Protein AF-0000000080744612 (afdb_homodimer)

Organism: Fusarium oxysporum (strain Fo5176) (NCBI:txid660025)

pLDDT: mean 89.58, std 11.36, range [20.33, 98.62]

InterPro domains:
  IPR017230 Rab geranylgeranyltransferase complex component A [PIRSF037514] (3-488)
  IPR018203 GDP dissociation inhibitor [PF00996] (8-285)
  IPR018203 GDP dissociation inhibitor [PR00891] (10-28)
  IPR018203 GDP dissociation inhibitor [PR00891] (28-45)
  IPR018203 GDP dissociation inhibitor [PR00891] (87-104)
  IPR018203 GDP dissociation inhibitor [PR00891] (104-120)
  IPR018203 GDP dissociation inhibitor [PR00891] (160-175)
  IPR018203 GDP dissociation inhibitor [PR00891] (252-273)
  IPR018203 GDP dissociation inhibitor [PTHR11787] (5-470)
  IPR036188 FAD/NAD(P)-binding domain superfamily [G3DSA:3.50.50.60] (9-470)
  IPR036188 FAD/NAD(P)-binding domain superfamily [SSF51905] (9-391)

Foldseek 3Di:
DDDQAVDAFLEEEEALALLSLLLLLLCLQVLGAYAYEYQAQFHHVQFFWFFPVRLVVVLVVQCPDDPQWQWHNKDKDFQVVPADDRVLFTATNFAAWAFQPFVVVVLCVQLVLCVVWDKFFAFWEWEWAPDPDPVDAIAIDTQDLDLVSLVPDPVADPVLSVLLVVVNVCLLQCPDPPNVVLPVVQQFFFLLVSSCPVSVHDPVNSQSQLVQLQDQQSRDGNNSSSVSSNQQNVQAQPVHHRGGTIATFRRGSSVVSVSSNVSSVVSPHHYYYSKGWPDWDDDPDPQFFIWTAIPVGRIHTYQFYEYADGTFDPVFWKKKKKKFKALQDQQVQQDDDDPPGDGGFKYKYKHQFQNFAFPVRGTHRTMKMKIKGACRSSRHDHSMIMIMIMHTDDPGRVVRRVRVVVSSSCRRNVNPDDDDTRMMMIMMGGADDLAWDDDNRYIYGYGHGSGNHDDSSNVVRSVVVSCVSCVPVPDPPSDRSRDDDDPPDDPPPVVD/DDDQAVDAFLEEEEALALLSLLLLLLCLQVLGAYAYEYQAQFHHVQFFWFFPVRLVVVLVVQCPDDPFWQWHNKDKDFQVVPADDRVLFIATNFAAWAFQPFVVVVLCVQLVLCVVWDKFFAFWEWEWADDPDPPGAIAIDTQDLDLVSLVPDPVADPVLSVLLVVVLVCLLCCPDPPNVVLPVVQQFFFLLVSSCPVSNHDPVNSQSQLVQLQDQQSRDGNNSSSVSSNQQNVQAQPVHHRGGTIATFRRGSSVVSVSSNVSSVVSPHHYYYSKGWPDWDDDPDPQFFIWTAIPVGRIHTYQFYEYADGTFDPPFWKKKKKKFKALQDQQVQQDDDDPPDDGGFKYKYKHQFQNFAFPVRGTHRTMKMKIKGACVSSRHDHSMIMIMIMHTDDPGRVVRRVRVVVSSSCRRNVNPPDDDTRMMMIMMGGADDLAWDDDNRYIYGYGHGSGNHDDSSNVVRSVVVSCVSCVPVVDDPSDRSRDDDDPPDDPPPPVD

Secondary structure (DSSP, 8-state):
---GGG-EEEEEEE--BHHHHHHHHHTTTS---EEEEESSSSSBGGG-EE-HHHHHHHHHHTSS--TTBSEEEEEEEE-TTT---GGG--EESS--BEETT-HHHHHHHHTTGGGG--EEEEEEEEEEE--SSTTPPPEEEEPP-SHHHHHH-SSS-HHHHHHHHHHHHHHHTTTSTTHHHHHGGGTTSBHHHHHHHHH---HHHHHHHHHHTT-SSS--BHHHHHHHHHHHHHHTTSSSTT-SEEEETTTTHHHHHHHHHHHHHHTT-EEEES--EEEEE--SSTTPPEEEEETTS-EEEEEEEEEE--B--TTSPEEEEEEEEE-S--GGGG---STTPPPPSEEEEEE-TTSSB-TTSPBPSS-EEEEEE-GGGSSS-TT-EEEEEEEE--TTHHHHHHHHHHHHHHHHHTTSS-PPPSEEEEEEEE-----EEEETTEEEEPPPP--SB--THHHHHHHHHHHHHTTT--S----TT--PPPTT-----TT-/---GGG-EEEEEEE--BHHHHHHHHHTTTS---EEEEESSSSSBGGG-EE-HHHHHHHHHHTSS--TTBSEEEEEEEE-TTT---GGG--EESS--BEETT-HHHHHHHHTTGGGG--EEEEEEEEEEE--SSTTPPPEEEEPP-SHHHHHH-SSS-HHHHHHHHHHHHHHHTTTSTTHHHHHGGGTTSBHHHHHHHHH---HHHHHHHHHHTT-SSS--BHHHHHHHHHHHHHHTTSSSTT-SEEEETTTTHHHHHHHHHHHHHHTT-EEEES--EEEEE--SSTTPPEEEEETTS-EEEEEEEEEE--B--TTSPEEEEEEEEE-S--GGGG---STTPPPPSEEEEEE-TTSSB-TTSPBPSS-EEEEEE-GGGSSS-TT-EEEEEEEE--TTHHHHHHHHHHHHHHHHHTTSS-PPPSEEEEEEEE-----EEEETTEEEEPPPP--SB--THHHHHHHHHHHHHTTT-SS----TT--PPPTT-----TT-

Sequence (992 aa):
MESLSDTLWDVVISGTGLQQSLLALALSRSGKNILHVDPNDFYGGSEAAFSLQEADEWAEKNRLTEPSQLFSSAEVKRDADALGATRSYSLALAPQLIHSRSKLVTQLVDSKAFRQIEFLAVGSFYIFQPPSDSSSTPSLSRIPSTREDVFSNKSIPARSKRSLMKFLKFVLDFDSEPQIDTWQARADEELAQFLASEFKLDAALQSYIITLTLSHDGKISVRDGLTAINRHLTSMGVFGPGFAAVYPKWGGLSEVAQVGCRAAAVGGAIYMLGSGIKNLKRSEQPDAPLELSFMNDIDVKAKLVVQGADAADSSCIRTSRLTVVTKSNLSPVFELLTDGAPTPAVAVVAFPSGTVTIEDETPYEFPVYAMVHSSDTGECPSGQYVIYLSTVYTTSAKSVLEKALSSLIAAVSNGQDVSSPIYQVYYEQSGGSNSLSVDRDIATFSLPSLGLAFDDSILDSVHEAWKLINADSEGTSADYMQFEDREGGVDDDPFDMESLSDTLWDVVISGTGLQQSLLALALSRSGKNILHVDPNDFYGGSEAAFSLQEADEWAEKNRLTEPSQLFSSAEVKRDADALGATRSYSLALAPQLIHSRSKLVTQLVDSKAFRQIEFLAVGSFYIFQPPSDSSSTPSLSRIPSTREDVFSNKSIPARSKRSLMKFLKFVLDFDSEPQIDTWQARADEELAQFLASEFKLDAALQSYIITLTLSHDGKISVRDGLTAINRHLTSMGVFGPGFAAVYPKWGGLSEVAQVGCRAAAVGGAIYMLGSGIKNLKRSEQPDAPLELSFMNDIDVKAKLVVQGADAADSSCIRTSRLTVVTKSNLSPVFELLTDGAPTPAVAVVAFPSGTVTIEDETPYEFPVYAMVHSSDTGECPSGQYVIYLSTVYTTSAKSVLEKALSSLIAAVSNGQDVSSPIYQVYYEQSGGSNSLSVDRDIATFSLPSLGLAFDDSILDSVHEAWKLINADSEGTSADYMQFEDREGGVDDDPFD

Solvent-accessible surface area (backbone atoms only — not comparable to full-atom values): 51205 Å² total; per-residue (Å²): 128,79,54,76,54,73,43,75,24,54,30,34,36,40,40,36,20,52,58,49,9,50,38,36,36,47,46,18,80,63,75,58,47,35,39,41,27,15,51,46,80,63,63,6,60,73,26,18,48,26,29,53,61,53,44,53,54,53,26,61,71,22,32,82,38,54,80,58,31,42,48,15,56,22,42,77,48,72,38,77,86,72,42,71,51,43,80,46,29,18,48,44,68,49,64,35,39,35,44,57,70,36,59,62,55,55,44,28,54,41,42,56,54,42,78,48,53,55,72,35,41,24,37,49,44,30,34,59,36,75,47,89,46,94,85,47,73,35,36,70,42,74,52,64,74,45,73,67,41,51,72,67,39,83,84,58,52,69,72,55,45,53,34,50,50,50,47,56,56,43,40,73,45,37,86,34,91,71,44,36,74,75,41,61,89,45,30,80,37,45,31,65,57,49,40,36,72,77,45,62,42,52,71,69,56,40,49,50,56,51,54,64,43,55,45,56,63,69,66,45,24,29,50,61,35,44,50,37,40,28,47,45,50,68,6,45,44,67,92,39,57,72,26,26,28,29,32,41,40,47,18,18,53,18,39,55,12,49,52,15,44,51,46,13,39,76,42,58,33,43,77,42,66,53,34,34,80,66,44,81,46,75,52,90,50,84,91,49,51,32,39,36,32,29,67,81,69,51,49,34,36,21,58,27,37,39,33,58,51,71,63,39,52,85,84,41,65,41,33,29,35,37,41,35,32,29,61,36,66,58,67,79,60,42,64,74,83,43,90,90,37,74,68,28,32,30,24,39,38,33,32,53,56,48,68,54,56,45,96,85,66,44,56,33,78,42,23,38,39,34,39,41,30,39,28,79,33,45,32,33,51,86,77,29,30,40,37,42,34,39,30,53,53,54,97,55,34,68,63,41,51,52,50,51,51,54,50,48,51,39,26,63,33,70,74,46,73,81,52,71,65,35,32,35,40,35,33,34,38,43,17,34,79,28,40,62,47,75,60,93,52,38,35,36,32,44,37,51,59,79,55,50,49,67,61,60,61,44,54,53,33,33,51,50,52,50,49,63,74,47,62,79,62,81,77,76,74,72,53,82,39,53,54,74,82,65,96,86,67,85,78,79,60,78,85,110,130,81,54,76,54,74,43,76,24,54,30,34,37,41,41,36,20,50,58,47,9,49,38,36,37,48,45,18,80,64,75,58,47,35,40,39,28,16,52,47,82,64,65,6,61,74,26,17,47,26,28,52,62,54,42,52,54,52,27,60,71,22,32,82,38,54,78,57,30,42,48,15,55,22,44,77,48,70,38,76,86,73,40,69,51,43,81,46,27,18,48,43,67,48,65,36,38,35,44,57,70,36,60,62,56,55,44,29,55,41,42,55,55,43,77,49,52,56,72,36,41,25,38,49,43,31,35,60,36,76,48,88,46,94,86,46,72,37,38,71,42,75,52,64,75,43,71,66,40,52,72,66,38,82,84,59,52,69,71,56,45,53,35,50,48,50,46,56,58,44,40,74,45,36,87,34,90,71,44,36,73,76,41,62,90,46,30,80,37,46,32,66,58,50,40,35,72,76,44,62,43,52,72,70,56,41,50,48,56,51,53,64,42,55,46,56,64,68,67,45,25,28,51,60,36,46,51,36,40,29,48,44,50,68,6,45,42,68,90,39,58,72,27,25,27,30,32,41,40,49,17,19,53,17,39,54,13,49,52,17,44,49,47,13,39,76,42,59,34,43,77,42,65,54,32,32,81,66,42,81,45,75,53,90,52,84,90,50,51,32,40,37,32,30,67,80,70,51,49,35,37,22,58,27,37,39,32,59,52,70,63,39,51,86,84,40,64,43,32,30,37,38,39,35,33,27,61,37,66,60,67,78,60,42,61,75,84,42,90,90,35,74,68,26,34,31,25,39,36,32,33,54,55,48,69,53,56,43,97,84,66,44,55,33,77,42,23,37,40,33,40,41,30,39,28,79,33,46,33,33,51,84,76,30,30,38,37,42,33,38,30,52,54,54,96,55,34,68,62,41,52,52,51,50,50,54,49,49,52,39,25,63,33,69,75,47,74,83,52,70,66,36,33,36,40,36,34,33,37,44,16,34,79,27,42,64,48,73,60,92,52,39,34,36,32,44,38,53,58,78,55,51,49,68,60,59,61,44,54,53,32,32,49,50,53,50,49,63,74,45,61,80,58,86,74,77,75,71,53,82,38,52,53,74,82,64,97,85,67,84,79,81,59,77,86,107

Structure (mmCIF, N/CA/C/O backbone):
data_AF-0000000080744612-model_v1
#
loop_
_entity.id
_entity.type
_entity.pdbx_description
1 polymer 'Rab proteins geranylgeranyltransferase'
#
loop_
_atom_site.group_PDB
_atom_site.id
_atom_site.type_symbol
_atom_site.label_atom_id
_atom_site.label_alt_id
_atom_site.label_comp_id
_atom_site.label_asym_id
_atom_site.label_entity_id
_atom_site.label_seq_id
_atom_site.pdbx_PDB_ins_code
_atom_site.Cartn_x
_atom_site.Cartn_y
_atom_site.Cartn_z
_atom_site.occupancy
_atom_site.B_iso_or_equiv
_atom_site.auth_seq_id
_atom_site.auth_comp_id
_atom_site.auth_asym_id
_atom_site.auth_atom_id
_atom_site.pdbx_PDB_model_num
ATOM 1 N N . MET A 1 1 ? -24.375 -2.756 -18.516 1 38.5 1 MET A N 1
ATOM 2 C CA . MET A 1 1 ? -23.953 -1.492 -17.922 1 38.5 1 MET A CA 1
ATOM 3 C C . MET A 1 1 ? -23.719 -0.434 -18.984 1 38.5 1 MET A C 1
ATOM 5 O O . MET A 1 1 ? -23.031 -0.692 -19.969 1 38.5 1 MET A O 1
ATOM 9 N N . GLU A 1 2 ? -24.516 0.465 -19.062 1 54.16 2 GLU A N 1
ATOM 10 C CA . GLU A 1 2 ? -24.438 1.572 -20.016 1 54.16 2 GLU A CA 1
ATOM 11 C C . GLU A 1 2 ? -23.062 2.209 -20.016 1 54.16 2 GLU A C 1
ATOM 13 O O . GLU A 1 2 ? -22.375 2.229 -18.984 1 54.16 2 GLU A O 1
ATOM 18 N N . SER A 1 3 ? -22.453 2.438 -21.141 1 75.69 3 SER A N 1
ATOM 19 C CA . SER A 1 3 ? -21.156 3.066 -21.375 1 75.69 3 SER A CA 1
ATOM 20 C C . SER A 1 3 ? -21.047 4.395 -20.625 1 75.69 3 SER A C 1
ATOM 22 O O . SER A 1 3 ? -22.062 5.031 -20.328 1 75.69 3 SER A O 1
ATOM 24 N N . LEU A 1 4 ? -19.969 4.711 -19.875 1 82.44 4 LEU A N 1
ATOM 25 C CA . LEU A 1 4 ? -19.703 5.969 -19.188 1 82.44 4 LEU A CA 1
ATOM 26 C C . LEU A 1 4 ? -20.266 7.148 -19.969 1 82.44 4 LEU A C 1
ATOM 28 O O . LEU A 1 4 ? -20.828 8.078 -19.391 1 82.44 4 LEU A O 1
ATOM 32 N N . SER A 1 5 ? -20.328 7.004 -21.234 1 85.56 5 SER A N 1
ATOM 33 C CA . SER A 1 5 ? -20.672 8.125 -22.109 1 85.56 5 SER A CA 1
ATOM 34 C C . SER A 1 5 ? -22.188 8.242 -22.281 1 85.56 5 SER A C 1
ATOM 36 O O . SER A 1 5 ? -22.703 9.32 -22.594 1 85.56 5 SER A O 1
ATOM 38 N N . ASP A 1 6 ? -22.875 7.188 -22 1 87.94 6 ASP A N 1
ATOM 39 C CA . ASP A 1 6 ? -24.312 7.188 -22.234 1 87.94 6 ASP A CA 1
ATOM 40 C C . ASP A 1 6 ? -25.078 7.562 -20.969 1 87.94 6 ASP A C 1
ATOM 42 O O . ASP A 1 6 ? -26.281 7.793 -21 1 87.94 6 ASP A O 1
ATOM 46 N N . THR A 1 7 ? -24.375 7.719 -19.938 1 91.56 7 THR A N 1
ATOM 47 C CA . THR A 1 7 ? -24.984 8.023 -18.656 1 91.56 7 THR A CA 1
ATOM 48 C C . THR A 1 7 ? -25 9.531 -18.406 1 91.56 7 THR A C 1
ATOM 50 O O . THR A 1 7 ? -24 10.211 -18.641 1 91.56 7 THR A O 1
ATOM 53 N N . LEU A 1 8 ? -26.219 10.078 -18.047 1 94.5 8 LEU A N 1
ATOM 54 C CA . LEU A 1 8 ? -26.25 11.422 -17.484 1 94.5 8 LEU A CA 1
ATOM 55 C C . LEU A 1 8 ? -25.922 11.391 -15.992 1 94.5 8 LEU A C 1
ATOM 57 O O . LEU A 1 8 ? -26.719 10.906 -15.188 1 94.5 8 LEU A O 1
ATOM 61 N N . TRP A 1 9 ? -24.844 11.938 -15.672 1 96.25 9 TRP A N 1
ATOM 62 C CA . TRP A 1 9 ? -24.391 11.898 -14.289 1 96.25 9 TRP A CA 1
ATOM 63 C C . TRP A 1 9 ? -25.016 13.031 -13.477 1 96.25 9 TRP A C 1
ATOM 65 O O . TRP A 1 9 ? -25.094 14.172 -13.945 1 96.25 9 TRP A O 1
ATOM 75 N N . ASP A 1 10 ? -25.484 12.648 -12.297 1 95.94 10 ASP A N 1
ATOM 76 C CA . ASP A 1 10 ? -25.984 13.688 -11.406 1 95.94 10 ASP A CA 1
ATOM 77 C C . ASP A 1 10 ? -24.844 14.617 -10.961 1 95.94 10 ASP A C 1
ATOM 79 O O . ASP A 1 10 ? -25.047 15.828 -10.828 1 95.94 10 ASP A O 1
ATOM 83 N N . VAL A 1 11 ? -23.734 14.031 -10.75 1 97.62 11 VAL A N 1
ATOM 84 C CA . VAL A 1 11 ? -22.578 14.836 -10.336 1 97.62 11 VAL A CA 1
ATOM 85 C C . VAL A 1 11 ? -21.281 14.141 -10.742 1 97.62 11 VAL A C 1
ATOM 87 O O . VAL A 1 11 ? -21.172 12.922 -10.641 1 97.62 11 VAL A O 1
ATOM 90 N N . VAL A 1 12 ? -20.344 14.922 -11.234 1 97.94 12 VAL A N 1
ATOM 91 C CA . VAL A 1 12 ? -18.969 14.508 -11.406 1 97.94 12 VAL A CA 1
ATOM 92 C C . VAL A 1 12 ? -18.094 15.156 -10.336 1 97.94 12 VAL A C 1
ATOM 94 O O . VAL A 1 12 ? -18.078 16.375 -10.203 1 97.94 12 VAL A O 1
ATOM 97 N N . ILE A 1 13 ? -17.531 14.344 -9.531 1 98.19 13 ILE A N 1
ATOM 98 C CA . ILE A 1 13 ? -16.578 14.828 -8.531 1 98.19 13 ILE A CA 1
ATOM 99 C C . ILE A 1 13 ? -15.148 14.656 -9.039 1 98.19 13 ILE A C 1
ATOM 101 O O . ILE A 1 13 ? -14.75 13.555 -9.414 1 98.19 13 ILE A O 1
ATOM 105 N N . SER A 1 14 ? -14.383 15.727 -9.062 1 97.44 14 SER A N 1
ATOM 106 C CA . SER A 1 14 ? -13.008 15.672 -9.547 1 97.44 14 SER A CA 1
ATOM 107 C C . SER A 1 14 ? -12.008 15.867 -8.406 1 97.44 14 SER A C 1
ATOM 109 O O . SER A 1 14 ? -11.992 16.906 -7.762 1 97.44 14 SER A O 1
ATOM 111 N N . GLY A 1 15 ? -11.188 14.844 -8.164 1 96.12 15 GLY A N 1
ATOM 112 C CA . GLY A 1 15 ? -10.25 14.805 -7.051 1 96.12 15 GLY A CA 1
ATOM 113 C C . GLY A 1 15 ? -10.695 13.891 -5.926 1 96.12 15 GLY A C 1
ATOM 114 O O . GLY A 1 15 ? -11.883 13.805 -5.621 1 96.12 15 GLY A O 1
ATOM 115 N N . THR A 1 16 ? -9.719 13.281 -5.258 1 95.88 16 THR A N 1
ATOM 116 C CA . THR A 1 16 ? -10.055 12.367 -4.164 1 95.88 16 THR A CA 1
ATOM 117 C C . THR A 1 16 ? -9.461 12.867 -2.85 1 95.88 16 THR A C 1
ATOM 119 O O . THR A 1 16 ? -9.164 12.07 -1.953 1 95.88 16 THR A O 1
ATOM 122 N N . GLY A 1 17 ? -9.188 14.18 -2.752 1 95.44 17 GLY A N 1
ATOM 123 C CA . GLY A 1 17 ? -8.805 14.75 -1.471 1 95.44 17 GLY A CA 1
ATOM 124 C C . GLY A 1 17 ? -9.875 14.594 -0.405 1 95.44 17 GLY A C 1
ATOM 125 O O . GLY A 1 17 ? -10.953 14.062 -0.673 1 95.44 17 GLY A O 1
ATOM 126 N N . LEU A 1 18 ? -9.594 15.094 0.682 1 96 18 LEU A N 1
ATOM 127 C CA . LEU A 1 18 ? -10.469 14.867 1.827 1 96 18 LEU A CA 1
ATOM 128 C C . LEU A 1 18 ? -11.852 15.445 1.578 1 96 18 LEU A C 1
ATOM 130 O O . LEU A 1 18 ? -12.867 14.789 1.832 1 96 18 LEU A O 1
ATOM 134 N N . GLN A 1 19 ? -11.961 16.625 1.122 1 96.56 19 GLN A N 1
ATOM 135 C CA . GLN A 1 19 ? -13.25 17.266 0.91 1 96.56 19 GLN A CA 1
ATOM 136 C C . GLN A 1 19 ? -14.086 16.5 -0.117 1 96.56 19 GLN A C 1
ATOM 138 O O . GLN A 1 19 ? -15.266 16.219 0.112 1 96.56 19 GLN A O 1
ATOM 143 N N . GLN A 1 20 ? -13.469 16.141 -1.213 1 97.44 20 GLN A N 1
ATOM 144 C CA . GLN A 1 20 ? -14.164 15.391 -2.252 1 97.44 20 GLN A CA 1
ATOM 145 C C . GLN A 1 20 ? -14.586 14.016 -1.742 1 97.44 20 GLN A C 1
ATOM 147 O O . GLN A 1 20 ? -15.688 13.547 -2.055 1 97.44 20 GLN A O 1
ATOM 152 N N . SER A 1 21 ? -13.734 13.414 -0.977 1 96.88 21 SER A N 1
ATOM 153 C CA . SER A 1 21 ? -14.016 12.07 -0.476 1 96.88 21 SER A CA 1
ATOM 154 C C . SER A 1 21 ? -15.125 12.094 0.562 1 96.88 21 SER A C 1
ATOM 156 O O . SER A 1 21 ? -15.953 11.18 0.607 1 96.88 21 SER A O 1
ATOM 158 N N . LEU A 1 22 ? -15.07 13.078 1.438 1 97.25 22 LEU A N 1
ATOM 159 C CA . LEU A 1 22 ? -16.141 13.211 2.414 1 97.25 22 LEU A CA 1
ATOM 160 C C . LEU A 1 22 ? -17.469 13.5 1.723 1 97.25 22 LEU A C 1
ATOM 162 O O . LEU A 1 22 ? -18.531 13.023 2.166 1 97.25 22 LEU A O 1
ATOM 166 N N . LEU A 1 23 ? -17.453 14.305 0.67 1 97.88 23 LEU A N 1
ATOM 167 C CA . LEU A 1 23 ? -18.656 14.523 -0.122 1 97.88 23 LEU A CA 1
ATOM 168 C C . LEU A 1 23 ? -19.156 13.219 -0.713 1 97.88 23 LEU A C 1
ATOM 170 O O . LEU A 1 23 ? -20.359 12.938 -0.678 1 97.88 23 LEU A O 1
ATOM 174 N N . ALA A 1 24 ? -18.25 12.453 -1.291 1 96.69 24 ALA A N 1
ATOM 175 C CA . ALA A 1 24 ? -18.609 11.148 -1.836 1 96.69 24 ALA A CA 1
ATOM 176 C C . ALA A 1 24 ? -19.25 10.266 -0.77 1 96.69 24 ALA A C 1
ATOM 178 O O . ALA A 1 24 ? -20.25 9.57 -1.039 1 96.69 24 ALA A O 1
ATOM 179 N N . LEU A 1 25 ? -18.719 10.266 0.419 1 95.81 25 LEU A N 1
ATOM 180 C CA . LEU A 1 25 ? -19.281 9.523 1.538 1 95.81 25 LEU A CA 1
ATOM 181 C C . LEU A 1 25 ? -20.703 9.992 1.829 1 95.81 25 LEU A C 1
ATOM 183 O O . LEU A 1 25 ? -21.625 9.172 1.973 1 95.81 25 LEU A O 1
ATOM 187 N N . ALA A 1 26 ? -20.828 11.273 1.867 1 96.75 26 ALA A N 1
ATOM 188 C CA . ALA A 1 26 ? -22.125 11.859 2.18 1 96.75 26 ALA A CA 1
ATOM 189 C C . ALA A 1 26 ? -23.172 11.445 1.145 1 96.75 26 ALA A C 1
ATOM 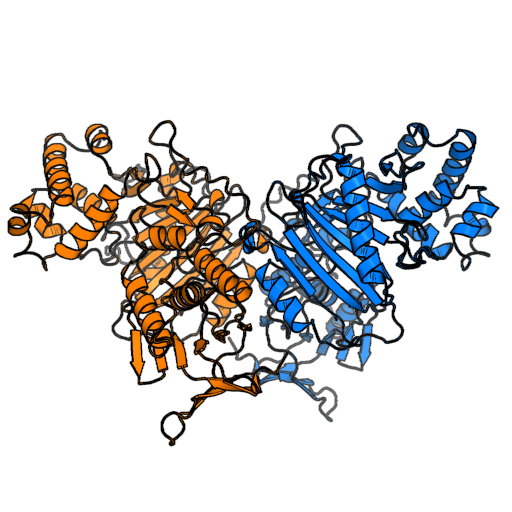191 O O . ALA A 1 26 ? -24.359 11.312 1.467 1 96.75 26 ALA A O 1
ATOM 192 N N . LEU A 1 27 ? -22.75 11.195 -0.062 1 96.12 27 LEU A N 1
ATOM 193 C CA . LEU A 1 27 ? -23.656 10.891 -1.16 1 96.12 27 LEU A CA 1
ATOM 194 C C . LEU A 1 27 ? -23.766 9.383 -1.373 1 96.12 27 LEU A C 1
ATOM 196 O O . LEU A 1 27 ? -24.5 8.93 -2.262 1 96.12 27 LEU A O 1
ATOM 200 N N . SER A 1 28 ? -23.047 8.594 -0.611 1 92.69 28 SER A N 1
ATOM 201 C CA . SER A 1 28 ? -22.875 7.164 -0.87 1 92.69 28 SER A CA 1
ATOM 202 C C . SER A 1 28 ? -24.203 6.426 -0.821 1 92.69 28 SER A C 1
ATOM 204 O O . SER A 1 28 ? -24.344 5.344 -1.398 1 92.69 28 SER A O 1
ATOM 206 N N . ARG A 1 29 ? -25.203 7.004 -0.215 1 90 29 ARG A N 1
ATOM 207 C CA . ARG A 1 29 ? -26.516 6.355 -0.115 1 90 29 ARG A CA 1
ATOM 208 C C . ARG A 1 29 ? -27.594 7.207 -0.769 1 90 29 ARG A C 1
ATOM 210 O O . ARG A 1 29 ? -28.781 7.047 -0.469 1 90 29 ARG A O 1
ATOM 217 N N . SER A 1 30 ? -27.203 8.055 -1.6 1 90.56 30 SER A N 1
ATOM 218 C CA . SER A 1 30 ? -28.141 9.016 -2.186 1 90.56 30 SER A CA 1
ATOM 219 C C . SER A 1 30 ? -28.844 8.422 -3.4 1 90.56 30 SER A C 1
ATOM 221 O O . SER A 1 30 ? -29.859 8.953 -3.854 1 90.56 30 SER A O 1
ATOM 223 N N . GLY A 1 31 ? -28.266 7.32 -3.994 1 90.19 31 GLY A N 1
ATOM 224 C CA . GLY A 1 31 ? -28.828 6.734 -5.207 1 90.19 31 GLY A CA 1
ATOM 225 C C . GLY A 1 31 ? -28.5 7.539 -6.453 1 90.19 31 GLY A C 1
ATOM 226 O O . GLY A 1 31 ? -28.969 7.211 -7.547 1 90.19 31 GLY A O 1
ATOM 227 N N . LYS A 1 32 ? -27.719 8.516 -6.312 1 93.69 32 LYS A N 1
ATOM 228 C CA . LYS A 1 32 ? -27.359 9.375 -7.438 1 93.69 32 LYS A CA 1
ATOM 229 C C . LYS A 1 32 ? -26.297 8.727 -8.312 1 93.69 32 LYS A C 1
ATOM 231 O O . LYS A 1 32 ? -25.5 7.922 -7.824 1 93.69 32 LYS A O 1
ATOM 236 N N . ASN A 1 33 ? -26.375 9.102 -9.555 1 94.88 33 ASN A N 1
ATOM 237 C CA . ASN A 1 33 ? -25.312 8.703 -10.461 1 94.88 33 ASN A CA 1
ATOM 238 C C . ASN A 1 33 ? -24.062 9.57 -10.281 1 94.88 33 ASN A C 1
ATOM 240 O O . ASN A 1 33 ? -24.031 10.719 -10.727 1 94.88 33 ASN A O 1
ATOM 244 N N . ILE A 1 34 ? -23.094 8.938 -9.688 1 96.12 34 ILE A N 1
ATOM 245 C CA . ILE A 1 34 ? -21.891 9.703 -9.344 1 96.12 34 ILE A CA 1
ATOM 246 C C . ILE A 1 34 ? -20.688 9.164 -10.125 1 96.12 34 ILE A C 1
ATOM 248 O O . ILE A 1 34 ? -20.406 7.961 -10.094 1 96.12 34 ILE A O 1
ATOM 252 N N . LEU A 1 35 ? -20.031 10.039 -10.852 1 96.44 35 LEU A N 1
ATOM 253 C CA . LEU A 1 35 ? -18.734 9.742 -11.453 1 96.44 35 LEU A CA 1
ATOM 254 C C . LEU A 1 35 ? -17.625 10.461 -10.703 1 96.44 35 LEU A C 1
ATOM 256 O O . LEU A 1 35 ? -17.578 11.688 -10.664 1 96.44 35 LEU A O 1
ATOM 260 N N . HIS A 1 36 ? -16.797 9.711 -10.039 1 95.81 36 HIS A N 1
ATOM 261 C CA . HIS A 1 36 ? -15.695 10.242 -9.258 1 95.81 36 HIS A CA 1
ATOM 262 C C . HIS A 1 36 ? -14.367 10.055 -9.977 1 95.81 36 HIS A C 1
ATOM 264 O O . HIS A 1 36 ? -13.906 8.922 -10.156 1 95.81 36 HIS A O 1
ATOM 270 N N . VAL A 1 37 ? -13.719 11.18 -10.344 1 94.94 37 VAL A N 1
ATOM 271 C CA . VAL A 1 37 ? -12.508 11.109 -11.164 1 94.94 37 VAL A CA 1
ATOM 272 C C . VAL A 1 37 ? -11.352 11.781 -10.438 1 94.94 37 VAL A C 1
ATOM 274 O O . VAL A 1 37 ? -11.562 12.586 -9.523 1 94.94 37 VAL A O 1
ATOM 277 N N . ASP A 1 38 ? -10.172 11.414 -10.727 1 93.69 38 ASP A N 1
ATOM 278 C CA . ASP A 1 38 ? -8.953 12.047 -10.211 1 93.69 38 ASP A CA 1
ATOM 279 C C . ASP A 1 38 ? -7.836 12 -11.25 1 93.69 38 ASP A C 1
ATOM 281 O O . ASP A 1 38 ? -7.566 10.945 -11.836 1 93.69 38 ASP A O 1
ATOM 285 N N . PRO A 1 39 ? -7.215 13.156 -11.484 1 90.44 39 PRO A N 1
ATOM 286 C CA . PRO A 1 39 ? -6.078 13.117 -12.406 1 90.44 39 PRO A CA 1
ATOM 287 C C . PRO A 1 39 ? -4.926 12.258 -11.891 1 90.44 39 PRO A C 1
ATOM 289 O O . PRO A 1 39 ? -4.133 11.734 -12.672 1 90.44 39 PRO A O 1
ATOM 292 N N . ASN A 1 40 ? -4.84 12.203 -10.562 1 88.88 40 ASN A N 1
ATOM 293 C CA . ASN A 1 40 ? -3.807 11.359 -9.969 1 88.88 40 ASN A CA 1
ATOM 294 C C . ASN A 1 40 ? -4.199 9.883 -10.008 1 88.88 40 ASN A C 1
ATOM 296 O O . ASN A 1 40 ? -5.383 9.547 -10.086 1 88.88 40 ASN A O 1
ATOM 300 N N . ASP A 1 41 ? -3.176 9.055 -9.891 1 84.88 41 ASP A N 1
ATOM 301 C CA . ASP A 1 41 ? -3.412 7.617 -9.883 1 84.88 41 ASP A CA 1
ATOM 302 C C . ASP A 1 41 ? -3.512 7.09 -8.453 1 84.88 41 ASP A C 1
ATOM 304 O O . ASP A 1 41 ? -3.5 5.875 -8.227 1 84.88 41 ASP A O 1
ATOM 308 N N . PHE A 1 42 ? -3.543 8 -7.531 1 88.31 42 PHE A N 1
ATOM 309 C CA . PHE A 1 42 ? -3.67 7.652 -6.121 1 88.31 42 PHE A CA 1
ATOM 310 C C . PHE A 1 42 ? -4.789 8.453 -5.469 1 88.31 42 PHE A C 1
ATOM 312 O O . PHE A 1 42 ? -5.25 9.453 -6.02 1 88.31 42 PHE A O 1
ATOM 319 N N . TYR A 1 43 ? -5.18 8.039 -4.266 1 89.56 43 TYR A N 1
ATOM 320 C CA . TYR A 1 43 ? -6.227 8.727 -3.52 1 89.56 43 TYR A CA 1
ATOM 321 C C . TYR A 1 43 ? -5.633 9.695 -2.512 1 89.56 43 TYR A C 1
ATOM 323 O O . TYR A 1 43 ? -4.484 9.539 -2.09 1 89.56 43 TYR A O 1
ATOM 331 N N . GLY A 1 44 ? -6.449 10.688 -2.191 1 92.31 44 GLY A N 1
ATOM 332 C CA . GLY A 1 44 ? -6.145 11.5 -1.029 1 92.31 44 GLY A CA 1
ATOM 333 C C . GLY A 1 44 ? -5.715 12.914 -1.389 1 92.31 44 GLY A C 1
ATOM 334 O O . GLY A 1 44 ? -5.758 13.812 -0.548 1 92.31 44 GLY A O 1
ATOM 335 N N . GLY A 1 45 ? -5.266 13.156 -2.643 1 92.06 45 GLY A N 1
ATOM 336 C CA . GLY A 1 45 ? -4.844 14.492 -3.031 1 92.06 45 GLY A CA 1
ATOM 337 C C . GLY A 1 45 ? -3.752 15.055 -2.139 1 92.06 45 GLY A C 1
ATOM 338 O O . GLY A 1 45 ? -2.688 14.453 -1.997 1 92.06 45 GLY A O 1
ATOM 339 N N . SER A 1 46 ? -4.156 16.156 -1.382 1 91.56 46 SER A N 1
ATOM 340 C CA . SER A 1 46 ? -3.207 16.797 -0.486 1 91.56 46 SER A CA 1
ATOM 341 C C . SER A 1 46 ? -2.951 15.953 0.756 1 91.56 46 SER A C 1
ATOM 343 O O . SER A 1 46 ? -1.938 16.125 1.437 1 91.56 46 SER A O 1
ATOM 345 N N . GLU A 1 47 ? -3.863 15.07 1.025 1 94.69 47 GLU A N 1
ATOM 346 C CA . GLU A 1 47 ? -3.762 14.25 2.23 1 94.69 47 GLU A CA 1
ATOM 347 C C . GLU A 1 47 ? -3.281 12.836 1.9 1 94.69 47 GLU A C 1
ATOM 349 O O . GLU A 1 47 ? -3.332 11.945 2.75 1 94.69 47 GLU A O 1
ATOM 354 N N . ALA A 1 48 ? -2.766 12.672 0.751 1 95.5 48 ALA A N 1
ATOM 355 C CA . ALA A 1 48 ? -2.398 11.328 0.31 1 95.5 48 ALA A CA 1
ATOM 356 C C . ALA A 1 48 ? -1.333 10.727 1.22 1 95.5 48 ALA A C 1
ATOM 358 O O . ALA A 1 48 ? -0.642 11.445 1.942 1 95.5 48 ALA A O 1
ATOM 359 N N . ALA A 1 49 ? -1.271 9.422 1.3 1 96.62 49 ALA A N 1
ATOM 360 C CA . ALA A 1 49 ? -0.224 8.641 1.956 1 96.62 49 ALA A CA 1
ATOM 361 C C . ALA A 1 49 ? 0.441 7.684 0.975 1 96.62 49 ALA A C 1
ATOM 363 O O . ALA A 1 49 ? -0.23 7.086 0.128 1 96.62 49 ALA A O 1
ATOM 364 N N . PHE A 1 50 ? 1.777 7.527 1.131 1 95.56 50 PHE A N 1
ATOM 365 C CA . PHE A 1 50 ? 2.518 6.84 0.08 1 95.56 50 PHE A CA 1
ATOM 366 C C . PHE A 1 50 ? 3.404 5.746 0.666 1 95.56 50 PHE A C 1
ATOM 368 O O . PHE A 1 50 ? 3.982 5.922 1.741 1 95.56 50 PHE A O 1
ATOM 375 N N . SER A 1 51 ? 3.498 4.625 -0.107 1 91.56 51 SER A N 1
ATOM 376 C CA . SER A 1 51 ? 4.652 3.746 0.066 1 91.56 51 SER A CA 1
ATOM 377 C C . SER A 1 51 ? 5.949 4.453 -0.309 1 91.56 51 SER A C 1
ATOM 379 O O . SER A 1 51 ? 5.926 5.59 -0.786 1 91.56 51 SER A O 1
ATOM 381 N N . LEU A 1 52 ? 7.09 3.793 -0.106 1 92 52 LEU A N 1
ATOM 382 C CA . LEU A 1 52 ? 8.367 4.438 -0.402 1 92 52 LEU A CA 1
ATOM 383 C C . LEU A 1 52 ? 8.5 4.723 -1.895 1 92 52 LEU A C 1
ATOM 385 O O . LEU A 1 52 ? 8.93 5.809 -2.287 1 92 52 LEU A O 1
ATOM 389 N N . GLN A 1 53 ? 8.094 3.781 -2.668 1 86.31 53 GLN A N 1
ATOM 390 C CA . GLN A 1 53 ? 8.195 3.949 -4.113 1 86.31 53 GLN A CA 1
ATOM 391 C C . GLN A 1 53 ? 7.27 5.055 -4.609 1 86.31 53 GLN A C 1
ATOM 393 O O . GLN A 1 53 ? 7.656 5.867 -5.449 1 86.31 53 GLN A O 1
ATOM 398 N N . GLU A 1 54 ? 6.105 5.023 -4.145 1 89.06 54 GLU A N 1
ATOM 399 C CA . GLU A 1 54 ? 5.152 6.074 -4.5 1 89.06 54 GLU A CA 1
ATOM 400 C C . GLU A 1 54 ? 5.66 7.445 -4.074 1 89.06 54 GLU A C 1
ATOM 402 O O . GLU A 1 54 ? 5.484 8.43 -4.793 1 89.06 54 GLU A O 1
ATOM 407 N N . ALA A 1 55 ? 6.223 7.527 -2.918 1 93.56 55 ALA A N 1
ATOM 408 C CA . ALA A 1 55 ? 6.777 8.781 -2.412 1 93.56 55 ALA A CA 1
ATOM 409 C C . ALA A 1 55 ? 7.902 9.289 -3.314 1 93.56 55 ALA A C 1
ATOM 411 O O . ALA A 1 55 ? 7.984 10.484 -3.604 1 93.56 55 ALA A O 1
ATOM 412 N N . ASP A 1 56 ? 8.734 8.375 -3.721 1 90.12 56 ASP A N 1
ATOM 413 C CA . ASP A 1 56 ? 9.828 8.727 -4.625 1 90.12 56 ASP A CA 1
ATOM 414 C C . ASP A 1 56 ? 9.289 9.305 -5.934 1 90.12 56 ASP A C 1
ATOM 416 O O . ASP A 1 56 ? 9.789 10.328 -6.418 1 90.12 56 ASP A O 1
ATOM 420 N N . GLU A 1 57 ? 8.344 8.641 -6.461 1 85.62 57 GLU A N 1
ATOM 421 C CA . GLU A 1 57 ? 7.75 9.086 -7.723 1 85.62 57 GLU A CA 1
ATOM 422 C C . GLU A 1 57 ? 7.062 10.438 -7.562 1 85.62 57 GLU A C 1
ATOM 424 O O . GLU A 1 57 ? 7.203 11.312 -8.422 1 85.62 57 GLU A O 1
ATOM 429 N N . TRP A 1 58 ? 6.305 10.539 -6.555 1 92.25 58 TRP A N 1
ATOM 430 C CA . TRP A 1 58 ? 5.625 11.797 -6.266 1 92.25 58 TRP A CA 1
ATOM 431 C C . TRP A 1 58 ? 6.629 12.938 -6.133 1 92.25 58 TRP A C 1
ATOM 433 O O . TRP A 1 58 ? 6.418 14.031 -6.672 1 92.25 58 TRP A O 1
ATOM 443 N N . ALA A 1 59 ? 7.699 12.695 -5.391 1 93.06 59 ALA A N 1
ATOM 444 C CA . ALA A 1 59 ? 8.719 13.719 -5.172 1 93.06 59 ALA A CA 1
ATOM 445 C C . ALA A 1 59 ? 9.367 14.141 -6.484 1 93.06 59 ALA A C 1
ATOM 447 O O . ALA A 1 59 ? 9.633 15.328 -6.699 1 93.06 59 ALA A O 1
ATOM 448 N N . GLU A 1 60 ? 9.586 13.156 -7.297 1 85.69 60 GLU A N 1
ATOM 449 C CA . GLU A 1 60 ? 10.18 13.461 -8.594 1 85.69 60 GLU A CA 1
ATOM 450 C C . GLU A 1 60 ? 9.273 14.359 -9.422 1 85.69 60 GLU A C 1
ATOM 452 O O . GLU A 1 60 ? 9.734 15.297 -10.078 1 85.69 60 GLU A O 1
ATOM 457 N N . LYS A 1 61 ? 8 14.062 -9.391 1 84 61 LYS A N 1
ATOM 458 C CA . LYS A 1 61 ? 7.016 14.844 -10.141 1 84 61 LYS A CA 1
ATOM 459 C C . LYS A 1 61 ? 6.914 16.266 -9.602 1 84 61 LYS A C 1
ATOM 461 O O . LYS A 1 61 ? 6.562 17.188 -10.336 1 84 61 LYS A O 1
ATOM 466 N N . ASN A 1 62 ? 7.203 16.469 -8.352 1 90.75 62 ASN A N 1
ATOM 467 C CA . ASN A 1 62 ? 7.023 17.766 -7.711 1 90.75 62 ASN A CA 1
ATOM 468 C C . ASN A 1 62 ? 8.359 18.438 -7.422 1 90.75 62 ASN A C 1
ATOM 470 O O . ASN A 1 62 ? 8.43 19.375 -6.637 1 90.75 62 ASN A O 1
ATOM 474 N N . ARG A 1 63 ? 9.414 17.922 -7.961 1 88.69 63 ARG A N 1
ATOM 475 C CA . ARG A 1 63 ? 10.758 18.453 -7.711 1 88.69 63 ARG A CA 1
ATOM 476 C C . ARG A 1 63 ? 10.93 19.828 -8.32 1 88.69 63 ARG A C 1
ATOM 478 O O . ARG A 1 63 ? 11.445 20.75 -7.676 1 88.69 63 ARG A O 1
ATOM 485 N N . LEU A 1 64 ? 10.453 20.047 -9.602 1 81.56 64 LEU A N 1
ATOM 486 C CA . LEU A 1 64 ? 10.727 21.281 -10.344 1 81.56 64 LEU A CA 1
ATOM 487 C C . LEU A 1 64 ? 9.438 22.078 -10.562 1 81.56 64 LEU A C 1
ATOM 489 O O . LEU A 1 64 ? 9.383 22.953 -11.438 1 81.56 64 LEU A O 1
ATOM 493 N N . THR A 1 65 ? 8.516 21.766 -9.797 1 79.12 65 THR A N 1
ATOM 494 C CA . THR A 1 65 ? 7.246 22.469 -9.969 1 79.12 65 THR A CA 1
ATOM 495 C C . THR A 1 65 ? 7.328 23.891 -9.43 1 79.12 65 THR A C 1
ATOM 497 O O . THR A 1 65 ? 8.07 24.156 -8.477 1 79.12 65 THR A O 1
ATOM 500 N N . GLU A 1 66 ? 6.527 24.703 -10.016 1 79.31 66 GLU A N 1
ATOM 501 C CA . GLU A 1 66 ? 6.496 26.109 -9.617 1 79.31 66 GLU A CA 1
ATOM 502 C C . GLU A 1 66 ? 5.895 26.266 -8.227 1 79.31 66 GLU A C 1
ATOM 504 O O . GLU A 1 66 ? 4.996 25.516 -7.84 1 79.31 66 GLU A O 1
ATOM 509 N N . PRO A 1 67 ? 6.316 27.266 -7.582 1 77.5 67 PRO A N 1
ATOM 510 C CA . PRO A 1 67 ? 5.828 27.5 -6.223 1 77.5 67 PRO A CA 1
ATOM 511 C C . PRO A 1 67 ? 4.328 27.797 -6.18 1 77.5 67 PRO A C 1
ATOM 513 O O . PRO A 1 67 ? 3.711 27.719 -5.113 1 77.5 67 PRO A O 1
ATOM 516 N N . SER A 1 68 ? 3.766 28.078 -7.238 1 77.06 68 SER A N 1
ATOM 517 C CA . SER A 1 68 ? 2.338 28.391 -7.285 1 77.06 68 SER A CA 1
ATOM 518 C C . SER A 1 68 ? 1.5 27.109 -7.238 1 77.06 68 SER A C 1
ATOM 520 O O . SER A 1 68 ? 0.293 27.172 -6.996 1 77.06 68 SER A O 1
ATOM 522 N N . GLN A 1 69 ? 2.154 26.062 -7.336 1 83.19 69 GLN A N 1
ATOM 523 C CA . GLN A 1 69 ? 1.45 24.781 -7.293 1 83.19 69 GLN A CA 1
ATOM 524 C C . GLN A 1 69 ? 1.271 24.297 -5.855 1 83.19 69 GLN A C 1
ATOM 526 O O . GLN A 1 69 ? 1.881 24.844 -4.934 1 83.19 69 GLN A O 1
ATOM 531 N N . LEU A 1 70 ? 0.41 23.406 -5.688 1 88.25 70 LEU A N 1
ATOM 532 C CA . LEU A 1 70 ? 0.092 22.875 -4.371 1 88.25 70 LEU A CA 1
ATOM 533 C C . LEU A 1 70 ? 1.354 22.391 -3.66 1 88.25 70 LEU A C 1
ATOM 535 O O . LEU A 1 70 ? 1.55 22.672 -2.477 1 88.25 70 LEU A O 1
ATOM 539 N N . PHE A 1 71 ? 2.195 21.609 -4.402 1 91.88 71 PHE A N 1
ATOM 540 C CA . PHE A 1 71 ? 3.457 21.094 -3.883 1 91.88 71 PHE A CA 1
ATOM 541 C C . PHE A 1 71 ? 4.621 21.547 -4.762 1 91.88 71 PHE A C 1
ATOM 543 O O . PHE A 1 71 ? 4.477 21.656 -5.98 1 91.88 71 PHE A O 1
ATOM 550 N N . SER A 1 72 ? 5.762 21.828 -4.129 1 91.94 72 SER A N 1
ATOM 551 C CA . SER A 1 72 ? 6.957 22.188 -4.887 1 91.94 72 SER A CA 1
ATOM 552 C C . SER A 1 72 ? 8.227 21.797 -4.129 1 91.94 72 SER A C 1
ATOM 554 O O . SER A 1 72 ? 8.172 21.469 -2.941 1 91.94 72 SER A O 1
ATOM 556 N N . SER A 1 73 ? 9.344 21.703 -4.824 1 94.31 73 SER A N 1
ATOM 557 C CA . SER A 1 73 ? 10.695 21.578 -4.285 1 94.31 73 SER A CA 1
ATOM 558 C C . SER A 1 73 ? 10.867 20.266 -3.533 1 94.31 73 SER A C 1
ATOM 560 O O . SER A 1 73 ? 11.523 20.219 -2.486 1 94.31 73 SER A O 1
ATOM 562 N N . ALA A 1 74 ? 10.211 19.266 -4.043 1 95.44 74 ALA A N 1
ATOM 563 C CA . ALA A 1 74 ? 10.312 17.984 -3.365 1 95.44 74 ALA A CA 1
ATOM 564 C C . ALA A 1 74 ? 11.68 17.344 -3.604 1 95.44 74 ALA A C 1
ATOM 566 O O . ALA A 1 74 ? 12.195 17.375 -4.723 1 95.44 74 ALA A O 1
ATOM 567 N N . GLU A 1 75 ? 12.289 16.859 -2.549 1 94.81 75 GLU A N 1
ATOM 568 C CA . GLU A 1 75 ? 13.586 16.203 -2.598 1 94.81 75 GLU A CA 1
ATOM 569 C C . GLU A 1 75 ? 13.617 14.984 -1.673 1 94.81 75 GLU A C 1
ATOM 571 O O . GLU A 1 75 ? 13.156 15.055 -0.531 1 94.81 75 GLU A O 1
ATOM 576 N N . VAL A 1 76 ? 14.195 13.914 -2.203 1 93.25 76 VAL A N 1
ATOM 577 C CA . VAL A 1 76 ? 14.242 12.68 -1.422 1 93.25 76 VAL A CA 1
ATOM 578 C C . VAL A 1 76 ? 15.695 12.281 -1.176 1 93.25 76 VAL A C 1
ATOM 580 O O . VAL A 1 76 ? 16.547 12.414 -2.062 1 93.25 76 VAL A O 1
ATOM 583 N N . LYS A 1 77 ? 16 11.938 0.074 1 92.06 77 LYS A N 1
ATOM 584 C CA . LYS A 1 77 ? 17.219 11.242 0.46 1 92.06 77 LYS A CA 1
ATOM 585 C C . LYS A 1 77 ? 16.922 9.883 1.083 1 92.06 77 LYS A C 1
ATOM 587 O O . LYS A 1 77 ? 15.984 9.758 1.88 1 92.06 77 LYS A O 1
ATOM 592 N N . ARG A 1 78 ? 17.625 8.867 0.625 1 88.56 78 ARG A N 1
ATOM 593 C CA . ARG A 1 78 ? 17.344 7.559 1.201 1 88.56 78 ARG A CA 1
ATOM 594 C C . ARG A 1 78 ? 18.609 6.719 1.31 1 88.56 78 ARG A C 1
ATOM 596 O O . ARG A 1 78 ? 19.562 6.91 0.538 1 88.56 78 ARG A O 1
ATOM 603 N N . ASP A 1 79 ? 18.625 5.961 2.359 1 85.06 79 ASP A N 1
ATOM 604 C CA . ASP A 1 79 ? 19.578 4.863 2.525 1 85.06 79 ASP A CA 1
ATOM 605 C C . ASP A 1 79 ? 18.953 3.537 2.092 1 85.06 79 ASP A C 1
ATOM 607 O O . ASP A 1 79 ? 18.375 2.82 2.91 1 85.06 79 ASP A O 1
ATOM 611 N N . ALA A 1 80 ? 19.172 3.184 0.887 1 74.75 80 ALA A N 1
ATOM 612 C CA . ALA A 1 80 ? 18.453 2.088 0.231 1 74.75 80 ALA A CA 1
ATOM 613 C C . ALA A 1 80 ? 18.703 0.769 0.963 1 74.75 80 ALA A C 1
ATOM 615 O O . ALA A 1 80 ? 17.797 -0.068 1.053 1 74.75 80 ALA A O 1
ATOM 616 N N . ASP A 1 81 ? 19.781 0.66 1.588 1 76.81 81 ASP A N 1
ATOM 617 C CA . ASP A 1 81 ? 20.141 -0.615 2.199 1 76.81 81 ASP A CA 1
ATOM 618 C C . ASP A 1 81 ? 19.484 -0.765 3.576 1 76.81 81 ASP A C 1
ATOM 620 O O . ASP A 1 81 ? 19.406 -1.872 4.109 1 76.81 81 ASP A O 1
ATOM 624 N N . ALA A 1 82 ? 19.047 0.302 4.078 1 83.62 82 ALA A N 1
ATOM 625 C CA . ALA A 1 82 ? 18.516 0.257 5.438 1 83.62 82 ALA A CA 1
ATOM 626 C C . ALA A 1 82 ? 16.984 0.207 5.426 1 83.62 82 ALA A C 1
ATOM 628 O O . ALA A 1 82 ? 16.359 -0.056 6.453 1 83.62 82 ALA A O 1
ATOM 629 N N . LEU A 1 83 ? 16.469 0.393 4.297 1 87.19 83 LEU A N 1
ATOM 630 C CA . LEU A 1 83 ? 15.008 0.469 4.199 1 87.19 83 LEU A CA 1
ATOM 631 C C . LEU A 1 83 ? 14.398 -0.924 4.086 1 87.19 83 LEU A C 1
ATOM 633 O O . LEU A 1 83 ? 15.047 -1.853 3.598 1 87.19 83 LEU A O 1
ATOM 637 N N . GLY A 1 84 ? 13.211 -1.028 4.688 1 84.88 84 GLY A N 1
ATOM 638 C CA . GLY A 1 84 ? 12.438 -2.246 4.508 1 84.88 84 GLY A CA 1
ATOM 639 C C . GLY A 1 84 ? 11.672 -2.279 3.199 1 84.88 84 GLY A C 1
ATOM 640 O O . GLY A 1 84 ? 11.977 -1.52 2.277 1 84.88 84 GLY A O 1
ATOM 641 N N . ALA A 1 85 ? 10.711 -3.238 3.176 1 86.25 85 ALA A N 1
ATOM 642 C CA . ALA A 1 85 ? 9.859 -3.359 2 1 86.25 85 ALA A CA 1
ATOM 643 C C . ALA A 1 85 ? 9.039 -2.088 1.782 1 86.25 85 ALA A C 1
ATOM 645 O O . ALA A 1 85 ? 8.523 -1.502 2.736 1 86.25 85 ALA A O 1
ATOM 646 N N . THR A 1 86 ? 8.898 -1.676 0.575 1 88.12 86 THR A N 1
ATOM 647 C CA . THR A 1 86 ? 8.273 -0.399 0.237 1 88.12 86 THR A CA 1
ATOM 648 C C . THR A 1 86 ? 6.836 -0.345 0.749 1 88.12 86 THR A C 1
ATOM 650 O O . THR A 1 86 ? 6.383 0.694 1.231 1 88.12 86 THR A O 1
ATOM 653 N N . ARG A 1 87 ? 6.184 -1.478 0.703 1 87.75 87 ARG A N 1
ATOM 654 C CA . ARG A 1 87 ? 4.766 -1.531 1.041 1 87.75 87 ARG A CA 1
ATOM 655 C C . ARG A 1 87 ? 4.562 -1.523 2.553 1 87.75 87 ARG A C 1
ATOM 657 O O . ARG A 1 87 ? 3.434 -1.395 3.031 1 87.75 87 ARG A O 1
ATOM 664 N N . SER A 1 88 ? 5.645 -1.611 3.25 1 91.5 88 SER A N 1
ATOM 665 C CA . SER A 1 88 ? 5.555 -1.568 4.707 1 91.5 88 SER A CA 1
ATOM 666 C C . SER A 1 88 ? 5.508 -0.131 5.215 1 91.5 88 SER A C 1
ATOM 668 O O . SER A 1 88 ? 5.418 0.103 6.422 1 91.5 88 SER A O 1
ATOM 670 N N . TYR A 1 89 ? 5.52 0.793 4.27 1 93.94 89 TYR A N 1
ATOM 671 C CA . TYR A 1 89 ? 5.461 2.205 4.633 1 93.94 89 TYR A CA 1
ATOM 672 C C . TYR A 1 89 ? 4.188 2.854 4.105 1 93.94 89 TYR A C 1
ATOM 674 O O . TYR A 1 89 ? 3.666 2.451 3.062 1 93.94 89 TYR A O 1
ATOM 682 N N . SER A 1 90 ? 3.662 3.797 4.781 1 95.94 90 SER A N 1
ATOM 683 C CA . SER A 1 90 ? 2.533 4.641 4.402 1 95.94 90 SER A CA 1
ATOM 684 C C . SER A 1 90 ? 2.715 6.066 4.914 1 95.94 90 SER A C 1
ATOM 686 O O . SER A 1 90 ? 2.098 6.461 5.906 1 95.94 90 SER A O 1
ATOM 688 N N . LEU A 1 91 ? 3.445 6.859 4.191 1 97.75 91 LEU A N 1
ATOM 689 C CA . LEU A 1 91 ? 3.871 8.172 4.656 1 97.75 91 LEU A CA 1
ATOM 690 C C . LEU A 1 91 ? 2.873 9.25 4.238 1 97.75 91 LEU A C 1
ATOM 692 O O . LEU A 1 91 ? 2.623 9.438 3.045 1 97.75 91 LEU A O 1
ATOM 696 N N . ALA A 1 92 ? 2.41 9.945 5.172 1 97.56 92 ALA A N 1
ATOM 697 C CA . ALA A 1 92 ? 1.373 10.945 4.93 1 97.56 92 ALA A CA 1
ATOM 698 C C . ALA A 1 92 ? 1.977 12.25 4.414 1 97.56 92 ALA A C 1
ATOM 700 O O . ALA A 1 92 ? 3.029 12.68 4.887 1 97.56 92 ALA A O 1
ATOM 701 N N . LEU A 1 93 ? 1.29 12.883 3.508 1 95.5 93 LEU A N 1
ATOM 702 C CA . LEU A 1 93 ? 1.71 14.188 3 1 95.5 93 LEU A CA 1
ATOM 703 C C . LEU A 1 93 ? 1.302 15.297 3.957 1 95.5 93 LEU A C 1
ATOM 705 O O . LEU A 1 93 ? 1.964 16.344 4.027 1 95.5 93 LEU A O 1
ATOM 709 N N . ALA A 1 94 ? 0.235 15.062 4.598 1 90.06 94 ALA A N 1
ATOM 710 C CA . ALA A 1 94 ? -0.269 16.094 5.516 1 90.06 94 ALA A CA 1
ATOM 711 C C . ALA A 1 94 ? -0.815 15.453 6.793 1 90.06 94 ALA A C 1
ATOM 713 O O . ALA A 1 94 ? -2.027 15.445 7.016 1 90.06 94 ALA A O 1
ATOM 714 N N . PRO A 1 95 ? 0.06 15.055 7.645 1 94.81 95 PRO A N 1
ATOM 715 C CA . PRO A 1 95 ? -0.388 14.453 8.906 1 94.81 95 PRO A CA 1
ATOM 716 C C . PRO A 1 95 ? -1.041 15.461 9.844 1 94.81 95 PRO A C 1
ATOM 718 O O . PRO A 1 95 ? -0.465 16.516 10.117 1 94.81 95 PRO A O 1
ATOM 721 N N . GLN A 1 96 ? -2.25 15.172 10.25 1 96.56 96 GLN A N 1
ATOM 722 C CA . GLN A 1 96 ? -2.986 16.016 11.18 1 96.56 96 GLN A CA 1
ATOM 723 C C . GLN A 1 96 ? -3.582 15.195 12.32 1 96.56 96 GLN A C 1
ATOM 725 O O . GLN A 1 96 ? -4.062 14.078 12.102 1 96.56 96 GLN A O 1
ATOM 730 N N . LEU A 1 97 ? -3.475 15.742 13.523 1 97.75 97 LEU A N 1
ATOM 731 C CA . LEU A 1 97 ? -4.219 15.117 14.609 1 97.75 97 LEU A CA 1
ATOM 732 C C . LEU A 1 97 ? -5.676 15.57 14.602 1 97.75 97 LEU A C 1
ATOM 734 O O . LEU A 1 97 ? -6.008 16.594 14.008 1 97.75 97 LEU A O 1
ATOM 738 N N . ILE A 1 98 ? -6.488 14.789 15.164 1 97.81 98 ILE A N 1
ATOM 739 C CA . ILE A 1 98 ? -7.91 15.078 15.281 1 97.81 98 ILE A CA 1
ATOM 740 C C . ILE A 1 98 ? -8.305 15.148 16.766 1 97.81 98 ILE A C 1
ATOM 742 O O . ILE A 1 98 ? -8.305 14.133 17.453 1 97.81 98 ILE A O 1
ATOM 746 N N . HIS A 1 99 ? -8.617 16.375 17.172 1 97.5 99 HIS A N 1
ATOM 747 C CA . HIS A 1 99 ? -9.086 16.469 18.547 1 97.5 99 HIS A CA 1
ATOM 748 C C . HIS A 1 99 ? -10.336 15.625 18.766 1 97.5 99 HIS A C 1
ATOM 750 O O . HIS A 1 99 ? -11.18 15.516 17.875 1 97.5 99 HIS A O 1
ATOM 756 N N . SER A 1 100 ? -10.5 15.086 19.938 1 96.5 100 SER A N 1
ATOM 757 C CA . SER A 1 100 ? -11.586 14.164 20.234 1 96.5 100 SER A CA 1
ATOM 758 C C . SER A 1 100 ? -12.945 14.828 20.047 1 96.5 100 SER A C 1
ATOM 760 O O . SER A 1 100 ? -13.93 14.164 19.719 1 96.5 100 SER A O 1
ATOM 762 N N . ARG A 1 101 ? -12.961 16.125 20.156 1 96.19 101 ARG A N 1
ATOM 763 C CA . ARG A 1 101 ? -14.234 16.828 20.016 1 96.19 101 ARG A CA 1
ATOM 764 C C . ARG A 1 101 ? -14.375 17.453 18.641 1 96.19 101 ARG A C 1
ATOM 766 O O . ARG A 1 101 ? -15.234 18.312 18.422 1 96.19 101 ARG A O 1
ATOM 773 N N . SER A 1 102 ? -13.555 17.062 17.781 1 96.75 102 SER A N 1
ATOM 774 C CA . SER A 1 102 ? -13.695 17.5 16.391 1 96.75 102 SER A CA 1
ATOM 775 C C . SER A 1 102 ? -15.016 17.031 15.797 1 96.75 102 SER A C 1
ATOM 777 O O . SER A 1 102 ? -15.469 15.914 16.078 1 96.75 102 SER A O 1
ATOM 779 N N . LYS A 1 103 ? -15.594 17.844 14.969 1 96.88 103 LYS A N 1
ATOM 780 C CA . LYS A 1 103 ? -16.828 17.5 14.266 1 96.88 103 LYS A CA 1
ATOM 781 C C . LYS A 1 103 ? -16.609 16.328 13.32 1 96.88 103 LYS A C 1
ATOM 783 O O . LYS A 1 103 ? -17.531 15.578 13.023 1 96.88 103 LYS A O 1
ATOM 788 N N . LEU A 1 104 ? -15.43 16.156 12.859 1 96.88 104 LEU A N 1
ATOM 789 C CA . LEU A 1 104 ? -15.125 15.031 11.969 1 96.88 104 LEU A CA 1
ATOM 790 C C . LEU A 1 104 ? -15.406 13.703 12.656 1 96.88 104 LEU A C 1
ATOM 792 O O . LEU A 1 104 ? -15.961 12.789 12.047 1 96.88 104 LEU A O 1
ATOM 796 N N . VAL A 1 105 ? -15.016 13.617 13.898 1 95.56 105 VAL A N 1
ATOM 797 C CA . VAL A 1 105 ? -15.219 12.391 14.648 1 95.56 105 VAL A CA 1
ATOM 798 C C . VAL A 1 105 ? -16.703 12.062 14.727 1 95.56 105 VAL A C 1
ATOM 800 O O . VAL A 1 105 ? -17.125 10.938 14.43 1 95.56 105 VAL A O 1
ATOM 803 N N . THR A 1 106 ? -17.453 13.016 15.047 1 94 106 THR A N 1
ATOM 804 C CA . THR A 1 106 ? -18.891 12.836 15.164 1 94 106 THR A CA 1
ATOM 805 C C . THR A 1 106 ? -19.5 12.438 13.812 1 94 106 THR A C 1
ATOM 807 O O . THR A 1 106 ? -20.344 11.555 13.75 1 94 106 THR A O 1
ATOM 810 N N . GLN A 1 107 ? -19.062 13.023 12.797 1 95.19 107 GLN A N 1
ATOM 811 C CA . GLN A 1 107 ? -19.578 12.727 11.469 1 95.19 107 GLN A CA 1
ATOM 812 C C . GLN A 1 107 ? -19.234 11.297 11.047 1 95.19 107 GLN A C 1
ATOM 814 O O . GLN A 1 107 ? -20.031 10.625 10.398 1 95.19 107 GLN A O 1
ATOM 819 N N . LEU A 1 108 ? -18.062 10.883 11.352 1 94.69 108 LEU A N 1
ATOM 820 C CA . LEU A 1 108 ? -17.625 9.531 11.008 1 94.69 108 LEU A CA 1
ATOM 821 C C . LEU A 1 108 ? -18.438 8.492 11.781 1 94.69 108 LEU A C 1
ATOM 823 O O . LEU A 1 108 ? -18.75 7.418 11.258 1 94.69 108 LEU A O 1
ATOM 827 N N . VAL A 1 109 ? -18.766 8.82 13.016 1 92.12 109 VAL A N 1
ATOM 828 C CA . VAL A 1 109 ? -19.578 7.934 13.836 1 92.12 109 VAL A CA 1
ATOM 829 C C . VAL A 1 109 ? -21 7.871 13.266 1 92.12 109 VAL A C 1
ATOM 831 O O . VAL A 1 109 ? -21.547 6.785 13.055 1 92.12 109 VAL A O 1
ATOM 834 N N . ASP A 1 110 ? -21.5 9.023 12.953 1 92.75 110 ASP A N 1
ATOM 835 C CA . ASP A 1 110 ? -22.875 9.117 12.453 1 92.75 110 ASP A CA 1
ATOM 836 C C . ASP A 1 110 ? -23.016 8.406 11.109 1 92.75 110 ASP A C 1
ATOM 838 O O . ASP A 1 110 ? -24.078 7.855 10.805 1 92.75 110 ASP A O 1
ATOM 842 N N . SER A 1 111 ? -22.031 8.391 10.289 1 92.81 111 SER A N 1
ATOM 843 C CA . SER A 1 111 ? -22.062 7.766 8.969 1 92.81 111 SER A CA 1
ATOM 844 C C . SER A 1 111 ? -21.625 6.305 9.047 1 92.81 111 SER A C 1
ATOM 846 O O . SER A 1 111 ? -21.594 5.613 8.023 1 92.81 111 SER A O 1
ATOM 848 N N . LYS A 1 112 ? -21.203 5.84 10.203 1 89.12 112 LYS A N 1
ATOM 849 C CA . LYS A 1 112 ? -20.75 4.473 10.461 1 89.12 112 LYS A CA 1
ATOM 850 C C . LYS A 1 112 ? -19.406 4.211 9.805 1 89.12 112 LYS A C 1
ATOM 852 O O . LYS A 1 112 ? -18.875 3.1 9.891 1 89.12 112 LYS A O 1
ATOM 857 N N . ALA A 1 113 ? -18.859 5.242 9.219 1 89.62 113 ALA A N 1
ATOM 858 C CA . ALA A 1 113 ? -17.578 5.09 8.539 1 89.62 113 ALA A CA 1
ATOM 859 C C . ALA A 1 113 ? -16.453 4.812 9.539 1 89.62 113 ALA A C 1
ATOM 861 O O . ALA A 1 113 ? -15.438 4.219 9.188 1 89.62 113 ALA A O 1
ATOM 862 N N . PHE A 1 114 ? -16.641 5.238 10.82 1 89.44 114 PHE A N 1
ATOM 863 C CA . PHE A 1 114 ? -15.625 5.074 11.859 1 89.44 114 PHE A CA 1
ATOM 864 C C . PHE A 1 114 ? -15.273 3.604 12.047 1 89.44 114 PHE A C 1
ATOM 866 O O . PHE A 1 114 ? -14.18 3.275 12.508 1 89.44 114 PHE A O 1
ATOM 873 N N . ARG A 1 115 ? -16.141 2.736 11.656 1 86.75 115 ARG A N 1
ATOM 874 C CA . ARG A 1 115 ? -15.961 1.303 11.859 1 86.75 115 ARG A CA 1
ATOM 875 C C . ARG A 1 115 ? -14.805 0.774 11.016 1 86.75 115 ARG A C 1
ATOM 877 O O . ARG A 1 115 ? -14.227 -0.271 11.328 1 86.75 115 ARG A O 1
ATOM 884 N N . GLN A 1 116 ? -14.516 1.481 10.023 1 87.5 116 GLN A N 1
ATOM 885 C CA . GLN A 1 116 ? -13.469 1.04 9.102 1 87.5 116 GLN A CA 1
ATOM 886 C C . GLN A 1 116 ? -12.156 1.767 9.375 1 87.5 116 GLN A C 1
ATOM 888 O O . GLN A 1 116 ? -11.188 1.604 8.633 1 87.5 116 GLN A O 1
ATOM 893 N N . ILE A 1 117 ? -12.18 2.566 10.391 1 92.62 117 ILE A N 1
ATOM 894 C CA . ILE A 1 117 ? -11 3.363 10.703 1 92.62 117 ILE A CA 1
ATOM 895 C C . ILE A 1 117 ? -10.5 3.023 12.109 1 92.62 117 ILE A C 1
ATOM 897 O O . ILE A 1 117 ? -11.289 2.996 13.062 1 92.62 117 ILE A O 1
ATOM 901 N N . GLU A 1 118 ? -9.25 2.76 12.25 1 93.94 118 GLU A N 1
ATOM 902 C CA . GLU A 1 118 ? -8.641 2.58 13.562 1 93.94 118 GLU A CA 1
ATOM 903 C C . GLU A 1 118 ? -7.973 3.865 14.039 1 93.94 118 GLU A C 1
ATOM 905 O O . GLU A 1 118 ? -7.059 4.375 13.391 1 93.94 118 GLU A O 1
ATOM 910 N N . PHE A 1 119 ? -8.414 4.383 15.125 1 95.38 119 PHE A N 1
ATOM 911 C CA . PHE A 1 119 ? -7.871 5.613 15.695 1 95.38 119 PHE A CA 1
ATOM 912 C C . PHE A 1 119 ? -6.867 5.305 16.797 1 95.38 119 PHE A C 1
ATOM 914 O O . PHE A 1 119 ? -7.074 4.395 17.594 1 95.38 119 PHE A O 1
ATOM 921 N N . LEU A 1 120 ? -5.828 6.027 16.766 1 96.81 120 LEU A N 1
ATOM 922 C CA . LEU A 1 120 ? -4.781 5.898 17.781 1 96.81 120 LEU A CA 1
ATOM 923 C C . LEU A 1 120 ? -4.699 7.152 18.641 1 96.81 120 LEU A C 1
ATOM 925 O O . LEU A 1 120 ? -4.992 8.258 18.172 1 96.81 120 LEU A O 1
ATOM 929 N N . ALA A 1 121 ? -4.262 6.965 19.828 1 96.19 121 ALA A N 1
ATOM 930 C CA . ALA A 1 121 ? -4.156 8.094 20.75 1 96.19 121 ALA A CA 1
ATOM 931 C C . ALA A 1 121 ? -2.953 8.969 20.406 1 96.19 121 ALA A C 1
ATOM 933 O O . ALA A 1 121 ? -1.875 8.461 20.094 1 96.19 121 ALA A O 1
ATOM 934 N N . VAL A 1 122 ? -3.217 10.234 20.406 1 95.88 122 VAL A N 1
ATOM 935 C CA . VAL A 1 122 ? -2.131 11.203 20.359 1 95.88 122 VAL A CA 1
ATOM 936 C C . VAL A 1 122 ? -1.748 11.617 21.781 1 95.88 122 VAL A C 1
ATOM 938 O O . VAL A 1 122 ? -2.537 12.25 22.484 1 95.88 122 VAL A O 1
ATOM 941 N N . GLY A 1 123 ? -0.617 11.273 22.141 1 88.19 123 GLY A N 1
ATOM 942 C CA . GLY A 1 123 ? -0.186 11.445 23.516 1 88.19 123 GLY A CA 1
ATOM 943 C C . GLY A 1 123 ? 0.175 12.883 23.844 1 88.19 123 GLY A C 1
ATOM 944 O O . GLY A 1 123 ? -0.61 13.797 23.594 1 88.19 123 GLY A O 1
ATOM 945 N N . SER A 1 124 ? 1.43 13 24.312 1 86.06 124 SER A N 1
ATOM 946 C CA . SER A 1 124 ? 1.823 14.234 24.969 1 86.06 124 SER A CA 1
ATOM 947 C C . SER A 1 124 ? 2.396 15.234 23.984 1 86.06 124 SER A C 1
ATOM 949 O O . SER A 1 124 ? 2.904 14.852 22.922 1 86.06 124 SER A O 1
ATOM 951 N N . PHE A 1 125 ? 2.145 16.406 24.359 1 93.75 125 PHE A N 1
ATOM 952 C CA . PHE A 1 125 ? 2.773 17.562 23.719 1 93.75 125 PHE A CA 1
ATOM 953 C C . PHE A 1 125 ? 4.023 17.984 24.484 1 93.75 125 PHE A C 1
ATOM 955 O O . PHE A 1 125 ? 4.016 18.031 25.719 1 93.75 125 PHE A O 1
ATOM 962 N N . TYR A 1 126 ? 5.062 18.203 23.734 1 94.62 126 TYR A N 1
ATOM 963 C CA . TYR A 1 126 ? 6.336 18.594 24.344 1 94.62 126 TYR A CA 1
ATOM 964 C C . TYR A 1 126 ? 6.84 19.906 23.75 1 94.62 126 TYR A C 1
ATOM 966 O O . TYR A 1 126 ? 6.461 20.281 22.641 1 94.62 126 TYR A O 1
ATOM 974 N N . ILE A 1 127 ? 7.691 20.516 24.516 1 94.62 127 ILE A N 1
ATOM 975 C CA . ILE A 1 127 ? 8.484 21.641 24.031 1 94.62 127 ILE A CA 1
ATOM 976 C C . ILE A 1 127 ? 9.969 21.312 24.125 1 94.62 127 ILE A C 1
ATOM 978 O O . ILE A 1 127 ? 10.422 20.734 25.109 1 94.62 127 ILE A O 1
ATOM 982 N N . PHE A 1 128 ? 10.594 21.609 23.109 1 95.12 128 PHE A N 1
ATOM 983 C CA . PHE A 1 128 ? 12.039 21.422 23.094 1 95.12 128 PHE A CA 1
ATOM 984 C C . PHE A 1 128 ? 12.727 22.453 23.984 1 95.12 128 PHE A C 1
ATOM 986 O O . PHE A 1 128 ? 12.422 23.656 23.906 1 95.12 128 PHE A O 1
ATOM 993 N N . GLN A 1 129 ? 13.625 21.984 24.812 1 89.81 129 GLN A N 1
ATOM 994 C CA . GLN A 1 129 ? 14.445 22.844 25.672 1 89.81 129 GLN A CA 1
ATOM 995 C C . GLN A 1 129 ? 15.906 22.812 25.234 1 89.81 129 GLN A C 1
ATOM 997 O O . GLN A 1 129 ? 16.578 21.797 25.375 1 89.81 129 GLN A O 1
ATOM 1002 N N . PRO A 1 130 ? 16.328 23.953 24.719 1 88.62 130 PRO A N 1
ATOM 1003 C CA . PRO A 1 130 ? 17.75 23.984 24.375 1 88.62 130 PRO A CA 1
ATOM 1004 C C . PRO A 1 130 ? 18.656 23.734 25.578 1 88.62 130 PRO A C 1
ATOM 1006 O O . PRO A 1 130 ? 18.219 23.875 26.734 1 88.62 130 PRO A O 1
ATOM 1009 N N . PRO A 1 131 ? 19.875 23.312 25.266 1 85.94 131 PRO A N 1
ATOM 1010 C CA . PRO A 1 131 ? 20.781 23.109 26.391 1 85.94 131 PRO A CA 1
ATOM 1011 C C . PRO A 1 131 ? 21.078 24.391 27.172 1 85.94 131 PRO A C 1
ATOM 1013 O O . PRO A 1 131 ? 21.188 25.453 26.578 1 85.94 131 PRO A O 1
ATOM 1016 N N . SER A 1 132 ? 21.109 24.203 28.469 1 79.5 132 SER A N 1
ATOM 1017 C CA . SER A 1 132 ? 21.375 25.344 29.344 1 79.5 132 SER A CA 1
ATOM 1018 C C . SER A 1 132 ? 22.844 25.734 29.281 1 79.5 132 SER A C 1
ATOM 1020 O O . SER A 1 132 ? 23.188 26.906 29.5 1 79.5 132 SER A O 1
ATOM 1022 N N . ASP A 1 133 ? 23.688 24.766 29.156 1 79.75 133 ASP A N 1
ATOM 1023 C CA . ASP A 1 133 ? 25.125 25 29.047 1 79.75 133 ASP A CA 1
ATOM 1024 C C . ASP A 1 133 ? 25.766 24.047 28.047 1 79.75 133 ASP A C 1
ATOM 1026 O O . ASP A 1 133 ? 25.078 23.172 27.484 1 79.75 133 ASP A O 1
ATOM 1030 N N . SER A 1 134 ? 27.016 24.297 27.812 1 76 134 SER A N 1
ATOM 1031 C CA . SER A 1 134 ? 27.719 23.547 26.781 1 76 134 SER A CA 1
ATOM 1032 C C . SER A 1 134 ? 27.812 22.062 27.125 1 76 134 SER A C 1
ATOM 1034 O O . SER A 1 134 ? 28 21.234 26.234 1 76 134 SER A O 1
ATOM 1036 N N . SER A 1 135 ? 27.641 21.812 28.297 1 73 135 SER A N 1
ATOM 1037 C CA . SER A 1 135 ? 27.828 20.422 28.719 1 73 135 SER A CA 1
ATOM 1038 C C . SER A 1 135 ? 26.5 19.688 28.844 1 73 135 SER A C 1
ATOM 1040 O O . SER A 1 135 ? 26.453 18.469 28.938 1 73 135 SER A O 1
ATOM 1042 N N . SER A 1 136 ? 25.438 20.422 28.688 1 78.25 136 SER A N 1
ATOM 1043 C CA . SER A 1 136 ? 24.141 19.797 28.906 1 78.25 136 SER A CA 1
ATOM 1044 C C . SER A 1 136 ? 23.5 19.375 27.594 1 78.25 136 SER A C 1
ATOM 1046 O O . SER A 1 136 ? 23.781 19.938 26.547 1 78.25 136 SER A O 1
ATOM 1048 N N . THR A 1 137 ? 22.734 18.234 27.656 1 83 137 THR A N 1
ATOM 1049 C CA . THR A 1 137 ? 21.969 17.766 26.5 1 83 137 THR A CA 1
ATOM 1050 C C . THR A 1 137 ? 20.594 18.438 26.453 1 83 137 THR A C 1
ATOM 1052 O O . THR A 1 137 ? 20.016 18.766 27.5 1 83 137 THR A O 1
ATOM 1055 N N . PRO A 1 138 ? 20.172 18.734 25.219 1 90.81 138 PRO A N 1
ATOM 1056 C CA . PRO A 1 138 ? 18.797 19.234 25.125 1 90.81 138 PRO A CA 1
ATOM 1057 C C . PRO A 1 138 ? 17.766 18.25 25.672 1 90.81 138 PRO A C 1
ATOM 1059 O O . PRO A 1 138 ? 18.062 17.062 25.828 1 90.81 138 PRO A O 1
ATOM 1062 N N . SER A 1 139 ? 16.656 18.781 26.047 1 90.81 139 SER A N 1
ATOM 1063 C CA . SER A 1 139 ? 15.609 17.938 26.609 1 90.81 139 SER A CA 1
ATOM 1064 C C . SER A 1 139 ? 14.234 18.328 26.109 1 90.81 139 SER A C 1
ATOM 1066 O O . SER A 1 139 ? 14.094 19.312 25.375 1 90.81 139 SER A O 1
ATOM 1068 N N . LEU A 1 140 ? 13.281 17.531 26.422 1 92.94 140 LEU A N 1
ATOM 1069 C CA . LEU A 1 140 ? 11.883 17.812 26.125 1 92.94 140 LEU A CA 1
ATOM 1070 C C . LEU A 1 140 ? 11.086 18.031 27.406 1 92.94 140 LEU A C 1
ATOM 1072 O O . LEU A 1 140 ? 11.266 17.297 28.375 1 92.94 140 LEU A O 1
ATOM 1076 N N . SER A 1 141 ? 10.375 19.062 27.391 1 90.94 141 SER A N 1
ATOM 1077 C CA . SER A 1 141 ? 9.469 19.312 28.516 1 90.94 141 SER A CA 1
ATOM 1078 C C . SER A 1 141 ? 8.016 19.031 28.125 1 90.94 141 SER A C 1
ATOM 1080 O O . SER A 1 141 ? 7.527 19.562 27.125 1 90.94 141 SER A O 1
ATOM 1082 N N . ARG A 1 142 ? 7.391 18.281 28.922 1 91.25 142 ARG A N 1
ATOM 1083 C CA . ARG A 1 142 ? 5.992 17.953 28.656 1 91.25 142 ARG A CA 1
ATOM 1084 C C . ARG A 1 142 ? 5.078 19.109 29.016 1 91.25 142 ARG A C 1
ATOM 1086 O O . ARG A 1 142 ? 5.27 19.766 30.047 1 91.25 142 ARG A O 1
ATOM 1093 N N . ILE A 1 143 ? 4.109 19.359 28.203 1 91.12 143 ILE A N 1
ATOM 1094 C CA . ILE A 1 143 ? 3.148 20.438 28.453 1 91.12 143 ILE A CA 1
ATOM 1095 C C . ILE A 1 143 ? 1.975 19.891 29.266 1 91.12 143 ILE A C 1
ATOM 1097 O O . ILE A 1 143 ? 1.307 18.938 28.859 1 91.12 143 ILE A O 1
ATOM 1101 N N . PRO A 1 144 ? 1.683 20.469 30.359 1 87 144 PRO A N 1
ATOM 1102 C CA . PRO A 1 144 ? 0.528 20.016 31.141 1 87 144 PRO A CA 1
ATOM 1103 C C . PRO A 1 144 ? -0.804 20.359 30.469 1 87 144 PRO A C 1
ATOM 1105 O O . PRO A 1 144 ? -0.979 21.469 29.969 1 87 144 PRO A O 1
ATOM 1108 N N . SER A 1 145 ? -1.672 19.438 30.453 1 82.44 145 SER A N 1
ATOM 1109 C CA . SER A 1 145 ? -2.955 19.656 29.797 1 82.44 145 SER A CA 1
ATOM 1110 C C . SER A 1 145 ? -4.117 19.422 30.75 1 82.44 145 SER A C 1
ATOM 1112 O O . SER A 1 145 ? -5.281 19.516 30.359 1 82.44 145 SER A O 1
ATOM 1114 N N . THR A 1 146 ? -3.828 19.031 31.953 1 83.25 146 THR A N 1
ATOM 1115 C CA . THR A 1 146 ? -4.84 18.844 33 1 83.25 146 THR A CA 1
ATOM 1116 C C . THR A 1 146 ? -4.402 19.5 34.281 1 83.25 146 THR A C 1
ATOM 1118 O O . THR A 1 146 ? -3.232 19.844 34.469 1 83.25 146 THR A O 1
ATOM 1121 N N . ARG A 1 147 ? -5.406 19.625 35.125 1 83.62 147 ARG A N 1
ATOM 1122 C CA . ARG A 1 147 ? -5.102 20.141 36.469 1 83.62 147 ARG A CA 1
ATOM 1123 C C . ARG A 1 147 ? -4.086 19.266 37.156 1 83.62 147 ARG A C 1
ATOM 1125 O O . ARG A 1 147 ? -3.121 19.766 37.75 1 83.62 147 ARG A O 1
ATOM 1132 N N . GLU A 1 148 ? -4.316 18.062 37 1 82.94 148 GLU A N 1
ATOM 1133 C CA . GLU A 1 148 ? -3.43 17.094 37.625 1 82.94 148 GLU A CA 1
ATOM 1134 C C . GLU A 1 148 ? -2.006 17.203 37.094 1 82.94 148 GLU A C 1
ATOM 1136 O O . GLU A 1 148 ? -1.042 17.125 37.875 1 82.94 148 GLU A O 1
ATOM 1141 N N . ASP A 1 149 ? -1.887 17.469 35.875 1 84.19 149 ASP A N 1
ATOM 1142 C CA 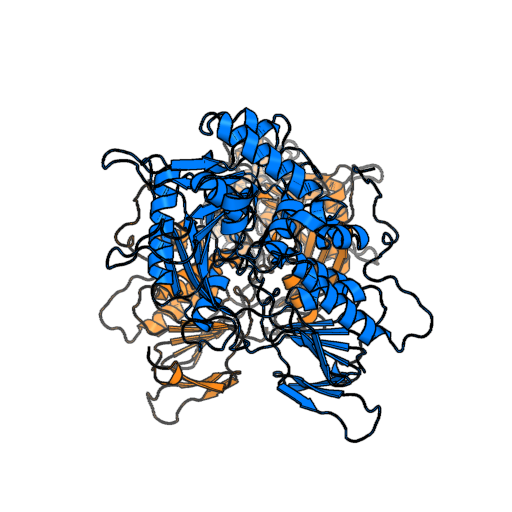. ASP A 1 149 ? -0.583 17.641 35.25 1 84.19 149 ASP A CA 1
ATOM 1143 C C . ASP A 1 149 ? 0.123 18.891 35.781 1 84.19 149 ASP A C 1
ATOM 1145 O O . ASP A 1 149 ? 1.336 18.875 36 1 84.19 149 ASP A O 1
ATOM 1149 N N . VAL A 1 150 ? -0.621 19.922 35.938 1 85.56 150 VAL A N 1
ATOM 1150 C CA . VAL A 1 150 ? -0.06 21.188 36.406 1 85.56 150 VAL A CA 1
ATOM 1151 C C . VAL A 1 150 ? 0.499 21.031 37.812 1 85.56 150 VAL A C 1
ATOM 1153 O O . VAL A 1 150 ? 1.641 21.406 38.094 1 85.56 150 VAL A O 1
ATOM 1156 N N . PHE A 1 151 ? -0.233 20.344 38.562 1 85.12 151 PHE A N 1
ATOM 1157 C CA . PHE A 1 151 ? 0.153 20.234 39.969 1 85.12 151 PHE A CA 1
ATOM 1158 C C . PHE A 1 151 ? 1.271 19.219 40.156 1 85.12 151 PHE A C 1
ATOM 1160 O O . PHE A 1 151 ? 2.094 19.344 41.062 1 85.12 151 PHE A O 1
ATOM 1167 N N . SER A 1 152 ? 1.343 18.281 39.281 1 81.75 152 SER A N 1
ATOM 1168 C CA . SER A 1 152 ? 2.359 17.234 39.375 1 81.75 152 SER A CA 1
ATOM 1169 C C . SER A 1 152 ? 3.666 17.672 38.719 1 81.75 152 SER A C 1
ATOM 1171 O O . SER A 1 152 ? 4.715 17.062 38.969 1 81.75 152 SER A O 1
ATOM 1173 N N . ASN A 1 153 ? 3.465 18.703 37.906 1 80.25 153 ASN A N 1
ATOM 1174 C CA . ASN A 1 153 ? 4.664 19.188 37.219 1 80.25 153 ASN A CA 1
ATOM 1175 C C . ASN A 1 153 ? 5.621 19.875 38.219 1 80.25 153 ASN A C 1
ATOM 1177 O O . ASN A 1 153 ? 5.254 20.844 38.875 1 80.25 153 ASN A O 1
ATOM 1181 N N . LYS A 1 154 ? 6.891 19.438 38.312 1 76.75 154 LYS A N 1
ATOM 1182 C CA . LYS A 1 154 ? 7.852 19.922 39.312 1 76.75 154 LYS A CA 1
ATOM 1183 C C . LYS A 1 154 ? 8.656 21.094 38.781 1 76.75 154 LYS A C 1
ATOM 1185 O O . LYS A 1 154 ? 9.305 21.812 39.531 1 76.75 154 LYS A O 1
ATOM 1190 N N . SER A 1 155 ? 8.523 21.328 37.5 1 76.5 155 SER A N 1
ATOM 1191 C CA . SER A 1 155 ? 9.352 22.344 36.875 1 76.5 155 SER A CA 1
ATOM 1192 C C . SER A 1 155 ? 8.664 23.719 36.938 1 76.5 155 SER A C 1
ATOM 1194 O O . SER A 1 155 ? 9.305 24.75 36.719 1 76.5 155 SER A O 1
ATOM 1196 N N . ILE A 1 156 ? 7.426 23.828 37.219 1 84.88 156 ILE A N 1
ATOM 1197 C CA . ILE A 1 156 ? 6.672 25.078 37.281 1 84.88 156 ILE A CA 1
ATOM 1198 C C . ILE A 1 156 ? 6.578 25.562 38.719 1 84.88 156 ILE A C 1
ATOM 1200 O O . ILE A 1 156 ? 6.102 24.844 39.594 1 84.88 156 ILE A O 1
ATOM 1204 N N . PRO A 1 157 ? 7.008 26.719 38.938 1 86.12 157 PRO A N 1
ATOM 1205 C CA . PRO A 1 157 ? 6.883 27.281 40.281 1 86.12 157 PRO A CA 1
ATOM 1206 C C . PRO A 1 157 ? 5.43 27.406 40.75 1 86.12 157 PRO A C 1
ATOM 1208 O O . PRO A 1 157 ? 4.527 27.547 39.906 1 86.12 157 PRO A O 1
ATOM 1211 N N . ALA A 1 158 ? 5.281 27.547 42.062 1 87.25 158 ALA A N 1
ATOM 1212 C CA . ALA A 1 158 ? 3.949 27.547 42.688 1 87.25 158 ALA A CA 1
ATOM 1213 C C . ALA A 1 158 ? 3.137 28.75 42.188 1 87.25 158 ALA A C 1
ATOM 1215 O O . ALA A 1 158 ? 1.953 28.609 41.875 1 87.25 158 ALA A O 1
ATOM 1216 N N . ARG A 1 159 ? 3.74 29.891 42.281 1 88.62 159 ARG A N 1
ATOM 1217 C CA . ARG A 1 159 ? 3.041 31.094 41.844 1 88.62 159 ARG A CA 1
ATOM 1218 C C . ARG A 1 159 ? 2.592 30.984 40.406 1 88.62 159 ARG A C 1
ATOM 1220 O O . ARG A 1 159 ? 1.48 31.375 40.031 1 88.62 159 ARG A O 1
ATOM 1227 N N . SER A 1 160 ? 3.408 30.5 39.625 1 91 160 SER A N 1
ATOM 1228 C CA . SER A 1 160 ? 3.121 30.297 38.219 1 91 160 SER A CA 1
ATOM 1229 C C . SER A 1 160 ? 2.021 29.25 38 1 91 160 SER A C 1
ATOM 1231 O O . SER A 1 160 ? 1.209 29.375 37.094 1 91 160 SER A O 1
ATOM 1233 N N . LYS A 1 161 ? 1.985 28.297 38.875 1 91.38 161 LYS A N 1
ATOM 1234 C CA . LYS A 1 161 ? 0.943 27.266 38.812 1 91.38 161 LYS A CA 1
ATOM 1235 C C . LYS A 1 161 ? -0.44 27.891 39.031 1 91.38 161 LYS A C 1
ATOM 1237 O O . LYS A 1 161 ? -1.39 27.531 38.312 1 91.38 161 LYS A O 1
ATOM 1242 N N . ARG A 1 162 ? -0.483 28.766 39.969 1 92.12 162 ARG A N 1
ATOM 1243 C CA . ARG A 1 162 ? -1.756 29.422 40.25 1 92.12 162 ARG A CA 1
ATOM 1244 C C . ARG A 1 162 ? -2.236 30.234 39.062 1 92.12 162 ARG A C 1
ATOM 1246 O O . ARG A 1 162 ? -3.416 30.188 38.688 1 92.12 162 ARG A O 1
ATOM 1253 N N . SER A 1 163 ? -1.332 30.922 38.5 1 93.88 163 SER A N 1
ATOM 1254 C CA . SER A 1 163 ? -1.671 31.734 37.312 1 93.88 163 SER A CA 1
ATOM 1255 C C . SER A 1 163 ? -2.107 30.844 36.156 1 93.88 163 SER A C 1
ATOM 1257 O O . SER A 1 163 ? -3.066 31.172 35.438 1 93.88 163 SER A O 1
ATOM 1259 N N . LEU A 1 164 ? -1.351 29.828 36 1 93.88 164 LEU A N 1
ATOM 1260 C CA . LEU A 1 164 ? -1.683 28.875 34.906 1 93.88 164 LEU A CA 1
ATOM 1261 C C . LEU A 1 164 ? -3.061 28.266 35.156 1 93.88 164 LEU A C 1
ATOM 1263 O O . LEU A 1 164 ? -3.859 28.156 34.219 1 93.88 164 LEU A O 1
ATOM 1267 N N . MET A 1 165 ? -3.398 27.938 36.375 1 93.31 165 MET A N 1
ATOM 1268 C CA . MET A 1 165 ? -4.691 27.359 36.688 1 93.31 165 MET A CA 1
ATOM 1269 C C . MET A 1 165 ? -5.82 28.344 36.469 1 93.31 165 MET A C 1
ATOM 1271 O O . MET A 1 165 ? -6.902 27.969 36 1 93.31 165 MET A O 1
ATOM 1275 N N . LYS A 1 166 ? -5.523 29.531 36.781 1 93.88 166 LYS A N 1
ATOM 1276 C CA . LYS A 1 166 ? -6.512 30.578 36.531 1 93.88 166 LYS A CA 1
ATOM 1277 C C . LYS A 1 166 ? -6.836 30.688 35.031 1 93.88 166 LYS A C 1
ATOM 1279 O O . LYS A 1 166 ? -8 30.828 34.656 1 93.88 166 LYS A O 1
ATOM 1284 N N . PHE A 1 167 ? -5.832 30.656 34.312 1 95.62 167 PHE A N 1
ATOM 1285 C CA . PHE A 1 167 ? -6.027 30.719 32.875 1 95.62 167 PHE A CA 1
ATOM 1286 C C . PHE A 1 167 ? -6.805 29.516 32.375 1 95.62 167 PHE A C 1
ATOM 1288 O O . PHE A 1 167 ? -7.734 29.656 31.594 1 95.62 167 PHE A O 1
ATOM 1295 N N . LEU A 1 168 ? -6.352 28.344 32.75 1 94.25 168 LEU A N 1
ATOM 1296 C CA . LEU A 1 168 ? -6.992 27.109 32.312 1 94.25 168 LEU A CA 1
ATOM 1297 C C . LEU A 1 168 ? -8.477 27.109 32.656 1 94.25 168 LEU A C 1
ATOM 1299 O O . LEU A 1 168 ? -9.312 26.703 31.859 1 94.25 168 LEU A O 1
ATOM 1303 N N . LYS A 1 169 ? -8.852 27.562 33.812 1 93.69 169 LYS A N 1
ATOM 1304 C CA . LYS A 1 169 ? -10.25 27.672 34.219 1 93.69 169 LYS A CA 1
ATOM 1305 C C . LYS A 1 169 ? -10.992 28.688 33.375 1 93.69 169 LYS A C 1
ATOM 1307 O O . LYS A 1 169 ? -12.148 28.453 33 1 93.69 169 LYS A O 1
ATOM 1312 N N . PHE A 1 170 ? -10.312 29.797 33.156 1 95.56 170 PHE A N 1
ATOM 1313 C CA . PHE A 1 170 ? -10.891 30.844 32.344 1 95.56 170 PHE A CA 1
ATOM 1314 C C . PHE A 1 170 ? -11.242 30.328 30.953 1 95.56 170 PHE A C 1
ATOM 1316 O O . PHE A 1 170 ? -12.336 30.562 30.453 1 95.56 170 PHE A O 1
ATOM 1323 N N . VAL A 1 171 ? -10.297 29.594 30.312 1 95.44 171 VAL A N 1
ATOM 1324 C CA . VAL A 1 171 ? -10.438 29.172 28.922 1 95.44 171 VAL A CA 1
ATOM 1325 C C . VAL A 1 171 ? -11.523 28.109 28.797 1 95.44 171 VAL A C 1
ATOM 1327 O O . VAL A 1 171 ? -12.203 28.031 27.781 1 95.44 171 VAL A O 1
ATOM 1330 N N . LEU A 1 172 ? -11.773 27.344 29.797 1 94.12 172 LEU A N 1
ATOM 1331 C CA . LEU A 1 172 ? -12.812 26.312 29.781 1 94.12 172 LEU A CA 1
ATOM 1332 C C . LEU A 1 172 ? -14.195 26.938 29.688 1 94.12 172 LEU A C 1
ATOM 1334 O O . LEU A 1 172 ? -15.125 26.328 29.141 1 94.12 172 LEU A O 1
ATOM 1338 N N . ASP A 1 173 ? -14.273 28.188 30.141 1 94.31 173 ASP A N 1
ATOM 1339 C CA . ASP A 1 173 ? -15.555 28.891 30.109 1 94.31 173 ASP A CA 1
ATOM 1340 C C . ASP A 1 173 ? -15.422 30.266 29.453 1 94.31 173 ASP A C 1
ATOM 1342 O O . ASP A 1 173 ? -16.094 31.219 29.844 1 94.31 173 ASP A O 1
ATOM 1346 N N . PHE A 1 174 ? -14.539 30.359 28.547 1 94.88 174 PHE A N 1
ATOM 1347 C CA . PHE A 1 174 ? -14.156 31.688 28.078 1 94.88 174 PHE A CA 1
ATOM 1348 C C . PHE A 1 174 ? -15.297 32.344 27.312 1 94.88 174 PHE A C 1
ATOM 1350 O O . PHE A 1 174 ? -15.344 33.562 27.172 1 94.88 174 PHE A O 1
ATOM 1357 N N . ASP A 1 175 ? -16.266 31.562 26.828 1 93 175 ASP A N 1
ATOM 1358 C CA . ASP A 1 175 ? -17.328 32.094 26 1 93 175 ASP A CA 1
ATOM 1359 C C . ASP A 1 175 ? -18.594 32.344 26.828 1 93 175 ASP A C 1
ATOM 1361 O O . ASP A 1 175 ? -19.672 32.594 26.266 1 93 175 ASP A O 1
ATOM 1365 N N . SER A 1 176 ? -18.484 32.312 28.031 1 92.56 176 SER A N 1
ATOM 1366 C CA . SER A 1 176 ? -19.609 32.594 28.938 1 92.56 176 SER A CA 1
ATOM 1367 C C . SER A 1 176 ? -19.438 33.969 29.594 1 92.56 176 SER A C 1
ATOM 1369 O O . SER A 1 176 ? -18.328 34.531 29.625 1 92.56 176 SER A O 1
ATOM 1371 N N . GLU A 1 177 ? -20.656 34.469 29.969 1 89.56 177 GLU A N 1
ATOM 1372 C CA . GLU A 1 177 ? -20.594 35.656 30.797 1 89.56 177 GLU A CA 1
ATOM 1373 C C . GLU A 1 177 ? -20.172 35.344 32.219 1 89.56 177 GLU A C 1
ATOM 1375 O O . GLU A 1 177 ? -20.625 34.344 32.781 1 89.56 177 GLU A O 1
ATOM 1380 N N . PRO A 1 178 ? -19.266 36.094 32.781 1 89.44 178 PRO A N 1
ATOM 1381 C CA . PRO A 1 178 ? -18.688 37.406 32.406 1 89.44 178 PRO A CA 1
ATOM 1382 C C . PRO A 1 178 ? -17.344 37.281 31.688 1 89.44 178 PRO A C 1
ATOM 1384 O O . PRO A 1 178 ? -16.672 38.281 31.422 1 89.44 178 PRO A O 1
ATOM 1387 N N . GLN A 1 179 ? -16.875 36.062 31.406 1 90.44 179 GLN A N 1
ATOM 1388 C CA . GLN A 1 179 ? -15.539 35.844 30.844 1 90.44 179 GLN A CA 1
ATOM 1389 C C . GLN A 1 179 ? -15.383 36.562 29.516 1 90.44 179 GLN A C 1
ATOM 1391 O O . GLN A 1 179 ? -14.289 37 29.172 1 90.44 179 GLN A O 1
ATOM 1396 N N . ILE A 1 180 ? -16.406 36.656 28.812 1 93.94 180 ILE A N 1
ATOM 1397 C CA . ILE A 1 180 ? -16.391 37.25 27.484 1 93.94 180 ILE A CA 1
ATOM 1398 C C . ILE A 1 180 ? -15.844 38.688 27.562 1 93.94 180 ILE A C 1
ATOM 1400 O O . ILE A 1 180 ? -15.133 39.125 26.672 1 93.94 180 ILE A O 1
ATOM 1404 N N . ASP A 1 181 ? -16.109 39.344 28.609 1 92.88 181 ASP A N 1
ATOM 1405 C CA . ASP A 1 181 ? -15.703 40.75 28.781 1 92.88 181 ASP A CA 1
ATOM 1406 C C . ASP A 1 181 ? -14.188 40.844 28.953 1 92.88 181 ASP A C 1
ATOM 1408 O O . ASP A 1 181 ? -13.602 41.906 28.656 1 92.88 181 ASP A O 1
ATOM 1412 N N . THR A 1 182 ? -13.672 39.844 29.359 1 93.81 182 THR A N 1
ATOM 1413 C CA . THR A 1 182 ? -12.242 39.844 29.656 1 93.81 182 THR A CA 1
ATOM 1414 C C . THR A 1 182 ? -11.43 39.812 28.359 1 93.81 182 THR A C 1
ATOM 1416 O O . THR A 1 182 ? -10.32 40.375 28.312 1 93.81 182 THR A O 1
ATOM 1419 N N . TRP A 1 183 ? -11.984 39.219 27.328 1 95.81 183 TRP A N 1
ATOM 1420 C CA . TRP A 1 183 ? -11.109 39 26.188 1 95.81 183 TRP A CA 1
ATOM 1421 C C . TRP A 1 183 ? -11.711 39.562 24.906 1 95.81 183 TRP A C 1
ATOM 1423 O O . TRP A 1 183 ? -11 39.781 23.922 1 95.81 183 TRP A O 1
ATOM 1433 N N . GLN A 1 184 ? -13 39.781 24.766 1 95.88 184 GLN A N 1
ATOM 1434 C CA . GLN A 1 184 ? -13.672 40.156 23.531 1 95.88 184 GLN A CA 1
ATOM 1435 C C . GLN A 1 184 ? -13.086 41.438 22.938 1 95.88 184 GLN A C 1
ATOM 1437 O O . GLN A 1 184 ? -12.891 41.531 21.734 1 95.88 184 GLN A O 1
ATOM 1442 N N . ALA A 1 185 ? -12.859 42.406 23.797 1 95 185 ALA A N 1
ATOM 1443 C CA . ALA A 1 185 ? -12.297 43.688 23.359 1 95 185 ALA A CA 1
ATOM 1444 C C . ALA A 1 185 ? -10.875 43.5 22.844 1 95 185 ALA A C 1
ATOM 1446 O O . ALA A 1 185 ? -10.367 44.344 22.078 1 95 185 ALA A O 1
ATOM 1447 N N . ARG A 1 186 ? -10.258 42.406 23.203 1 96.62 186 ARG A N 1
ATOM 1448 C CA . ARG A 1 186 ? -8.875 42.156 22.844 1 96.62 186 ARG A CA 1
ATOM 1449 C C . ARG A 1 186 ? -8.766 40.969 21.891 1 96.62 186 ARG A C 1
ATOM 1451 O O . ARG A 1 186 ? -7.699 40.375 21.734 1 96.62 186 ARG A O 1
ATOM 1458 N N . ALA A 1 187 ? -9.789 40.656 21.219 1 96.88 187 ALA A N 1
ATOM 1459 C CA . ALA A 1 187 ? -9.938 39.438 20.438 1 96.88 187 ALA A CA 1
ATOM 1460 C C . ALA A 1 187 ? -8.883 39.375 19.328 1 96.88 187 ALA A C 1
ATOM 1462 O O . ALA A 1 187 ? -8.43 38.281 18.969 1 96.88 187 ALA A O 1
ATOM 1463 N N . ASP A 1 188 ? -8.375 40.438 18.875 1 96.38 188 ASP A N 1
ATOM 1464 C CA . ASP A 1 188 ? -7.496 40.469 17.703 1 96.38 188 ASP A CA 1
ATOM 1465 C C . ASP A 1 188 ? -6.035 40.656 18.109 1 96.38 188 ASP A C 1
ATOM 1467 O O . ASP A 1 188 ? -5.137 40.562 17.266 1 96.38 188 ASP A O 1
ATOM 1471 N N . GLU A 1 189 ? -5.855 40.781 19.391 1 96.56 189 GLU A N 1
ATOM 1472 C CA . GLU A 1 189 ? -4.488 40.844 19.906 1 96.56 189 GLU A CA 1
ATOM 1473 C C . GLU A 1 189 ? -3.811 39.5 19.828 1 96.56 189 GLU A C 1
ATOM 1475 O O . GLU A 1 189 ? -4.477 38.469 19.656 1 96.56 189 GLU A O 1
ATOM 1480 N N . GLU A 1 190 ? -2.488 39.625 19.875 1 96.12 190 GLU A N 1
ATOM 1481 C CA . GLU A 1 190 ? -1.749 38.375 19.953 1 96.12 190 GLU A CA 1
ATOM 1482 C C . GLU A 1 190 ? -1.98 37.688 21.297 1 96.12 190 GLU A C 1
ATOM 1484 O O . GLU A 1 190 ? -1.963 38.344 22.344 1 96.12 190 GLU A O 1
ATOM 1489 N N . LEU A 1 191 ? -2.195 36.438 21.312 1 96.75 191 LEU A N 1
ATOM 1490 C CA . LEU A 1 191 ? -2.496 35.688 22.516 1 96.75 191 LEU A CA 1
ATOM 1491 C C . LEU A 1 191 ? -1.379 35.812 23.547 1 96.75 191 LEU A C 1
ATOM 1493 O O . LEU A 1 191 ? -1.645 35.969 24.75 1 96.75 191 LEU A O 1
ATOM 1497 N N . ALA A 1 192 ? -0.152 35.812 23.078 1 95 192 ALA A N 1
ATOM 1498 C CA . ALA A 1 192 ? 0.986 35.938 24 1 95 192 ALA A CA 1
ATOM 1499 C C . ALA A 1 192 ? 0.891 37.188 24.859 1 95 192 ALA A C 1
ATOM 1501 O O . ALA A 1 192 ? 1.126 37.125 26.062 1 95 192 ALA A O 1
ATOM 1502 N N . GLN A 1 193 ? 0.523 38.219 24.297 1 95.62 193 GLN A N 1
ATOM 1503 C CA . GLN A 1 193 ? 0.392 39.5 25.016 1 95.62 193 GLN A CA 1
ATOM 1504 C C . GLN A 1 193 ? -0.748 39.438 26.031 1 95.62 193 GLN A C 1
ATOM 1506 O O . GLN A 1 193 ? -0.62 39.938 27.141 1 95.62 193 GLN A O 1
ATOM 1511 N N . PHE A 1 194 ? -1.78 38.906 25.641 1 97.19 194 PHE A N 1
ATOM 1512 C CA . PHE A 1 194 ? -2.947 38.75 26.5 1 97.19 194 PHE A CA 1
ATOM 1513 C C . PHE A 1 194 ? -2.611 37.906 27.719 1 97.19 194 PHE A C 1
ATOM 1515 O O . PHE A 1 194 ? -2.998 38.219 28.844 1 97.19 194 PHE A O 1
ATOM 1522 N N . LEU A 1 195 ? -1.887 36.812 27.5 1 97.19 195 LEU A N 1
ATOM 1523 C CA . LEU A 1 195 ? -1.502 35.906 28.578 1 97.19 195 LEU A CA 1
ATOM 1524 C C . LEU A 1 195 ? -0.59 36.594 29.578 1 97.19 195 LEU A C 1
ATOM 1526 O O . LEU A 1 195 ? -0.721 36.406 30.797 1 97.19 195 LEU A O 1
ATOM 1530 N N . ALA A 1 196 ? 0.286 37.375 29.047 1 96.31 196 ALA A N 1
ATOM 1531 C CA . ALA A 1 196 ? 1.226 38.094 29.891 1 96.31 196 ALA A CA 1
ATOM 1532 C C . ALA A 1 196 ? 0.507 39.156 30.719 1 96.31 196 ALA A C 1
ATOM 1534 O O . ALA A 1 196 ? 0.75 39.281 31.922 1 96.31 196 ALA A O 1
ATOM 1535 N N . SER A 1 197 ? -0.34 39.906 30.109 1 96.44 197 SER A N 1
ATOM 1536 C CA . SER A 1 197 ? -0.941 41.062 30.75 1 96.44 197 SER A CA 1
ATOM 1537 C C . SER A 1 197 ? -2.111 40.656 31.641 1 96.44 197 SER A C 1
ATOM 1539 O O . SER A 1 197 ? -2.242 41.156 32.781 1 96.44 197 SER A O 1
ATOM 1541 N N . GLU A 1 198 ? -2.969 39.75 31.188 1 95.44 198 GLU A N 1
ATOM 1542 C CA . GLU A 1 198 ? -4.199 39.406 31.891 1 95.44 198 GLU A CA 1
ATOM 1543 C C . GLU A 1 198 ? -3.955 38.344 32.938 1 95.44 198 GLU A C 1
ATOM 1545 O O . GLU A 1 198 ? -4.559 38.375 34.031 1 95.44 198 GLU A O 1
ATOM 1550 N N . PHE A 1 199 ? -3.074 37.469 32.688 1 95.94 199 PHE A N 1
ATOM 1551 C CA . PHE A 1 199 ? -2.918 36.312 33.594 1 95.94 199 PHE A CA 1
ATOM 1552 C C . PHE A 1 199 ? -1.508 36.281 34.156 1 95.94 199 PHE A C 1
ATOM 1554 O O . PHE A 1 199 ? -1.184 35.375 34.938 1 95.94 199 PHE A O 1
ATOM 1561 N N . LYS A 1 200 ? -0.628 37.094 33.719 1 94.69 200 LYS A N 1
ATOM 1562 C CA . LYS A 1 200 ? 0.719 37.281 34.281 1 94.69 200 LYS A CA 1
ATOM 1563 C C . LYS A 1 200 ? 1.549 36 34.062 1 94.69 200 LYS A C 1
ATOM 1565 O O . LYS A 1 200 ? 2.27 35.594 34.969 1 94.69 200 LYS A O 1
ATOM 1570 N N . LEU A 1 201 ? 1.359 35.375 32.969 1 95.12 201 LEU A N 1
ATOM 1571 C CA . LEU A 1 201 ? 2.17 34.219 32.656 1 95.12 201 LEU A CA 1
ATOM 1572 C C . LEU A 1 201 ? 3.537 34.625 32.125 1 95.12 201 LEU A C 1
ATOM 1574 O O . LEU A 1 201 ? 3.643 35.562 31.344 1 95.12 201 LEU A O 1
ATOM 1578 N N . ASP A 1 202 ? 4.551 33.969 32.625 1 92.62 202 ASP A N 1
ATOM 1579 C CA . ASP A 1 202 ? 5.895 34.281 32.125 1 92.62 202 ASP A CA 1
ATOM 1580 C C . ASP A 1 202 ? 6.113 33.656 30.75 1 92.62 202 ASP A C 1
ATOM 1582 O O . ASP A 1 202 ? 5.23 33 30.219 1 92.62 202 ASP A O 1
ATOM 1586 N N . ALA A 1 203 ? 7.227 33.906 30.203 1 88.62 203 ALA A N 1
ATOM 1587 C CA . ALA A 1 203 ? 7.52 33.531 28.812 1 88.62 203 ALA A CA 1
ATOM 1588 C C . ALA A 1 203 ? 7.449 32.031 28.625 1 88.62 203 ALA A C 1
ATOM 1590 O O . ALA A 1 203 ? 6.988 31.547 27.594 1 88.62 203 ALA A O 1
ATOM 1591 N N . ALA A 1 204 ? 7.914 31.297 29.531 1 87.31 204 ALA A N 1
ATOM 1592 C CA . ALA A 1 204 ? 7.91 29.844 29.453 1 87.31 204 ALA A CA 1
ATOM 1593 C C . ALA A 1 204 ? 6.484 29.297 29.422 1 87.31 204 ALA A C 1
ATOM 1595 O O . ALA A 1 204 ? 6.16 28.438 28.594 1 87.31 204 ALA A O 1
ATOM 1596 N N . LEU A 1 205 ? 5.699 29.781 30.281 1 91.94 205 LEU A N 1
ATOM 1597 C CA . LEU A 1 205 ? 4.312 29.344 30.344 1 91.94 205 LEU A CA 1
ATOM 1598 C C . LEU A 1 205 ? 3.533 29.781 29.125 1 91.94 205 LEU A C 1
ATOM 1600 O O . LEU A 1 205 ? 2.65 29.062 28.641 1 91.94 205 LEU A O 1
ATOM 1604 N N . GLN A 1 206 ? 3.848 30.984 28.672 1 93.31 206 GLN A N 1
ATOM 1605 C CA . GLN A 1 206 ? 3.234 31.438 27.422 1 93.31 206 GLN A CA 1
ATOM 1606 C C . GLN A 1 206 ? 3.539 30.469 26.281 1 93.31 206 GLN A C 1
ATOM 1608 O O . GLN A 1 206 ? 2.65 30.125 25.5 1 93.31 206 GLN A O 1
ATOM 1613 N N . SER A 1 207 ? 4.711 30 26.234 1 90.06 207 SER A N 1
ATOM 1614 C CA . SER A 1 207 ? 5.125 29.094 25.188 1 90.06 207 SER A CA 1
ATOM 1615 C C . SER A 1 207 ? 4.355 27.781 25.266 1 90.06 207 SER A C 1
ATOM 1617 O O . SER A 1 207 ? 4.02 27.188 24.234 1 90.06 207 SER A O 1
ATOM 1619 N N . TYR A 1 208 ? 4.098 27.328 26.453 1 90.56 208 TYR A N 1
ATOM 1620 C CA . TYR A 1 208 ? 3.295 26.125 26.641 1 90.56 208 TYR A CA 1
ATOM 1621 C C . TYR A 1 208 ? 1.908 26.297 26.031 1 90.56 208 TYR A C 1
ATOM 1623 O O . TYR A 1 208 ? 1.45 25.438 25.266 1 90.56 208 TYR A O 1
ATOM 1631 N N . ILE A 1 209 ? 1.383 27.375 26.328 1 93 209 ILE A N 1
ATOM 1632 C CA . ILE A 1 209 ? 0.012 27.656 25.906 1 93 209 ILE A CA 1
ATOM 1633 C C . ILE A 1 209 ? -0.035 27.844 24.391 1 93 209 ILE A C 1
ATOM 1635 O O . ILE A 1 209 ? -0.916 27.312 23.719 1 93 209 ILE A O 1
ATOM 1639 N N . ILE A 1 210 ? 0.847 28.578 23.891 1 92.31 210 ILE A N 1
ATOM 1640 C CA . ILE A 1 210 ? 0.886 28.859 22.469 1 92.31 210 ILE A CA 1
ATOM 1641 C C . ILE A 1 210 ? 1.103 27.562 21.688 1 92.31 210 ILE A C 1
ATOM 1643 O O . ILE A 1 210 ? 0.502 27.359 20.625 1 92.31 210 ILE A O 1
ATOM 1647 N N . THR A 1 211 ? 1.893 26.719 22.172 1 90 211 THR A N 1
ATOM 1648 C CA . THR A 1 211 ? 2.156 25.422 21.547 1 90 211 THR A CA 1
ATOM 1649 C C . THR A 1 211 ? 0.875 24.609 21.438 1 90 211 THR A C 1
ATOM 1651 O O . THR A 1 211 ? 0.641 23.938 20.422 1 90 211 THR A O 1
ATOM 1654 N N . LEU A 1 212 ? 0.129 24.656 22.391 1 91.5 212 LEU A N 1
ATOM 1655 C CA . LEU A 1 212 ? -1.111 23.891 22.406 1 91.5 212 LEU A CA 1
ATOM 1656 C C . LEU A 1 212 ? -2.037 24.344 21.281 1 91.5 212 LEU A C 1
ATOM 1658 O O . LEU A 1 212 ? -2.943 23.609 20.875 1 91.5 212 LEU A O 1
ATOM 1662 N N . THR A 1 213 ? -1.822 25.531 20.828 1 94.25 213 THR A N 1
ATOM 1663 C CA . THR A 1 213 ? -2.65 26.047 19.734 1 94.25 213 THR A CA 1
ATOM 1664 C C . THR A 1 213 ? -2.182 25.484 18.391 1 94.25 213 THR A C 1
ATOM 1666 O O . THR A 1 213 ? -2.896 25.578 17.391 1 94.25 213 THR A O 1
ATOM 1669 N N . LEU A 1 214 ? -0.987 25 18.344 1 94.19 214 LEU A N 1
ATOM 1670 C CA . LEU A 1 214 ? -0.357 24.5 17.141 1 94.19 214 LEU A CA 1
ATOM 1671 C C . LEU A 1 214 ? -0.345 25.562 16.047 1 94.19 214 LEU A C 1
ATOM 1673 O O . LEU A 1 214 ? -0.479 25.25 14.859 1 94.19 214 LEU A O 1
ATOM 1677 N N . SER A 1 215 ? -0.207 26.766 16.469 1 89.5 215 SER A N 1
ATOM 1678 C CA . SER A 1 215 ? -0.151 27.891 15.531 1 89.5 215 SER A CA 1
ATOM 1679 C C . SER A 1 215 ? 1.104 27.828 14.672 1 89.5 215 SER A C 1
ATOM 1681 O O . SER A 1 215 ? 2.209 27.641 15.18 1 89.5 215 SER A O 1
ATOM 1683 N N . HIS A 1 216 ? 0.973 28.078 13.398 1 87.25 216 HIS A N 1
ATOM 1684 C CA . HIS A 1 216 ? 2.092 27.969 12.469 1 87.25 216 HIS A CA 1
ATOM 1685 C C . HIS A 1 216 ? 3.082 29.125 12.664 1 87.25 216 HIS A C 1
ATOM 1687 O O . HIS A 1 216 ? 4.297 28.922 12.578 1 87.25 216 HIS A O 1
ATOM 1693 N N . ASP A 1 217 ? 2.5 30.297 12.859 1 87.88 217 ASP A N 1
ATOM 1694 C CA . ASP A 1 217 ? 3.412 31.438 12.898 1 87.88 217 ASP A CA 1
ATOM 1695 C C . ASP A 1 217 ? 3.629 31.906 14.336 1 87.88 217 ASP A C 1
ATOM 1697 O O . ASP A 1 217 ? 4.352 32.875 14.57 1 87.88 217 ASP A O 1
ATOM 1701 N N . GLY A 1 218 ? 2.998 31.359 15.273 1 86.88 218 GLY A N 1
ATOM 1702 C CA . GLY A 1 218 ? 3.178 31.734 16.672 1 86.88 218 GLY A CA 1
ATOM 1703 C C . GLY A 1 218 ? 2.488 33.031 17.031 1 86.88 218 GLY A C 1
ATOM 1704 O O . GLY A 1 218 ? 2.627 33.5 18.156 1 86.88 218 GLY A O 1
ATOM 1705 N N . LYS A 1 219 ? 1.698 33.594 16.141 1 90.44 219 LYS A N 1
ATOM 1706 C CA . LYS A 1 219 ? 1.062 34.906 16.359 1 90.44 219 LYS A CA 1
ATOM 1707 C C . LYS A 1 219 ? -0.458 34.781 16.312 1 90.44 219 LYS A C 1
ATOM 1709 O O . LYS A 1 219 ? -1.139 35.656 15.773 1 90.44 219 LYS A O 1
ATOM 1714 N N . ILE A 1 220 ? -0.897 33.75 16.922 1 94.31 220 ILE A N 1
ATOM 1715 C CA . ILE A 1 220 ? -2.33 33.469 16.906 1 94.31 220 ILE A CA 1
ATOM 1716 C C . ILE A 1 220 ? -3.064 34.531 17.719 1 94.31 220 ILE A C 1
ATOM 1718 O O . ILE A 1 220 ? -2.551 35 18.734 1 94.31 220 ILE A O 1
ATOM 1722 N N . SER A 1 221 ? -4.227 34.875 17.312 1 96.62 221 SER A N 1
ATOM 1723 C CA . SER A 1 221 ? -5.031 35.875 18 1 96.62 221 SER A CA 1
ATOM 1724 C C . SER A 1 221 ? -5.625 35.312 19.297 1 96.62 221 SER A C 1
ATOM 1726 O O . SER A 1 221 ? -5.66 34.094 19.484 1 96.62 221 SER A O 1
ATOM 1728 N N . VAL A 1 222 ? -6.055 36.219 20.109 1 97.38 222 VAL A N 1
ATOM 1729 C CA . VAL A 1 222 ? -6.684 35.812 21.375 1 97.38 222 VAL A CA 1
ATOM 1730 C C . VAL A 1 222 ? -7.914 34.938 21.078 1 97.38 222 VAL A C 1
ATOM 1732 O O . VAL A 1 222 ? -8.078 33.875 21.656 1 97.38 222 VAL A O 1
ATOM 1735 N N . ARG A 1 223 ? -8.719 35.406 20.188 1 96.69 223 ARG A N 1
ATOM 1736 C CA . ARG A 1 223 ? -9.945 34.688 19.875 1 96.69 223 ARG A CA 1
ATOM 1737 C C . ARG A 1 223 ? -9.641 33.25 19.375 1 96.69 223 ARG A C 1
ATOM 1739 O O . ARG A 1 223 ? -10.18 32.281 19.906 1 96.69 223 ARG A O 1
ATOM 1746 N N . ASP A 1 224 ? -8.797 33.156 18.391 1 95 224 ASP A N 1
ATOM 1747 C CA . ASP A 1 224 ? -8.469 31.875 17.797 1 95 224 ASP A CA 1
ATOM 1748 C C . ASP A 1 224 ? -7.703 31 18.797 1 95 224 ASP A C 1
ATOM 1750 O O . ASP A 1 224 ? -7.895 29.781 18.828 1 95 224 ASP A O 1
ATOM 1754 N N . GLY A 1 225 ? -6.855 31.625 19.516 1 96.75 225 GLY A N 1
ATOM 1755 C CA . GLY A 1 225 ? -6.082 30.891 20.5 1 96.75 225 GLY A CA 1
ATOM 1756 C C . GLY A 1 225 ? -6.941 30.297 21.609 1 96.75 225 GLY A C 1
ATOM 1757 O O . GLY A 1 225 ? -6.781 29.125 21.953 1 96.75 225 GLY A O 1
ATOM 1758 N N . LEU A 1 226 ? -7.793 31.125 22.156 1 97.12 226 LEU A N 1
ATOM 1759 C CA . LEU A 1 226 ? -8.688 30.625 23.188 1 97.12 226 LEU A CA 1
ATOM 1760 C C . LEU A 1 226 ? -9.555 29.484 22.672 1 97.12 226 LEU A C 1
ATOM 1762 O O . LEU A 1 226 ? -9.773 28.5 23.391 1 97.12 226 LEU A O 1
ATOM 1766 N N . THR A 1 227 ? -9.961 29.609 21.469 1 95.75 227 THR A N 1
ATOM 1767 C CA . THR A 1 227 ? -10.781 28.562 20.844 1 95.75 227 THR A CA 1
ATOM 1768 C C . THR A 1 227 ? -9.984 27.266 20.719 1 95.75 227 THR A C 1
ATOM 1770 O O . THR A 1 227 ? -10.492 26.188 21.031 1 95.75 227 THR A O 1
ATOM 1773 N N . ALA A 1 228 ? -8.812 27.406 20.266 1 95.38 228 ALA A N 1
ATOM 1774 C CA . ALA A 1 228 ? -7.961 26.25 20.047 1 95.38 228 ALA A CA 1
ATOM 1775 C C . ALA A 1 228 ? -7.641 25.547 21.375 1 95.38 228 ALA A C 1
ATOM 1777 O O . ALA A 1 228 ? -7.688 24.328 21.469 1 95.38 228 ALA A O 1
ATOM 1778 N N . ILE A 1 229 ? -7.301 26.297 22.359 1 95.81 229 ILE A N 1
ATOM 1779 C CA . ILE A 1 229 ? -6.941 25.734 23.656 1 95.81 229 ILE A CA 1
ATOM 1780 C C . ILE A 1 229 ? -8.172 25.109 24.297 1 95.81 229 ILE A C 1
ATOM 1782 O O . ILE A 1 229 ? -8.086 24.047 24.906 1 95.81 229 ILE A O 1
ATOM 1786 N N . ASN A 1 230 ? -9.266 25.844 24.219 1 95.94 230 ASN A N 1
ATOM 1787 C CA . ASN A 1 230 ? -10.516 25.281 24.734 1 95.94 230 ASN A CA 1
ATOM 1788 C C . ASN A 1 230 ? -10.805 23.906 24.109 1 95.94 230 ASN A C 1
ATOM 1790 O O . ASN A 1 230 ? -11.18 22.969 24.812 1 95.94 230 ASN A O 1
ATOM 1794 N N . ARG A 1 231 ? -10.625 23.797 22.844 1 95.31 231 ARG A N 1
ATOM 1795 C CA . ARG A 1 231 ? -10.836 22.531 22.141 1 95.31 231 ARG A CA 1
ATOM 1796 C C . ARG A 1 231 ? -9.914 21.438 22.672 1 95.31 231 ARG A C 1
ATOM 1798 O O . ARG A 1 231 ? -10.352 20.312 22.891 1 95.31 231 ARG A O 1
ATOM 1805 N N . HIS A 1 232 ? -8.727 21.781 22.828 1 95.44 232 HIS A N 1
ATOM 1806 C CA . HIS A 1 232 ? -7.762 20.812 23.344 1 95.44 232 HIS A CA 1
ATOM 1807 C C . HIS A 1 232 ? -8.156 20.344 24.75 1 95.44 232 HIS A C 1
ATOM 1809 O O . HIS A 1 232 ? -8.219 19.141 25 1 95.44 232 HIS A O 1
ATOM 1815 N N . LEU A 1 233 ? -8.43 21.281 25.594 1 94.44 233 LEU A N 1
ATOM 1816 C CA . LEU A 1 233 ? -8.719 20.953 26.984 1 94.44 233 LEU A CA 1
ATOM 1817 C C . LEU A 1 233 ? -10.016 20.156 27.109 1 94.44 233 LEU A C 1
ATOM 1819 O O . LEU A 1 233 ? -10.094 19.203 27.891 1 94.44 233 LEU A O 1
ATOM 1823 N N . THR A 1 234 ? -10.977 20.531 26.328 1 94.88 234 THR A N 1
ATOM 1824 C CA . THR A 1 234 ? -12.266 19.859 26.422 1 94.88 234 THR A CA 1
ATOM 1825 C C . THR A 1 234 ? -12.219 18.5 25.734 1 94.88 234 THR A C 1
ATOM 1827 O O . THR A 1 234 ? -13.102 17.672 25.938 1 94.88 234 THR A O 1
ATOM 1830 N N . SER A 1 235 ? -11.25 18.312 24.922 1 95.5 235 SER A N 1
ATOM 1831 C CA . SER A 1 235 ? -11.078 17.031 24.234 1 95.5 235 SER A CA 1
ATOM 1832 C C . SER A 1 235 ? -10.406 16 25.141 1 95.5 235 SER A C 1
ATOM 1834 O O . SER A 1 235 ? -10.445 14.805 24.875 1 95.5 235 SER A O 1
ATOM 1836 N N . MET A 1 236 ? -9.844 16.516 26.219 1 92.38 236 MET A N 1
ATOM 1837 C CA . MET A 1 236 ? -9.156 15.609 27.125 1 92.38 236 MET A CA 1
ATOM 1838 C C . MET A 1 236 ? -10.141 14.641 27.766 1 92.38 236 MET A C 1
ATOM 1840 O O . MET A 1 236 ? -11.18 15.047 28.281 1 92.38 236 MET A O 1
ATOM 1844 N N . GLY A 1 237 ? -9.836 13.297 27.641 1 90 237 GLY A N 1
ATOM 1845 C CA . GLY A 1 237 ? -10.586 12.297 28.391 1 90 237 GLY A CA 1
ATOM 1846 C C . GLY A 1 237 ? -11.844 11.844 27.672 1 90 237 GLY A C 1
ATOM 1847 O O . GLY A 1 237 ? -12.547 10.953 28.156 1 90 237 GLY A O 1
ATOM 1848 N N . VAL A 1 238 ? -12.102 12.375 26.547 1 93 238 VAL A N 1
ATOM 1849 C CA . VAL A 1 238 ? -13.328 12.039 25.844 1 93 238 VAL A CA 1
ATOM 1850 C C . VAL A 1 238 ? -13.312 10.562 25.453 1 93 238 VAL A C 1
ATOM 1852 O O . VAL A 1 238 ? -14.305 9.859 25.656 1 93 238 VAL A O 1
ATOM 1855 N N . PHE A 1 239 ? -12.273 10.062 24.938 1 91.12 239 PHE A N 1
ATOM 1856 C CA . PHE A 1 239 ? -12.195 8.672 24.5 1 91.12 239 PHE A CA 1
ATOM 1857 C C . PHE A 1 239 ? -11.367 7.844 25.469 1 91.12 239 PHE A C 1
ATOM 1859 O O . PHE A 1 239 ? -11.125 6.656 25.234 1 91.12 239 PHE A O 1
ATOM 1866 N N . GLY A 1 240 ? -10.938 8.461 26.453 1 87.38 240 GLY A N 1
ATOM 1867 C CA . GLY A 1 240 ? -10.07 7.844 27.438 1 87.38 240 GLY A CA 1
ATOM 1868 C C . GLY A 1 240 ? -9.094 8.812 28.078 1 87.38 240 GLY A C 1
ATOM 1869 O O . GLY A 1 240 ? -8.867 9.906 27.547 1 87.38 240 GLY A O 1
ATOM 1870 N N . PRO A 1 241 ? -8.57 8.375 29.094 1 87.62 241 PRO A N 1
ATOM 1871 C CA . PRO A 1 241 ? -7.672 9.305 29.797 1 87.62 241 PRO A CA 1
ATOM 1872 C C . PRO A 1 241 ? -6.332 9.469 29.094 1 87.62 241 PRO A C 1
ATOM 1874 O O . PRO A 1 241 ? -5.863 8.547 28.422 1 87.62 241 PRO A O 1
ATOM 1877 N N . GLY A 1 242 ? -5.801 10.695 29.266 1 86.88 242 GLY A N 1
ATOM 1878 C CA . GLY A 1 242 ? -4.395 10.867 28.953 1 86.88 242 GLY A CA 1
ATOM 1879 C C . GLY A 1 242 ? -4.16 11.484 27.594 1 86.88 242 GLY A C 1
ATOM 1880 O O . GLY A 1 242 ? -3.023 11.789 27.219 1 86.88 242 GLY A O 1
ATOM 1881 N N . PHE A 1 243 ? -5.254 11.57 26.812 1 91.88 243 PHE A N 1
ATOM 1882 C CA . PHE A 1 243 ? -5.02 12.156 25.5 1 91.88 243 PHE A CA 1
ATOM 1883 C C . PHE A 1 243 ? -6.215 13 25.062 1 91.88 243 PHE A C 1
ATOM 1885 O O . PHE A 1 243 ? -7.332 12.781 25.531 1 91.88 243 PHE A O 1
ATOM 1892 N N . ALA A 1 244 ? -5.93 13.961 24.188 1 94.25 244 ALA A N 1
ATOM 1893 C CA . ALA A 1 244 ? -6.949 14.906 23.75 1 94.25 244 ALA A CA 1
ATOM 1894 C C . ALA A 1 244 ? -7.234 14.742 22.25 1 94.25 244 ALA A C 1
ATOM 1896 O O . ALA A 1 244 ? -8.148 15.367 21.719 1 94.25 244 ALA A O 1
ATOM 1897 N N . ALA A 1 245 ? -6.465 13.898 21.578 1 97.06 245 ALA A N 1
ATOM 1898 C CA . ALA A 1 245 ? -6.59 13.789 20.125 1 97.06 245 ALA A CA 1
ATOM 1899 C C . ALA A 1 245 ? -6.312 12.367 19.656 1 97.06 245 ALA A C 1
ATOM 1901 O O . ALA A 1 245 ? -5.766 11.555 20.406 1 97.06 245 ALA A O 1
ATOM 1902 N N . VAL A 1 246 ? -6.77 12.094 18.469 1 97.69 246 VAL A N 1
ATOM 1903 C CA . VAL A 1 246 ? -6.555 10.781 17.859 1 97.69 246 VAL A CA 1
ATOM 1904 C C . VAL A 1 246 ? -5.953 10.953 16.469 1 97.69 246 VAL A C 1
ATOM 1906 O O . VAL A 1 246 ? -5.938 12.055 15.922 1 97.69 246 VAL A O 1
ATOM 1909 N N . TYR A 1 247 ? -5.414 9.93 16 1 97.88 247 TYR A N 1
ATOM 1910 C CA . TYR A 1 247 ? -4.809 9.852 14.68 1 97.88 247 TYR A CA 1
ATOM 1911 C C . TYR A 1 247 ? -5.215 8.57 13.961 1 97.88 247 TYR A C 1
ATOM 1913 O O . TYR A 1 247 ? -5.027 7.473 14.492 1 97.88 247 TYR A O 1
ATOM 1921 N N . PRO A 1 248 ? -5.805 8.742 12.727 1 96.94 248 PRO A N 1
ATOM 1922 C CA . PRO A 1 248 ? -6.152 7.531 11.984 1 96.94 248 PRO A CA 1
ATOM 1923 C C . PRO A 1 248 ? -4.93 6.723 11.562 1 96.94 248 PRO A C 1
ATOM 1925 O O . PRO A 1 248 ? -3.98 7.277 11 1 96.94 248 PRO A O 1
ATOM 1928 N N . LYS A 1 249 ? -4.996 5.445 11.789 1 96.62 249 LYS A N 1
ATOM 1929 C CA . LYS A 1 249 ? -3.924 4.539 11.391 1 96.62 249 LYS A CA 1
ATOM 1930 C C . LYS A 1 249 ? -3.773 4.5 9.867 1 96.62 249 LYS A C 1
ATOM 1932 O O . LYS A 1 249 ? -4.73 4.766 9.141 1 96.62 249 LYS A O 1
ATOM 1937 N N . TRP A 1 250 ? -2.486 4.266 9.344 1 94.5 250 TRP A N 1
ATOM 1938 C CA . TRP A 1 250 ? -2.139 4.012 7.949 1 94.5 250 TRP A CA 1
ATOM 1939 C C . TRP A 1 250 ? -2.09 5.312 7.156 1 94.5 250 TRP A C 1
ATOM 1941 O O . TRP A 1 250 ? -2.412 5.332 5.965 1 94.5 250 TRP A O 1
ATOM 1951 N N . GLY A 1 251 ? -1.839 6.406 7.781 1 95.5 251 GLY A N 1
ATOM 1952 C CA . GLY A 1 251 ? -1.59 7.605 6.996 1 95.5 251 GLY A CA 1
ATOM 1953 C C . GLY A 1 251 ? -2.529 8.75 7.34 1 95.5 251 GLY A C 1
ATOM 1954 O O . GLY A 1 251 ? -2.691 9.68 6.551 1 95.5 251 GLY A O 1
ATOM 1955 N N . GLY A 1 252 ? -3.229 8.727 8.422 1 96.44 252 GLY A N 1
ATOM 1956 C CA . GLY A 1 252 ? -4.031 9.844 8.891 1 96.44 252 GLY A CA 1
ATOM 1957 C C . GLY A 1 252 ? -5.27 10.086 8.047 1 96.44 252 GLY A C 1
ATOM 1958 O O . GLY A 1 252 ? -6.047 9.156 7.797 1 96.44 252 GLY A O 1
ATOM 1959 N N . LEU A 1 253 ? -5.387 11.273 7.566 1 96.75 253 LEU A N 1
ATOM 1960 C CA . LEU A 1 253 ? -6.594 11.68 6.855 1 96.75 253 LEU A CA 1
ATOM 1961 C C . LEU A 1 253 ? -6.676 11.008 5.488 1 96.75 253 LEU A C 1
ATOM 1963 O O . LEU A 1 253 ? -7.742 10.984 4.871 1 96.75 253 LEU A O 1
ATOM 1967 N N . SER A 1 254 ? -5.602 10.516 5.012 1 96.44 254 SER A N 1
ATOM 1968 C CA . SER A 1 254 ? -5.652 9.719 3.791 1 96.44 254 SER A CA 1
ATOM 1969 C C . SER A 1 254 ? -6.57 8.508 3.957 1 96.44 254 SER A C 1
ATOM 1971 O O . SER A 1 254 ? -7.289 8.133 3.027 1 96.44 254 SER A O 1
ATOM 1973 N N . GLU A 1 255 ? -6.508 7.91 5.109 1 95.38 255 GLU A N 1
ATOM 1974 C CA . GLU A 1 255 ? -7.363 6.762 5.398 1 95.38 255 GLU A CA 1
ATOM 1975 C C . GLU A 1 255 ? -8.836 7.16 5.41 1 95.38 255 GLU A C 1
ATOM 1977 O O . GLU A 1 255 ? -9.688 6.418 4.922 1 95.38 255 GLU A O 1
ATOM 1982 N N . VAL A 1 256 ? -9.102 8.297 5.957 1 95.5 256 VAL A N 1
ATOM 1983 C CA . VAL A 1 256 ? -10.477 8.805 5.977 1 95.5 256 VAL A CA 1
ATOM 1984 C C . VAL A 1 256 ? -10.977 8.992 4.547 1 95.5 256 VAL A C 1
ATOM 1986 O O . VAL A 1 256 ? -12.109 8.617 4.227 1 95.5 256 VAL A O 1
ATOM 1989 N N . ALA A 1 257 ? -10.141 9.578 3.746 1 95.38 257 ALA A N 1
ATOM 1990 C CA . ALA A 1 257 ? -10.492 9.773 2.342 1 95.38 257 ALA A CA 1
ATOM 1991 C C . ALA A 1 257 ? -10.766 8.445 1.654 1 95.38 257 ALA A C 1
ATOM 1993 O O . ALA A 1 257 ? -11.742 8.312 0.907 1 95.38 257 ALA A O 1
ATOM 1994 N N . GLN A 1 258 ? -9.945 7.523 1.926 1 92.19 258 GLN A N 1
ATOM 1995 C CA . GLN A 1 258 ? -10.094 6.203 1.324 1 92.19 258 GLN A CA 1
ATOM 1996 C C . GLN A 1 258 ? -11.414 5.559 1.729 1 92.19 258 GLN A C 1
ATOM 1998 O O . GLN A 1 258 ? -12.102 4.961 0.896 1 92.19 258 GLN A O 1
ATOM 2003 N N . VAL A 1 259 ? -11.742 5.598 2.949 1 92.44 259 VAL A N 1
ATOM 2004 C CA . VAL A 1 259 ? -12.977 5.016 3.467 1 92.44 259 VAL A CA 1
ATOM 2005 C C . VAL A 1 259 ? -14.18 5.695 2.818 1 92.44 259 VAL A C 1
ATOM 2007 O O . VAL A 1 259 ? -15.148 5.035 2.451 1 92.44 259 VAL A O 1
ATOM 2010 N N . GLY A 1 260 ? -14.07 6.977 2.695 1 94.06 260 GLY A N 1
ATOM 2011 C CA . GLY A 1 260 ? -15.141 7.703 2.029 1 94.06 260 GLY A CA 1
ATOM 2012 C C . GLY A 1 260 ? -15.344 7.281 0.585 1 94.06 260 GLY A C 1
ATOM 2013 O O . GLY A 1 260 ? -16.469 7.059 0.148 1 94.06 260 GLY A O 1
ATOM 2014 N N . CYS A 1 261 ? -14.258 7.145 -0.13 1 92.75 261 CYS A N 1
ATOM 2015 C CA . CYS A 1 261 ? -14.336 6.734 -1.528 1 92.75 261 CYS A CA 1
ATOM 2016 C C . CYS A 1 261 ? -14.883 5.32 -1.655 1 92.75 261 CYS A C 1
ATOM 2018 O O . CYS A 1 261 ? -15.672 5.035 -2.559 1 92.75 261 CYS A O 1
ATOM 2020 N N . ARG A 1 262 ? -14.469 4.457 -0.816 1 87.81 262 ARG A N 1
ATOM 2021 C CA . ARG A 1 262 ? -14.938 3.076 -0.848 1 87.81 262 ARG A CA 1
ATOM 2022 C C . ARG A 1 262 ? -16.438 3.004 -0.568 1 87.81 262 ARG A C 1
ATOM 2024 O O . ARG A 1 262 ? -17.156 2.23 -1.203 1 87.81 262 ARG A O 1
ATOM 2031 N N . ALA A 1 263 ? -16.891 3.742 0.416 1 89.62 263 ALA A N 1
ATOM 2032 C CA . ALA A 1 263 ? -18.312 3.783 0.736 1 89.62 263 ALA A CA 1
ATOM 2033 C C . ALA A 1 263 ? -19.125 4.234 -0.469 1 89.62 263 ALA A C 1
ATOM 2035 O O . ALA A 1 263 ? -20.188 3.676 -0.748 1 89.62 263 ALA A O 1
ATOM 2036 N N . ALA A 1 264 ? -18.656 5.215 -1.14 1 92.31 264 ALA A N 1
ATOM 2037 C CA . ALA A 1 264 ? -19.344 5.723 -2.32 1 92.31 264 ALA A CA 1
ATOM 2038 C C . ALA A 1 264 ? -19.359 4.684 -3.438 1 92.31 264 ALA A C 1
ATOM 2040 O O . ALA A 1 264 ? -20.344 4.551 -4.164 1 92.31 264 ALA A O 1
ATOM 2041 N N . ALA A 1 265 ? -18.25 4.016 -3.59 1 86.81 265 ALA A N 1
ATOM 2042 C CA . ALA A 1 265 ? -18.172 2.957 -4.594 1 86.81 265 ALA A CA 1
ATOM 2043 C C . ALA A 1 265 ? -19.188 1.856 -4.312 1 86.81 265 ALA A C 1
ATOM 2045 O O . ALA A 1 265 ? -19.859 1.363 -5.23 1 86.81 265 ALA A O 1
ATOM 2046 N N . VAL A 1 266 ? -19.281 1.439 -3.059 1 82.25 266 VAL A N 1
ATOM 2047 C CA . VAL A 1 266 ? -20.25 0.437 -2.648 1 82.25 266 VAL A CA 1
ATOM 2048 C C . VAL A 1 266 ? -21.672 0.936 -2.951 1 82.25 266 VAL A C 1
ATOM 2050 O O . VAL A 1 266 ? -22.547 0.15 -3.314 1 82.25 266 VAL A O 1
ATOM 2053 N N . GLY A 1 267 ? -21.844 2.254 -2.861 1 86 267 GLY A N 1
ATOM 2054 C CA . GLY A 1 267 ? -23.141 2.863 -3.137 1 86 267 GLY A CA 1
ATOM 2055 C C . GLY A 1 267 ? -23.422 3.02 -4.621 1 86 267 GLY A C 1
ATOM 2056 O O . GLY A 1 267 ? -24.5 3.461 -5.008 1 86 267 GLY A O 1
ATOM 2057 N N . GLY A 1 268 ? -22.406 2.725 -5.461 1 85.94 268 GLY A N 1
ATOM 2058 C CA . GLY A 1 268 ? -22.672 2.721 -6.891 1 85.94 268 GLY A CA 1
ATOM 2059 C C . GLY A 1 268 ? -21.844 3.746 -7.652 1 85.94 268 GLY A C 1
ATOM 2060 O O . GLY A 1 268 ? -21.938 3.832 -8.883 1 85.94 268 GLY A O 1
ATOM 2061 N N . ALA A 1 269 ? -21.125 4.52 -6.926 1 91.69 269 ALA A N 1
ATOM 2062 C CA . ALA A 1 269 ? -20.281 5.492 -7.617 1 91.69 269 ALA A CA 1
ATOM 2063 C C . ALA A 1 269 ? -19.25 4.793 -8.5 1 91.69 269 ALA A C 1
ATOM 2065 O O . ALA A 1 269 ? -18.719 3.746 -8.133 1 91.69 269 ALA A O 1
ATOM 2066 N N . ILE A 1 270 ? -19.016 5.387 -9.609 1 89.19 270 ILE A N 1
ATOM 2067 C CA . ILE A 1 270 ? -18.016 4.848 -10.523 1 89.19 270 ILE A CA 1
ATOM 2068 C C . ILE A 1 270 ? -16.734 5.688 -10.445 1 89.19 270 ILE A C 1
ATOM 2070 O O . ILE A 1 270 ? -16.797 6.922 -10.469 1 89.19 270 ILE A O 1
ATOM 2074 N N . TYR A 1 271 ? -15.664 4.988 -10.352 1 88.12 271 TYR A N 1
ATOM 2075 C CA . TYR A 1 271 ? -14.391 5.676 -10.172 1 88.12 271 TYR A CA 1
ATOM 2076 C C . TYR A 1 271 ? -13.531 5.555 -11.43 1 88.12 271 TYR A C 1
ATOM 2078 O O . TYR A 1 271 ? -13.492 4.496 -12.062 1 88.12 271 TYR A O 1
ATOM 2086 N N . MET A 1 272 ? -12.859 6.648 -11.719 1 86.62 272 MET A N 1
ATOM 2087 C CA . MET A 1 272 ? -11.883 6.688 -12.805 1 86.62 272 MET A CA 1
ATOM 2088 C C . MET A 1 272 ? -10.648 7.488 -12.398 1 86.62 272 MET A C 1
ATOM 2090 O O . MET A 1 272 ? -10.641 8.719 -12.484 1 86.62 272 MET A O 1
ATOM 2094 N N . LEU A 1 273 ? -9.594 6.895 -11.977 1 86.06 273 LEU A N 1
ATOM 2095 C CA . LEU A 1 273 ? -8.352 7.551 -11.578 1 86.06 273 LEU A CA 1
ATOM 2096 C C . LEU A 1 273 ? -7.41 7.711 -12.766 1 86.06 273 LEU A C 1
ATOM 2098 O O . LEU A 1 273 ? -7.594 7.07 -13.797 1 86.06 273 LEU A O 1
ATOM 2102 N N . GLY A 1 274 ? -6.453 8.609 -12.625 1 82.75 274 GLY A N 1
ATOM 2103 C CA . GLY A 1 274 ? -5.434 8.812 -13.641 1 82.75 274 GLY A CA 1
ATOM 2104 C C . GLY A 1 274 ? -5.906 9.672 -14.805 1 82.75 274 GLY A C 1
ATOM 2105 O O . GLY A 1 274 ? -5.184 9.836 -15.789 1 82.75 274 GLY A O 1
ATOM 2106 N N . SER A 1 275 ? -7.117 10.102 -14.758 1 83.12 275 SER A N 1
ATOM 2107 C CA . SER A 1 275 ? -7.66 10.922 -15.828 1 83.12 275 SER A CA 1
ATOM 2108 C C . SER A 1 275 ? -8.445 12.102 -15.281 1 83.12 275 SER A C 1
ATOM 2110 O O . SER A 1 275 ? -9.547 11.938 -14.75 1 83.12 275 SER A O 1
ATOM 2112 N N . GLY A 1 276 ? -7.898 13.258 -15.438 1 89.75 276 GLY A N 1
ATOM 2113 C CA . GLY A 1 276 ? -8.555 14.484 -15 1 89.75 276 GLY A CA 1
ATOM 2114 C C . GLY A 1 276 ? -9.414 15.117 -16.078 1 89.75 276 GLY A C 1
ATOM 2115 O O . GLY A 1 276 ? -9.492 14.609 -17.203 1 89.75 276 GLY A O 1
ATOM 2116 N N . ILE A 1 277 ? -10.102 16.156 -15.758 1 93.94 277 ILE A N 1
ATOM 2117 C CA . ILE A 1 277 ? -10.938 16.906 -16.688 1 93.94 277 ILE A CA 1
ATOM 2118 C C . ILE A 1 277 ? -10.062 17.703 -17.656 1 93.94 277 ILE A C 1
ATOM 2120 O O . ILE A 1 277 ? -9.266 18.547 -17.234 1 93.94 277 ILE A O 1
ATOM 2124 N N . LYS A 1 278 ? -10.18 17.406 -18.875 1 93 278 LYS A N 1
ATOM 2125 C CA . LYS A 1 278 ? -9.461 18.125 -19.922 1 93 278 LYS A CA 1
ATOM 2126 C C . LYS A 1 278 ? -10.211 19.391 -20.344 1 93 278 LYS A C 1
ATOM 2128 O O . LYS A 1 278 ? -9.609 20.453 -20.516 1 93 278 LYS A O 1
ATOM 2133 N N . ASN A 1 279 ? -11.547 19.188 -20.594 1 94.25 279 ASN A N 1
ATOM 2134 C CA . ASN A 1 279 ? -12.406 20.297 -20.984 1 94.25 279 ASN A CA 1
ATOM 2135 C C . ASN A 1 279 ? -13.773 20.219 -20.312 1 94.25 279 ASN A C 1
ATOM 2137 O O . ASN A 1 279 ? -14.312 19.125 -20.109 1 94.25 279 ASN A O 1
ATOM 2141 N N . LEU A 1 280 ? -14.188 21.359 -19.891 1 94.88 280 LEU A N 1
ATOM 2142 C CA . LEU A 1 280 ? -15.508 21.531 -19.297 1 94.88 280 LEU A CA 1
ATOM 2143 C C . LEU A 1 280 ? -16.281 22.641 -19.984 1 94.88 280 LEU A C 1
ATOM 2145 O O . LEU A 1 280 ? -15.875 23.812 -19.938 1 94.88 280 LEU A O 1
ATOM 2149 N N . LYS A 1 281 ? -17.375 22.234 -20.719 1 93.12 281 LYS A N 1
ATOM 2150 C CA . LYS A 1 281 ? -18.141 23.203 -21.5 1 93.12 281 LYS A CA 1
ATOM 2151 C C . LYS A 1 281 ? -19.578 23.312 -21 1 93.12 281 LYS A C 1
ATOM 2153 O O . LYS A 1 281 ? -20.219 22.297 -20.719 1 93.12 281 LYS A O 1
ATOM 2158 N N . ARG A 1 282 ? -20.047 24.531 -20.891 1 90.19 282 ARG A N 1
ATOM 2159 C CA . ARG A 1 282 ? -21.453 24.812 -20.609 1 90.19 282 ARG A CA 1
ATOM 2160 C C . ARG A 1 282 ? -22.234 25.078 -21.891 1 90.19 282 ARG A C 1
ATOM 2162 O O . ARG A 1 282 ? -21.75 25.781 -22.781 1 90.19 282 ARG A O 1
ATOM 2169 N N . SER A 1 283 ? -23.203 24.328 -21.922 1 78.94 283 SER A N 1
ATOM 2170 C CA . SER A 1 283 ? -24.047 24.609 -23.094 1 78.94 283 SER A CA 1
ATOM 2171 C C . SER A 1 283 ? -24.672 25.984 -23 1 78.94 283 SER A C 1
ATOM 2173 O O . SER A 1 283 ? -24.906 26.5 -21.906 1 78.94 283 SER A O 1
ATOM 2175 N N . GLU A 1 284 ? -24.906 26.578 -24.156 1 79.62 284 GLU A N 1
ATOM 2176 C CA . GLU A 1 284 ? -25.594 27.859 -24.234 1 79.62 284 GLU A CA 1
ATOM 2177 C C . GLU A 1 284 ? -27.078 27.719 -23.875 1 79.62 284 GLU A C 1
ATOM 2179 O O . GLU A 1 284 ? -27.719 28.703 -23.484 1 79.62 284 GLU A O 1
ATOM 2184 N N . GLN A 1 285 ? -27.578 26.469 -24.031 1 83.31 285 GLN A N 1
ATOM 2185 C CA . GLN A 1 285 ? -28.969 26.234 -23.688 1 83.31 285 GLN A CA 1
ATOM 2186 C C . GLN A 1 285 ? -29.156 26.141 -22.172 1 83.31 285 GLN A C 1
ATOM 2188 O O . GLN A 1 285 ? -28.391 25.469 -21.484 1 83.31 285 GLN A O 1
ATOM 2193 N N . PRO A 1 286 ? -30.172 26.844 -21.75 1 78.75 286 PRO A N 1
ATOM 2194 C CA . PRO A 1 286 ? -30.422 26.797 -20.312 1 78.75 286 PRO A CA 1
ATOM 2195 C C . PRO A 1 286 ? -30.781 25.391 -19.828 1 78.75 286 PRO A C 1
ATOM 2197 O O . PRO A 1 286 ? -31.422 24.625 -20.547 1 78.75 286 PRO A O 1
ATOM 2200 N N . ASP A 1 287 ? -30.328 24.859 -18.797 1 79.94 287 ASP A N 1
ATOM 2201 C CA . ASP A 1 287 ? -30.641 23.609 -18.109 1 79.94 287 ASP A CA 1
ATOM 2202 C C . ASP A 1 287 ? -29.984 22.422 -18.812 1 79.94 287 ASP A C 1
ATOM 2204 O O . ASP A 1 287 ? -30.312 21.266 -18.531 1 79.94 287 ASP A O 1
ATOM 2208 N N . ALA A 1 288 ? -29.281 22.812 -19.906 1 89.56 288 ALA A N 1
ATOM 2209 C CA . ALA A 1 288 ? -28.547 21.719 -20.562 1 89.56 288 ALA A CA 1
ATOM 2210 C C . ALA A 1 288 ? -27.422 21.203 -19.656 1 89.56 288 ALA A C 1
ATOM 2212 O O . ALA A 1 288 ? -26.812 21.969 -18.906 1 89.56 288 ALA A O 1
ATOM 2213 N N . PRO A 1 289 ? -27.234 19.953 -19.688 1 94.31 289 PRO A N 1
ATOM 2214 C CA . PRO A 1 289 ? -26.156 19.375 -18.875 1 94.31 289 PRO A CA 1
ATOM 2215 C C . PRO A 1 289 ? -24.766 19.859 -19.297 1 94.31 289 PRO A C 1
ATOM 2217 O O . PRO A 1 289 ? -24.594 20.297 -20.438 1 94.31 289 PRO A O 1
ATOM 2220 N N . LEU A 1 290 ? -23.859 19.828 -18.344 1 95.94 290 LEU A N 1
ATOM 2221 C CA . LEU A 1 290 ? -22.453 20.094 -18.625 1 95.94 290 LEU A CA 1
ATOM 2222 C C . LEU A 1 290 ? -21.844 19 -19.484 1 95.94 290 LEU A C 1
ATOM 2224 O O . LEU A 1 290 ? -22.203 17.828 -19.344 1 95.94 290 LEU A O 1
ATOM 2228 N N . GLU A 1 291 ? -21 19.453 -20.391 1 95.81 291 GLU A N 1
ATOM 2229 C CA . GLU A 1 291 ? -20.25 18.5 -21.188 1 95.81 291 GLU A CA 1
ATOM 2230 C C . GLU A 1 291 ? -18.781 18.453 -20.75 1 95.81 291 GLU A C 1
ATOM 2232 O O . GLU A 1 291 ? -18.094 19.469 -20.734 1 95.81 291 GLU A O 1
ATOM 2237 N N . LEU A 1 292 ? -18.391 17.234 -20.359 1 96.38 292 LEU A N 1
ATOM 2238 C CA . LEU A 1 292 ? -17.016 17.078 -19.906 1 96.38 292 LEU A CA 1
ATOM 2239 C C . LEU A 1 292 ? -16.25 16.125 -20.812 1 96.38 292 LEU A C 1
ATOM 2241 O O . LEU A 1 292 ? -16.781 15.117 -21.266 1 96.38 292 LEU A O 1
ATOM 2245 N N . SER A 1 293 ? -15.008 16.547 -21.125 1 95.44 293 SER A N 1
ATOM 2246 C CA . SER A 1 293 ? -14.047 15.664 -21.766 1 95.44 293 SER A CA 1
ATOM 2247 C C . SER A 1 293 ? -12.844 15.398 -20.875 1 95.44 293 SER A C 1
ATOM 2249 O O . SER A 1 293 ? -12.32 16.312 -20.234 1 95.44 293 SER A O 1
ATOM 2251 N N . PHE A 1 294 ? -12.492 14.141 -20.797 1 92.12 294 PHE A N 1
ATOM 2252 C CA . PHE A 1 294 ? -11.391 13.758 -19.906 1 92.12 294 PHE A CA 1
ATOM 2253 C C . PHE A 1 294 ? -10.109 13.523 -20.703 1 92.12 294 PHE A C 1
ATOM 2255 O O . PHE A 1 294 ? -10.141 13.461 -21.938 1 92.12 294 PHE A O 1
ATOM 2262 N N . MET A 1 295 ? -9.023 13.445 -20 1 83.31 295 MET A N 1
ATOM 2263 C CA . MET A 1 295 ? -7.703 13.297 -20.625 1 83.31 295 MET A CA 1
ATOM 2264 C C . MET A 1 295 ? -7.617 11.992 -21.406 1 83.31 295 MET A C 1
ATOM 2266 O O . MET A 1 295 ? -6.824 11.883 -22.344 1 83.31 295 MET A O 1
ATOM 2270 N N . ASN A 1 296 ? -8.383 11 -21.078 1 78.25 296 ASN A N 1
ATOM 2271 C CA . ASN A 1 296 ? -8.391 9.742 -21.812 1 78.25 296 ASN A CA 1
ATOM 2272 C C . ASN A 1 296 ? -9.375 9.781 -22.984 1 78.25 296 ASN A C 1
ATOM 2274 O O . ASN A 1 296 ? -9.719 8.734 -23.547 1 78.25 296 ASN A O 1
ATOM 2278 N N . ASP A 1 297 ? -10.008 10.852 -23.25 1 82.94 297 ASP A N 1
ATOM 2279 C CA . ASP A 1 297 ? -10.852 11.164 -24.391 1 82.94 297 ASP A CA 1
ATOM 2280 C C . ASP A 1 297 ? -12.266 10.609 -24.203 1 82.94 297 ASP A C 1
ATOM 2282 O O . ASP A 1 297 ? -13 10.422 -25.172 1 82.94 297 ASP A O 1
ATOM 2286 N N . ILE A 1 298 ? -12.57 10.281 -23.031 1 87.06 298 ILE A N 1
ATOM 2287 C CA . ILE A 1 298 ? -13.945 9.906 -22.719 1 87.06 298 ILE A CA 1
ATOM 2288 C C . ILE A 1 298 ? -14.781 11.164 -22.484 1 87.06 298 ILE A C 1
ATOM 2290 O O . ILE A 1 298 ? -14.344 12.086 -21.797 1 87.06 298 ILE A O 1
ATOM 2294 N N . ASP A 1 299 ? -15.953 11.164 -23.109 1 92.31 299 ASP A N 1
ATOM 2295 C CA . ASP A 1 299 ? -16.875 12.281 -22.938 1 92.31 299 ASP A CA 1
ATOM 2296 C C . ASP A 1 299 ? -18.094 11.875 -22.109 1 92.31 299 ASP A C 1
ATOM 2298 O O . ASP A 1 299 ? -18.625 10.781 -22.281 1 92.31 299 ASP A O 1
ATOM 2302 N N . VAL A 1 300 ? -18.438 12.773 -21.219 1 95.44 300 VAL A N 1
ATOM 2303 C CA . VAL A 1 300 ? -19.625 12.484 -20.438 1 95.44 300 VAL A CA 1
ATOM 2304 C C . VAL A 1 300 ? -20.469 13.758 -20.266 1 95.44 300 VAL A C 1
ATOM 2306 O O . VAL A 1 300 ? -20 14.852 -20.594 1 95.44 300 VAL A O 1
ATOM 2309 N N . LYS A 1 301 ? -21.703 13.594 -19.906 1 95.25 301 LYS A N 1
ATOM 2310 C CA . LYS A 1 301 ? -22.594 14.695 -19.547 1 95.25 301 LYS A CA 1
ATOM 2311 C C . LYS A 1 301 ? -22.938 14.641 -18.062 1 95.25 301 LYS A C 1
ATOM 2313 O O . LYS A 1 301 ? -23.125 13.562 -17.484 1 95.25 301 LYS A O 1
ATOM 2318 N N . ALA A 1 302 ? -22.938 15.812 -17.422 1 96.62 302 ALA A N 1
ATOM 2319 C CA . ALA A 1 302 ? -23.234 15.844 -15.984 1 96.62 302 ALA A CA 1
ATOM 2320 C C . ALA A 1 302 ? -24.094 17.062 -15.641 1 96.62 302 ALA A C 1
ATOM 2322 O O . ALA A 1 302 ? -23.969 18.125 -16.266 1 96.62 302 ALA A O 1
ATOM 2323 N N . LYS A 1 303 ? -24.938 16.891 -14.617 1 95.25 303 LYS A N 1
ATOM 2324 C CA . LYS A 1 303 ? -25.719 18 -14.117 1 95.25 303 LYS A CA 1
ATOM 2325 C C . LYS A 1 303 ? -24.859 18.969 -13.32 1 95.25 303 LYS A C 1
ATOM 2327 O O . LYS A 1 303 ? -25.031 20.188 -13.414 1 95.25 303 LYS A O 1
ATOM 2332 N N . LEU A 1 304 ? -24.016 18.438 -12.516 1 96.38 304 LEU A N 1
ATOM 2333 C CA . LEU A 1 304 ? -23.156 19.234 -11.641 1 96.38 304 LEU A CA 1
ATOM 2334 C C . LEU A 1 304 ? -21.734 18.703 -11.664 1 96.38 304 LEU A C 1
ATOM 2336 O O . LEU A 1 304 ? -21.516 17.5 -11.883 1 96.38 304 LEU A O 1
ATOM 2340 N N . VAL A 1 305 ? -20.797 19.625 -11.445 1 97.81 305 VAL A N 1
ATOM 2341 C CA . VAL A 1 305 ? -19.406 19.25 -11.266 1 97.81 30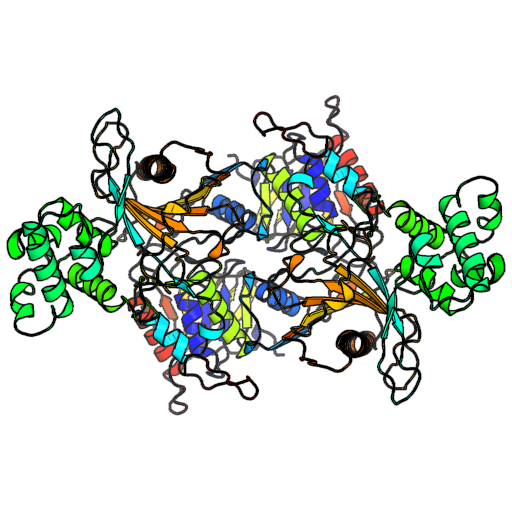5 VAL A CA 1
ATOM 2342 C C . VAL A 1 305 ? -18.875 19.844 -9.953 1 97.81 305 VAL A C 1
ATOM 2344 O O . VAL A 1 305 ? -19.094 21.016 -9.664 1 97.81 305 VAL A O 1
ATOM 2347 N N . VAL A 1 306 ? -18.312 19.062 -9.133 1 98.19 306 VAL A N 1
ATOM 2348 C CA . VAL A 1 306 ? -17.594 19.5 -7.941 1 98.19 306 VAL A CA 1
ATOM 2349 C C . VAL A 1 306 ? -16.109 19.156 -8.07 1 98.19 306 VAL A C 1
ATOM 2351 O O . VAL A 1 306 ? -15.75 17.984 -8.258 1 98.19 306 VAL A O 1
ATOM 2354 N N . GLN A 1 307 ? -15.227 20.109 -7.961 1 97 307 GLN A N 1
ATOM 2355 C CA . GLN A 1 307 ? -13.805 19.875 -8.18 1 97 307 GLN A CA 1
ATOM 2356 C C . GLN A 1 307 ? -12.961 20.562 -7.113 1 97 307 GLN A C 1
ATOM 2358 O O . GLN A 1 307 ? -13.477 21.344 -6.32 1 97 307 GLN A O 1
ATOM 2363 N N . GLY A 1 308 ? -11.75 20.172 -6.98 1 92.44 308 GLY A N 1
ATOM 2364 C CA . GLY A 1 308 ? -10.789 20.875 -6.145 1 92.44 308 GLY A CA 1
ATOM 2365 C C . GLY A 1 308 ? -9.984 21.906 -6.902 1 92.44 308 GLY A C 1
ATOM 2366 O O . GLY A 1 308 ? -9.742 21.766 -8.102 1 92.44 308 GLY A O 1
ATOM 2367 N N . ALA A 1 309 ? -9.516 22.844 -6.168 1 86.5 309 ALA A N 1
ATOM 2368 C CA . ALA A 1 309 ? -8.672 23.859 -6.785 1 86.5 309 ALA A CA 1
ATOM 2369 C C . ALA A 1 309 ? -7.281 23.312 -7.086 1 86.5 309 ALA A C 1
ATOM 2371 O O . ALA A 1 309 ? -6.754 22.5 -6.328 1 86.5 309 ALA A O 1
ATOM 2372 N N . ASP A 1 310 ? -6.699 23.688 -8.211 1 73.88 310 ASP A N 1
ATOM 2373 C CA . ASP A 1 310 ? -5.359 23.25 -8.594 1 73.88 310 ASP A CA 1
ATOM 2374 C C . ASP A 1 310 ? -4.301 24.25 -8.125 1 73.88 310 ASP A C 1
ATOM 2376 O O . ASP A 1 310 ? -3.145 23.875 -7.914 1 73.88 310 ASP A O 1
ATOM 2380 N N . ALA A 1 311 ? -4.723 25.438 -8.141 1 73 311 ALA A N 1
ATOM 2381 C CA . ALA A 1 311 ? -3.723 26.469 -7.883 1 73 311 ALA A CA 1
ATOM 2382 C C . ALA A 1 311 ? -3.941 27.125 -6.523 1 73 311 ALA A C 1
ATOM 2384 O O . ALA A 1 311 ? -5.082 27.281 -6.078 1 73 311 ALA A O 1
ATOM 2385 N N . ALA A 1 312 ? -2.729 27.344 -5.961 1 71.19 312 ALA A N 1
ATOM 2386 C CA . ALA A 1 312 ? -2.725 27.969 -4.648 1 71.19 312 ALA A CA 1
ATOM 2387 C C . ALA A 1 312 ? -3.062 29.453 -4.762 1 71.19 312 ALA A C 1
ATOM 2389 O O . ALA A 1 312 ? -2.791 30.094 -5.785 1 71.19 312 ALA A O 1
ATOM 2390 N N . ASP A 1 313 ? -3.775 29.797 -3.791 1 69.75 313 ASP A N 1
ATOM 2391 C CA . ASP A 1 313 ? -3.982 31.234 -3.635 1 69.75 313 ASP A CA 1
ATOM 2392 C C . ASP A 1 313 ? -2.705 31.938 -3.166 1 69.75 313 ASP A C 1
ATOM 2394 O O . ASP A 1 313 ? -2.082 31.5 -2.191 1 69.75 313 ASP A O 1
ATOM 2398 N N . SER A 1 314 ? -2.25 32.812 -3.959 1 65.31 314 SER A N 1
ATOM 2399 C CA . SER A 1 314 ? -1.007 33.531 -3.682 1 65.31 314 SER A CA 1
ATOM 2400 C C . SER A 1 314 ? -1.029 34.156 -2.295 1 65.31 314 SER A C 1
ATOM 2402 O O . SER A 1 314 ? 0.023 34.438 -1.713 1 65.31 314 SER A O 1
ATOM 2404 N N . SER A 1 315 ? -2.125 34.25 -1.857 1 66.44 315 SER A N 1
ATOM 2405 C CA . SER A 1 315 ? -2.23 34.969 -0.583 1 66.44 315 SER A CA 1
ATOM 2406 C C . SER A 1 315 ? -2.072 34 0.592 1 66.44 315 SER A C 1
ATOM 2408 O O . SER A 1 315 ? -1.911 34.438 1.735 1 66.44 315 SER A O 1
ATOM 2410 N N . CYS A 1 316 ? -1.914 32.875 0.312 1 72.56 316 CYS A N 1
ATOM 2411 C CA . CYS A 1 316 ? -1.923 31.906 1.42 1 72.56 316 CYS A CA 1
ATOM 2412 C C . CYS A 1 316 ? -0.503 31.547 1.84 1 72.56 316 CYS A C 1
ATOM 2414 O O . CYS A 1 316 ? 0.44 31.719 1.065 1 72.56 316 CYS A O 1
ATOM 2416 N N . ILE A 1 317 ? -0.43 31.234 3.07 1 79.12 317 ILE A N 1
ATOM 2417 C CA . ILE A 1 317 ? 0.821 30.844 3.707 1 79.12 317 ILE A CA 1
ATOM 2418 C C . ILE A 1 317 ? 1.327 29.531 3.086 1 79.12 317 ILE A C 1
ATOM 2420 O O . ILE A 1 317 ? 0.539 28.641 2.773 1 79.12 317 ILE A O 1
ATOM 2424 N N . ARG A 1 318 ? 2.619 29.562 2.852 1 90.06 318 ARG A N 1
ATOM 2425 C CA . ARG A 1 318 ? 3.291 28.344 2.404 1 90.06 318 ARG A CA 1
ATOM 2426 C C . ARG A 1 318 ? 4.008 27.656 3.562 1 90.06 318 ARG A C 1
ATOM 2428 O O . ARG A 1 318 ? 4.527 28.328 4.457 1 90.06 318 ARG A O 1
ATOM 2435 N N . THR A 1 319 ? 4.016 26.375 3.543 1 94 319 THR A N 1
ATOM 2436 C CA . THR A 1 319 ? 4.625 25.594 4.605 1 94 319 THR A CA 1
ATOM 2437 C C . THR A 1 319 ? 5.738 24.703 4.051 1 94 319 THR A C 1
ATOM 2439 O O . THR A 1 319 ? 5.613 24.156 2.951 1 94 319 THR A O 1
ATOM 2442 N N . SER A 1 320 ? 6.828 24.656 4.77 1 96.56 320 SER A N 1
ATOM 2443 C CA . SER A 1 320 ? 7.883 23.688 4.492 1 96.56 320 SER A CA 1
ATOM 2444 C C . SER A 1 320 ? 7.73 22.438 5.352 1 96.56 320 SER A C 1
ATOM 2446 O O . SER A 1 320 ? 7.48 22.531 6.559 1 96.56 320 SER A O 1
ATOM 2448 N N . ARG A 1 321 ? 7.855 21.312 4.699 1 97.69 321 ARG A N 1
ATOM 2449 C CA . ARG A 1 321 ? 7.668 20.047 5.398 1 97.69 321 ARG A CA 1
ATOM 2450 C C . ARG A 1 321 ? 8.852 19.109 5.168 1 97.69 321 ARG A C 1
ATOM 2452 O O . ARG A 1 321 ? 9.445 19.125 4.09 1 97.69 321 ARG A O 1
ATOM 2459 N N . LEU A 1 322 ? 9.211 18.406 6.188 1 98.5 322 LEU A N 1
ATOM 2460 C CA . LEU A 1 322 ? 10.227 17.359 6.129 1 98.5 322 LEU A CA 1
ATOM 2461 C C . LEU A 1 322 ? 9.727 16.078 6.797 1 98.5 322 LEU A C 1
ATOM 2463 O O . LEU A 1 322 ? 9.461 16.062 8 1 98.5 322 LEU A O 1
ATOM 2467 N N . THR A 1 323 ? 9.523 15.031 6.027 1 98.62 323 THR A N 1
ATOM 2468 C CA . THR A 1 323 ? 9.148 13.703 6.516 1 98.62 323 THR A CA 1
ATOM 2469 C C . THR A 1 323 ? 10.375 12.805 6.621 1 98.62 323 THR A C 1
ATOM 2471 O O . THR A 1 323 ? 11.125 12.656 5.656 1 98.62 323 THR A O 1
ATOM 2474 N N . VAL A 1 324 ? 10.516 12.203 7.805 1 98.44 324 VAL A N 1
ATOM 2475 C CA . VAL A 1 324 ? 11.734 11.445 8.062 1 98.44 324 VAL A CA 1
ATOM 2476 C C . VAL A 1 324 ? 11.391 10.078 8.641 1 98.44 324 VAL A C 1
ATOM 2478 O O . VAL A 1 324 ? 10.508 9.961 9.492 1 98.44 324 VAL A O 1
ATOM 2481 N N . VAL A 1 325 ? 12.047 9.055 8.141 1 98 325 VAL A N 1
ATOM 2482 C CA . VAL A 1 325 ? 12.031 7.742 8.773 1 98 325 VAL A CA 1
ATOM 2483 C C . VAL A 1 325 ? 13.367 7.48 9.461 1 98 325 VAL A C 1
ATOM 2485 O O . VAL A 1 325 ? 14.43 7.691 8.867 1 98 325 VAL A O 1
ATOM 2488 N N . THR A 1 326 ? 13.328 7.051 10.711 1 96.81 326 THR A N 1
ATOM 2489 C CA . THR A 1 326 ? 14.562 6.816 11.453 1 96.81 326 THR A CA 1
ATOM 2490 C C . THR A 1 326 ? 14.469 5.527 12.266 1 96.81 326 THR A C 1
ATOM 2492 O O . THR A 1 326 ? 13.375 5.051 12.562 1 96.81 326 THR A O 1
ATOM 2495 N N . LYS A 1 327 ? 15.648 4.988 12.57 1 93.56 327 LYS A N 1
ATOM 2496 C CA . LYS A 1 327 ? 15.75 3.818 13.43 1 93.56 327 LYS A CA 1
ATOM 2497 C C . LYS A 1 327 ? 16.156 4.215 14.852 1 93.56 327 LYS A C 1
ATOM 2499 O O . LYS A 1 327 ? 16.25 3.363 15.734 1 93.56 327 LYS A O 1
ATOM 2504 N N . SER A 1 328 ? 16.422 5.508 15.047 1 94.38 328 SER A N 1
ATOM 2505 C CA . SER A 1 328 ? 16.688 5.977 16.406 1 94.38 328 SER A CA 1
ATOM 2506 C C . SER A 1 328 ? 15.508 5.699 17.328 1 94.38 328 SER A C 1
ATOM 2508 O O . SER A 1 328 ? 14.352 5.883 16.938 1 94.38 328 SER A O 1
ATOM 2510 N N . ASN A 1 329 ? 15.859 5.227 18.484 1 93.69 329 ASN A N 1
ATOM 2511 C CA . ASN A 1 329 ? 14.789 4.91 19.422 1 93.69 329 ASN A CA 1
ATOM 2512 C C . ASN A 1 329 ? 14.133 6.176 19.969 1 93.69 329 ASN A C 1
ATOM 2514 O O . ASN A 1 329 ? 14.766 6.953 20.688 1 93.69 329 ASN A O 1
ATOM 2518 N N . LEU A 1 330 ? 12.883 6.332 19.672 1 95.25 330 LEU A N 1
ATOM 2519 C CA . LEU A 1 330 ? 12.148 7.504 20.125 1 95.25 330 LEU A CA 1
ATOM 2520 C C . LEU A 1 330 ? 11.008 7.102 21.062 1 95.25 330 LEU A C 1
ATOM 2522 O O . LEU A 1 330 ? 10.086 7.887 21.297 1 95.25 330 LEU A O 1
ATOM 2526 N N . SER A 1 331 ? 11.07 5.922 21.625 1 93.81 331 SER A N 1
ATOM 2527 C CA . SER A 1 331 ? 10.008 5.359 22.453 1 93.81 331 SER A CA 1
ATOM 2528 C C . SER A 1 331 ? 9.758 6.219 23.688 1 93.81 331 SER A C 1
ATOM 2530 O O . SER A 1 331 ? 8.633 6.27 24.203 1 93.81 331 SER A O 1
ATOM 2532 N N . PRO A 1 332 ? 10.766 7.02 24.188 1 93.19 332 PRO A N 1
ATOM 2533 C CA . PRO A 1 332 ? 10.547 7.789 25.422 1 93.19 332 PRO A CA 1
ATOM 2534 C C . PRO A 1 332 ? 9.461 8.844 25.266 1 93.19 332 PRO A C 1
ATOM 2536 O O . PRO A 1 332 ? 8.891 9.297 26.266 1 93.19 332 PRO A O 1
ATOM 2539 N N . VAL A 1 333 ? 9.156 9.25 24.047 1 94.88 333 VAL A N 1
ATOM 2540 C CA . VAL A 1 333 ? 8.195 10.336 23.906 1 94.88 333 VAL A CA 1
ATOM 2541 C C . VAL A 1 333 ? 6.773 9.789 23.984 1 94.88 333 VAL A C 1
ATOM 2543 O O . VAL A 1 333 ? 5.809 10.547 24.062 1 94.88 333 VAL A O 1
ATOM 2546 N N . PHE A 1 334 ? 6.609 8.461 24 1 94.5 334 PHE A N 1
ATOM 2547 C CA . PHE A 1 334 ? 5.293 7.836 24.047 1 94.5 334 PHE A CA 1
ATOM 2548 C C . PHE A 1 334 ? 4.996 7.309 25.453 1 94.5 334 PHE A C 1
ATOM 2550 O O . PHE A 1 334 ? 4.316 6.293 25.609 1 94.5 334 PHE A O 1
ATOM 2557 N N . GLU A 1 335 ? 5.398 7.949 26.422 1 84.62 335 GLU A N 1
ATOM 2558 C CA . GLU A 1 335 ? 5.234 7.516 27.797 1 84.62 335 GLU A CA 1
ATOM 2559 C C . GLU A 1 335 ? 3.768 7.547 28.219 1 84.62 335 GLU A C 1
ATOM 2561 O O . GLU A 1 335 ? 3.027 8.461 27.844 1 84.62 335 GLU A O 1
ATOM 2566 N N . LEU A 1 336 ? 3.443 6.578 29.031 1 81.69 336 LEU A N 1
ATOM 2567 C CA . LEU A 1 336 ? 2.102 6.504 29.594 1 81.69 336 LEU A CA 1
ATOM 2568 C C . LEU A 1 336 ? 1.956 7.457 30.781 1 81.69 336 LEU A C 1
ATOM 2570 O O . LEU A 1 336 ? 2.814 7.484 31.656 1 81.69 336 LEU A O 1
ATOM 2574 N N . LEU A 1 337 ? 1.004 8.219 30.797 1 73.12 337 LEU A N 1
ATOM 2575 C CA . LEU A 1 337 ? 0.812 9.203 31.844 1 73.12 337 LEU A CA 1
ATOM 2576 C C . LEU A 1 337 ? -0.099 8.664 32.938 1 73.12 337 LEU A C 1
ATOM 2578 O O . LEU A 1 337 ? 0.013 9.062 34.094 1 73.12 337 LEU A O 1
ATOM 2582 N N . THR A 1 338 ? -1.021 7.945 32.531 1 76.56 338 THR A N 1
ATOM 2583 C CA . THR A 1 338 ? -2.02 7.434 33.469 1 76.56 338 THR A CA 1
ATOM 2584 C C . THR A 1 338 ? -2.197 5.926 33.281 1 76.56 338 THR A C 1
ATOM 2586 O O . THR A 1 338 ? -2.225 5.426 32.156 1 76.56 338 THR A O 1
ATOM 2589 N N . ASP A 1 339 ? -2.395 5.363 34.375 1 79.56 339 ASP A N 1
ATOM 2590 C CA . ASP A 1 339 ? -2.643 3.928 34.344 1 79.56 339 ASP A CA 1
ATOM 2591 C C . ASP A 1 339 ? -3.926 3.607 33.594 1 79.56 339 ASP A C 1
ATOM 2593 O O . ASP A 1 339 ? -4.934 4.301 33.75 1 79.56 339 ASP A O 1
ATOM 2597 N N . GLY A 1 340 ? -3.854 2.656 32.75 1 80.69 340 GLY A N 1
ATOM 2598 C CA . GLY A 1 340 ? -5.031 2.234 32 1 80.69 340 GLY A CA 1
ATOM 2599 C C . GLY A 1 340 ? -5.203 2.967 30.688 1 80.69 340 GLY A C 1
ATOM 2600 O O . GLY A 1 340 ? -6.062 2.605 29.875 1 80.69 340 GLY A O 1
ATOM 2601 N N . ALA A 1 341 ? -4.422 4.016 30.516 1 85.69 341 ALA A N 1
ATOM 2602 C CA . ALA A 1 341 ? -4.508 4.758 29.266 1 85.69 341 ALA A CA 1
ATOM 2603 C C . ALA A 1 341 ? -3.852 3.988 28.125 1 85.69 341 ALA A C 1
ATOM 2605 O O . ALA A 1 341 ? -2.936 3.193 28.344 1 85.69 341 ALA A O 1
ATOM 2606 N N . PRO A 1 342 ? -4.434 4.148 26.984 1 89.62 342 PRO A N 1
ATOM 2607 C CA . PRO A 1 342 ? -3.738 3.533 25.859 1 89.62 342 PRO A CA 1
ATOM 2608 C C . PRO A 1 342 ? -2.367 4.156 25.594 1 89.62 342 PRO A C 1
ATOM 2610 O O . PRO A 1 342 ? -2.172 5.348 25.844 1 89.62 342 PRO A O 1
ATOM 2613 N N . THR A 1 343 ? -1.446 3.35 25.156 1 92.06 343 THR A N 1
ATOM 2614 C CA . THR A 1 343 ? -0.151 3.883 24.75 1 92.06 343 THR A CA 1
ATOM 2615 C C . THR A 1 343 ? -0.295 4.781 23.531 1 92.06 343 THR A C 1
ATOM 2617 O O . THR A 1 343 ? -0.806 4.355 22.484 1 92.06 343 THR A O 1
ATOM 2620 N N . PRO A 1 344 ? 0.11 6.004 23.641 1 95.19 344 PRO A N 1
ATOM 2621 C CA . PRO A 1 344 ? -0.006 6.883 22.469 1 95.19 344 PRO A CA 1
ATOM 2622 C C . PRO A 1 344 ? 0.893 6.445 21.312 1 95.19 344 PRO A C 1
ATOM 2624 O O . PRO A 1 344 ? 1.998 5.945 21.547 1 95.19 344 PRO A O 1
ATOM 2627 N N . ALA A 1 345 ? 0.415 6.652 20.156 1 97.12 345 ALA A N 1
ATOM 2628 C CA . ALA A 1 345 ? 1.187 6.312 18.969 1 97.12 345 ALA A CA 1
ATOM 2629 C C . ALA A 1 345 ? 1.815 7.562 18.359 1 97.12 345 ALA A C 1
ATOM 2631 O O . ALA A 1 345 ? 2.703 7.461 17.5 1 97.12 345 ALA A O 1
ATOM 2632 N N . VAL A 1 346 ? 1.415 8.75 18.766 1 97.94 346 VAL A N 1
ATOM 2633 C CA . VAL A 1 346 ? 1.888 10.016 18.219 1 97.94 346 VAL A CA 1
ATOM 2634 C C . VAL A 1 346 ? 2.238 10.969 19.359 1 97.94 346 VAL A C 1
ATOM 2636 O O . VAL A 1 346 ? 1.53 11.031 20.359 1 97.94 346 VAL A O 1
ATOM 2639 N N . ALA A 1 347 ? 3.303 11.633 19.234 1 97.06 347 ALA A N 1
ATOM 2640 C CA . ALA A 1 347 ? 3.693 12.727 20.125 1 97.06 347 ALA A CA 1
ATOM 2641 C C . ALA A 1 347 ? 3.967 14 19.328 1 97.06 347 ALA A C 1
ATOM 2643 O O . ALA A 1 347 ? 4.402 13.945 18.172 1 97.06 347 ALA A O 1
ATOM 2644 N N . VAL A 1 348 ? 3.682 15.117 19.922 1 96.94 348 VAL A N 1
ATOM 2645 C CA . VAL A 1 348 ? 3.918 16.406 19.281 1 96.94 348 VAL A CA 1
ATOM 2646 C C . VAL A 1 348 ? 5.031 17.156 20.016 1 96.94 348 VAL A C 1
ATOM 2648 O O . VAL A 1 348 ? 5 17.297 21.234 1 96.94 348 VAL A O 1
ATOM 2651 N N . VAL A 1 349 ? 5.996 17.609 19.266 1 97.12 349 VAL A N 1
ATOM 2652 C CA . VAL A 1 349 ? 7.094 18.391 19.828 1 97.12 349 VAL A CA 1
ATOM 2653 C C . VAL A 1 349 ? 7.172 19.75 19.156 1 97.12 349 VAL A C 1
ATOM 2655 O O . VAL A 1 349 ? 7.195 19.844 17.922 1 97.12 349 VAL A O 1
ATOM 2658 N N . ALA A 1 350 ? 7.258 20.75 19.953 1 96.75 350 ALA A N 1
ATOM 2659 C CA . ALA A 1 350 ? 7.348 22.109 19.422 1 96.75 350 ALA A CA 1
ATOM 2660 C C . ALA A 1 350 ? 8.719 22.719 19.703 1 96.75 350 ALA A C 1
ATOM 2662 O O . ALA A 1 350 ? 9.289 22.516 20.766 1 96.75 350 ALA A O 1
ATOM 2663 N N . PHE A 1 351 ? 9.195 23.391 18.734 1 96.81 351 PHE A N 1
ATOM 2664 C CA . PHE A 1 351 ? 10.305 24.328 18.859 1 96.81 351 PHE A CA 1
ATOM 2665 C C . PHE A 1 351 ? 9.812 25.766 18.75 1 96.81 351 PHE A C 1
ATOM 2667 O O . PHE A 1 351 ? 9.648 26.297 17.656 1 96.81 351 PHE A O 1
ATOM 2674 N N . PRO A 1 352 ? 9.641 26.359 19.875 1 93.62 352 PRO A N 1
ATOM 2675 C CA . PRO A 1 352 ? 9.125 27.734 19.844 1 93.62 352 PRO A CA 1
ATOM 2676 C C . PRO A 1 352 ? 9.977 28.656 18.984 1 93.62 352 PRO A C 1
ATOM 2678 O O . PRO A 1 352 ? 11.148 28.359 18.719 1 93.62 352 PRO A O 1
ATOM 2681 N N . SER A 1 353 ? 9.328 29.766 18.625 1 92.31 353 SER A N 1
ATOM 2682 C CA . SER A 1 353 ? 10.047 30.766 17.844 1 92.31 353 SER A CA 1
ATOM 2683 C C . SER A 1 353 ? 11.352 31.172 18.516 1 92.31 353 SER A C 1
ATOM 2685 O O . SER A 1 353 ? 11.398 31.328 19.734 1 92.31 353 SER A O 1
ATOM 2687 N N . GLY A 1 354 ? 12.414 31.203 17.75 1 90.62 354 GLY A N 1
ATOM 2688 C CA . GLY A 1 354 ? 13.695 31.656 18.266 1 90.62 354 GLY A CA 1
ATOM 2689 C C . GLY A 1 354 ? 14.547 30.531 18.812 1 90.62 354 GLY A C 1
ATOM 2690 O O . GLY A 1 354 ? 15.727 30.719 19.125 1 90.62 354 GLY A O 1
ATOM 2691 N N . THR A 1 355 ? 13.992 29.328 18.938 1 91.44 355 THR A N 1
ATOM 2692 C CA . THR A 1 355 ? 14.711 28.188 19.5 1 91.44 355 THR A CA 1
ATOM 2693 C C . THR A 1 355 ? 15.773 27.688 18.531 1 91.44 355 THR A C 1
ATOM 2695 O O . THR A 1 355 ? 16.906 27.391 18.938 1 91.44 355 THR A O 1
ATOM 2698 N N . VAL A 1 356 ? 15.375 27.562 17.266 1 93.62 356 VAL A N 1
ATOM 2699 C CA . VAL A 1 356 ? 16.312 27.094 16.234 1 93.62 356 VAL A CA 1
ATOM 2700 C C . VAL A 1 356 ? 16.969 28.297 15.57 1 93.62 356 VAL A C 1
ATOM 2702 O O . VAL A 1 356 ? 16.328 29.312 15.305 1 93.62 356 VAL A O 1
ATOM 2705 N N . THR A 1 357 ? 18.281 28.156 15.32 1 90.88 357 THR A N 1
ATOM 2706 C CA . THR A 1 357 ? 19.016 29.25 14.711 1 90.88 357 THR A CA 1
ATOM 2707 C C . THR A 1 357 ? 19.312 28.953 13.25 1 90.88 357 THR A C 1
ATOM 2709 O O . THR A 1 357 ? 19.391 27.781 12.852 1 90.88 357 THR A O 1
ATOM 2712 N N . ILE A 1 358 ? 19.469 30 12.484 1 88.62 358 ILE A N 1
ATOM 2713 C CA . ILE A 1 358 ? 19.812 29.859 11.07 1 88.62 358 ILE A CA 1
ATOM 2714 C C . ILE A 1 358 ? 21.297 30.141 10.875 1 88.62 358 ILE A C 1
ATOM 2716 O O . ILE A 1 358 ? 22.047 30.266 11.844 1 88.62 358 ILE A O 1
ATOM 2720 N N . GLU A 1 359 ? 21.844 30.125 9.664 1 79.69 359 GLU A N 1
ATOM 2721 C CA . GLU A 1 359 ? 23.266 30.172 9.32 1 79.69 359 GLU A CA 1
ATOM 2722 C C . GLU A 1 359 ? 23.953 31.344 10 1 79.69 359 GLU A C 1
ATOM 2724 O O . GLU A 1 359 ? 25.078 31.219 10.484 1 79.69 359 GLU A O 1
ATOM 2729 N N . ASP A 1 360 ? 23.391 32.469 10.18 1 83.62 360 ASP A N 1
ATOM 2730 C CA . ASP A 1 360 ? 24.047 33.625 10.773 1 83.62 360 ASP A CA 1
ATOM 2731 C C . ASP A 1 360 ? 23.766 33.688 12.273 1 83.62 360 ASP A C 1
ATOM 2733 O O . ASP A 1 360 ? 23.875 34.781 12.883 1 83.62 360 ASP A O 1
ATOM 2737 N N . GLU A 1 361 ? 23.297 32.625 12.789 1 84.88 361 GLU A N 1
ATOM 2738 C CA . GLU A 1 361 ? 23.016 32.5 14.219 1 84.88 361 GLU A CA 1
ATOM 2739 C C . GLU A 1 361 ? 21.828 33.375 14.641 1 84.88 361 GLU A C 1
ATOM 2741 O O . GLU A 1 361 ? 21.688 33.688 15.812 1 84.88 361 GLU A O 1
ATOM 2746 N N . THR A 1 362 ? 21.188 33.781 13.656 1 91.69 362 THR A N 1
ATOM 2747 C CA . THR A 1 362 ? 19.953 34.5 13.93 1 91.69 362 THR A CA 1
ATOM 2748 C C . THR A 1 362 ? 18.828 33.5 14.273 1 91.69 362 THR A C 1
ATOM 2750 O O . THR A 1 362 ? 18.703 32.469 13.648 1 91.69 362 THR A O 1
ATOM 2753 N N . PRO A 1 363 ? 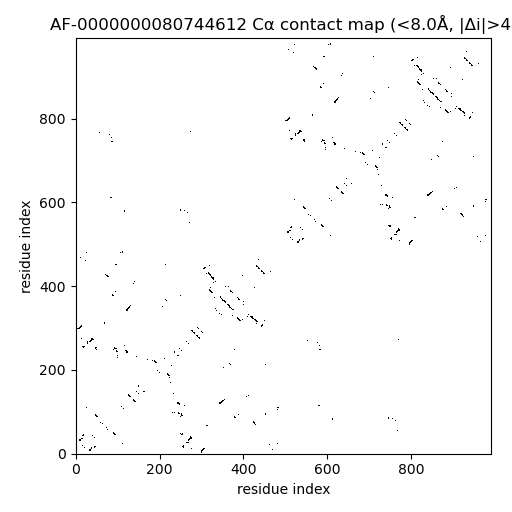18.078 33.875 15.297 1 91.88 363 PRO A N 1
ATOM 2754 C CA . PRO A 1 363 ? 16.953 33 15.656 1 91.88 363 PRO A CA 1
ATOM 2755 C C . PRO A 1 363 ? 15.898 32.938 14.555 1 91.88 363 PRO A C 1
ATOM 2757 O O . PRO A 1 363 ? 15.555 33.938 13.953 1 91.88 363 PRO A O 1
ATOM 2760 N N . TYR A 1 364 ? 15.477 31.734 14.242 1 94.06 364 TYR A N 1
ATOM 2761 C CA . TYR A 1 364 ? 14.414 31.547 13.273 1 94.06 364 TYR A CA 1
ATOM 2762 C C . TYR A 1 364 ? 13.086 32.062 13.797 1 94.06 364 TYR A C 1
ATOM 2764 O O . TYR A 1 364 ? 12.703 31.797 14.938 1 94.06 364 TYR A O 1
ATOM 2772 N N . GLU A 1 365 ? 12.328 32.781 13.039 1 92.19 365 GLU A N 1
ATOM 2773 C CA . GLU A 1 365 ? 11.219 33.594 13.477 1 92.19 365 GLU A CA 1
ATOM 2774 C C . GLU A 1 365 ? 9.977 32.75 13.758 1 92.19 365 GLU A C 1
ATOM 2776 O O . GLU A 1 365 ? 9.094 33.188 14.516 1 92.19 365 GLU A O 1
ATOM 2781 N N . PHE A 1 366 ? 9.859 31.625 13.195 1 94.5 366 PHE A N 1
ATOM 2782 C CA . PHE A 1 366 ? 8.625 30.859 13.305 1 94.5 366 PHE A CA 1
ATOM 2783 C C . PHE A 1 366 ? 8.852 29.594 14.133 1 94.5 366 PHE A C 1
ATOM 2785 O O . PHE A 1 366 ? 9.977 29.094 14.227 1 94.5 366 PHE A O 1
ATOM 2792 N N . PRO A 1 367 ? 7.77 29.109 14.766 1 96.06 367 PRO A N 1
ATOM 2793 C CA . PRO A 1 367 ? 7.895 27.812 15.43 1 96.06 367 PRO A CA 1
ATOM 2794 C C . PRO A 1 367 ? 8.117 26.656 14.453 1 96.06 367 PRO A C 1
ATOM 2796 O O . PRO A 1 367 ? 7.762 26.766 13.273 1 96.06 367 PRO A O 1
ATOM 2799 N N . VAL A 1 368 ? 8.766 25.672 14.906 1 97.5 368 VAL A N 1
ATOM 2800 C CA . VAL A 1 368 ? 8.875 24.391 14.211 1 97.5 368 VAL A CA 1
ATOM 2801 C C . VAL A 1 368 ? 8.125 23.312 14.992 1 97.5 368 VAL A C 1
ATOM 2803 O O . VAL A 1 368 ? 8.203 23.25 16.219 1 97.5 368 VAL A O 1
ATOM 2806 N N . TYR A 1 369 ? 7.352 22.562 14.281 1 97.81 369 TYR A N 1
ATOM 2807 C CA . TYR A 1 369 ? 6.645 21.453 14.93 1 97.81 369 TYR A CA 1
ATOM 2808 C C . TYR A 1 369 ? 7.109 20.109 14.383 1 97.81 369 TYR A C 1
ATOM 2810 O O . TYR A 1 369 ? 7.395 19.984 13.188 1 97.81 369 TYR A O 1
ATOM 2818 N N . ALA A 1 370 ? 7.168 19.156 15.242 1 98.12 370 ALA A N 1
ATOM 2819 C CA . ALA A 1 370 ? 7.461 17.781 14.883 1 98.12 370 ALA A CA 1
ATOM 2820 C C . ALA A 1 370 ? 6.406 16.828 15.445 1 98.12 370 ALA A C 1
ATOM 2822 O O . ALA A 1 370 ? 6.133 16.844 16.641 1 98.12 370 ALA A O 1
ATOM 2823 N N . MET A 1 371 ? 5.793 16.109 14.602 1 98.12 371 MET A N 1
ATOM 2824 C CA . MET A 1 371 ? 4.965 14.992 15.031 1 98.12 371 MET A CA 1
ATOM 2825 C C . MET A 1 371 ? 5.727 13.672 14.914 1 98.12 371 MET A C 1
ATOM 2827 O O . MET A 1 371 ? 6.133 13.281 13.82 1 98.12 371 MET A O 1
ATOM 2831 N N . VAL A 1 372 ? 5.922 13.062 16.047 1 98.31 372 VAL A N 1
ATOM 2832 C CA . VAL A 1 372 ? 6.664 11.805 16.094 1 98.31 372 VAL A CA 1
ATOM 2833 C C . VAL A 1 372 ? 5.691 10.625 16.125 1 98.31 372 VAL A C 1
ATOM 2835 O O . VAL A 1 372 ? 4.859 10.531 17.031 1 98.31 372 VAL A O 1
ATOM 2838 N N . HIS A 1 373 ? 5.809 9.773 15.141 1 98.62 373 HIS A N 1
ATOM 2839 C CA . HIS A 1 373 ? 4.91 8.633 15 1 98.62 373 HIS A CA 1
ATOM 2840 C C . HIS A 1 373 ? 5.645 7.316 15.242 1 98.62 373 HIS A C 1
ATOM 2842 O O . HIS A 1 373 ? 6.695 7.066 14.648 1 98.62 373 HIS A O 1
ATOM 2848 N N . SER A 1 374 ? 5.082 6.484 16.125 1 98 374 SER A N 1
ATOM 2849 C CA . SER A 1 374 ? 5.609 5.133 16.281 1 98 374 SER A CA 1
ATOM 2850 C C . SER A 1 374 ? 5.133 4.215 15.156 1 98 374 SER A C 1
ATOM 2852 O O . SER A 1 374 ? 4.289 4.602 14.352 1 98 374 SER A O 1
ATOM 2854 N N . SER A 1 375 ? 5.652 2.982 15.141 1 96.88 375 SER A N 1
ATOM 2855 C CA . SER A 1 375 ? 5.266 2.012 14.117 1 96.88 375 SER A CA 1
ATOM 2856 C C . SER A 1 375 ? 3.812 1.582 14.289 1 96.88 375 SER A C 1
ATOM 2858 O O . SER A 1 375 ? 3.213 1.026 13.367 1 96.88 375 SER A O 1
ATOM 2860 N N . ASP A 1 376 ? 3.197 1.906 15.43 1 96.25 376 ASP A N 1
ATOM 2861 C CA . ASP A 1 376 ? 1.799 1.562 15.664 1 96.25 376 ASP A CA 1
ATOM 2862 C C . ASP A 1 376 ? 0.879 2.279 14.68 1 96.25 376 ASP A C 1
ATOM 2864 O O . ASP A 1 376 ? -0.25 1.844 14.445 1 96.25 376 ASP A O 1
ATOM 2868 N N . THR A 1 377 ? 1.337 3.34 14.125 1 97.56 377 THR A N 1
ATOM 2869 C CA . THR A 1 377 ? 0.522 4.086 13.172 1 97.56 377 THR A CA 1
ATOM 2870 C C . THR A 1 377 ? 0.406 3.334 11.852 1 97.56 377 THR A C 1
ATOM 2872 O O . THR A 1 377 ? -0.407 3.691 10.992 1 97.56 377 THR A O 1
ATOM 2875 N N . GLY A 1 378 ? 1.2 2.295 11.734 1 95.38 378 GLY A N 1
ATOM 2876 C CA . GLY A 1 378 ? 1.186 1.537 10.492 1 95.38 378 GLY A CA 1
ATOM 2877 C C . GLY A 1 378 ? 1.937 2.221 9.367 1 95.38 378 GLY A C 1
ATOM 2878 O O . GLY A 1 378 ? 1.872 1.784 8.211 1 95.38 378 GLY A O 1
ATOM 2879 N N . GLU A 1 379 ? 2.668 3.277 9.656 1 97.44 379 GLU A N 1
ATOM 2880 C CA . GLU A 1 379 ? 3.303 4.086 8.625 1 97.44 379 GLU A CA 1
ATOM 2881 C C . GLU A 1 379 ? 4.738 3.635 8.375 1 97.44 379 GLU A C 1
ATOM 2883 O O . GLU A 1 379 ? 5.367 4.059 7.402 1 97.44 379 GLU A O 1
ATOM 2888 N N . CYS A 1 380 ? 5.254 2.801 9.25 1 96.75 380 CYS A N 1
ATOM 2889 C CA . CYS A 1 380 ? 6.598 2.248 9.102 1 96.75 380 CYS A CA 1
ATOM 2890 C C . CYS A 1 380 ? 6.715 0.9 9.805 1 96.75 380 CYS A C 1
ATOM 2892 O O . CYS A 1 380 ? 5.852 0.537 10.602 1 96.75 380 CYS A O 1
ATOM 2894 N N . PRO A 1 381 ? 7.766 0.13 9.5 1 92.88 381 PRO A N 1
ATOM 2895 C CA . PRO A 1 381 ? 7.969 -1.159 10.164 1 92.88 381 PRO A CA 1
ATOM 2896 C C . PRO A 1 381 ? 8.258 -1.015 11.656 1 92.88 381 PRO A C 1
ATOM 2898 O O . PRO A 1 381 ? 8.633 0.068 12.109 1 92.88 381 PRO A O 1
ATOM 2901 N N . SER A 1 382 ? 8.047 -2.16 12.398 1 93.31 382 SER A N 1
ATOM 2902 C CA . SER A 1 382 ? 8.383 -2.199 13.82 1 93.31 382 SER A CA 1
ATOM 2903 C C . SER A 1 382 ? 9.844 -1.83 14.055 1 93.31 382 SER A C 1
ATOM 2905 O O . SER A 1 382 ? 10.727 -2.244 13.297 1 93.31 382 SER A O 1
ATOM 2907 N N . GLY A 1 383 ? 10.102 -1.036 15.062 1 93.88 383 GLY A N 1
ATOM 2908 C CA . GLY A 1 383 ? 11.445 -0.608 15.391 1 93.88 383 GLY A CA 1
ATOM 2909 C C . GLY A 1 383 ? 11.844 0.691 14.711 1 93.88 383 GLY A C 1
ATOM 2910 O O . GLY A 1 383 ? 12.906 1.245 14.992 1 93.88 383 GLY A O 1
ATOM 2911 N N . GLN A 1 384 ? 11.031 1.173 13.82 1 96.38 384 GLN A N 1
ATOM 2912 C CA . GLN A 1 384 ? 11.258 2.449 13.156 1 96.38 384 GLN A CA 1
ATOM 2913 C C . GLN A 1 384 ? 10.25 3.496 13.609 1 96.38 384 GLN A C 1
ATOM 2915 O O . GLN A 1 384 ? 9.273 3.17 14.281 1 96.38 384 GLN A O 1
ATOM 2920 N N . TYR A 1 385 ? 10.562 4.762 13.312 1 97.69 385 TYR A N 1
ATOM 2921 C CA . TYR A 1 385 ? 9.695 5.895 13.617 1 97.69 385 TYR A CA 1
ATOM 2922 C C . TYR A 1 385 ? 9.609 6.852 12.438 1 97.69 385 TYR A C 1
ATOM 2924 O O . TYR A 1 385 ? 10.555 6.961 11.648 1 97.69 385 TYR A O 1
ATOM 2932 N N . VAL A 1 386 ? 8.461 7.469 12.312 1 98.62 386 VAL A N 1
ATOM 2933 C CA . VAL A 1 386 ? 8.305 8.531 11.32 1 98.62 386 VAL A CA 1
ATOM 2934 C C . VAL A 1 386 ? 8.18 9.875 12.023 1 98.62 386 VAL A C 1
ATOM 2936 O O . VAL A 1 386 ? 7.414 10.023 12.977 1 98.62 386 VAL A O 1
ATOM 2939 N N . ILE A 1 387 ? 8.93 10.867 11.586 1 98.62 387 ILE A N 1
ATOM 2940 C CA . ILE A 1 387 ? 8.859 12.227 12.109 1 98.62 387 ILE A CA 1
ATOM 2941 C C . ILE A 1 387 ? 8.383 13.18 11.016 1 98.62 387 ILE A C 1
ATOM 2943 O O . ILE A 1 387 ? 8.992 13.25 9.945 1 98.62 387 ILE A O 1
ATOM 2947 N N . TYR A 1 388 ? 7.324 13.859 11.281 1 98.62 388 TYR A N 1
ATOM 2948 C CA . TYR A 1 388 ? 6.82 14.891 10.375 1 98.62 388 TYR A CA 1
ATOM 2949 C C . TYR A 1 388 ? 7.137 16.281 10.914 1 98.62 388 TYR A C 1
ATOM 2951 O O . TYR A 1 388 ? 6.527 16.734 11.883 1 98.62 388 TYR A O 1
ATOM 2959 N N . LEU A 1 389 ? 8.055 16.969 10.266 1 98.5 389 LEU A N 1
ATOM 2960 C CA . LEU A 1 389 ? 8.414 18.328 10.68 1 98.5 389 LEU A CA 1
ATOM 2961 C C . LEU A 1 389 ? 7.793 19.359 9.742 1 98.5 389 LEU A C 1
ATOM 2963 O O . LEU A 1 389 ? 7.668 19.125 8.539 1 98.5 389 LEU A O 1
ATOM 2967 N N . SER A 1 390 ? 7.422 20.453 10.297 1 97.5 390 SER A N 1
ATOM 2968 C CA . SER A 1 390 ? 6.848 21.516 9.469 1 97.5 390 SER A CA 1
ATOM 2969 C C . SER A 1 390 ? 7.117 22.891 10.07 1 97.5 390 SER A C 1
ATOM 2971 O O . SER A 1 390 ? 7.301 23.016 11.281 1 97.5 390 SER A O 1
ATOM 2973 N N . THR A 1 391 ? 7.242 23.875 9.273 1 97.06 391 THR A N 1
ATOM 2974 C CA . THR A 1 391 ? 7.336 25.297 9.633 1 97.06 391 THR A CA 1
ATOM 2975 C C . THR A 1 391 ? 6.898 26.172 8.477 1 97.06 391 THR A C 1
ATOM 2977 O O . THR A 1 391 ? 6.68 25.688 7.363 1 97.06 391 THR A O 1
ATOM 2980 N N . VAL A 1 392 ? 6.66 27.406 8.766 1 95.12 392 VAL A N 1
ATOM 2981 C CA . VAL A 1 392 ? 6.336 28.375 7.723 1 95.12 392 VAL A CA 1
ATOM 2982 C C . VAL A 1 392 ? 7.496 28.469 6.734 1 95.12 392 VAL A C 1
ATOM 2984 O O . VAL A 1 392 ? 8.664 28.484 7.133 1 95.12 392 VAL A O 1
ATOM 2987 N N . TYR A 1 393 ? 7.125 28.547 5.5 1 94.5 393 TYR A N 1
ATOM 2988 C CA . TYR A 1 393 ? 8.148 28.578 4.465 1 94.5 393 TYR A CA 1
ATOM 2989 C C . TYR A 1 393 ? 8.953 29.859 4.527 1 94.5 393 TYR A C 1
ATOM 2991 O O . TYR A 1 393 ? 8.383 30.953 4.621 1 94.5 393 TYR A O 1
ATOM 2999 N N . THR A 1 394 ? 10.211 29.781 4.52 1 93.69 394 THR A N 1
ATOM 3000 C CA . THR A 1 394 ? 11.227 30.797 4.254 1 93.69 394 THR A CA 1
ATOM 3001 C C . THR A 1 394 ? 12.383 30.203 3.465 1 93.69 394 THR A C 1
ATOM 3003 O O . THR A 1 394 ? 12.445 28.984 3.262 1 93.69 394 THR A O 1
ATOM 3006 N N . THR A 1 395 ? 13.25 30.938 3.057 1 93 395 THR A N 1
ATOM 3007 C CA . THR A 1 395 ? 14.391 30.453 2.291 1 93 395 THR A CA 1
ATOM 3008 C C . THR A 1 395 ? 15.281 29.562 3.152 1 93 395 THR A C 1
ATOM 3010 O O . THR A 1 395 ? 16.016 28.734 2.631 1 93 395 THR A O 1
ATOM 3013 N N . SER A 1 396 ? 15.117 29.719 4.469 1 95.31 396 SER A N 1
ATOM 3014 C CA . SER A 1 396 ? 15.969 28.953 5.375 1 95.31 396 SER A CA 1
ATOM 3015 C C . SER A 1 396 ? 15.211 27.781 5.992 1 95.31 396 SER A C 1
ATOM 3017 O O . SER A 1 396 ? 15.773 27.031 6.797 1 95.31 396 SER A O 1
ATOM 3019 N N . ALA A 1 397 ? 14.016 27.625 5.664 1 96.38 397 ALA A N 1
ATOM 3020 C CA . ALA A 1 397 ? 13.141 26.672 6.344 1 96.38 397 ALA A CA 1
ATOM 3021 C C . ALA A 1 397 ? 13.695 25.25 6.262 1 96.38 397 ALA A C 1
ATOM 3023 O O . ALA A 1 397 ? 13.633 24.5 7.234 1 96.38 397 ALA A O 1
ATOM 3024 N N . LYS A 1 398 ? 14.234 24.859 5.129 1 96.62 398 LYS A N 1
ATOM 3025 C CA . LYS A 1 398 ? 14.766 23.516 4.961 1 96.62 398 LYS A CA 1
ATOM 3026 C C . LYS A 1 398 ? 15.883 23.234 5.961 1 96.62 398 LYS A C 1
ATOM 3028 O O . LYS A 1 398 ? 15.867 22.203 6.645 1 96.62 398 LYS A O 1
ATOM 3033 N N . SER A 1 399 ? 16.828 24.141 6.023 1 96.56 399 SER A N 1
ATOM 3034 C CA . SER A 1 399 ? 17.953 24 6.961 1 96.56 399 SER A CA 1
ATOM 3035 C C . SER A 1 399 ? 17.453 24 8.406 1 96.56 399 SER A C 1
ATOM 3037 O O . SER A 1 399 ? 17.984 23.281 9.242 1 96.56 399 SER A O 1
ATOM 3039 N N . VAL A 1 400 ? 16.484 24.812 8.68 1 97.5 400 VAL A N 1
ATOM 3040 C CA . VAL A 1 400 ? 15.914 24.906 10.016 1 97.5 400 VAL A CA 1
ATOM 3041 C C . VAL A 1 400 ? 15.289 23.578 10.414 1 97.5 400 VAL A C 1
ATOM 3043 O O . VAL A 1 400 ? 15.469 23.109 11.539 1 97.5 400 VAL A O 1
ATOM 3046 N N . LEU A 1 401 ? 14.562 22.984 9.492 1 98.12 401 LEU A N 1
ATOM 3047 C CA . LEU A 1 401 ? 13.922 21.688 9.758 1 98.12 401 LEU A CA 1
ATOM 3048 C C . LEU A 1 401 ? 14.969 20.609 10.016 1 98.12 401 LEU A C 1
ATOM 3050 O O . LEU A 1 401 ? 14.797 19.781 10.906 1 98.12 401 LEU A O 1
ATOM 3054 N N . GLU A 1 402 ? 16.031 20.625 9.312 1 97 402 GLU A N 1
ATOM 3055 C CA . GLU A 1 402 ? 17.094 19.656 9.5 1 97 402 GLU A CA 1
ATOM 3056 C C . GLU A 1 402 ? 17.766 19.812 10.867 1 97 402 GLU A C 1
ATOM 3058 O O . GLU A 1 402 ? 18.078 18.828 11.531 1 97 402 GLU A O 1
ATOM 3063 N N . LYS A 1 403 ? 17.984 21.031 11.227 1 95.81 403 LYS A N 1
ATOM 3064 C CA . LYS A 1 403 ? 18.562 21.297 12.539 1 95.81 403 LYS A CA 1
ATOM 3065 C C . LYS A 1 403 ? 17.625 20.859 13.656 1 95.81 403 LYS A C 1
ATOM 3067 O O . LYS A 1 403 ? 18.078 20.281 14.656 1 95.81 403 LYS A O 1
ATOM 3072 N N . ALA A 1 404 ? 16.344 21.203 13.477 1 97.44 404 ALA A N 1
ATOM 3073 C CA . ALA A 1 404 ? 15.359 20.781 14.461 1 97.44 404 ALA A CA 1
ATOM 3074 C C . ALA A 1 404 ? 15.336 19.25 14.602 1 97.44 404 ALA A C 1
ATOM 3076 O O . ALA A 1 404 ? 15.234 18.734 15.711 1 97.44 404 ALA A O 1
ATOM 3077 N N . LEU A 1 405 ? 15.461 18.578 13.469 1 97.31 405 LEU A N 1
ATOM 3078 C CA . LEU A 1 405 ? 15.5 17.125 13.453 1 97.31 405 LEU A CA 1
ATOM 3079 C C . LEU A 1 405 ? 16.656 16.609 14.297 1 97.31 405 LEU A C 1
ATOM 3081 O O . LEU A 1 405 ? 16.469 15.742 15.156 1 97.31 405 LEU A O 1
ATOM 3085 N N . SER A 1 406 ? 17.797 17.109 14.062 1 94.12 406 SER A N 1
ATOM 3086 C CA . SER A 1 406 ? 19 16.688 14.789 1 94.12 406 SER A CA 1
ATOM 3087 C C . SER A 1 406 ? 18.859 16.953 16.281 1 94.12 406 SER A C 1
ATOM 3089 O O . SER A 1 406 ? 19.234 16.109 17.109 1 94.12 406 SER A O 1
ATOM 3091 N N . SER A 1 407 ? 18.344 18.109 16.578 1 94.06 407 SER A N 1
ATOM 3092 C CA . SER A 1 407 ? 18.156 18.5 17.984 1 94.06 407 SER A CA 1
ATOM 3093 C C . SER A 1 407 ? 17.156 17.578 18.672 1 94.06 407 SER A C 1
ATOM 3095 O O . SER A 1 407 ? 17.328 17.219 19.828 1 94.06 407 SER A O 1
ATOM 3097 N N . LEU A 1 408 ? 16.094 17.281 17.984 1 96.44 408 LEU A N 1
ATOM 3098 C CA . LEU A 1 408 ? 15.062 16.422 18.531 1 96.44 408 LEU A CA 1
ATOM 3099 C C . LEU A 1 408 ? 15.617 15.031 18.844 1 96.44 408 LEU A C 1
ATOM 3101 O O . LEU A 1 408 ? 15.391 14.492 19.938 1 96.44 408 LEU A O 1
ATOM 3105 N N . ILE A 1 409 ? 16.312 14.453 17.906 1 94.94 409 ILE A N 1
ATOM 3106 C CA . ILE A 1 409 ? 16.875 13.117 18.078 1 94.94 409 ILE A CA 1
ATOM 3107 C C . ILE A 1 409 ? 17.859 13.117 19.234 1 94.94 409 ILE A C 1
ATOM 3109 O O . ILE A 1 409 ? 17.859 12.195 20.062 1 94.94 409 ILE A O 1
ATOM 3113 N N . ALA A 1 410 ? 18.641 14.141 19.344 1 91.44 410 ALA A N 1
ATOM 3114 C CA . ALA A 1 410 ? 19.594 14.266 20.438 1 91.44 410 ALA A CA 1
ATOM 3115 C C . ALA A 1 410 ? 18.875 14.352 21.781 1 91.44 410 ALA A C 1
ATOM 3117 O O . ALA A 1 410 ? 19.312 13.758 22.766 1 91.44 410 ALA A O 1
ATOM 3118 N N . ALA A 1 411 ? 17.828 15.102 21.797 1 93 411 ALA A N 1
ATOM 3119 C CA . ALA A 1 411 ? 17.078 15.312 23.031 1 93 411 ALA A CA 1
ATOM 3120 C C . ALA A 1 411 ? 16.438 14.008 23.516 1 93 411 ALA A C 1
ATOM 3122 O O . ALA A 1 411 ? 16.406 13.734 24.719 1 93 411 ALA A O 1
ATOM 3123 N N . VAL A 1 412 ? 15.945 13.227 22.609 1 93.25 412 VAL A N 1
ATOM 3124 C CA . VAL A 1 412 ? 15.203 12.031 22.969 1 93.25 412 VAL A CA 1
ATOM 3125 C C . VAL A 1 412 ? 16.172 10.891 23.266 1 93.25 412 VAL A C 1
ATOM 3127 O O . VAL A 1 412 ? 15.961 10.109 24.203 1 93.25 412 VAL A O 1
ATOM 3130 N N . SER A 1 413 ? 17.188 10.734 22.469 1 84.56 413 SER A N 1
ATOM 3131 C CA . SER A 1 413 ? 18.125 9.625 22.609 1 84.56 413 SER A CA 1
ATOM 3132 C C . SER A 1 413 ? 19.109 9.859 23.766 1 84.56 413 SER A C 1
ATOM 3134 O O . SER A 1 413 ? 19.828 8.953 24.172 1 84.56 413 SER A O 1
ATOM 3136 N N . ASN A 1 414 ? 19.125 10.922 24.359 1 78.69 414 ASN A N 1
ATOM 3137 C CA . ASN A 1 414 ? 20.094 11.289 25.391 1 78.69 414 ASN A CA 1
ATOM 3138 C C . ASN A 1 414 ? 21.516 11.023 24.938 1 78.69 414 ASN A C 1
ATOM 3140 O O . ASN A 1 414 ? 22.328 10.469 25.688 1 78.69 414 ASN A O 1
ATOM 3144 N N . GLY A 1 415 ? 21.719 11.32 23.672 1 67.88 415 GLY A N 1
ATOM 3145 C CA . GLY A 1 415 ? 23.047 11.211 23.078 1 67.88 415 GLY A CA 1
ATOM 3146 C C . GLY A 1 415 ? 23.422 9.781 22.734 1 67.88 415 GLY A C 1
ATOM 3147 O O . GLY A 1 415 ? 24.484 9.531 22.156 1 67.88 415 GLY A O 1
ATOM 3148 N N . GLN A 1 416 ? 22.625 8.852 23 1 71 416 GLN A N 1
ATOM 3149 C CA . GLN A 1 416 ? 22.984 7.457 22.75 1 71 416 GLN A CA 1
ATOM 3150 C C . GLN A 1 416 ? 22.344 6.953 21.453 1 71 416 GLN A C 1
ATOM 3152 O O . GLN A 1 416 ? 21.203 7.332 21.141 1 71 416 GLN A O 1
ATOM 3157 N N . ASP A 1 417 ? 22.984 6.195 20.672 1 70.94 417 ASP A N 1
ATOM 3158 C CA . ASP A 1 417 ? 22.531 5.363 19.562 1 70.94 417 ASP A CA 1
ATOM 3159 C C . ASP A 1 417 ? 21.828 6.203 18.484 1 70.94 417 ASP A C 1
ATOM 3161 O O . ASP A 1 417 ? 20.719 5.883 18.062 1 70.94 417 ASP A O 1
ATOM 3165 N N . VAL A 1 418 ? 22.438 7.402 18.203 1 76.56 418 VAL A N 1
ATOM 3166 C CA . VAL A 1 418 ? 21.875 8.234 17.141 1 76.56 418 VAL A CA 1
ATOM 3167 C C . VAL A 1 418 ? 22.234 7.656 15.773 1 76.56 418 VAL A C 1
ATOM 3169 O O . VAL A 1 418 ? 23.422 7.477 15.461 1 76.56 418 VAL A O 1
ATOM 3172 N N . SER A 1 419 ? 21.141 7.172 15.141 1 81.75 419 SER A N 1
ATOM 3173 C CA . SER A 1 419 ? 21.312 6.699 13.766 1 81.75 419 SER A CA 1
ATOM 3174 C C . SER A 1 419 ? 20.844 7.746 12.758 1 81.75 419 SER A C 1
ATOM 3176 O O . SER A 1 419 ? 19.984 8.57 13.07 1 81.75 419 SER A O 1
ATOM 3178 N N . SER A 1 420 ? 21.484 7.797 11.711 1 86.5 420 SER A N 1
ATOM 3179 C CA . SER A 1 420 ? 21.062 8.688 10.641 1 86.5 420 SER A CA 1
ATOM 3180 C C . SER A 1 420 ? 19.688 8.266 10.094 1 86.5 420 SER A C 1
ATOM 3182 O O . SER A 1 420 ? 19.359 7.082 10.07 1 86.5 420 SER A O 1
ATOM 3184 N N . PRO A 1 421 ? 18.938 9.297 9.719 1 94.56 421 PRO A N 1
ATOM 3185 C CA . PRO A 1 421 ? 17.672 8.961 9.078 1 94.56 421 PRO A CA 1
ATOM 3186 C C . PRO A 1 421 ? 17.844 8.07 7.852 1 94.56 421 PRO A C 1
ATOM 3188 O O . PRO A 1 421 ? 18.797 8.25 7.09 1 94.56 421 PRO A O 1
ATOM 3191 N N . ILE A 1 422 ? 16.938 7.156 7.691 1 95.38 422 ILE A N 1
ATOM 3192 C CA . ILE A 1 422 ? 17.094 6.203 6.602 1 95.38 422 ILE A CA 1
ATOM 3193 C C . ILE A 1 422 ? 16.281 6.656 5.395 1 95.38 422 ILE A C 1
ATOM 3195 O O . ILE A 1 422 ? 16.484 6.176 4.277 1 95.38 422 ILE A O 1
ATOM 3199 N N . TYR A 1 423 ? 15.336 7.512 5.559 1 96.12 423 TYR A N 1
ATOM 3200 C CA . TYR A 1 423 ? 14.547 8.094 4.484 1 96.12 423 TYR A CA 1
ATOM 3201 C C . TYR A 1 423 ? 14.109 9.508 4.828 1 96.12 423 TYR A C 1
ATOM 3203 O O . TYR A 1 423 ? 13.734 9.789 5.969 1 96.12 423 TYR A O 1
ATOM 3211 N N . GLN A 1 424 ? 14.227 10.453 3.877 1 97.62 424 GLN A N 1
ATOM 3212 C CA . GLN A 1 424 ? 13.789 11.828 4.055 1 97.62 424 GLN A CA 1
ATOM 3213 C C . GLN A 1 424 ? 13.156 12.383 2.779 1 97.62 424 GLN A C 1
ATOM 3215 O O . GLN A 1 424 ? 13.672 12.156 1.681 1 97.62 424 GLN A O 1
ATOM 3220 N N . VAL A 1 425 ? 12.07 13.062 2.951 1 97.56 425 VAL A N 1
ATOM 3221 C CA . VAL A 1 425 ? 11.469 13.789 1.842 1 97.56 425 VAL A CA 1
ATOM 3222 C C . VAL A 1 425 ? 11.125 15.211 2.287 1 97.56 425 VAL A C 1
ATOM 3224 O O . VAL A 1 425 ? 10.375 15.398 3.248 1 97.56 425 VAL A O 1
ATOM 3227 N N . TYR A 1 426 ? 11.742 16.219 1.652 1 98.06 426 TYR A N 1
ATOM 3228 C CA . TYR A 1 426 ? 11.422 17.625 1.856 1 98.06 426 TYR A CA 1
ATOM 3229 C C . TYR A 1 426 ? 10.484 18.125 0.769 1 98.06 426 TYR A C 1
ATOM 3231 O O . TYR A 1 426 ? 10.609 17.75 -0.396 1 98.06 426 TYR A O 1
ATOM 3239 N N . TYR A 1 427 ? 9.555 18.953 1.118 1 97.25 427 TYR A N 1
ATOM 3240 C CA . TYR A 1 427 ? 8.703 19.594 0.124 1 97.25 427 TYR A CA 1
ATOM 3241 C C . TYR A 1 427 ? 8.031 20.828 0.703 1 97.25 427 TYR A C 1
ATOM 3243 O O . TYR A 1 427 ? 8.016 21.031 1.921 1 97.25 427 TYR A O 1
ATOM 3251 N N . GLU A 1 428 ? 7.586 21.656 -0.159 1 94.75 428 GLU A N 1
ATOM 3252 C CA . GLU A 1 428 ? 6.82 22.844 0.182 1 94.75 428 GLU A CA 1
ATOM 3253 C C . GLU A 1 428 ? 5.367 22.719 -0.253 1 94.75 428 GLU A C 1
ATOM 3255 O O . GLU A 1 428 ? 5.078 22.141 -1.308 1 94.75 428 GLU A O 1
ATOM 3260 N N . GLN A 1 429 ? 4.504 23.203 0.596 1 93.06 429 GLN A N 1
ATOM 3261 C CA . GLN A 1 429 ? 3.076 23.047 0.334 1 93.06 429 GLN A CA 1
ATOM 3262 C C . GLN A 1 429 ? 2.34 24.375 0.488 1 93.06 429 GLN A C 1
ATOM 3264 O O . GLN A 1 429 ? 2.574 25.109 1.447 1 93.06 429 GLN A O 1
ATOM 3269 N N . SER A 1 430 ? 1.493 24.594 -0.453 1 90.12 430 SER A N 1
ATOM 3270 C CA . SER A 1 430 ? 0.636 25.766 -0.369 1 90.12 430 SER A CA 1
ATOM 3271 C C . SER A 1 430 ? -0.719 25.422 0.241 1 90.12 430 SER A C 1
ATOM 3273 O O . SER A 1 430 ? -1.246 24.328 0.018 1 90.12 430 SER A O 1
ATOM 3275 N N . GLY A 1 431 ? -1.236 26.359 1.008 1 86.5 431 GLY A N 1
ATOM 3276 C CA . GLY A 1 431 ? -2.527 26.141 1.639 1 86.5 431 GLY A CA 1
ATOM 3277 C C . GLY A 1 431 ? -3.631 27.016 1.067 1 86.5 431 GLY A C 1
ATOM 3278 O O . GLY A 1 431 ? -3.406 27.766 0.114 1 86.5 431 GLY A O 1
ATOM 3279 N N . GLY A 1 432 ? -4.848 26.719 1.662 1 86.69 432 GLY A N 1
ATOM 3280 C CA . GLY A 1 432 ? -6.012 27.484 1.242 1 86.69 432 GLY A CA 1
ATOM 3281 C C . GLY A 1 432 ? -6.973 27.781 2.379 1 86.69 432 GLY A C 1
ATOM 3282 O O . GLY A 1 432 ? -6.594 27.719 3.551 1 86.69 432 GLY A O 1
ATOM 3283 N N . SER A 1 433 ? -8.188 28.281 2.039 1 84.25 433 SER A N 1
ATOM 3284 C CA . SER A 1 433 ? -9.125 28.828 3.02 1 84.25 433 SER A CA 1
ATOM 3285 C C . SER A 1 433 ? -10.219 27.828 3.354 1 84.25 433 SER A C 1
ATOM 3287 O O . SER A 1 433 ? -11.148 28.141 4.094 1 84.25 433 SER A O 1
ATOM 3289 N N . ASN A 1 434 ? -10.211 26.641 2.926 1 85.75 434 ASN A N 1
ATOM 3290 C CA . ASN A 1 434 ? -11.234 25.625 3.15 1 85.75 434 ASN A CA 1
ATOM 3291 C C . ASN A 1 434 ? -12.594 26.094 2.639 1 85.75 434 ASN A C 1
ATOM 3293 O O . ASN A 1 434 ? -13.625 25.703 3.188 1 85.75 434 ASN A O 1
ATOM 3297 N N . SER A 1 435 ? -12.672 26.875 1.67 1 90.94 435 SER A N 1
ATOM 3298 C CA . SER A 1 435 ? -13.93 27.438 1.196 1 90.94 435 SER A CA 1
ATOM 3299 C C . SER A 1 435 ? -14.422 26.719 -0.055 1 90.94 435 SER A C 1
ATOM 3301 O O . SER A 1 435 ? -13.719 25.875 -0.615 1 90.94 435 SER A O 1
ATOM 3303 N N . LEU A 1 436 ? -15.695 26.984 -0.337 1 95.62 436 LEU A N 1
ATOM 3304 C CA . LEU A 1 436 ? -16.328 26.5 -1.562 1 95.62 436 LEU A CA 1
ATOM 3305 C C . LEU A 1 436 ? -16.766 27.656 -2.443 1 95.62 436 LEU A C 1
ATOM 3307 O O . LEU A 1 436 ? -17.469 28.547 -1.98 1 95.62 436 LEU A O 1
ATOM 3311 N N . SER A 1 437 ? -16.312 27.719 -3.639 1 95 437 SER A N 1
ATOM 3312 C CA . SER A 1 437 ? -16.797 28.656 -4.637 1 95 437 SER A CA 1
ATOM 3313 C C . SER A 1 437 ? -17.766 28 -5.598 1 95 437 SER A C 1
ATOM 3315 O O . SER A 1 437 ? -17.5 26.906 -6.113 1 95 437 SER A O 1
ATOM 3317 N N . VAL A 1 438 ? -18.906 28.641 -5.812 1 96 438 VAL A N 1
ATOM 3318 C CA . VAL A 1 438 ? -19.922 28.062 -6.672 1 96 438 VAL A CA 1
ATOM 3319 C C . VAL A 1 438 ? -20.203 28.984 -7.852 1 96 438 VAL A C 1
ATOM 3321 O O . VAL A 1 438 ? -20.484 30.172 -7.66 1 96 438 VAL A O 1
ATOM 3324 N N . ASP A 1 439 ? -20.031 28.5 -8.992 1 93.81 439 ASP A N 1
ATOM 3325 C CA . ASP A 1 439 ? -20.438 29.141 -10.242 1 93.81 439 ASP A CA 1
ATOM 3326 C C . ASP A 1 439 ? -21.484 28.312 -10.977 1 93.81 439 ASP A C 1
ATOM 3328 O O . ASP A 1 439 ? -21.156 27.531 -11.867 1 93.81 439 ASP A O 1
ATOM 3332 N N . ARG A 1 440 ? -22.828 28.531 -10.68 1 91.44 440 ARG A N 1
ATOM 3333 C CA . ARG A 1 440 ? -23.984 27.797 -11.219 1 91.44 440 ARG A CA 1
ATOM 3334 C C . ARG A 1 440 ? -23.844 26.297 -10.992 1 91.44 440 ARG A C 1
ATOM 3336 O O . ARG A 1 440 ? -24.031 25.828 -9.875 1 91.44 440 ARG A O 1
ATOM 3343 N N . ASP A 1 441 ? -23.391 25.578 -11.961 1 93.88 441 ASP A N 1
ATOM 3344 C CA . ASP A 1 441 ? -23.406 24.125 -11.906 1 93.88 441 ASP A CA 1
ATOM 3345 C C . ASP A 1 441 ? -21.984 23.578 -11.68 1 93.88 441 ASP A C 1
ATOM 3347 O O . ASP A 1 441 ? -21.75 22.375 -11.797 1 93.88 441 ASP A O 1
ATOM 3351 N N . ILE A 1 442 ? -21.078 24.531 -11.281 1 95.88 442 ILE A N 1
ATOM 3352 C CA . ILE A 1 442 ? -19.703 24.125 -11 1 95.88 442 ILE A CA 1
ATOM 3353 C C . ILE A 1 442 ? -19.297 24.625 -9.617 1 95.88 442 ILE A C 1
ATOM 3355 O O . ILE A 1 442 ? -19.344 25.828 -9.344 1 95.88 442 ILE A O 1
ATOM 3359 N N . ALA A 1 443 ? -19 23.719 -8.758 1 97.31 443 ALA A N 1
ATOM 3360 C CA . ALA A 1 443 ? -18.5 24.047 -7.422 1 97.31 443 ALA A CA 1
ATOM 3361 C C . ALA A 1 443 ? -17.031 23.672 -7.277 1 97.31 443 ALA A C 1
ATOM 3363 O O . ALA A 1 443 ? -16.625 22.594 -7.715 1 97.31 443 ALA A O 1
ATOM 3364 N N . THR A 1 444 ? -16.25 24.578 -6.715 1 96.38 444 THR A N 1
ATOM 3365 C CA . THR A 1 444 ? -14.812 24.359 -6.574 1 96.38 444 THR A CA 1
ATOM 3366 C C . THR A 1 444 ? -14.375 24.516 -5.121 1 96.38 444 THR A C 1
ATOM 3368 O O . THR A 1 444 ? -14.516 25.594 -4.543 1 96.38 444 THR A O 1
ATOM 3371 N N . PHE A 1 445 ? -13.859 23.422 -4.547 1 95.69 445 PHE A N 1
ATOM 3372 C CA . PHE A 1 445 ? -13.242 23.5 -3.227 1 95.69 445 PHE A CA 1
ATOM 3373 C C . PHE A 1 445 ? -11.906 24.234 -3.297 1 95.69 445 PHE A C 1
ATOM 3375 O O . PHE A 1 445 ? -11.094 23.969 -4.188 1 95.69 445 PHE A O 1
ATOM 3382 N N . SER A 1 446 ? -11.672 25.094 -2.385 1 91.06 446 SER A N 1
ATOM 3383 C CA . SER A 1 446 ? -10.336 25.656 -2.246 1 91.06 446 SER A CA 1
ATOM 3384 C C . SER A 1 446 ? -9.359 24.641 -1.659 1 91.06 446 SER A C 1
ATOM 3386 O O . SER A 1 446 ? -9.781 23.578 -1.192 1 91.06 446 SER A O 1
ATOM 3388 N N . LEU A 1 447 ? -8.109 24.984 -1.709 1 88.69 447 LEU A N 1
ATOM 3389 C CA . LEU A 1 447 ? -7.117 24.156 -1.032 1 88.69 447 LEU A CA 1
ATOM 3390 C C . LEU A 1 447 ? -7.363 24.141 0.473 1 88.69 447 LEU A C 1
ATOM 3392 O O . LEU A 1 447 ? -7.844 25.125 1.042 1 88.69 447 LEU A O 1
ATOM 3396 N N . PRO A 1 448 ? -7.051 23.031 1.062 1 84.44 448 PRO A N 1
ATOM 3397 C CA . PRO A 1 448 ? -7.273 22.953 2.508 1 84.44 448 PRO A CA 1
ATOM 3398 C C . PRO A 1 448 ? -6.238 23.75 3.307 1 84.44 448 PRO A C 1
ATOM 3400 O O . PRO A 1 448 ? -5.117 23.953 2.836 1 84.44 448 PRO A O 1
ATOM 3403 N N . SER A 1 449 ? -6.699 24.109 4.469 1 84.38 449 SER A N 1
ATOM 3404 C CA . SER A 1 449 ? -5.754 24.75 5.383 1 84.38 449 SER A CA 1
ATOM 3405 C C . SER A 1 449 ? -4.676 23.766 5.836 1 84.38 449 SER A C 1
ATOM 3407 O O . SER A 1 449 ? -4.91 22.547 5.871 1 84.38 449 SER A O 1
ATOM 3409 N N . LEU A 1 450 ? -3.514 24.25 6.113 1 86.12 450 LEU A N 1
ATOM 3410 C CA . LEU A 1 450 ? -2.352 23.406 6.395 1 86.12 450 LEU A CA 1
ATOM 3411 C C . LEU A 1 450 ? -2.146 23.25 7.895 1 86.12 450 LEU A C 1
ATOM 3413 O O . LEU A 1 450 ? -1.022 23.031 8.352 1 86.12 450 LEU A O 1
ATOM 3417 N N . GLY A 1 451 ? -3.145 23.266 8.641 1 88.94 451 GLY A N 1
ATOM 3418 C CA . GLY A 1 451 ? -3.02 23.141 10.086 1 88.94 451 GLY A CA 1
ATOM 3419 C C . GLY A 1 451 ? -2.512 21.781 10.523 1 88.94 451 GLY A C 1
ATOM 3420 O O . GLY A 1 451 ? -2.557 20.812 9.75 1 88.94 451 GLY A O 1
ATOM 3421 N N . LEU A 1 452 ? -1.999 21.734 11.727 1 94.62 452 LEU A N 1
ATOM 3422 C CA . LEU A 1 452 ? -1.505 20.484 12.305 1 94.62 452 LEU A CA 1
ATOM 3423 C C . LEU A 1 452 ? -2.635 19.719 12.977 1 94.62 452 LEU A C 1
ATOM 3425 O O . LEU A 1 452 ? -2.488 18.531 13.273 1 94.62 452 LEU A O 1
ATOM 3429 N N . ALA A 1 453 ? -3.652 20.375 13.273 1 96.06 453 ALA A N 1
ATOM 3430 C CA . ALA A 1 453 ? -4.898 19.781 13.734 1 96.06 453 ALA A CA 1
ATOM 3431 C C . ALA A 1 453 ? -6.016 19.969 12.719 1 96.06 453 ALA A C 1
ATOM 3433 O O . ALA A 1 453 ? -6.078 21 12.039 1 96.06 453 ALA A O 1
ATOM 3434 N N . PHE A 1 454 ? -6.871 18.984 12.656 1 96.19 454 PHE A N 1
ATOM 3435 C CA . PHE A 1 454 ? -7.98 19.047 11.711 1 96.19 454 PHE A CA 1
ATOM 3436 C C . PHE A 1 454 ? -8.852 20.266 11.969 1 96.19 454 PHE A C 1
ATOM 3438 O O . PHE A 1 454 ? -9.203 20.547 13.117 1 96.19 454 PHE A O 1
ATOM 3445 N N . ASP A 1 455 ? -9.188 20.938 10.922 1 94.19 455 ASP A N 1
ATOM 3446 C CA . ASP A 1 455 ? -10.023 22.125 10.969 1 94.19 455 ASP A CA 1
ATOM 3447 C C . ASP A 1 455 ? -11.477 21.797 10.625 1 94.19 455 ASP A C 1
ATOM 3449 O O . ASP A 1 455 ? -11.789 21.469 9.477 1 94.19 455 ASP A O 1
ATOM 3453 N N . ASP A 1 456 ? -12.328 22.016 11.523 1 95.12 456 ASP A N 1
ATOM 3454 C CA . ASP A 1 456 ? -13.734 21.656 11.352 1 95.12 456 ASP A CA 1
ATOM 3455 C C . ASP A 1 456 ? -14.375 22.438 10.219 1 95.12 456 ASP A C 1
ATOM 3457 O O . ASP A 1 456 ? -15.383 22.016 9.648 1 95.12 456 ASP A O 1
ATOM 3461 N N . SER A 1 457 ? -13.852 23.578 9.93 1 93.44 457 SER A N 1
ATOM 3462 C CA . SER A 1 457 ? -14.453 24.422 8.898 1 93.44 457 SER A CA 1
ATOM 3463 C C . SER A 1 457 ? -14.453 23.719 7.543 1 93.44 457 SER A C 1
ATOM 3465 O O . SER A 1 457 ? -15.234 24.094 6.656 1 93.44 457 SER A O 1
ATOM 3467 N N . ILE A 1 458 ? -13.625 22.75 7.383 1 94.25 458 ILE A N 1
ATOM 3468 C CA . ILE A 1 458 ? -13.578 21.953 6.16 1 94.25 458 ILE A CA 1
ATOM 3469 C C . ILE A 1 458 ? -14.938 21.297 5.926 1 94.25 458 ILE A C 1
ATOM 3471 O O . ILE A 1 458 ? -15.391 21.188 4.785 1 94.25 458 ILE A O 1
ATOM 3475 N N . LEU A 1 459 ? -15.562 20.906 6.949 1 96.44 459 LEU A N 1
ATOM 3476 C CA . LEU A 1 459 ? -16.812 20.172 6.875 1 96.44 459 LEU A CA 1
ATOM 3477 C C . LEU A 1 459 ? -17.953 21.078 6.41 1 96.44 459 LEU A C 1
ATOM 3479 O O . LEU A 1 459 ? -18.922 20.594 5.801 1 96.44 459 LEU A O 1
ATOM 3483 N N . ASP A 1 460 ? -17.797 22.328 6.699 1 95.94 460 ASP A N 1
ATOM 3484 C CA . ASP A 1 460 ? -18.828 23.281 6.266 1 95.94 460 ASP A CA 1
ATOM 3485 C C . ASP A 1 460 ? -18.906 23.344 4.742 1 95.94 460 ASP A C 1
ATOM 3487 O O . ASP A 1 460 ? -19.984 23.359 4.172 1 95.94 460 ASP A O 1
ATOM 3491 N N . SER A 1 461 ? -17.797 23.438 4.121 1 96.25 461 SER A N 1
ATOM 3492 C CA . SER A 1 461 ? -17.766 23.484 2.664 1 96.25 461 SER A CA 1
ATOM 3493 C C . SER A 1 461 ? -18.312 22.188 2.064 1 96.25 461 SER A C 1
ATOM 3495 O O . SER A 1 461 ? -18.984 22.219 1.036 1 96.25 461 SER A O 1
ATOM 3497 N N . VAL A 1 462 ? -18.047 21.047 2.654 1 97.19 462 VAL A N 1
ATOM 3498 C CA . VAL A 1 462 ? -18.547 19.75 2.182 1 97.19 462 VAL A CA 1
ATOM 3499 C C . VAL A 1 462 ? -20.062 19.719 2.285 1 97.19 462 VAL A C 1
ATOM 3501 O O . VAL A 1 462 ? -20.75 19.281 1.354 1 97.19 462 VAL A O 1
ATOM 3504 N N . HIS A 1 463 ? -20.547 20.219 3.393 1 96.75 463 HIS A N 1
ATOM 3505 C CA . HIS A 1 463 ? -21.984 20.266 3.592 1 96.75 463 HIS A CA 1
ATOM 3506 C C . HIS A 1 463 ? -22.656 21.172 2.564 1 96.75 463 HIS A C 1
ATOM 3508 O O . HIS A 1 463 ? -23.734 20.844 2.043 1 96.75 463 HIS A O 1
ATOM 3514 N N . GLU A 1 464 ? -22.016 22.266 2.322 1 96.56 464 GLU A N 1
ATOM 3515 C CA . GLU A 1 464 ? -22.547 23.188 1.316 1 96.56 464 GLU A CA 1
ATOM 3516 C C . GLU A 1 464 ? -22.609 22.531 -0.056 1 96.56 464 GLU A C 1
ATOM 3518 O O . GLU A 1 464 ? -23.594 22.688 -0.784 1 96.56 464 GLU A O 1
ATOM 3523 N N . ALA A 1 465 ? -21.578 21.844 -0.446 1 97.19 465 ALA A N 1
ATOM 3524 C CA . ALA A 1 465 ? -21.578 21.125 -1.717 1 97.19 465 ALA A CA 1
ATOM 3525 C C . ALA A 1 465 ? -22.672 20.062 -1.762 1 97.19 465 ALA A C 1
ATOM 3527 O O . ALA A 1 465 ? -23.328 19.891 -2.791 1 97.19 465 ALA A O 1
ATOM 3528 N N . TRP A 1 466 ? -22.859 19.375 -0.693 1 96.88 466 TRP A N 1
ATOM 3529 C CA . TRP A 1 466 ? -23.906 18.359 -0.594 1 96.88 466 TRP A CA 1
ATOM 3530 C C . TRP A 1 466 ? -25.297 18.969 -0.805 1 96.88 466 TRP A C 1
ATOM 3532 O O . TRP A 1 466 ? -26.125 18.422 -1.525 1 96.88 466 TRP A O 1
ATOM 3542 N N . LYS A 1 467 ? -25.5 20.109 -0.173 1 94.81 467 LYS A N 1
ATOM 3543 C CA . LYS A 1 467 ? -26.766 20.828 -0.34 1 94.81 467 LYS A CA 1
ATOM 3544 C C . LYS A 1 467 ? -27 21.203 -1.799 1 94.81 467 LYS A C 1
ATOM 3546 O O . LYS A 1 467 ? -28.109 21.094 -2.309 1 94.81 467 LYS A O 1
ATOM 3551 N N . LEU A 1 468 ? -25.969 21.641 -2.416 1 94.81 468 LEU A N 1
ATOM 3552 C CA . LEU A 1 468 ? -26.047 22.031 -3.82 1 94.81 468 LEU A CA 1
ATOM 3553 C C . LEU A 1 468 ? -26.484 20.859 -4.688 1 94.81 468 LEU A C 1
ATOM 3555 O O . LEU A 1 468 ? -27.328 21.016 -5.566 1 94.81 468 LEU A O 1
ATOM 3559 N N . ILE A 1 469 ? -25.969 19.703 -4.488 1 94.62 469 ILE A N 1
ATOM 3560 C CA . ILE A 1 469 ? -26.234 18.5 -5.285 1 94.62 469 ILE A CA 1
ATOM 3561 C C . ILE A 1 469 ? -27.656 18 -5.016 1 94.62 469 ILE A C 1
ATOM 3563 O O . ILE A 1 469 ? -28.312 17.484 -5.918 1 94.62 469 ILE A O 1
ATOM 3567 N N . ASN A 1 470 ? -28.141 18.203 -3.818 1 92 470 ASN A N 1
ATOM 3568 C CA . ASN A 1 470 ? -29.453 17.688 -3.441 1 92 470 ASN A CA 1
ATOM 3569 C C . ASN A 1 470 ? -30.531 18.766 -3.52 1 92 470 ASN A C 1
ATOM 3571 O O . ASN A 1 470 ? -31.641 18.562 -3.041 1 92 470 ASN A O 1
ATOM 3575 N N . ALA A 1 471 ? -30.234 19.859 -3.99 1 85.75 471 ALA A N 1
ATOM 3576 C CA . ALA A 1 471 ? -31.172 20.969 -4.047 1 85.75 471 ALA A CA 1
ATOM 3577 C C . ALA A 1 471 ? -32.438 20.578 -4.789 1 85.75 471 ALA A C 1
ATOM 3579 O O . ALA A 1 471 ? -33.562 20.969 -4.398 1 85.75 471 ALA A O 1
ATOM 3580 N N . ASP A 1 472 ? -32.406 19.859 -5.926 1 74.75 472 ASP A N 1
ATOM 3581 C CA . ASP A 1 472 ? -33.562 19.516 -6.719 1 74.75 472 ASP A CA 1
ATOM 3582 C C . ASP A 1 472 ? -34.281 18.281 -6.145 1 74.75 472 ASP A C 1
ATOM 3584 O O . ASP A 1 472 ? -35.344 17.875 -6.629 1 74.75 472 ASP A O 1
ATOM 3588 N N . SER A 1 473 ? -33.688 17.547 -5.402 1 66.06 473 SER A N 1
ATOM 3589 C CA . SER A 1 473 ? -34.312 16.328 -4.887 1 66.06 473 SER A CA 1
ATOM 3590 C C . SER A 1 473 ? -35.406 16.641 -3.869 1 66.06 473 SER A C 1
ATOM 3592 O O . SER A 1 473 ? -35.125 17.266 -2.84 1 66.06 473 SER A O 1
ATOM 3594 N N . GLU A 1 474 ? -36.656 17.094 -4.375 1 50.56 474 GLU A N 1
ATOM 3595 C CA . GLU A 1 474 ? -37.938 17.219 -3.717 1 50.56 474 GLU A CA 1
ATOM 3596 C C . GLU A 1 474 ? -38.25 15.992 -2.865 1 50.56 474 GLU A C 1
ATOM 3598 O O . GLU A 1 474 ? -38.281 14.867 -3.377 1 50.56 474 GLU A O 1
ATOM 3603 N N . GLY A 1 475 ? -38.062 15.742 -1.524 1 46.56 475 GLY A N 1
ATOM 3604 C CA . GLY A 1 475 ? -38.656 14.789 -0.612 1 46.56 475 GLY A CA 1
ATOM 3605 C C . GLY A 1 475 ? -37.656 14 0.191 1 46.56 475 GLY A C 1
ATOM 3606 O O . GLY A 1 475 ? -37.969 13.43 1.232 1 46.56 475 GLY A O 1
ATOM 3607 N N . THR A 1 476 ? -36.812 13.156 -0.51 1 48.25 476 THR A N 1
ATOM 3608 C CA . THR A 1 476 ? -36.125 12.133 0.262 1 48.25 476 THR A CA 1
ATOM 3609 C C . THR A 1 476 ? -35.031 12.758 1.135 1 48.25 476 THR A C 1
ATOM 3611 O O . THR A 1 476 ? -34.094 13.375 0.623 1 48.25 476 THR A O 1
ATOM 3614 N N . SER A 1 477 ? -35.406 13.312 2.168 1 47.94 477 SER A N 1
ATOM 3615 C CA . SER A 1 477 ? -34.594 13.859 3.232 1 47.94 477 SER A CA 1
ATOM 3616 C C . SER A 1 477 ? -33.375 12.969 3.49 1 47.94 477 SER A C 1
ATOM 3618 O O . SER A 1 477 ? -33.406 12.117 4.383 1 47.94 477 SER A O 1
ATOM 3620 N N . ALA A 1 478 ? -32.812 12.359 2.598 1 57.59 478 ALA A N 1
ATOM 3621 C CA . ALA A 1 478 ? -31.672 11.578 3.068 1 57.59 478 ALA A CA 1
ATOM 3622 C C . ALA A 1 478 ? -30.719 12.438 3.906 1 57.59 478 ALA A C 1
ATOM 3624 O O . ALA A 1 478 ? -30.438 13.586 3.551 1 57.59 478 ALA A O 1
ATOM 3625 N N . ASP A 1 479 ? -30.562 12.18 5.191 1 82.69 479 ASP A N 1
ATOM 3626 C CA . ASP A 1 479 ? -29.812 12.883 6.223 1 82.69 479 ASP A CA 1
ATOM 3627 C C . ASP A 1 479 ? -28.328 12.914 5.887 1 82.69 479 ASP A C 1
ATOM 3629 O O . ASP A 1 479 ? -27.781 11.938 5.363 1 82.69 479 ASP A O 1
ATOM 3633 N N . TYR A 1 480 ? -27.875 14.133 5.812 1 91.19 480 TYR A N 1
ATOM 3634 C CA . TYR A 1 480 ? -26.453 14.375 5.629 1 91.19 480 TYR A CA 1
ATOM 3635 C C . TYR A 1 480 ? -25.625 13.539 6.605 1 91.19 480 TYR A C 1
ATOM 3637 O O . TYR A 1 480 ? -25.719 13.734 7.82 1 91.19 480 TYR A O 1
ATOM 3645 N N . MET A 1 481 ? -24.922 12.594 6.055 1 91.31 481 MET A N 1
ATOM 3646 C CA . MET A 1 481 ? -23.938 11.797 6.785 1 91.31 481 MET A CA 1
ATOM 3647 C C . MET A 1 481 ? -24.594 11.016 7.918 1 91.31 481 MET A C 1
ATOM 3649 O O . MET A 1 481 ? -23.984 10.789 8.961 1 91.31 481 MET A O 1
ATOM 3653 N N . GLN A 1 482 ? -25.812 10.734 7.875 1 89.75 482 GLN A N 1
ATOM 3654 C CA . GLN A 1 482 ? -26.531 9.906 8.836 1 89.75 482 GLN A CA 1
ATOM 3655 C C . GLN A 1 482 ? -27.047 8.625 8.188 1 89.75 482 GLN A C 1
ATOM 3657 O O . GLN A 1 482 ? -28.062 8.648 7.492 1 89.75 482 GLN A O 1
ATOM 3662 N N . PHE A 1 483 ? -26.359 7.547 8.445 1 88.12 483 PHE A N 1
ATOM 3663 C CA . PHE A 1 483 ? -26.688 6.297 7.773 1 88.12 483 PHE A CA 1
ATOM 3664 C C . PHE A 1 483 ? -27.156 5.25 8.773 1 88.12 483 PHE A C 1
ATOM 3666 O O . PHE A 1 483 ? -26.734 5.254 9.93 1 88.12 483 PHE A O 1
ATOM 3673 N N . GLU A 1 484 ? -28.062 4.441 8.383 1 80.81 484 GLU A N 1
ATOM 3674 C CA . GLU A 1 484 ? -28.469 3.271 9.156 1 80.81 484 GLU A CA 1
ATOM 3675 C C . GLU A 1 484 ? -27.578 2.076 8.859 1 80.81 484 GLU A C 1
ATOM 3677 O O . GLU A 1 484 ? -26.844 2.068 7.863 1 80.81 484 GLU A O 1
ATOM 3682 N N . ASP A 1 485 ? -27.531 1.142 9.812 1 76.19 485 ASP A N 1
ATOM 3683 C CA . ASP A 1 485 ? -26.766 -0.073 9.57 1 76.19 485 ASP A CA 1
ATOM 3684 C C . ASP A 1 485 ? -27.266 -0.801 8.328 1 76.19 485 ASP A C 1
ATOM 3686 O O . ASP A 1 485 ? -28.469 -0.823 8.047 1 76.19 485 ASP A O 1
ATOM 3690 N N . ARG A 1 486 ? -26.391 -1.129 7.551 1 60.59 486 ARG A N 1
ATOM 3691 C CA . ARG A 1 486 ? -26.797 -1.893 6.379 1 60.59 486 ARG A CA 1
ATOM 3692 C C . ARG A 1 486 ? -27.406 -3.232 6.781 1 60.59 486 ARG A C 1
ATOM 3694 O O . ARG A 1 486 ? -27.031 -3.807 7.805 1 60.59 486 ARG A O 1
ATOM 3701 N N . GLU A 1 487 ? -28.5 -3.674 6.254 1 44.84 487 GLU A N 1
ATOM 3702 C CA . GLU A 1 487 ? -29.156 -4.953 6.504 1 44.84 487 GLU A CA 1
ATOM 3703 C C . GLU A 1 487 ? -28.172 -6.113 6.367 1 44.84 487 GLU A C 1
ATOM 3705 O O . GLU A 1 487 ? -27.375 -6.152 5.43 1 44.84 487 GLU A O 1
ATOM 3710 N N . GLY A 1 488 ? -27.578 -7.035 7.695 1 44.69 488 GLY A N 1
ATOM 3711 C CA . GLY A 1 488 ? -26.781 -8.234 7.914 1 44.69 488 GLY A CA 1
ATOM 3712 C C . GLY A 1 488 ? -25.531 -7.973 8.719 1 44.69 488 GLY A C 1
ATOM 3713 O O . GLY A 1 488 ? -24.703 -8.867 8.891 1 44.69 488 GLY A O 1
ATOM 3714 N N . GLY A 1 489 ? -25.141 -6.832 8.969 1 42.09 489 GLY A N 1
ATOM 3715 C CA . GLY A 1 489 ? -23.984 -6.574 9.797 1 42.09 489 GLY A CA 1
ATOM 3716 C C . GLY A 1 489 ? -24.234 -6.809 11.273 1 42.09 489 GLY A C 1
ATOM 3717 O O . GLY A 1 489 ? -25.344 -6.609 11.758 1 42.09 489 GLY A O 1
ATOM 3718 N N . VAL A 1 490 ? -23.516 -7.801 11.953 1 36 490 VAL A N 1
ATOM 3719 C CA . VAL A 1 490 ? -23.594 -8.156 13.367 1 36 490 VAL A CA 1
ATOM 3720 C C . VAL A 1 490 ? -23.375 -6.91 14.227 1 36 490 VAL A C 1
ATOM 3722 O O . VAL A 1 490 ? -22.391 -6.184 14.031 1 36 490 VAL A O 1
ATOM 3725 N N . ASP A 1 491 ? -24.344 -6.398 14.93 1 36.03 491 ASP A N 1
ATOM 3726 C CA . ASP A 1 491 ? -24.562 -5.301 15.875 1 36.03 491 ASP A CA 1
ATOM 3727 C C . ASP A 1 491 ? -23.625 -5.414 17.078 1 36.03 491 ASP A C 1
ATOM 3729 O O . ASP A 1 491 ? -24.031 -5.125 18.203 1 36.03 491 ASP A O 1
ATOM 3733 N N . ASP A 1 492 ? -22.547 -6.043 17.203 1 33.84 492 ASP A N 1
ATOM 3734 C CA . ASP A 1 492 ? -21.969 -6.031 18.547 1 33.84 492 ASP A CA 1
ATOM 3735 C C . ASP A 1 492 ? -21.344 -4.68 18.859 1 33.84 492 ASP A C 1
ATOM 3737 O O . ASP A 1 492 ? -20.203 -4.41 18.469 1 3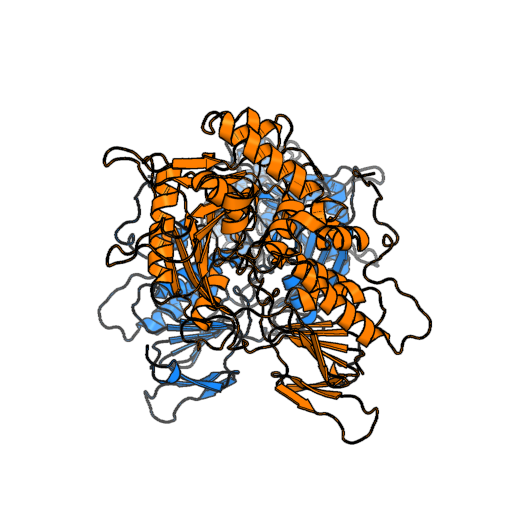3.84 492 ASP A O 1
ATOM 3741 N N . ASP A 1 493 ? -22.094 -3.725 19.078 1 34.31 493 ASP A N 1
ATOM 3742 C CA . ASP A 1 493 ? -21.656 -2.414 19.547 1 34.31 493 ASP A CA 1
ATOM 3743 C C . ASP A 1 493 ? -20.922 -2.521 20.891 1 34.31 493 ASP A C 1
ATOM 3745 O O . ASP A 1 493 ? -21.547 -2.787 21.922 1 34.31 493 ASP A O 1
ATOM 3749 N N . PRO A 1 494 ? -19.656 -2.691 21.016 1 31.17 494 PRO A N 1
ATOM 3750 C CA . PRO A 1 494 ? -19.156 -2.672 22.391 1 31.17 494 PRO A CA 1
ATOM 3751 C C . PRO A 1 494 ? -19.359 -1.319 23.062 1 31.17 494 PRO A C 1
ATOM 3753 O O . PRO A 1 494 ? -19.062 -1.172 24.25 1 31.17 494 PRO A O 1
ATOM 3756 N N . PHE A 1 495 ? -19.484 -0.284 22.266 1 24.25 495 PHE A N 1
ATOM 3757 C CA . PHE A 1 495 ? -19.531 0.98 22.984 1 24.25 495 PHE A CA 1
ATOM 3758 C C . PHE A 1 495 ? -20.938 1.281 23.469 1 24.25 495 PHE A C 1
ATOM 3760 O O . PHE A 1 495 ? -21.234 2.41 23.859 1 24.25 495 PHE A O 1
ATOM 3767 N N . ASP A 1 496 ? -21.922 0.452 23.25 1 20.33 496 ASP A N 1
ATOM 3768 C CA . ASP A 1 496 ? -23.062 0.701 24.125 1 20.33 496 ASP A CA 1
ATOM 3769 C C . ASP A 1 496 ? -22.734 0.298 25.562 1 20.33 496 ASP A C 1
ATOM 3771 O O . ASP A 1 496 ? -22.125 -0.751 25.797 1 20.33 496 ASP A O 1
ATOM 3775 N N . MET B 1 1 ? 19.328 18.906 -15.039 1 38.12 1 MET B N 1
ATOM 3776 C CA . MET B 1 1 ? 18.922 17.594 -15.539 1 38.12 1 MET B CA 1
ATOM 3777 C C . MET B 1 1 ? 18.297 17.719 -16.922 1 38.12 1 MET B C 1
ATOM 3779 O O . MET B 1 1 ? 17.422 18.547 -17.156 1 38.12 1 MET B O 1
ATOM 3783 N N . GLU B 1 2 ? 18.953 17.312 -17.859 1 54.28 2 GLU B N 1
ATOM 3784 C CA . GLU B 1 2 ? 18.531 17.328 -19.25 1 54.28 2 GLU B CA 1
ATOM 3785 C C . GLU B 1 2 ? 17.125 16.75 -19.406 1 54.28 2 GLU B C 1
ATOM 3787 O O . GLU B 1 2 ? 16.719 15.867 -18.641 1 54.28 2 GLU B O 1
ATOM 3792 N N . SER B 1 3 ? 16.219 17.391 -20.094 1 75.62 3 SER B N 1
ATOM 3793 C CA . SER B 1 3 ? 14.852 17.016 -20.375 1 75.62 3 SER B CA 1
ATOM 3794 C C . SER B 1 3 ? 14.773 15.594 -20.922 1 75.62 3 SER B C 1
ATOM 3796 O O . SER B 1 3 ? 15.742 15.094 -21.5 1 75.62 3 SER B O 1
ATOM 3798 N N . LEU B 1 4 ? 13.891 14.672 -20.453 1 82.5 4 LEU B N 1
ATOM 3799 C CA . LEU B 1 4 ? 13.656 13.32 -20.938 1 82.5 4 LEU B CA 1
ATOM 3800 C C . LEU B 1 4 ? 13.852 13.242 -22.453 1 82.5 4 LEU B C 1
ATOM 3802 O O . LEU B 1 4 ? 14.43 12.281 -22.953 1 82.5 4 LEU B O 1
ATOM 3806 N N . SER B 1 5 ? 13.602 14.312 -23.109 1 85.75 5 SER B N 1
ATOM 3807 C CA . SER B 1 5 ? 13.578 14.305 -24.562 1 85.75 5 SER B CA 1
ATOM 3808 C C . SER B 1 5 ? 14.969 14.547 -25.141 1 85.75 5 SER B C 1
ATOM 3810 O O . SER B 1 5 ? 15.25 14.18 -26.281 1 85.75 5 SER B O 1
ATOM 3812 N N . ASP B 1 6 ? 15.828 15.086 -24.344 1 87.94 6 ASP B N 1
ATOM 3813 C CA . ASP B 1 6 ? 17.156 15.438 -24.844 1 87.94 6 ASP B CA 1
ATOM 3814 C C . ASP B 1 6 ? 18.156 14.32 -24.578 1 87.94 6 ASP B C 1
ATOM 3816 O O . ASP B 1 6 ? 19.281 14.359 -25.078 1 87.94 6 ASP B O 1
ATOM 3820 N N . THR B 1 7 ? 17.75 13.344 -23.922 1 91.5 7 THR B N 1
ATOM 3821 C CA . THR B 1 7 ? 18.625 12.234 -23.547 1 91.5 7 THR B CA 1
ATOM 3822 C C . THR B 1 7 ? 18.516 11.094 -24.562 1 91.5 7 THR B C 1
ATOM 3824 O O . THR B 1 7 ? 17.406 10.734 -24.969 1 91.5 7 THR B O 1
ATOM 3827 N N . LEU B 1 8 ? 19.703 10.625 -25.078 1 94.38 8 LEU B N 1
ATOM 3828 C CA . LEU B 1 8 ? 19.703 9.352 -25.781 1 94.38 8 LEU B CA 1
ATOM 3829 C C . LEU B 1 8 ? 19.766 8.188 -24.797 1 94.38 8 LEU B C 1
ATOM 3831 O O . LEU B 1 8 ? 20.797 7.973 -24.156 1 94.38 8 LEU B O 1
ATOM 3835 N N . TRP B 1 9 ? 18.75 7.469 -24.75 1 96.25 9 TRP B N 1
ATOM 3836 C CA . TRP B 1 9 ? 18.672 6.375 -23.797 1 96.25 9 TRP B CA 1
ATOM 3837 C C . TRP B 1 9 ? 19.344 5.121 -24.344 1 96.25 9 TRP B C 1
ATOM 3839 O O . TRP B 1 9 ? 19.156 4.766 -25.5 1 96.25 9 TRP B O 1
ATOM 3849 N N . ASP B 1 10 ? 20.125 4.508 -23.469 1 95.94 10 ASP B N 1
ATOM 3850 C CA . ASP B 1 10 ? 20.703 3.227 -23.859 1 95.94 10 ASP B CA 1
ATOM 3851 C C . ASP B 1 10 ? 19.625 2.162 -24.031 1 95.94 10 ASP B C 1
ATOM 3853 O O . ASP B 1 10 ? 19.703 1.323 -24.922 1 95.94 10 ASP B O 1
ATOM 3857 N N . VAL B 1 11 ? 18.672 2.232 -23.172 1 97.62 11 VAL B N 1
ATOM 3858 C CA . VAL B 1 11 ? 17.578 1.269 -23.25 1 97.62 11 VAL B CA 1
ATOM 3859 C C . VAL B 1 11 ? 16.312 1.862 -22.625 1 97.62 11 VAL B C 1
ATOM 3861 O O . VAL B 1 11 ? 16.375 2.541 -21.609 1 97.62 11 VAL B O 1
ATOM 3864 N N . VAL B 1 12 ? 15.203 1.643 -23.281 1 97.94 12 VAL B N 1
ATOM 3865 C CA . VAL B 1 12 ? 13.875 1.869 -22.719 1 97.94 12 VAL B CA 1
ATOM 3866 C C . VAL B 1 12 ? 13.227 0.532 -22.359 1 97.94 12 VAL B C 1
ATOM 3868 O O . VAL B 1 12 ? 13.094 -0.348 -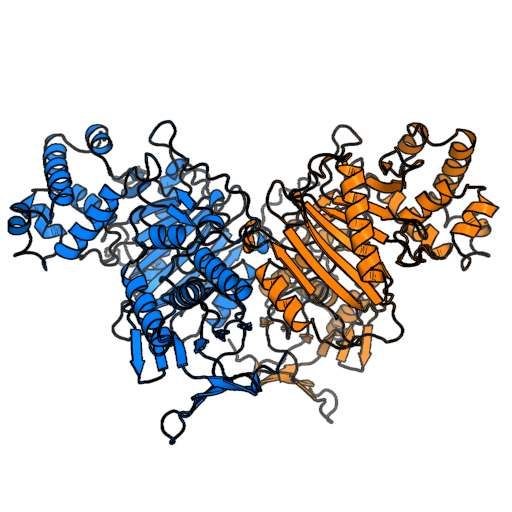23.203 1 97.94 12 VAL B O 1
ATOM 3871 N N . ILE B 1 13 ? 12.984 0.358 -21.125 1 98.19 13 ILE B N 1
ATOM 3872 C CA . ILE B 1 13 ? 12.273 -0.83 -20.656 1 98.19 13 ILE B CA 1
ATOM 3873 C C . ILE B 1 13 ? 10.797 -0.501 -20.469 1 98.19 13 ILE B C 1
ATOM 3875 O O . ILE B 1 13 ? 10.445 0.437 -19.75 1 98.19 13 ILE B O 1
ATOM 3879 N N . SER B 1 14 ? 9.922 -1.249 -21.109 1 97.5 14 SER B N 1
ATOM 3880 C CA . SER B 1 14 ? 8.484 -1.009 -21 1 97.5 14 SER B CA 1
ATOM 3881 C C . SER B 1 14 ? 7.789 -2.123 -20.219 1 97.5 14 SER B C 1
ATOM 3883 O O . SER B 1 14 ? 7.801 -3.281 -20.641 1 97.5 14 SER B O 1
ATOM 3885 N N . GLY B 1 15 ? 7.184 -1.764 -19.094 1 96.19 15 GLY B N 1
ATOM 3886 C CA . GLY B 1 15 ? 6.566 -2.707 -18.172 1 96.19 15 GLY B CA 1
ATOM 3887 C C . GLY B 1 15 ? 7.387 -2.939 -16.922 1 96.19 15 GLY B C 1
ATOM 3888 O O . GLY B 1 15 ? 8.617 -2.975 -16.969 1 96.19 15 GLY B O 1
ATOM 3889 N N . THR B 1 16 ? 6.699 -3.189 -15.805 1 96 16 THR B N 1
ATOM 3890 C CA . THR B 1 16 ? 7.406 -3.418 -14.547 1 96 16 THR B CA 1
ATOM 3891 C C . THR B 1 16 ? 7.098 -4.812 -14.008 1 96 16 THR B C 1
ATOM 3893 O O . THR B 1 16 ? 7.133 -5.031 -12.789 1 96 16 THR B O 1
ATOM 3896 N N . GLY B 1 17 ? 6.715 -5.742 -14.883 1 95.56 17 GLY B N 1
ATOM 3897 C CA . GLY B 1 17 ? 6.598 -7.133 -14.469 1 95.56 17 GLY B CA 1
ATOM 3898 C C . GLY B 1 17 ? 7.91 -7.723 -13.992 1 95.56 17 GLY B C 1
ATOM 3899 O O . GLY B 1 17 ? 8.945 -7.051 -14.016 1 95.56 17 GLY B O 1
ATOM 3900 N N . LEU B 1 18 ? 7.855 -8.914 -13.656 1 96.12 18 LEU B N 1
ATOM 3901 C CA . LEU B 1 18 ? 9.008 -9.539 -13.031 1 96.12 18 LEU B CA 1
ATOM 3902 C C . LEU B 1 18 ? 10.211 -9.547 -13.969 1 96.12 18 LEU B C 1
ATOM 3904 O O . LEU B 1 18 ? 11.32 -9.203 -13.57 1 96.12 18 LEU B O 1
ATOM 3908 N N . GLN B 1 19 ? 10.047 -9.914 -15.172 1 96.69 19 GLN B N 1
ATOM 3909 C CA . GLN B 1 19 ? 11.156 -10 -16.109 1 96.69 19 GLN B CA 1
ATOM 3910 C C . GLN B 1 19 ? 11.789 -8.633 -16.344 1 96.69 19 GLN B C 1
ATOM 3912 O O . GLN B 1 19 ? 13.016 -8.492 -16.297 1 96.69 19 GLN B O 1
ATOM 3917 N N . GLN B 1 20 ? 10.969 -7.652 -16.562 1 97.5 20 GLN B N 1
ATOM 3918 C CA . GLN B 1 20 ? 11.461 -6.293 -16.781 1 97.5 20 GLN B CA 1
ATOM 3919 C C . GLN B 1 20 ? 12.164 -5.766 -15.531 1 97.5 20 GLN B C 1
ATOM 3921 O O . GLN B 1 20 ? 13.195 -5.098 -15.633 1 97.5 20 GLN B O 1
ATOM 3926 N N . SER B 1 21 ? 11.609 -6.078 -14.406 1 96.94 21 SER B N 1
ATOM 3927 C CA . SER B 1 21 ? 12.164 -5.582 -13.148 1 96.94 21 SER B CA 1
ATOM 3928 C C . SER B 1 21 ? 13.492 -6.254 -12.828 1 96.94 21 SER B C 1
ATOM 3930 O O . SER B 1 21 ? 14.414 -5.613 -12.312 1 96.94 21 SER B O 1
ATOM 3932 N N . LEU B 1 22 ? 13.547 -7.551 -13.062 1 97.31 22 LEU B N 1
ATOM 3933 C CA . LEU B 1 22 ? 14.805 -8.258 -12.859 1 97.31 22 LEU B CA 1
ATOM 3934 C C . LEU B 1 22 ? 15.875 -7.746 -13.82 1 97.31 22 LEU B C 1
ATOM 3936 O O . LEU B 1 22 ? 17.047 -7.66 -13.461 1 97.31 22 LEU B O 1
ATOM 3940 N N . LEU B 1 23 ? 15.477 -7.449 -15.055 1 97.94 23 LEU B N 1
ATOM 3941 C CA . LEU B 1 23 ? 16.406 -6.836 -15.992 1 97.94 23 LEU B CA 1
ATOM 3942 C C . LEU B 1 23 ? 16.906 -5.496 -15.469 1 97.94 23 LEU B C 1
ATOM 3944 O O . LEU B 1 23 ? 18.109 -5.207 -15.531 1 97.94 23 LEU B O 1
ATOM 3948 N N . ALA B 1 24 ? 15.992 -4.684 -14.992 1 96.81 24 ALA B N 1
ATOM 3949 C CA . ALA B 1 24 ? 16.359 -3.398 -14.398 1 96.81 24 ALA B CA 1
ATOM 3950 C C . ALA B 1 24 ? 17.359 -3.584 -13.258 1 96.81 24 ALA B C 1
ATOM 3952 O O . ALA B 1 24 ? 18.328 -2.828 -13.141 1 96.81 24 ALA B O 1
ATOM 3953 N N . LEU B 1 25 ? 17.125 -4.562 -12.422 1 95.88 25 LEU B N 1
ATOM 3954 C CA . LEU B 1 25 ? 18.047 -4.887 -11.336 1 95.88 25 LEU B CA 1
ATOM 3955 C C . LEU B 1 25 ? 19.422 -5.234 -11.883 1 95.88 25 LEU B C 1
ATOM 3957 O O . LEU B 1 25 ? 20.438 -4.723 -11.406 1 95.88 25 LEU B O 1
ATOM 3961 N N . ALA B 1 26 ? 19.391 -6.059 -12.883 1 96.75 26 ALA B N 1
ATOM 3962 C CA . ALA B 1 26 ? 20.641 -6.508 -13.469 1 96.75 26 ALA B CA 1
ATOM 3963 C C . ALA B 1 26 ? 21.438 -5.332 -14.031 1 96.75 26 ALA B C 1
ATOM 3965 O O . ALA B 1 26 ? 22.672 -5.355 -14.039 1 96.75 26 ALA B O 1
ATOM 3966 N N . LEU B 1 27 ? 20.766 -4.293 -14.438 1 96.19 27 LEU B N 1
ATOM 3967 C CA . LEU B 1 27 ? 21.391 -3.15 -15.086 1 96.19 27 LEU B CA 1
ATOM 3968 C C . LEU B 1 27 ? 21.641 -2.025 -14.086 1 96.19 27 LEU B C 1
ATOM 3970 O O . LEU B 1 27 ? 22.172 -0.973 -14.445 1 96.19 27 LEU B O 1
ATOM 3974 N N . SER B 1 28 ? 21.234 -2.199 -12.836 1 92.75 28 SER B N 1
ATOM 3975 C CA . SER B 1 28 ? 21.172 -1.125 -11.852 1 92.75 28 SER B CA 1
ATOM 3976 C C . SER B 1 28 ? 22.562 -0.539 -11.586 1 92.75 28 SER B C 1
ATOM 3978 O O . SER B 1 28 ? 22.672 0.598 -11.125 1 92.75 28 SER B O 1
ATOM 3980 N N . ARG B 1 29 ? 23.594 -1.249 -11.93 1 90.06 29 ARG B N 1
ATOM 3981 C CA . ARG B 1 29 ? 24.953 -0.764 -11.703 1 90.06 29 ARG B CA 1
ATOM 3982 C C . ARG B 1 29 ? 25.734 -0.668 -13.016 1 90.06 29 ARG B C 1
ATOM 3984 O O . ARG B 1 29 ? 26.953 -0.658 -13.016 1 90.06 29 ARG B O 1
ATOM 3991 N N . SER B 1 30 ? 25.047 -0.615 -14.062 1 90.62 30 SER B N 1
ATOM 3992 C CA . SER B 1 30 ? 25.672 -0.658 -15.375 1 90.62 30 SER B CA 1
ATOM 3993 C C . SER B 1 30 ? 26.125 0.73 -15.82 1 90.62 30 SER B C 1
ATOM 3995 O O . SER B 1 30 ? 26.922 0.863 -16.75 1 90.62 30 SER B O 1
ATOM 3997 N N . GLY B 1 31 ? 25.562 1.82 -15.188 1 90.19 31 GLY B N 1
ATOM 3998 C CA . GLY B 1 31 ? 25.859 3.186 -15.594 1 90.19 31 GLY B CA 1
ATOM 3999 C C . GLY B 1 31 ? 25.141 3.598 -16.859 1 90.19 31 GLY B C 1
ATOM 4000 O O . GLY B 1 31 ? 25.344 4.699 -17.375 1 90.19 31 GLY B O 1
ATOM 4001 N N . LYS B 1 32 ? 24.297 2.775 -17.328 1 93.62 32 LYS B N 1
ATOM 4002 C CA . LYS B 1 32 ? 23.562 3.053 -18.562 1 93.62 32 LYS B CA 1
ATOM 4003 C C . LYS B 1 32 ? 22.406 4.004 -18.297 1 93.62 32 LYS B C 1
ATOM 4005 O O . LYS B 1 32 ? 21.844 4.035 -17.203 1 93.62 32 LYS B O 1
ATOM 4010 N N . ASN B 1 33 ? 22.125 4.738 -19.359 1 94.81 33 ASN B N 1
ATOM 4011 C CA . ASN B 1 33 ? 20.922 5.559 -19.312 1 94.81 33 ASN B CA 1
ATOM 4012 C C . ASN B 1 33 ? 19.672 4.723 -19.547 1 94.81 33 ASN B C 1
ATOM 4014 O O . ASN B 1 33 ? 19.391 4.328 -20.688 1 94.81 33 ASN B O 1
ATOM 4018 N N . ILE B 1 34 ? 18.938 4.555 -18.469 1 96.12 34 ILE B N 1
ATOM 4019 C CA . ILE B 1 34 ? 17.781 3.67 -18.547 1 96.12 34 ILE B CA 1
ATOM 4020 C C . ILE B 1 34 ? 16.516 4.465 -18.297 1 96.12 34 ILE B C 1
ATOM 4022 O O . ILE B 1 34 ? 16.391 5.164 -17.281 1 96.12 34 ILE B O 1
ATOM 4026 N N . LEU B 1 35 ? 15.586 4.387 -19.234 1 96.38 35 LEU B N 1
ATOM 4027 C CA . LEU B 1 35 ? 14.227 4.875 -19.031 1 96.38 35 LEU B CA 1
ATOM 4028 C C . LEU B 1 35 ? 13.258 3.717 -18.844 1 96.38 35 LEU B C 1
ATOM 4030 O O . LEU B 1 35 ? 13.078 2.906 -19.766 1 96.38 35 LEU B O 1
ATOM 4034 N N . HIS B 1 36 ? 12.727 3.588 -17.672 1 95.88 36 HIS B N 1
ATOM 4035 C CA . HIS B 1 36 ? 11.797 2.514 -17.344 1 95.88 36 HIS B CA 1
ATOM 4036 C C . HIS B 1 36 ? 10.367 3.027 -17.281 1 95.88 36 HIS B C 1
ATOM 4038 O O . HIS B 1 36 ? 10.016 3.822 -16.406 1 95.88 36 HIS B O 1
ATOM 4044 N N . VAL B 1 37 ? 9.516 2.523 -18.203 1 94.94 37 VAL B N 1
ATOM 4045 C CA . VAL B 1 37 ? 8.164 3.051 -18.328 1 94.94 37 VAL B CA 1
ATOM 4046 C C . VAL B 1 37 ? 7.148 1.928 -18.125 1 94.94 37 VAL B C 1
ATOM 4048 O O . VAL B 1 37 ? 7.48 0.748 -18.266 1 94.94 37 VAL B O 1
ATOM 4051 N N . ASP B 1 38 ? 5.98 2.236 -17.719 1 93.69 38 ASP B N 1
ATOM 4052 C CA . ASP B 1 38 ? 4.867 1.301 -17.594 1 93.69 38 ASP B CA 1
ATOM 4053 C C . ASP B 1 38 ? 3.537 1.988 -17.875 1 93.69 38 ASP B C 1
ATOM 4055 O O . ASP B 1 38 ? 3.26 3.066 -17.344 1 93.69 38 ASP B O 1
ATOM 4059 N N . PRO B 1 39 ? 2.74 1.37 -18.75 1 90.5 39 PRO B N 1
ATOM 4060 C CA . PRO B 1 39 ? 1.42 1.965 -18.969 1 90.5 39 PRO B CA 1
ATOM 4061 C C . PRO B 1 39 ? 0.552 1.962 -17.719 1 90.5 39 PRO B C 1
ATOM 4063 O O . PRO B 1 39 ? -0.345 2.797 -17.578 1 90.5 39 PRO B O 1
ATOM 4066 N N . ASN B 1 40 ? 0.809 0.968 -16.875 1 89 40 ASN B N 1
ATOM 4067 C CA . ASN B 1 40 ? 0.074 0.914 -15.617 1 89 40 ASN B CA 1
ATOM 4068 C C . ASN B 1 40 ? 0.62 1.92 -14.609 1 89 40 ASN B C 1
ATOM 4070 O O . ASN B 1 40 ? 1.775 2.336 -14.703 1 89 40 ASN B O 1
ATOM 4074 N N . ASP B 1 41 ? -0.23 2.229 -13.656 1 84.88 41 ASP B N 1
ATOM 4075 C CA . ASP B 1 41 ? 0.176 3.154 -12.602 1 84.88 41 ASP B CA 1
ATOM 4076 C C . ASP B 1 41 ? 0.694 2.4 -11.375 1 84.88 41 ASP B C 1
ATOM 4078 O O . ASP B 1 41 ? 0.887 2.994 -10.312 1 84.88 41 ASP B O 1
ATOM 4082 N N . PHE B 1 42 ? 0.837 1.125 -11.539 1 88.38 42 PHE B N 1
ATOM 4083 C CA . PHE B 1 42 ? 1.356 0.275 -10.477 1 88.38 42 PHE B CA 1
ATOM 4084 C C . PHE B 1 42 ? 2.5 -0.594 -10.984 1 88.38 42 PHE B C 1
ATOM 4086 O O . PHE B 1 42 ? 2.684 -0.741 -12.195 1 88.38 42 PHE B O 1
ATOM 4093 N N . TYR B 1 43 ? 3.234 -1.204 -10.055 1 89.62 43 TYR B N 1
ATOM 4094 C CA . TYR B 1 43 ? 4.348 -2.08 -10.406 1 89.62 43 TYR B CA 1
ATOM 4095 C C . TYR B 1 43 ? 3.908 -3.541 -10.406 1 89.62 43 TYR B C 1
ATOM 4097 O O . TYR B 1 43 ? 2.938 -3.906 -9.742 1 89.62 43 TYR B O 1
ATOM 4105 N N . GLY B 1 44 ? 4.652 -4.305 -11.18 1 92.5 44 GLY B N 1
ATOM 4106 C CA . GLY B 1 44 ? 4.555 -5.75 -11.047 1 92.5 44 GLY B CA 1
ATOM 4107 C C . GLY B 1 44 ? 3.877 -6.414 -12.227 1 92.5 44 GLY B C 1
ATOM 4108 O O . GLY B 1 44 ? 4.016 -7.621 -12.43 1 92.5 44 GLY B O 1
ATOM 4109 N N . GLY B 1 45 ? 3.1 -5.656 -13.047 1 92.31 45 GLY B N 1
ATOM 4110 C CA . GLY B 1 45 ? 2.432 -6.25 -14.188 1 92.31 45 GLY B CA 1
ATOM 4111 C C . GLY B 1 45 ? 1.538 -7.418 -13.82 1 92.31 45 GLY B C 1
ATOM 4112 O O . GLY B 1 45 ? 0.623 -7.273 -13.008 1 92.31 45 GLY B O 1
ATOM 4113 N N . SER B 1 46 ? 1.982 -8.656 -14.32 1 91.81 46 SER B N 1
ATOM 4114 C CA . SER B 1 46 ? 1.214 -9.867 -14.047 1 91.81 46 SER B CA 1
ATOM 4115 C C . SER B 1 46 ? 1.385 -10.312 -12.602 1 91.81 46 SER B C 1
ATOM 4117 O O . SER B 1 46 ? 0.564 -11.07 -12.078 1 91.81 46 SER B O 1
ATOM 4119 N N . GLU B 1 47 ? 2.436 -9.852 -12 1 94.88 47 GLU B N 1
ATOM 4120 C CA . GLU B 1 47 ? 2.74 -10.273 -10.633 1 94.88 47 GLU B CA 1
ATOM 4121 C C . GLU B 1 47 ? 2.373 -9.18 -9.625 1 94.88 47 GLU B C 1
ATOM 4123 O O . GLU B 1 47 ? 2.75 -9.266 -8.453 1 94.88 47 GLU B O 1
ATOM 4128 N N . ALA B 1 48 ? 1.605 -8.258 -10.039 1 95.62 48 ALA B N 1
ATOM 4129 C CA . ALA B 1 48 ? 1.307 -7.117 -9.18 1 95.62 48 ALA B CA 1
ATOM 4130 C C . ALA B 1 48 ? 0.59 -7.562 -7.906 1 95.62 48 ALA B C 1
ATOM 4132 O O . ALA B 1 48 ? 0.021 -8.656 -7.859 1 95.62 48 ALA B O 1
ATOM 4133 N N . ALA B 1 49 ? 0.714 -6.816 -6.848 1 96.69 49 ALA B N 1
ATOM 4134 C CA . ALA B 1 49 ? -0.029 -6.957 -5.598 1 96.69 49 ALA B CA 1
ATOM 4135 C C . ALA B 1 49 ? -0.801 -5.684 -5.273 1 96.69 49 ALA B C 1
ATOM 4137 O O . ALA B 1 49 ? -0.301 -4.574 -5.488 1 96.69 49 ALA B O 1
ATOM 4138 N N . PHE B 1 50 ? -2.02 -5.863 -4.715 1 95.56 50 PHE B N 1
ATOM 4139 C CA . PHE B 1 50 ? -2.914 -4.715 -4.625 1 95.56 50 PHE B CA 1
ATOM 4140 C C . PHE B 1 50 ? -3.482 -4.586 -3.217 1 95.56 50 PHE B C 1
ATOM 4142 O O . PHE B 1 50 ? -3.789 -5.59 -2.568 1 95.56 50 PHE B O 1
ATOM 4149 N N . SER B 1 51 ? -3.633 -3.299 -2.793 1 91.56 51 SER B N 1
ATOM 4150 C CA . SER B 1 51 ? -4.586 -3.014 -1.728 1 91.56 51 SER B CA 1
ATOM 4151 C C . SER B 1 51 ? -6.012 -3.332 -2.164 1 91.56 51 SER B C 1
ATOM 4153 O O . SER B 1 51 ? -6.25 -3.68 -3.322 1 91.56 51 SER B O 1
ATOM 4155 N N . LEU B 1 52 ? -6.98 -3.207 -1.244 1 91.94 52 LEU B N 1
ATOM 4156 C CA . LEU B 1 52 ? -8.359 -3.539 -1.592 1 91.94 52 LEU B CA 1
ATOM 4157 C C . LEU B 1 52 ? -8.898 -2.59 -2.656 1 91.94 52 LEU B C 1
ATOM 4159 O O . LEU B 1 52 ? -9.539 -3.023 -3.613 1 91.94 52 LEU B O 1
ATOM 4163 N N . GLN B 1 53 ? -8.586 -1.354 -2.49 1 86.12 53 GLN B N 1
ATOM 4164 C CA . GLN B 1 53 ? -9.07 -0.363 -3.443 1 86.12 53 GLN B CA 1
ATOM 4165 C C . GLN B 1 53 ? -8.445 -0.567 -4.82 1 86.12 53 GLN B C 1
ATOM 4167 O O . GLN B 1 53 ? -9.125 -0.482 -5.84 1 86.12 53 GLN B O 1
ATOM 4172 N N . GLU B 1 54 ? -7.203 -0.762 -4.82 1 89 54 GLU B N 1
ATOM 4173 C CA . GLU B 1 54 ? -6.508 -1.034 -6.078 1 89 54 GLU B CA 1
ATOM 4174 C C . GLU B 1 54 ? -7.055 -2.289 -6.75 1 89 54 GLU B C 1
ATOM 4176 O O . GLU B 1 54 ? -7.191 -2.334 -7.977 1 89 54 GLU B O 1
ATOM 4181 N N . ALA B 1 55 ? -7.312 -3.295 -5.992 1 93.56 55 ALA B N 1
ATOM 4182 C CA . ALA B 1 55 ? -7.871 -4.539 -6.512 1 93.56 55 ALA B CA 1
ATOM 4183 C C . ALA B 1 55 ? -9.234 -4.297 -7.152 1 93.56 55 ALA B C 1
ATOM 4185 O O . ALA B 1 55 ? -9.531 -4.836 -8.219 1 93.56 55 ALA B O 1
ATOM 4186 N N . ASP B 1 56 ? -10.031 -3.512 -6.477 1 89.94 56 ASP B N 1
ATOM 4187 C CA . ASP B 1 56 ? -11.352 -3.172 -7.004 1 89.94 56 ASP B CA 1
ATOM 4188 C C . ASP B 1 56 ? -11.234 -2.469 -8.359 1 89.94 56 ASP B C 1
ATOM 4190 O O . ASP B 1 56 ? -11.961 -2.799 -9.297 1 89.94 56 ASP B O 1
ATOM 4194 N N . GLU B 1 57 ? -10.383 -1.524 -8.398 1 85.56 57 GLU B N 1
ATOM 4195 C CA . GLU B 1 57 ? -10.188 -0.765 -9.625 1 85.56 57 GLU B CA 1
ATOM 4196 C C . GLU B 1 57 ? -9.648 -1.655 -10.742 1 85.56 57 GLU B C 1
ATOM 4198 O O . GLU B 1 57 ? -10.109 -1.57 -11.891 1 85.56 57 GLU B O 1
ATOM 4203 N N . TRP B 1 58 ? -8.68 -2.408 -10.43 1 92.25 58 TRP B N 1
ATOM 4204 C CA . TRP B 1 58 ? -8.109 -3.338 -11.398 1 92.25 58 TRP B CA 1
ATOM 4205 C C . TRP B 1 58 ? -9.18 -4.281 -11.938 1 92.25 58 TRP B C 1
ATOM 4207 O O . TRP B 1 58 ? -9.25 -4.52 -13.148 1 92.25 58 TRP B O 1
ATOM 4217 N N . ALA B 1 59 ? -9.984 -4.828 -11.039 1 93.12 59 ALA B N 1
ATOM 4218 C CA . ALA B 1 59 ? -11.031 -5.766 -11.438 1 93.12 59 ALA B CA 1
ATOM 4219 C C . ALA B 1 59 ? -12.031 -5.102 -12.375 1 93.12 59 ALA B C 1
ATOM 4221 O O . ALA B 1 59 ? -12.492 -5.715 -13.344 1 93.12 59 ALA B O 1
ATOM 4222 N N . GLU B 1 60 ? -12.336 -3.883 -12.039 1 85.75 60 GLU B N 1
ATOM 4223 C CA . GLU B 1 60 ? -13.273 -3.154 -12.883 1 85.75 60 GLU B CA 1
ATOM 4224 C C . GLU B 1 60 ? -12.719 -2.975 -14.297 1 85.75 60 GLU B C 1
ATOM 4226 O O . GLU B 1 60 ? -13.445 -3.121 -15.281 1 85.75 60 GLU B O 1
ATOM 4231 N N . LYS B 1 61 ? -11.453 -2.65 -14.375 1 84.12 61 LYS B N 1
ATOM 4232 C CA . LYS B 1 61 ? -10.789 -2.445 -15.664 1 84.12 61 LYS B CA 1
ATOM 4233 C C . LYS B 1 61 ? -10.727 -3.744 -16.453 1 84.12 61 LYS B C 1
ATOM 4235 O O . LYS B 1 61 ? -10.68 -3.719 -17.688 1 84.12 61 LYS B O 1
ATOM 4240 N N . ASN B 1 62 ? -10.719 -4.871 -15.797 1 90.75 62 ASN B N 1
ATOM 4241 C CA . ASN B 1 62 ? -10.539 -6.156 -16.469 1 90.75 62 ASN B CA 1
ATOM 4242 C C . ASN B 1 62 ? -11.836 -6.965 -16.469 1 90.75 62 ASN B C 1
ATOM 4244 O O . ASN B 1 62 ? -11.812 -8.18 -16.703 1 90.75 62 ASN B O 1
ATOM 4248 N N . ARG B 1 63 ? -12.922 -6.355 -16.141 1 88.62 63 ARG B N 1
ATOM 4249 C CA . ARG B 1 63 ? -14.203 -7.039 -16.047 1 88.62 63 ARG B CA 1
ATOM 4250 C C . ARG B 1 63 ? -14.695 -7.461 -17.422 1 88.62 63 ARG B C 1
ATOM 4252 O O . ARG B 1 63 ? -15.148 -8.594 -17.609 1 88.62 63 ARG B O 1
ATOM 4259 N N . LEU B 1 64 ? -14.586 -6.566 -18.469 1 81.31 64 LEU B N 1
ATOM 4260 C CA . LEU B 1 64 ? -15.188 -6.801 -19.781 1 81.31 64 LEU B CA 1
ATOM 4261 C C . LEU B 1 64 ? -14.109 -6.98 -20.844 1 81.31 64 LEU B C 1
ATOM 4263 O O . LEU B 1 64 ? -14.391 -6.867 -22.047 1 81.31 64 LEU B O 1
ATOM 4267 N N . THR B 1 65 ? -12.992 -7.246 -20.391 1 79.19 65 THR B N 1
ATOM 4268 C CA . THR B 1 65 ? -11.898 -7.398 -21.344 1 79.19 65 THR B CA 1
ATOM 4269 C C . THR B 1 65 ? -12.023 -8.719 -22.094 1 79.19 65 THR B C 1
ATOM 4271 O O . THR B 1 65 ? -12.531 -9.703 -21.562 1 79.19 65 THR B O 1
ATOM 4274 N N . GLU B 1 66 ? -11.5 -8.68 -23.266 1 79.12 66 GLU B N 1
ATOM 4275 C CA . GLU B 1 66 ? -11.547 -9.859 -24.125 1 79.12 66 GLU B CA 1
ATOM 4276 C C . GLU B 1 66 ? -10.641 -10.961 -23.594 1 79.12 66 GLU B C 1
ATOM 4278 O O . GLU B 1 66 ? -9.586 -10.688 -23.016 1 79.12 66 GLU B O 1
ATOM 4283 N N . PRO B 1 67 ? -11.016 -12.141 -23.859 1 77.44 67 PRO B N 1
ATOM 4284 C CA . PRO B 1 67 ? -10.234 -13.281 -23.359 1 77.44 67 PRO B CA 1
ATOM 4285 C C . PRO B 1 67 ? -8.82 -13.312 -23.938 1 77.44 67 PRO B C 1
ATOM 4287 O O . PRO B 1 67 ? -7.949 -14.008 -23.406 1 77.44 67 PRO B O 1
ATOM 4290 N N . SER B 1 68 ? -8.578 -12.617 -24.938 1 77.19 68 SER B N 1
ATOM 4291 C CA . SER B 1 68 ? -7.254 -12.602 -25.547 1 77.19 68 SER B CA 1
ATOM 4292 C C . SER B 1 68 ? -6.281 -11.734 -24.766 1 77.19 68 SER B C 1
ATOM 4294 O O . SER B 1 68 ? -5.07 -11.812 -24.969 1 77.19 68 SER B O 1
ATOM 4296 N N . GLN B 1 69 ? -6.809 -11.07 -23.828 1 83.19 69 GLN B N 1
ATOM 4297 C CA . GLN B 1 69 ? -5.965 -10.219 -23.016 1 83.19 69 GLN B CA 1
ATOM 4298 C C . GLN B 1 69 ? -5.371 -10.992 -21.844 1 83.19 69 GLN B C 1
ATOM 4300 O O . GLN B 1 69 ? -5.781 -12.125 -21.562 1 83.19 69 GLN B O 1
ATOM 4305 N N . LEU B 1 70 ? -4.383 -10.461 -21.281 1 88.44 70 LEU B N 1
ATOM 4306 C CA . LEU B 1 70 ? -3.682 -11.102 -20.172 1 88.44 70 LEU B CA 1
ATOM 4307 C C . LEU B 1 70 ? -4.652 -11.492 -19.062 1 88.44 70 LEU B C 1
ATOM 4309 O O . LEU B 1 70 ? -4.582 -12.602 -18.531 1 88.44 70 LEU B O 1
ATOM 4313 N N . PHE B 1 71 ? -5.547 -10.539 -18.688 1 91.94 71 PHE B N 1
ATOM 4314 C CA . PHE B 1 71 ? -6.566 -10.766 -17.672 1 91.94 71 PHE B CA 1
ATOM 4315 C C . PHE B 1 71 ? -7.961 -10.508 -18.234 1 91.94 71 PHE B C 1
ATOM 4317 O O . PHE B 1 71 ? -8.141 -9.633 -19.078 1 91.94 71 PHE B O 1
ATOM 4324 N N . SER B 1 72 ? -8.93 -11.305 -17.781 1 92 72 SER B N 1
ATOM 4325 C CA . SER B 1 72 ? -10.312 -11.094 -18.203 1 92 72 SER B CA 1
ATOM 4326 C C . SER B 1 72 ? -11.289 -11.594 -17.141 1 92 72 SER B C 1
ATOM 4328 O O . SER B 1 72 ? -10.898 -12.289 -16.203 1 92 72 SER B O 1
ATOM 4330 N N . SER B 1 73 ? -12.523 -11.133 -17.203 1 94.31 73 SER B N 1
ATOM 4331 C CA . SER B 1 73 ? -13.664 -11.633 -16.453 1 94.31 73 SER B CA 1
ATOM 4332 C C . SER B 1 73 ? -13.484 -11.406 -14.953 1 94.31 73 SER B C 1
ATOM 4334 O O . SER B 1 73 ? -13.844 -12.258 -14.141 1 94.31 73 SER B O 1
ATOM 4336 N N . ALA B 1 74 ? -12.859 -10.305 -14.656 1 95.44 74 ALA B N 1
ATOM 4337 C CA . ALA B 1 74 ? -12.625 -10.031 -13.242 1 95.44 74 ALA B CA 1
ATOM 4338 C C . ALA B 1 74 ? -13.922 -9.609 -12.547 1 95.44 74 ALA B C 1
ATOM 4340 O O . ALA B 1 74 ? -14.695 -8.82 -13.094 1 95.44 74 ALA B O 1
ATOM 4341 N N . GLU B 1 75 ? -14.18 -10.195 -11.406 1 94.81 75 GLU B N 1
ATOM 4342 C CA . GLU B 1 75 ? -15.359 -9.891 -10.594 1 94.81 75 GLU B CA 1
ATOM 4343 C C . GLU B 1 75 ? -15.008 -9.844 -9.109 1 94.81 75 GLU B C 1
ATOM 4345 O O . GLU B 1 75 ? -14.297 -10.711 -8.609 1 94.81 75 GLU B O 1
ATOM 4350 N N . VAL B 1 76 ? -15.57 -8.828 -8.461 1 93.31 76 VAL B N 1
ATOM 4351 C CA . VAL B 1 76 ? -15.273 -8.656 -7.043 1 93.31 76 VAL B CA 1
ATOM 4352 C C . VAL B 1 76 ? -16.562 -8.773 -6.227 1 93.31 76 VAL B C 1
ATOM 4354 O O . VAL B 1 76 ? -17.609 -8.273 -6.637 1 93.31 76 VAL B O 1
ATOM 4357 N N . LYS B 1 77 ? -16.484 -9.555 -5.148 1 92 77 LYS B N 1
ATOM 4358 C CA . LYS B 1 77 ? -17.484 -9.562 -4.082 1 92 77 LYS B CA 1
ATOM 4359 C C . LYS B 1 77 ? -16.859 -9.148 -2.75 1 92 77 LYS B C 1
ATOM 4361 O O . LYS B 1 77 ? -15.758 -9.57 -2.416 1 92 77 LYS B O 1
ATOM 4366 N N . ARG B 1 78 ? -17.547 -8.25 -2.059 1 88.38 78 ARG B N 1
ATOM 4367 C CA . ARG B 1 78 ? -16.969 -7.828 -0.787 1 88.38 78 ARG B CA 1
ATOM 4368 C C . ARG B 1 78 ? -18.047 -7.531 0.239 1 88.38 78 ARG B C 1
ATOM 4370 O O . ARG B 1 78 ? -19.172 -7.176 -0.125 1 88.38 78 ARG B O 1
ATOM 4377 N N . ASP B 1 79 ? -17.719 -7.848 1.438 1 84.81 79 ASP B N 1
ATOM 4378 C CA . ASP B 1 79 ? -18.438 -7.395 2.617 1 84.81 79 ASP B CA 1
ATOM 4379 C C . ASP B 1 79 ? -17.797 -6.148 3.221 1 84.81 79 ASP B C 1
ATOM 4381 O O . ASP B 1 79 ? -16.938 -6.258 4.102 1 84.81 79 ASP B O 1
ATOM 4385 N N . ALA B 1 80 ? -18.25 -5.031 2.834 1 74.81 80 ALA B N 1
ATOM 4386 C CA . ALA B 1 80 ? -17.609 -3.754 3.109 1 74.81 80 ALA B CA 1
ATOM 4387 C C . ALA B 1 80 ? -17.484 -3.512 4.613 1 74.81 80 ALA B C 1
ATOM 4389 O O . ALA B 1 80 ? -16.5 -2.945 5.078 1 74.81 80 ALA B O 1
ATOM 4390 N N . ASP B 1 81 ? -18.344 -4.051 5.348 1 76.69 81 ASP B N 1
ATOM 4391 C CA . ASP B 1 81 ? -18.375 -3.76 6.777 1 76.69 81 ASP B CA 1
ATOM 4392 C C . ASP B 1 81 ? -17.391 -4.645 7.539 1 76.69 81 ASP B C 1
ATOM 4394 O O . ASP B 1 81 ? -17.047 -4.348 8.68 1 76.69 81 ASP B O 1
ATOM 4398 N N . ALA B 1 82 ? -16.984 -5.652 6.906 1 83.5 82 ALA B N 1
ATOM 4399 C CA . ALA B 1 82 ? -16.125 -6.605 7.609 1 83.5 82 ALA B CA 1
ATOM 4400 C C . ALA B 1 82 ? -14.656 -6.383 7.258 1 83.5 82 ALA B C 1
ATOM 4402 O O . ALA B 1 82 ? -13.766 -6.934 7.91 1 83.5 82 ALA B O 1
ATOM 4403 N N . LEU B 1 83 ? -14.461 -5.582 6.316 1 87.06 83 LEU B N 1
ATOM 4404 C CA . LEU B 1 83 ? -13.094 -5.379 5.832 1 87.06 83 LEU B CA 1
ATOM 4405 C C . LEU B 1 83 ? -12.367 -4.336 6.676 1 87.06 83 LEU B C 1
ATOM 4407 O O . LEU B 1 83 ? -13 -3.453 7.258 1 87.06 83 LEU B O 1
ATOM 4411 N N . GLY B 1 84 ? -11.07 -4.578 6.82 1 84.69 84 GLY B N 1
ATOM 4412 C CA . GLY B 1 84 ? -10.219 -3.58 7.453 1 84.69 84 GLY B CA 1
ATOM 4413 C C . GLY B 1 84 ? -9.812 -2.461 6.516 1 84.69 84 GLY B C 1
ATOM 4414 O O . GLY B 1 84 ? -10.422 -2.273 5.461 1 84.69 84 GLY B O 1
ATOM 4415 N N . ALA B 1 85 ? -8.781 -1.721 6.992 1 86.06 85 ALA B N 1
ATOM 4416 C CA . ALA B 1 85 ? -8.242 -0.641 6.172 1 86.06 85 ALA B CA 1
ATOM 4417 C C . ALA B 1 85 ? -7.668 -1.179 4.867 1 86.06 85 ALA B C 1
ATOM 4419 O O . ALA B 1 85 ? -7 -2.217 4.852 1 86.06 85 ALA B O 1
ATOM 4420 N N . THR B 1 86 ? -7.887 -0.503 3.801 1 87.94 86 THR B N 1
ATOM 4421 C CA . THR B 1 86 ? -7.531 -0.977 2.469 1 87.94 86 THR B CA 1
ATOM 4422 C C . THR B 1 86 ? -6.027 -1.229 2.369 1 87.94 86 THR B C 1
ATOM 4424 O O . THR B 1 86 ? -5.598 -2.199 1.742 1 87.94 86 THR B O 1
ATOM 4427 N N . ARG B 1 87 ? -5.27 -0.403 3.045 1 87.62 87 ARG B N 1
ATOM 4428 C CA . ARG B 1 87 ? -3.816 -0.457 2.932 1 87.62 87 ARG B CA 1
ATOM 4429 C C . ARG B 1 87 ? -3.244 -1.598 3.766 1 87.62 87 ARG B C 1
ATOM 4431 O O . ARG B 1 87 ? -2.055 -1.909 3.668 1 87.62 87 ARG B O 1
ATOM 4438 N N . SER B 1 88 ? -4.094 -2.205 4.52 1 91.38 88 SER B N 1
ATOM 4439 C CA . SER B 1 88 ? -3.646 -3.34 5.324 1 91.38 88 SER B CA 1
ATOM 4440 C C . SER B 1 88 ? -3.652 -4.629 4.508 1 91.38 88 SER B C 1
ATOM 4442 O O . SER B 1 88 ? -3.291 -5.691 5.016 1 91.38 88 SER B O 1
ATOM 4444 N N . TYR B 1 89 ? -4.008 -4.484 3.246 1 94 89 TYR B N 1
ATOM 4445 C CA . TYR B 1 89 ? -4.035 -5.645 2.363 1 94 89 TYR B CA 1
ATOM 4446 C C . TYR B 1 89 ? -3.025 -5.496 1.233 1 94 89 TYR B C 1
ATOM 4448 O O . TYR B 1 89 ? -2.736 -4.379 0.796 1 94 89 TYR B O 1
ATOM 4456 N N . SER B 1 90 ? -2.469 -6.539 0.767 1 95.94 90 SER B N 1
ATOM 4457 C CA . SER B 1 90 ? -1.581 -6.648 -0.387 1 95.94 90 SER B CA 1
ATOM 4458 C C . SER B 1 90 ? -1.799 -7.957 -1.134 1 95.94 90 SER B C 1
ATOM 4460 O O . SER B 1 90 ? -1.008 -8.891 -0.999 1 95.94 90 SER B O 1
ATOM 4462 N N . LEU B 1 91 ? -2.775 -7.984 -1.981 1 97.75 91 LEU B N 1
ATOM 4463 C CA . LEU B 1 91 ? -3.227 -9.227 -2.607 1 97.75 91 LEU B CA 1
ATOM 4464 C C . LEU B 1 91 ? -2.502 -9.461 -3.928 1 97.75 91 LEU B C 1
ATOM 4466 O O . LEU B 1 91 ? -2.576 -8.633 -4.84 1 97.75 91 LEU B O 1
ATOM 4470 N N . ALA B 1 92 ? -1.918 -10.57 -4.031 1 97.62 92 ALA B N 1
ATOM 4471 C CA . ALA B 1 92 ? -1.104 -10.891 -5.203 1 97.62 92 ALA B CA 1
ATOM 4472 C C . ALA B 1 92 ? -1.971 -11.391 -6.355 1 97.62 92 ALA B C 1
ATOM 4474 O O . ALA B 1 92 ? -2.916 -12.148 -6.145 1 97.62 92 ALA B O 1
ATOM 4475 N N . LEU B 1 93 ? -1.612 -11 -7.551 1 95.62 93 LEU B N 1
ATOM 4476 C CA . LEU B 1 93 ? -2.301 -11.484 -8.742 1 95.62 93 LEU B CA 1
ATOM 4477 C C . LEU B 1 93 ? -1.802 -12.867 -9.133 1 95.62 93 LEU B C 1
ATOM 4479 O O . LEU B 1 93 ? -2.545 -13.656 -9.727 1 95.62 93 LEU B O 1
ATOM 4483 N N . ALA B 1 94 ? -0.588 -13.086 -8.852 1 90.38 94 ALA B N 1
ATOM 4484 C CA . ALA B 1 94 ? 0.006 -14.367 -9.219 1 90.38 94 ALA B CA 1
ATOM 4485 C C . ALA B 1 94 ? 0.925 -14.883 -8.117 1 90.38 94 ALA B C 1
ATOM 4487 O O . ALA B 1 94 ? 2.148 -14.898 -8.273 1 90.38 94 ALA B O 1
ATOM 4488 N N . PRO B 1 95 ? 0.343 -15.398 -7.09 1 94.88 95 PRO B N 1
ATOM 4489 C CA . PRO B 1 95 ? 1.162 -15.922 -5.996 1 94.88 95 PRO B CA 1
ATOM 4490 C C . PRO B 1 95 ? 1.903 -17.203 -6.383 1 94.88 95 PRO B C 1
ATOM 4492 O O . PRO B 1 95 ? 1.29 -18.156 -6.887 1 94.88 95 PRO B O 1
ATOM 4495 N N . GLN B 1 96 ? 3.195 -17.188 -6.219 1 96.62 96 GLN B N 1
ATOM 4496 C CA . GLN B 1 96 ? 4.035 -18.344 -6.5 1 96.62 96 GLN B CA 1
ATOM 4497 C C . GLN B 1 96 ? 4.992 -18.625 -5.344 1 96.62 96 GLN B C 1
ATOM 4499 O O . GLN B 1 96 ? 5.531 -17.703 -4.738 1 96.62 96 GLN B O 1
ATOM 4504 N N . LEU B 1 97 ? 5.129 -19.906 -5.031 1 97.81 97 LEU B N 1
ATOM 4505 C CA . LEU B 1 97 ? 6.191 -20.266 -4.102 1 97.81 97 LEU B CA 1
ATOM 4506 C C . LEU B 1 97 ? 7.535 -20.359 -4.816 1 97.81 97 LEU B C 1
ATOM 4508 O O . LEU B 1 97 ? 7.578 -20.516 -6.043 1 97.81 97 LEU B O 1
ATOM 4512 N N . ILE B 1 98 ? 8.555 -20.203 -4.09 1 97.88 98 ILE B N 1
ATOM 4513 C CA . ILE B 1 98 ? 9.914 -20.312 -4.605 1 97.88 98 ILE B CA 1
ATOM 4514 C C . ILE B 1 98 ? 10.656 -21.438 -3.891 1 97.88 98 ILE B C 1
ATOM 4516 O O . ILE B 1 98 ? 10.953 -21.328 -2.699 1 97.88 98 ILE B O 1
ATOM 4520 N N . HIS B 1 99 ? 10.906 -22.484 -4.656 1 97.5 99 HIS B N 1
ATOM 4521 C CA . HIS B 1 99 ? 11.695 -23.547 -4.043 1 97.5 99 HIS B CA 1
ATOM 4522 C C . HIS B 1 99 ? 13.055 -23.031 -3.58 1 97.5 99 HIS B C 1
ATOM 4524 O O . HIS B 1 99 ? 13.648 -22.172 -4.234 1 97.5 99 HIS B O 1
ATOM 4530 N N . SER B 1 100 ? 13.562 -23.562 -2.512 1 96.5 100 SER B N 1
ATOM 4531 C CA . SER B 1 100 ? 14.797 -23.078 -1.901 1 96.5 100 SER B CA 1
ATOM 4532 C C . SER B 1 100 ? 15.969 -23.188 -2.867 1 96.5 100 SER B C 1
ATOM 4534 O O . SER B 1 100 ? 16.906 -22.406 -2.801 1 96.5 100 SER B O 1
ATOM 4536 N N . ARG B 1 101 ? 15.852 -24.078 -3.803 1 96.12 101 ARG B N 1
ATOM 4537 C CA . ARG B 1 101 ? 16.953 -24.281 -4.742 1 96.12 101 ARG B CA 1
ATOM 4538 C C . ARG B 1 101 ? 16.672 -23.594 -6.074 1 96.12 101 ARG B C 1
ATOM 4540 O O . ARG B 1 101 ? 17.328 -23.859 -7.074 1 96.12 101 ARG B O 1
ATOM 4547 N N . SER B 1 102 ? 15.711 -22.781 -6.074 1 96.69 102 SER B N 1
ATOM 4548 C CA . SER B 1 102 ? 15.445 -21.984 -7.262 1 96.69 102 SER B CA 1
ATOM 4549 C C . SER B 1 102 ? 16.625 -21.062 -7.59 1 96.69 102 SER B C 1
ATOM 4551 O O . SER B 1 102 ? 17.266 -20.516 -6.688 1 96.69 102 SER B O 1
ATOM 4553 N N . LYS B 1 103 ? 16.859 -20.875 -8.859 1 96.81 103 LYS B N 1
ATOM 4554 C CA . LYS B 1 103 ? 17.906 -19.969 -9.32 1 96.81 103 LYS B CA 1
ATOM 4555 C C . LYS B 1 103 ? 17.609 -18.531 -8.914 1 96.81 103 LYS B C 1
ATOM 4557 O O . LYS B 1 103 ? 18.531 -17.719 -8.75 1 96.81 103 LYS B O 1
ATOM 4562 N N . LEU B 1 104 ? 16.391 -18.203 -8.766 1 96.88 104 LEU B N 1
ATOM 4563 C CA . LEU B 1 104 ? 16 -16.859 -8.352 1 96.88 104 LEU B CA 1
ATOM 4564 C C . LEU B 1 104 ? 16.609 -16.516 -6.996 1 96.88 104 LEU B C 1
ATOM 4566 O O . LEU B 1 104 ? 17.109 -15.406 -6.797 1 96.88 104 LEU B O 1
ATOM 4570 N N . VAL B 1 105 ? 16.562 -17.469 -6.102 1 95.56 105 VAL B N 1
ATOM 4571 C CA . VAL B 1 105 ? 17.094 -17.234 -4.762 1 95.56 105 VAL B CA 1
ATOM 4572 C C . VAL B 1 105 ? 18.594 -16.906 -4.848 1 95.56 105 VAL B C 1
ATOM 4574 O O . VAL B 1 105 ? 19.047 -15.922 -4.266 1 95.56 105 VAL B O 1
ATOM 4577 N N . THR B 1 106 ? 19.266 -17.672 -5.574 1 93.94 106 THR B N 1
ATOM 4578 C CA . THR B 1 106 ? 20.703 -17.469 -5.73 1 93.94 106 THR B CA 1
ATOM 4579 C C . THR B 1 106 ? 20.984 -16.109 -6.375 1 93.94 106 THR B C 1
ATOM 4581 O O . THR B 1 106 ? 21.906 -15.398 -5.953 1 93.94 106 THR B O 1
ATOM 4584 N N . GLN B 1 107 ? 20.25 -15.758 -7.316 1 95.19 107 GLN B N 1
ATOM 4585 C CA . GLN B 1 107 ? 20.453 -14.484 -8 1 95.19 107 GLN B CA 1
ATOM 4586 C C . GLN B 1 107 ? 20.172 -13.305 -7.07 1 95.19 107 GLN B C 1
ATOM 4588 O O . GLN B 1 107 ? 20.875 -12.289 -7.129 1 95.19 107 GLN B O 1
ATOM 4593 N N . LEU B 1 108 ? 19.172 -13.414 -6.273 1 94.75 108 LEU B N 1
ATOM 4594 C CA . LEU B 1 108 ? 18.844 -12.352 -5.332 1 94.75 108 LEU B CA 1
ATOM 4595 C C . LEU B 1 108 ? 19.938 -12.195 -4.281 1 94.75 108 LEU B C 1
ATOM 4597 O O . LEU B 1 108 ? 20.234 -11.078 -3.848 1 94.75 108 LEU B O 1
ATOM 4601 N N . VAL B 1 109 ? 20.531 -13.312 -3.883 1 92.12 109 VAL B N 1
ATOM 4602 C CA . VAL B 1 109 ? 21.641 -13.281 -2.93 1 92.12 109 VAL B CA 1
ATOM 4603 C C . VAL B 1 109 ? 22.859 -12.633 -3.576 1 92.12 109 VAL B C 1
ATOM 4605 O O . VAL B 1 109 ? 23.469 -11.719 -3.006 1 92.12 109 VAL B O 1
ATOM 4608 N N . ASP B 1 110 ? 23.125 -13.062 -4.77 1 92.75 110 ASP B N 1
ATOM 4609 C CA . ASP B 1 110 ? 24.297 -12.57 -5.488 1 92.75 110 ASP B CA 1
ATOM 4610 C C . ASP B 1 110 ? 24.188 -11.078 -5.773 1 92.75 110 ASP B C 1
ATOM 4612 O O . ASP B 1 110 ? 25.188 -10.367 -5.789 1 92.75 110 ASP B O 1
ATOM 4616 N N . SER B 1 111 ? 23.031 -10.562 -5.996 1 92.88 111 SER B N 1
ATOM 4617 C CA . SER B 1 111 ? 22.797 -9.148 -6.301 1 92.88 111 SER B CA 1
ATOM 4618 C C . SER B 1 111 ? 22.578 -8.336 -5.027 1 92.88 111 SER B C 1
ATOM 4620 O O . SER B 1 111 ? 22.375 -7.125 -5.086 1 92.88 111 SER B O 1
ATOM 4622 N N . LYS B 1 112 ? 22.531 -8.977 -3.881 1 89.12 112 LYS B N 1
ATOM 4623 C CA . LYS B 1 112 ? 22.344 -8.367 -2.568 1 89.12 112 LYS B CA 1
ATOM 4624 C C . LYS B 1 112 ? 20.906 -7.867 -2.41 1 89.12 112 LYS B C 1
ATOM 4626 O O . LYS B 1 112 ? 20.562 -7.289 -1.379 1 89.12 112 LYS B O 1
ATOM 4631 N N . ALA B 1 113 ? 20.109 -8.125 -3.412 1 89.75 113 ALA B N 1
ATOM 4632 C CA . ALA B 1 113 ? 18.719 -7.664 -3.373 1 89.75 113 ALA B CA 1
ATOM 4633 C C . ALA B 1 113 ? 17.938 -8.391 -2.289 1 89.75 113 ALA B C 1
ATOM 4635 O O . ALA B 1 113 ? 16.938 -7.867 -1.785 1 89.75 113 ALA B O 1
ATOM 4636 N N . PHE B 1 114 ? 18.359 -9.617 -1.903 1 89.44 114 PHE B N 1
ATOM 4637 C CA . PHE B 1 114 ? 17.672 -10.43 -0.91 1 89.44 114 PHE B CA 1
ATOM 4638 C C . PHE B 1 114 ? 17.562 -9.688 0.415 1 89.44 114 PHE B C 1
ATOM 4640 O O . PHE B 1 114 ? 16.672 -9.969 1.216 1 89.44 114 PHE B O 1
ATOM 4647 N N . ARG B 1 115 ? 18.422 -8.734 0.636 1 86.88 115 ARG B N 1
ATOM 4648 C CA . ARG B 1 115 ? 18.453 -8.016 1.903 1 86.88 115 ARG B CA 1
ATOM 4649 C C . ARG B 1 115 ? 17.203 -7.176 2.102 1 86.88 115 ARG B C 1
ATOM 4651 O O . ARG B 1 115 ? 16.859 -6.82 3.23 1 86.88 115 ARG B O 1
ATOM 4658 N N . GLN B 1 116 ? 16.594 -6.895 1.039 1 87.69 116 GLN B N 1
ATOM 4659 C CA . GLN B 1 116 ? 15.414 -6.039 1.097 1 87.69 116 GLN B CA 1
ATOM 4660 C C . GLN B 1 116 ? 14.133 -6.863 1.03 1 87.69 116 GLN B C 1
ATOM 4662 O O . GLN B 1 116 ? 13.031 -6.309 0.958 1 87.69 116 GLN B O 1
ATOM 4667 N N . ILE B 1 117 ? 14.305 -8.148 1.023 1 92.75 117 ILE B N 1
ATOM 4668 C CA . ILE B 1 117 ? 13.148 -9.039 0.896 1 92.75 117 ILE B CA 1
ATOM 4669 C C . ILE B 1 117 ? 13.07 -9.961 2.109 1 92.75 117 ILE B C 1
ATOM 4671 O O . ILE B 1 117 ? 14.07 -10.578 2.492 1 92.75 117 ILE B O 1
ATOM 4675 N N . GLU B 1 118 ? 11.938 -10.039 2.713 1 94.06 118 GLU B N 1
ATOM 4676 C CA . GLU B 1 118 ? 11.703 -11.008 3.779 1 94.06 118 GLU B CA 1
ATOM 4677 C C . GLU B 1 118 ? 11.023 -12.266 3.242 1 94.06 118 GLU B C 1
ATOM 4679 O O . GLU B 1 118 ? 9.922 -12.203 2.699 1 94.06 118 GLU B O 1
ATOM 4684 N N . PHE B 1 119 ? 11.664 -13.383 3.385 1 95.38 119 PHE B N 1
ATOM 4685 C CA . PHE B 1 119 ? 11.133 -14.656 2.91 1 95.38 119 PHE B CA 1
ATOM 4686 C C . PHE B 1 119 ? 10.484 -15.43 4.051 1 95.38 119 PHE B C 1
ATOM 4688 O O . PHE B 1 119 ? 11 -15.453 5.168 1 95.38 119 PHE B O 1
ATOM 4695 N N . LEU B 1 120 ? 9.391 -15.984 3.73 1 96.88 120 LEU B N 1
ATOM 4696 C CA . LEU B 1 120 ? 8.656 -16.797 4.688 1 96.88 120 LEU B CA 1
ATOM 4697 C C . LEU B 1 120 ? 8.633 -18.266 4.254 1 96.88 120 LEU B C 1
ATOM 4699 O O . LEU B 1 120 ? 8.656 -18.562 3.059 1 96.88 120 LEU B O 1
ATOM 4703 N N . ALA B 1 121 ? 8.531 -19.109 5.223 1 96.19 121 ALA B N 1
ATOM 4704 C CA . ALA B 1 121 ? 8.523 -20.547 4.926 1 96.19 121 ALA B CA 1
ATOM 4705 C C . ALA B 1 121 ? 7.18 -20.984 4.359 1 96.19 121 ALA B C 1
ATOM 4707 O O . ALA B 1 121 ? 6.129 -20.562 4.844 1 96.19 121 ALA B O 1
ATOM 4708 N N . VAL B 1 122 ? 7.281 -21.75 3.307 1 95.88 122 VAL B N 1
ATOM 4709 C CA . VAL B 1 122 ? 6.105 -22.453 2.812 1 95.88 122 VAL B CA 1
ATOM 4710 C C . VAL B 1 122 ? 6.047 -23.844 3.436 1 95.88 122 VAL B C 1
ATOM 4712 O O . VAL B 1 122 ? 6.91 -24.688 3.18 1 95.88 122 VAL B O 1
ATOM 4715 N N . GLY B 1 123 ? 5.09 -24.047 4.195 1 88.38 123 GLY B N 1
ATOM 4716 C CA . GLY B 1 123 ? 4.996 -25.266 4.984 1 88.38 123 GLY B CA 1
ATOM 4717 C C . GLY B 1 123 ? 4.566 -26.469 4.172 1 88.38 123 GLY B C 1
ATOM 4718 O O . GLY B 1 123 ? 5.152 -26.766 3.131 1 88.38 123 GLY B O 1
ATOM 4719 N N . SER B 1 124 ? 3.465 -27.047 4.672 1 86.06 124 SER B N 1
ATOM 4720 C CA . SER B 1 124 ? 3.105 -28.375 4.211 1 86.06 124 SER B CA 1
ATOM 4721 C C . SER B 1 124 ? 2.18 -28.312 2.998 1 86.06 124 SER B C 1
ATOM 4723 O O . SER B 1 124 ? 1.477 -27.328 2.799 1 86.06 124 SER B O 1
ATOM 4725 N N . PHE B 1 125 ? 2.367 -29.328 2.266 1 93.81 125 PHE B N 1
ATOM 4726 C CA . PHE B 1 125 ? 1.463 -29.625 1.165 1 93.81 125 PHE B CA 1
ATOM 4727 C C . PHE B 1 125 ? 0.405 -30.641 1.598 1 93.81 125 PHE B C 1
ATOM 4729 O O . PHE B 1 125 ? 0.714 -31.609 2.283 1 93.81 125 PHE B O 1
ATOM 4736 N N . TYR B 1 126 ? -0.812 -30.328 1.251 1 94.56 126 TYR B N 1
ATOM 4737 C CA . TYR B 1 126 ? -1.929 -31.188 1.632 1 94.56 126 TYR B CA 1
ATOM 4738 C C . TYR B 1 126 ? -2.721 -31.625 0.406 1 94.56 126 TYR B C 1
ATOM 4740 O O . TYR B 1 126 ? -2.686 -30.969 -0.634 1 94.56 126 TYR B O 1
ATOM 4748 N N . ILE B 1 127 ? -3.418 -32.719 0.598 1 94.62 127 ILE B N 1
ATOM 4749 C CA . ILE B 1 127 ? -4.438 -33.125 -0.354 1 94.62 127 ILE B CA 1
ATOM 4750 C C . ILE B 1 127 ? -5.801 -33.188 0.332 1 94.62 127 ILE B C 1
ATOM 4752 O O . ILE B 1 127 ? -5.914 -33.625 1.474 1 94.62 127 ILE B O 1
ATOM 4756 N N . PHE B 1 128 ? -6.688 -32.656 -0.33 1 95.25 128 PHE B N 1
ATOM 4757 C CA . PHE B 1 128 ? -8.055 -32.719 0.166 1 95.25 128 PHE B CA 1
ATOM 4758 C C . PHE B 1 128 ? -8.617 -34.125 0.072 1 95.25 128 PHE B C 1
ATOM 4760 O O . PHE B 1 128 ? -8.492 -34.781 -0.966 1 95.25 128 PHE B O 1
ATOM 4767 N N . GLN B 1 129 ? -9.227 -34.562 1.137 1 89.88 129 GLN B N 1
ATOM 4768 C CA . GLN B 1 129 ? -9.898 -35.844 1.197 1 89.88 129 GLN B CA 1
ATOM 4769 C C . GLN B 1 129 ? -11.406 -35.688 1.331 1 89.88 129 GLN B C 1
ATOM 4771 O O . GLN B 1 129 ? -11.898 -35.219 2.367 1 89.88 129 GLN B O 1
ATOM 4776 N N . PRO B 1 130 ? -12.094 -36.062 0.242 1 88.62 130 PRO B N 1
ATOM 4777 C CA . PRO B 1 130 ? -13.547 -36 0.382 1 88.62 130 PRO B CA 1
ATOM 4778 C C . PRO B 1 130 ? -14.078 -36.875 1.514 1 88.62 130 PRO B C 1
ATOM 4780 O O . PRO B 1 130 ? -13.391 -37.781 1.968 1 88.62 130 PRO B O 1
ATOM 4783 N N . PRO B 1 131 ? -15.281 -36.5 1.952 1 86 131 PRO B N 1
ATOM 4784 C CA . PRO B 1 131 ? -15.852 -37.344 3.012 1 86 131 PRO B CA 1
ATOM 4785 C C . PRO B 1 131 ? -16.094 -38.781 2.562 1 86 131 PRO B C 1
ATOM 4787 O O . PRO B 1 131 ? -16.469 -39.031 1.414 1 86 131 PRO B O 1
ATOM 4790 N N . SER B 1 132 ? -15.75 -39.656 3.48 1 79.56 132 SER B N 1
ATOM 4791 C CA . SER B 1 132 ? -15.93 -41.094 3.189 1 79.56 132 SER B CA 1
ATOM 4792 C C . SER B 1 132 ? -17.406 -41.469 3.215 1 79.56 132 SER B C 1
ATOM 4794 O O . SER B 1 132 ? -17.812 -42.406 2.527 1 79.56 132 SER B O 1
ATOM 4796 N N . ASP B 1 133 ? -18.125 -40.875 4.094 1 79.88 133 ASP B N 1
ATOM 4797 C CA . ASP B 1 133 ? -19.562 -41.094 4.203 1 79.88 133 ASP B CA 1
ATOM 4798 C C . ASP B 1 133 ? -20.312 -39.812 4.516 1 79.88 133 ASP B C 1
ATOM 4800 O O . ASP B 1 133 ? -19.688 -38.75 4.668 1 79.88 133 ASP B O 1
ATOM 4804 N N . SER B 1 134 ? -21.609 -39.938 4.5 1 76.25 134 SER B N 1
ATOM 4805 C CA . SER B 1 134 ? -22.453 -38.75 4.625 1 76.25 134 SER B CA 1
ATOM 4806 C C . SER B 1 134 ? -22.281 -38.094 5.992 1 76.25 134 SER B C 1
ATOM 4808 O O . SER B 1 134 ? -22.578 -36.906 6.152 1 76.25 134 SER B O 1
ATOM 4810 N N . SER B 1 135 ? -21.797 -38.812 6.855 1 73.44 135 SER B N 1
ATOM 4811 C CA . SER B 1 135 ? -21.703 -38.281 8.219 1 73.44 135 SER B CA 1
ATOM 4812 C C . SER B 1 135 ? -20.297 -37.75 8.516 1 73.44 135 SER B C 1
ATOM 4814 O O . SER B 1 135 ? -20.094 -37.062 9.516 1 73.44 135 SER B O 1
ATOM 4816 N N . SER B 1 136 ? -19.422 -37.969 7.594 1 78.5 136 SER B N 1
ATOM 4817 C CA . SER B 1 136 ? -18.047 -37.594 7.883 1 78.5 136 SER B CA 1
ATOM 4818 C C . SER B 1 136 ? -17.688 -36.25 7.27 1 78.5 136 SER B C 1
ATOM 4820 O O . SER B 1 136 ? -18.297 -35.812 6.281 1 78.5 136 SER B O 1
ATOM 4822 N N . THR B 1 137 ? -16.812 -35.469 7.973 1 83.25 137 THR B N 1
ATOM 4823 C CA . THR B 1 137 ? -16.297 -34.188 7.465 1 83.25 137 THR B CA 1
ATOM 4824 C C . THR B 1 137 ? -15.078 -34.438 6.578 1 83.25 137 THR B C 1
ATOM 4826 O O . THR B 1 137 ? -14.305 -35.344 6.801 1 83.25 137 THR B O 1
ATOM 4829 N N . PRO B 1 138 ? -15.023 -33.625 5.516 1 90.94 138 PRO B N 1
ATOM 4830 C CA . PRO B 1 138 ? -13.789 -33.688 4.723 1 90.94 138 PRO B CA 1
ATOM 4831 C C . PRO B 1 138 ? -12.547 -33.375 5.539 1 90.94 138 PRO B C 1
ATOM 4833 O O . PRO B 1 138 ? -12.641 -32.781 6.617 1 90.94 138 PRO B O 1
ATOM 4836 N N . SER B 1 139 ? -11.438 -33.844 5.086 1 90.81 139 SER B N 1
ATOM 4837 C CA . SER B 1 139 ? -10.188 -33.625 5.812 1 90.81 139 SER B CA 1
ATOM 4838 C C . SER B 1 139 ? -9.039 -33.344 4.859 1 90.81 139 SER B C 1
ATOM 4840 O O . SER B 1 139 ? -9.211 -33.375 3.639 1 90.81 139 SER B O 1
ATOM 4842 N N . LEU B 1 140 ? -7.961 -32.938 5.414 1 92.88 140 LEU B N 1
ATOM 4843 C CA . LEU B 1 140 ? -6.727 -32.719 4.672 1 92.88 140 LEU B CA 1
ATOM 4844 C C . LEU B 1 140 ? -5.664 -33.75 5.066 1 92.88 140 LEU B C 1
ATOM 4846 O O . LEU B 1 140 ? -5.512 -34.062 6.246 1 92.88 140 LEU B O 1
ATOM 4850 N N . SER B 1 141 ? -5.102 -34.312 4.09 1 90.88 141 SER B N 1
ATOM 4851 C CA . SER B 1 141 ? -3.982 -35.219 4.328 1 90.88 141 SER B CA 1
ATOM 4852 C C . SER B 1 141 ? -2.656 -34.562 3.947 1 90.88 141 SER B C 1
ATOM 4854 O O . SER B 1 141 ? -2.498 -34.062 2.828 1 90.88 141 SER B O 1
ATOM 4856 N N . ARG B 1 142 ? -1.755 -34.625 4.848 1 91.25 142 ARG B N 1
ATOM 4857 C CA . ARG B 1 142 ? -0.442 -34.062 4.586 1 91.25 142 ARG B CA 1
ATOM 4858 C C . ARG B 1 142 ? 0.385 -34.969 3.68 1 91.25 142 ARG B C 1
ATOM 4860 O O . ARG B 1 142 ? 0.388 -36.188 3.846 1 91.25 142 ARG B O 1
ATOM 4867 N N . ILE B 1 143 ? 1.088 -34.375 2.775 1 91.06 143 ILE B N 1
ATOM 4868 C CA . ILE B 1 143 ? 1.94 -35.125 1.856 1 91.06 143 ILE B CA 1
ATOM 4869 C C . ILE B 1 143 ? 3.34 -35.25 2.451 1 91.06 143 ILE B C 1
ATOM 4871 O O . ILE B 1 143 ? 3.992 -34.25 2.764 1 91.06 143 ILE B O 1
ATOM 4875 N N . PRO B 1 144 ? 3.816 -36.438 2.578 1 86.94 144 PRO B N 1
ATOM 4876 C CA . PRO B 1 144 ? 5.176 -36.594 3.09 1 86.94 144 PRO B CA 1
ATOM 4877 C C . PRO B 1 144 ? 6.246 -36.156 2.102 1 86.94 144 PRO B C 1
ATOM 4879 O O . PRO B 1 144 ? 6.152 -36.438 0.906 1 86.94 144 PRO B O 1
ATOM 4882 N N . SER B 1 145 ? 7.188 -35.438 2.576 1 82.38 145 SER B N 1
ATOM 4883 C CA . SER B 1 145 ? 8.227 -34.906 1.69 1 82.38 145 SER B CA 1
ATOM 4884 C C . SER B 1 145 ? 9.609 -35.344 2.145 1 82.38 145 SER B C 1
ATOM 4886 O O . SER B 1 145 ? 10.617 -34.969 1.549 1 82.38 145 SER B O 1
ATOM 4888 N N . THR B 1 146 ? 9.688 -36.062 3.219 1 83.19 146 THR B N 1
ATOM 4889 C CA . THR B 1 146 ? 10.945 -36.625 3.713 1 83.19 146 THR B CA 1
ATOM 4890 C C . THR B 1 146 ? 10.773 -38.094 4.094 1 83.19 146 THR B C 1
ATOM 4892 O O . THR B 1 146 ? 9.648 -38.562 4.227 1 83.19 146 THR B O 1
ATOM 4895 N N . ARG B 1 147 ? 11.938 -38.688 4.215 1 83.56 147 ARG B N 1
ATOM 4896 C CA . ARG B 1 147 ? 11.922 -40.062 4.676 1 83.56 147 ARG B CA 1
ATOM 4897 C C . ARG B 1 147 ? 11.234 -40.188 6.035 1 83.56 147 ARG B C 1
ATOM 4899 O O . ARG B 1 147 ? 10.398 -41.062 6.238 1 83.56 147 ARG B O 1
ATOM 4906 N N . GLU B 1 148 ? 11.562 -39.281 6.801 1 82.94 148 GLU B N 1
ATOM 4907 C CA . GLU B 1 148 ? 11 -39.281 8.148 1 82.94 148 GLU B CA 1
ATOM 4908 C C . GLU B 1 148 ? 9.484 -39.125 8.102 1 82.94 148 GLU B C 1
ATOM 4910 O O . GLU B 1 148 ? 8.758 -39.781 8.859 1 82.94 148 GLU B O 1
ATOM 4915 N N . ASP B 1 149 ? 9.016 -38.344 7.223 1 84.25 149 ASP B N 1
ATOM 4916 C CA . ASP B 1 149 ? 7.582 -38.125 7.047 1 84.25 149 ASP B CA 1
ATOM 4917 C C . ASP B 1 149 ? 6.891 -39.406 6.59 1 84.25 149 ASP B C 1
ATOM 4919 O O . ASP B 1 149 ? 5.785 -39.719 7.043 1 84.25 149 ASP B O 1
ATOM 4923 N N . VAL B 1 150 ? 7.516 -40.094 5.695 1 85.56 150 VAL B N 1
ATOM 4924 C CA . VAL B 1 150 ? 6.941 -41.312 5.137 1 85.56 150 VAL B CA 1
ATOM 4925 C C . VAL B 1 150 ? 6.785 -42.344 6.234 1 85.56 150 VAL B C 1
ATOM 4927 O O . VAL B 1 150 ? 5.707 -42.938 6.398 1 85.56 150 VAL B O 1
ATOM 4930 N N . PHE B 1 151 ? 7.766 -42.406 7.02 1 85.19 151 PHE B N 1
ATOM 4931 C CA . PHE B 1 151 ? 7.766 -43.469 8.023 1 85.19 151 PHE B CA 1
ATOM 4932 C C . PHE B 1 151 ? 6.863 -43.094 9.195 1 85.19 151 PHE B C 1
ATOM 4934 O O . PHE B 1 151 ? 6.285 -44 9.836 1 85.19 151 PHE B O 1
ATOM 4941 N N . SER B 1 152 ? 6.695 -41.875 9.422 1 81.5 152 SER B N 1
ATOM 4942 C CA . SER B 1 152 ? 5.875 -41.406 10.547 1 81.5 152 SER B CA 1
ATOM 4943 C C . SER B 1 152 ? 4.398 -41.344 10.164 1 81.5 152 SER B C 1
ATOM 4945 O O . SER B 1 152 ? 3.529 -41.281 11.031 1 81.5 152 SER B O 1
ATOM 4947 N N . ASN B 1 153 ? 4.258 -41.344 8.836 1 80.19 153 ASN B N 1
ATOM 4948 C CA . ASN B 1 153 ? 2.875 -41.281 8.375 1 80.19 153 ASN B CA 1
ATOM 4949 C C . ASN B 1 153 ? 2.125 -42.594 8.672 1 80.19 153 ASN B C 1
ATOM 4951 O O . ASN B 1 153 ? 2.525 -43.656 8.211 1 80.19 153 ASN B O 1
ATOM 4955 N N . LYS B 1 154 ? 0.985 -42.531 9.359 1 77 154 LYS B N 1
ATOM 4956 C CA . LYS B 1 154 ? 0.26 -43.719 9.812 1 77 154 LYS B CA 1
ATOM 4957 C C . LYS B 1 154 ? -0.799 -44.125 8.789 1 77 154 LYS B C 1
ATOM 4959 O O . LYS B 1 154 ? -1.309 -45.25 8.836 1 77 154 LYS B O 1
ATOM 4964 N N . SER B 1 155 ? -1.035 -43.312 7.867 1 76.44 155 SER B N 1
ATOM 4965 C CA . SER B 1 155 ? -2.113 -43.562 6.918 1 76.44 155 SER B CA 1
ATOM 4966 C C . SER B 1 155 ? -1.612 -44.375 5.723 1 76.44 155 SER B C 1
ATOM 4968 O O . SER B 1 155 ? -2.408 -44.938 4.973 1 76.44 155 SER B O 1
ATOM 4970 N N . ILE B 1 156 ? -0.365 -44.531 5.5 1 84.75 156 ILE B N 1
ATOM 4971 C CA . ILE B 1 156 ? 0.215 -45.25 4.375 1 84.75 156 ILE B CA 1
ATOM 4972 C C . ILE B 1 156 ? 0.611 -46.656 4.82 1 84.75 156 ILE B C 1
ATOM 4974 O O . ILE B 1 156 ? 1.383 -46.812 5.77 1 84.75 156 ILE B O 1
ATOM 4978 N N . PRO B 1 157 ? 0.113 -47.594 4.184 1 86 157 PRO B N 1
ATOM 4979 C CA . PRO B 1 157 ? 0.506 -48.969 4.512 1 86 157 PRO B CA 1
ATOM 4980 C C . PRO B 1 157 ? 1.998 -49.219 4.309 1 86 157 PRO B C 1
ATOM 4982 O O . PRO B 1 157 ? 2.635 -48.562 3.49 1 86 157 PRO B O 1
ATOM 4985 N N . ALA B 1 158 ? 2.465 -50.312 4.945 1 87.19 158 ALA B N 1
ATOM 4986 C CA . ALA B 1 158 ? 3.895 -50.625 4.953 1 87.19 158 ALA B CA 1
ATOM 4987 C C . ALA B 1 158 ? 4.406 -50.906 3.545 1 87.19 158 ALA B C 1
ATOM 4989 O O . ALA B 1 158 ? 5.473 -50.406 3.154 1 87.19 158 ALA B O 1
ATOM 4990 N N . ARG B 1 159 ? 3.709 -51.75 2.867 1 88.44 159 ARG B N 1
ATOM 4991 C CA . ARG B 1 159 ? 4.121 -52.094 1.508 1 88.44 159 ARG B CA 1
ATOM 4992 C C . ARG B 1 159 ? 4.191 -50.844 0.632 1 88.44 159 ARG B C 1
ATOM 4994 O O . ARG B 1 159 ? 5.121 -50.688 -0.163 1 88.44 159 ARG B O 1
ATOM 5001 N N . SER B 1 160 ? 3.273 -50.062 0.756 1 90.88 160 SER B N 1
ATOM 5002 C CA . SER B 1 160 ? 3.213 -48.812 0.005 1 90.88 160 SER B CA 1
ATOM 5003 C C . SER B 1 160 ? 4.344 -47.875 0.405 1 90.88 160 SER B C 1
ATOM 5005 O O . SER B 1 160 ? 4.879 -47.156 -0.433 1 90.88 160 SER B O 1
ATOM 5007 N N . LYS B 1 161 ? 4.727 -47.938 1.649 1 91.25 161 LYS B N 1
ATOM 5008 C CA . LYS B 1 161 ? 5.84 -47.125 2.131 1 91.25 161 LYS B CA 1
ATOM 5009 C C . LYS B 1 161 ? 7.137 -47.469 1.426 1 91.25 161 LYS B C 1
ATOM 5011 O O . LYS B 1 161 ? 7.914 -46.594 1.039 1 91.25 161 LYS B O 1
ATOM 5016 N N . ARG B 1 162 ? 7.305 -48.75 1.296 1 92 162 ARG B N 1
ATOM 5017 C CA . ARG B 1 162 ? 8.516 -49.219 0.638 1 92 162 ARG B CA 1
ATOM 5018 C C . ARG B 1 162 ? 8.57 -48.75 -0.812 1 92 162 ARG B C 1
ATOM 5020 O O . ARG B 1 162 ? 9.625 -48.312 -1.286 1 92 162 ARG B O 1
ATOM 5027 N N . SER B 1 163 ? 7.477 -48.875 -1.445 1 93.81 163 SER B N 1
ATOM 5028 C CA . SER B 1 163 ? 7.406 -48.469 -2.836 1 93.81 163 SER B CA 1
ATOM 5029 C C . SER B 1 163 ? 7.641 -46.969 -2.959 1 93.81 163 SER B C 1
ATOM 5031 O O . SER B 1 163 ? 8.344 -46.5 -3.869 1 93.81 163 SER B O 1
ATOM 5033 N N . LEU B 1 164 ? 7.004 -46.281 -2.074 1 93.75 164 LEU B N 1
ATOM 5034 C CA . LEU B 1 164 ? 7.172 -44.812 -2.062 1 93.75 164 LEU B CA 1
ATOM 5035 C C . LEU B 1 164 ? 8.625 -44.438 -1.806 1 93.75 164 LEU B C 1
ATOM 5037 O O . LEU B 1 164 ? 9.18 -43.562 -2.48 1 93.75 164 LEU B O 1
ATOM 5041 N N . MET B 1 165 ? 9.289 -45.125 -0.923 1 93.19 165 MET B N 1
ATOM 5042 C CA . MET B 1 165 ? 10.695 -44.875 -0.6 1 93.19 165 MET B CA 1
ATOM 5043 C C . MET B 1 165 ? 11.594 -45.188 -1.792 1 93.19 165 MET B C 1
ATOM 5045 O O . MET B 1 165 ? 12.562 -44.469 -2.043 1 93.19 165 MET B O 1
ATOM 5049 N N . LYS B 1 166 ? 11.25 -46.188 -2.436 1 93.88 166 LYS B N 1
ATOM 5050 C CA . LYS B 1 166 ? 12 -46.531 -3.633 1 93.88 166 LYS B CA 1
ATOM 5051 C C . LYS B 1 166 ? 11.922 -45.438 -4.68 1 93.88 166 LYS B C 1
ATOM 5053 O O . LYS B 1 166 ? 12.93 -45.094 -5.301 1 93.88 166 LYS B O 1
ATOM 5058 N N . PHE B 1 167 ? 10.797 -45 -4.82 1 95.62 167 PHE B N 1
ATOM 5059 C CA . PHE B 1 167 ? 10.609 -43.906 -5.777 1 95.62 167 PHE B CA 1
ATOM 5060 C C . PHE B 1 167 ? 11.375 -42.656 -5.34 1 95.62 167 PHE B C 1
ATOM 5062 O O . PHE B 1 167 ? 12.055 -42.031 -6.148 1 95.62 167 PHE B O 1
ATOM 5069 N N . LEU B 1 168 ? 11.18 -42.281 -4.105 1 94.25 168 LEU B N 1
ATOM 5070 C CA . LEU B 1 168 ? 11.828 -41.062 -3.588 1 94.25 168 LEU B CA 1
ATOM 5071 C C . LEU B 1 168 ? 13.344 -41.156 -3.746 1 94.25 168 LEU B C 1
ATOM 5073 O O . LEU B 1 168 ? 13.992 -40.188 -4.133 1 94.25 168 LEU B O 1
ATOM 5077 N N . LYS B 1 169 ? 13.93 -42.281 -3.508 1 93.62 169 LYS B N 1
ATOM 5078 C CA . LYS B 1 169 ? 15.359 -42.5 -3.697 1 93.62 169 LYS B CA 1
ATOM 5079 C C . LYS B 1 169 ? 15.742 -42.375 -5.172 1 93.62 169 LYS B C 1
ATOM 5081 O O . LYS B 1 169 ? 16.781 -41.812 -5.512 1 93.62 169 LYS B O 1
ATOM 5086 N N . PHE B 1 170 ? 14.898 -43 -5.973 1 95.5 170 PHE B N 1
ATOM 5087 C CA . PHE B 1 170 ? 15.117 -42.969 -7.414 1 95.5 170 PHE B CA 1
ATOM 5088 C C . PHE B 1 170 ? 15.164 -41.531 -7.918 1 95.5 170 PHE B C 1
ATOM 5090 O O . PHE B 1 170 ? 16.062 -41.156 -8.672 1 95.5 170 PHE B O 1
ATOM 5097 N N . VAL B 1 171 ? 14.188 -40.688 -7.492 1 95.38 171 VAL B N 1
ATOM 5098 C CA . VAL B 1 171 ? 14.023 -39.344 -8.031 1 95.38 171 VAL B CA 1
ATOM 5099 C C . VAL B 1 171 ? 15.164 -38.469 -7.559 1 95.38 171 VAL B C 1
ATOM 5101 O O . VAL B 1 171 ? 15.57 -37.531 -8.258 1 95.38 171 VAL B O 1
ATOM 5104 N N . LEU B 1 172 ? 15.758 -38.688 -6.438 1 94.06 172 LEU B N 1
ATOM 5105 C CA . LEU B 1 172 ? 16.875 -37.906 -5.918 1 94.06 172 LEU B CA 1
ATOM 5106 C C . LEU B 1 172 ? 18.094 -38.062 -6.809 1 94.06 172 LEU B C 1
ATOM 5108 O O . LEU B 1 172 ? 18.938 -37.156 -6.883 1 94.06 172 LEU B O 1
ATOM 5112 N N . ASP B 1 173 ? 18.141 -39.188 -7.535 1 94.31 173 ASP B N 1
ATOM 5113 C CA . ASP B 1 173 ? 19.281 -39.469 -8.406 1 94.31 173 ASP B CA 1
ATOM 5114 C C . ASP B 1 173 ? 18.812 -39.812 -9.812 1 94.31 173 ASP B C 1
ATOM 5116 O O . ASP B 1 173 ? 19.453 -40.625 -10.484 1 94.31 173 ASP B O 1
ATOM 5120 N N . PHE B 1 174 ? 17.734 -39.312 -10.203 1 94.88 174 PHE B N 1
ATOM 5121 C CA . PHE B 1 174 ? 17.078 -39.812 -11.398 1 94.88 174 PHE B CA 1
ATOM 5122 C C . PHE B 1 174 ? 17.906 -39.5 -12.641 1 94.88 174 PHE B C 1
ATOM 5124 O O . PHE B 1 174 ? 17.766 -40.156 -13.672 1 94.88 174 PHE B O 1
ATOM 5131 N N . ASP B 1 175 ? 18.797 -38.531 -12.57 1 93 175 ASP B N 1
ATOM 5132 C CA . ASP B 1 175 ? 19.547 -38.094 -13.742 1 93 175 ASP B CA 1
ATOM 5133 C C . ASP B 1 175 ? 20.938 -38.75 -13.773 1 93 175 ASP B C 1
ATOM 5135 O O . ASP B 1 175 ? 21.797 -38.344 -14.57 1 93 175 ASP B O 1
ATOM 5139 N N . SER B 1 176 ? 21.156 -39.656 -12.984 1 92.69 176 SER B N 1
ATOM 5140 C CA . SER B 1 176 ? 22.422 -40.406 -12.961 1 92.69 176 SER B CA 1
ATOM 5141 C C . SER B 1 176 ? 22.25 -41.781 -13.578 1 92.69 176 SER B C 1
ATOM 5143 O O . SER B 1 176 ? 21.141 -42.281 -13.695 1 92.69 176 SER B O 1
ATOM 5145 N N . GLU B 1 177 ? 23.453 -42.25 -14.047 1 89.62 177 GLU B N 1
ATOM 5146 C CA . GLU B 1 177 ? 23.438 -43.625 -14.477 1 89.62 177 GLU B CA 1
ATOM 5147 C C . GLU B 1 177 ? 23.438 -44.562 -13.273 1 89.62 177 GLU B C 1
ATOM 5149 O O . GLU B 1 177 ? 24.125 -44.344 -12.281 1 89.62 177 GLU B O 1
ATOM 5154 N N . PRO B 1 178 ? 22.625 -45.594 -13.312 1 89.31 178 PRO B N 1
ATOM 5155 C CA . PRO B 1 178 ? 21.812 -46.188 -14.375 1 89.31 178 PRO B CA 1
ATOM 5156 C C . PRO B 1 178 ? 20.359 -45.719 -14.352 1 89.31 178 PRO B C 1
ATOM 5158 O O . PRO B 1 178 ? 19.531 -46.25 -15.109 1 89.31 178 PRO B O 1
ATOM 5161 N N . GLN B 1 179 ? 19.984 -44.812 -13.484 1 90.44 179 GLN B N 1
ATOM 5162 C CA . GLN B 1 179 ? 18.594 -44.406 -13.305 1 90.44 179 GLN B CA 1
ATOM 5163 C C . GLN B 1 179 ? 18.016 -43.844 -14.602 1 90.44 179 GLN B C 1
ATOM 5165 O O . GLN B 1 179 ? 16.828 -44 -14.867 1 90.44 179 GLN B O 1
ATOM 5170 N N . ILE B 1 180 ? 18.812 -43.281 -15.352 1 93.81 180 ILE B N 1
ATOM 5171 C CA . ILE B 1 180 ? 18.375 -42.625 -16.594 1 93.81 180 ILE B CA 1
ATOM 5172 C C . ILE B 1 180 ? 17.703 -43.656 -17.5 1 93.81 180 ILE B C 1
ATOM 5174 O O . ILE B 1 180 ? 16.734 -43.312 -18.188 1 93.81 180 ILE B O 1
ATOM 5178 N N . ASP B 1 181 ? 18.141 -44.844 -17.469 1 92.94 181 ASP B N 1
ATOM 5179 C CA . ASP B 1 181 ? 17.609 -45.875 -18.328 1 92.94 181 ASP B CA 1
ATOM 5180 C C . ASP B 1 181 ? 16.188 -46.25 -17.922 1 92.94 181 ASP B C 1
ATOM 5182 O O . ASP B 1 181 ? 15.422 -46.781 -18.75 1 92.94 181 ASP B O 1
ATOM 5186 N N . THR B 1 182 ? 15.914 -46 -16.781 1 93.81 182 THR B N 1
ATOM 5187 C CA . THR B 1 182 ? 14.617 -46.406 -16.234 1 93.81 182 THR B CA 1
ATOM 5188 C C . THR B 1 182 ? 13.516 -45.5 -16.766 1 93.81 182 THR B C 1
ATOM 5190 O O . THR B 1 182 ? 12.367 -45.906 -16.938 1 93.81 182 THR B O 1
ATOM 5193 N N . TRP B 1 183 ? 13.867 -44.25 -17.094 1 95.81 183 TRP B N 1
ATOM 5194 C CA . TRP B 1 183 ? 12.766 -43.344 -17.344 1 95.81 183 TRP B CA 1
ATOM 5195 C C . TRP B 1 183 ? 12.953 -42.625 -18.688 1 95.81 183 TRP B C 1
ATOM 5197 O O . TRP B 1 183 ? 11.992 -42.125 -19.266 1 95.81 183 TRP B O 1
ATOM 5207 N N . GLN B 1 184 ? 14.125 -42.531 -19.281 1 95.88 184 GLN B N 1
ATOM 5208 C CA . GLN B 1 184 ? 14.414 -41.719 -20.453 1 95.88 184 GLN B CA 1
ATOM 5209 C C . GLN B 1 184 ? 13.547 -42.156 -21.641 1 95.88 184 GLN B C 1
ATOM 5211 O O . GLN B 1 184 ? 13.047 -41.312 -22.375 1 95.88 184 GLN B O 1
ATOM 5216 N N . ALA B 1 185 ? 13.43 -43.469 -21.812 1 95 185 ALA B N 1
ATOM 5217 C CA . ALA B 1 185 ? 12.625 -43.969 -22.922 1 95 185 ALA B CA 1
ATOM 5218 C C . ALA B 1 185 ? 11.148 -43.625 -22.719 1 95 185 ALA B C 1
ATOM 5220 O O . ALA B 1 185 ? 10.367 -43.656 -23.672 1 95 185 ALA B O 1
ATOM 5221 N N . ARG B 1 186 ? 10.773 -43.312 -21.531 1 96.69 186 ARG B N 1
ATOM 5222 C CA . ARG B 1 186 ? 9.383 -43.031 -21.188 1 96.69 186 ARG B CA 1
ATOM 5223 C C . ARG B 1 186 ? 9.195 -41.562 -20.812 1 96.69 186 ARG B C 1
ATOM 5225 O O . ARG B 1 186 ? 8.211 -41.188 -20.172 1 96.69 186 ARG B O 1
ATOM 5232 N N . ALA B 1 187 ? 10.055 -40.75 -21.234 1 96.81 187 ALA B N 1
ATOM 5233 C CA . ALA B 1 187 ? 10.148 -39.344 -20.797 1 96.81 187 ALA B CA 1
ATOM 5234 C C . ALA B 1 187 ? 8.875 -38.562 -21.141 1 96.81 187 ALA B C 1
ATOM 5236 O O . ALA B 1 187 ? 8.477 -37.656 -20.406 1 96.81 187 ALA B O 1
ATOM 5237 N N . ASP B 1 188 ? 8.125 -38.969 -22.094 1 96.31 188 ASP B N 1
AT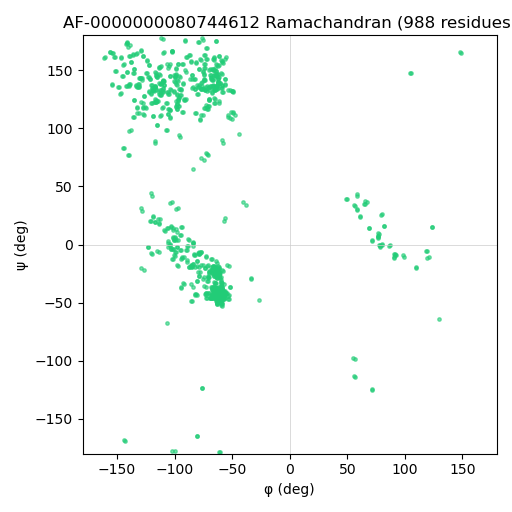OM 5238 C CA . ASP B 1 188 ? 6.992 -38.188 -22.578 1 96.31 188 ASP B CA 1
ATOM 5239 C C . ASP B 1 188 ? 5.672 -38.781 -22.109 1 96.31 188 ASP B C 1
ATOM 5241 O O . ASP B 1 188 ? 4.605 -38.188 -22.328 1 96.31 188 ASP B O 1
ATOM 5245 N N . GLU B 1 189 ? 5.801 -39.875 -21.422 1 96.56 189 GLU B N 1
ATOM 5246 C CA . GLU B 1 189 ? 4.605 -40.469 -20.828 1 96.56 189 GLU B CA 1
ATOM 5247 C C . GLU B 1 189 ? 4.105 -39.656 -19.641 1 96.56 189 GLU B C 1
ATOM 5249 O O . GLU B 1 189 ? 4.824 -38.781 -19.141 1 96.56 189 GLU B O 1
ATOM 5254 N N . GLU B 1 190 ? 2.826 -39.938 -19.391 1 96.06 190 GLU B N 1
ATOM 5255 C CA . GLU B 1 190 ? 2.295 -39.281 -18.188 1 96.06 190 GLU B CA 1
ATOM 5256 C C . GLU B 1 190 ? 2.941 -39.875 -16.922 1 96.06 190 GLU B C 1
ATOM 5258 O O . GLU B 1 190 ? 3.111 -41.094 -16.812 1 96.06 190 GLU B O 1
ATOM 5263 N N . LEU B 1 191 ? 3.32 -39.062 -16.016 1 96.75 191 LEU B N 1
ATOM 5264 C CA . LEU B 1 191 ? 4.004 -39.469 -14.797 1 96.75 191 LEU B CA 1
ATOM 5265 C C . LEU B 1 191 ? 3.174 -40.5 -14.023 1 96.75 191 LEU B C 1
ATOM 5267 O O . LEU B 1 191 ? 3.713 -41.469 -13.484 1 96.75 191 LEU B O 1
ATOM 5271 N N . ALA B 1 192 ? 1.875 -40.281 -13.984 1 95 192 ALA B N 1
ATOM 5272 C CA . ALA B 1 192 ? 0.999 -41.188 -13.234 1 95 192 ALA B CA 1
ATOM 5273 C C . ALA B 1 192 ? 1.154 -42.625 -13.711 1 95 192 ALA B C 1
ATOM 5275 O O . ALA B 1 192 ? 1.247 -43.562 -12.898 1 95 192 ALA B O 1
ATOM 5276 N N . GLN B 1 193 ? 1.239 -42.812 -14.945 1 95.69 193 GLN B N 1
ATOM 5277 C CA . GLN B 1 193 ? 1.391 -44.156 -15.531 1 95.69 193 GLN B CA 1
ATOM 5278 C C . GLN B 1 193 ? 2.746 -44.75 -15.18 1 95.69 193 GLN B C 1
ATOM 5280 O O . GLN B 1 193 ? 2.84 -45.938 -14.875 1 95.69 193 GLN B O 1
ATOM 5285 N N . PHE B 1 194 ? 3.705 -44 -15.266 1 97.19 194 PHE B N 1
ATOM 5286 C CA . PHE B 1 194 ? 5.062 -44.406 -14.93 1 97.19 194 PHE B CA 1
ATOM 5287 C C . PHE B 1 194 ? 5.148 -44.844 -13.469 1 97.19 194 PHE B C 1
ATOM 5289 O O . PHE B 1 194 ? 5.758 -45.875 -13.164 1 97.19 194 PHE B O 1
ATOM 5296 N N . LEU B 1 195 ? 4.531 -44.094 -12.57 1 97.12 195 LEU B N 1
ATOM 5297 C CA . LEU B 1 195 ? 4.543 -44.406 -11.141 1 97.12 195 LEU B CA 1
ATOM 5298 C C . LEU B 1 195 ? 3.832 -45.719 -10.867 1 97.12 195 LEU B C 1
ATOM 5300 O O . LEU B 1 195 ? 4.285 -46.5 -10.039 1 97.12 195 LEU B O 1
ATOM 5304 N N . ALA B 1 196 ? 2.752 -45.906 -11.555 1 96.31 196 ALA B N 1
ATOM 5305 C CA . ALA B 1 196 ? 1.973 -47.125 -11.375 1 96.31 196 ALA B CA 1
ATOM 5306 C C . ALA B 1 196 ? 2.74 -48.344 -11.883 1 96.31 196 ALA B C 1
ATOM 5308 O O . ALA B 1 196 ? 2.791 -49.375 -11.211 1 96.31 196 ALA B O 1
ATOM 5309 N N . SER B 1 197 ? 3.309 -48.219 -13.023 1 96.38 197 SER B N 1
ATOM 5310 C CA . SER B 1 197 ? 3.906 -49.375 -13.688 1 96.38 197 SER B CA 1
ATOM 5311 C C . SER B 1 197 ? 5.301 -49.656 -13.148 1 96.38 197 SER B C 1
ATOM 5313 O O . SER B 1 197 ? 5.645 -50.812 -12.891 1 96.38 197 SER B O 1
ATOM 5315 N N . GLU B 1 198 ? 6.129 -48.656 -12.945 1 95.5 198 GLU B N 1
ATOM 5316 C CA . GLU B 1 198 ? 7.527 -48.812 -12.578 1 95.5 198 GLU B CA 1
ATOM 5317 C C . GLU B 1 198 ? 7.688 -49 -11.07 1 95.5 198 GLU B C 1
ATOM 5319 O O . GLU B 1 198 ? 8.531 -49.75 -10.609 1 95.5 198 GLU B O 1
ATOM 5324 N N . PHE B 1 199 ? 6.891 -48.344 -10.328 1 95.88 199 PHE B N 1
ATOM 5325 C CA . PHE B 1 199 ? 7.105 -48.312 -8.883 1 95.88 199 PHE B CA 1
ATOM 5326 C C . PHE B 1 199 ? 5.898 -48.906 -8.156 1 95.88 199 PHE B C 1
ATOM 5328 O O . PHE B 1 199 ? 5.891 -48.969 -6.922 1 95.88 199 PHE B O 1
ATOM 5335 N N . LYS B 1 200 ? 4.844 -49.188 -8.82 1 94.62 200 LYS B N 1
ATOM 5336 C CA . LYS B 1 200 ? 3.664 -49.875 -8.289 1 94.62 200 LYS B CA 1
ATOM 5337 C C . LYS B 1 200 ? 2.975 -49.031 -7.223 1 94.62 200 LYS B C 1
ATOM 5339 O O . LYS B 1 200 ? 2.564 -49.562 -6.184 1 94.62 200 LYS B O 1
ATOM 5344 N N . LEU B 1 201 ? 2.963 -47.781 -7.43 1 95.06 201 LEU B N 1
ATOM 5345 C CA . LEU B 1 201 ? 2.248 -46.906 -6.516 1 95.06 201 LEU B CA 1
ATOM 5346 C C . LEU B 1 201 ? 0.751 -46.938 -6.801 1 95.06 201 LEU B C 1
ATOM 5348 O O . LEU B 1 201 ? 0.335 -46.906 -7.961 1 95.06 201 LEU B O 1
ATOM 5352 N N . ASP B 1 202 ? -0.021 -47.031 -5.746 1 92.56 202 ASP B N 1
ATOM 5353 C CA . ASP B 1 202 ? -1.469 -47 -5.926 1 92.56 202 ASP B CA 1
ATOM 5354 C C . ASP B 1 202 ? -1.956 -45.562 -6.219 1 92.56 202 ASP B C 1
ATOM 5356 O O . ASP B 1 202 ? -1.161 -44.625 -6.246 1 92.56 202 ASP B O 1
ATOM 5360 N N . ALA B 1 203 ? -3.197 -45.438 -6.465 1 88.56 203 ALA B N 1
ATOM 5361 C CA . ALA B 1 203 ? -3.779 -44.188 -6.918 1 88.56 203 ALA B CA 1
ATOM 5362 C C . ALA B 1 203 ? -3.574 -43.062 -5.883 1 88.56 203 ALA B C 1
ATOM 5364 O O . ALA B 1 203 ? -3.326 -41.906 -6.238 1 88.56 203 ALA B O 1
ATOM 5365 N N . ALA B 1 204 ? -3.707 -43.375 -4.668 1 87.25 204 ALA B N 1
ATOM 5366 C CA . ALA B 1 204 ? -3.543 -42.375 -3.598 1 87.25 204 ALA B CA 1
ATOM 5367 C C . ALA B 1 204 ? -2.117 -41.844 -3.559 1 87.25 204 ALA B C 1
ATOM 5369 O O . ALA B 1 204 ? -1.905 -40.625 -3.471 1 87.25 204 ALA B O 1
ATOM 5370 N N . LEU B 1 205 ? -1.203 -42.719 -3.617 1 91.88 205 LEU B N 1
ATOM 5371 C CA . LEU B 1 205 ? 0.199 -42.312 -3.58 1 91.88 205 LEU B CA 1
ATOM 5372 C C . LEU B 1 205 ? 0.583 -41.562 -4.844 1 91.88 205 LEU B C 1
ATOM 5374 O O . LEU B 1 205 ? 1.399 -40.656 -4.797 1 91.88 205 LEU B O 1
ATOM 5378 N N . GLN B 1 206 ? 0.02 -42 -5.949 1 93.25 206 GLN B N 1
ATOM 5379 C CA . GLN B 1 206 ? 0.24 -41.25 -7.184 1 93.25 206 GLN B CA 1
ATOM 5380 C C . GLN B 1 206 ? -0.221 -39.812 -7.043 1 93.25 206 GLN B C 1
ATOM 5382 O O . GLN B 1 206 ? 0.478 -38.875 -7.461 1 93.25 206 GLN B O 1
ATOM 5387 N N . SER B 1 207 ? -1.301 -39.625 -6.418 1 90 207 SER B N 1
ATOM 5388 C CA . SER B 1 207 ? -1.852 -38.281 -6.227 1 90 207 SER B CA 1
ATOM 5389 C C . SER B 1 207 ? -0.931 -37.438 -5.367 1 90 207 SER B C 1
ATOM 5391 O O . SER B 1 207 ? -0.791 -36.25 -5.609 1 90 207 SER B O 1
ATOM 5393 N N . TYR B 1 208 ? -0.329 -38.031 -4.379 1 90.56 208 TYR B N 1
ATOM 5394 C CA . TYR B 1 208 ? 0.637 -37.312 -3.549 1 90.56 208 TYR B CA 1
ATOM 5395 C C . TYR B 1 208 ? 1.795 -36.781 -4.391 1 90.56 208 TYR B C 1
ATOM 5397 O O . TYR B 1 208 ? 2.146 -35.625 -4.305 1 90.56 208 TYR B O 1
ATOM 5405 N N . ILE B 1 209 ? 2.244 -37.656 -5.18 1 92.88 209 ILE B N 1
ATOM 5406 C CA . ILE B 1 209 ? 3.424 -37.344 -5.973 1 92.88 209 ILE B CA 1
ATOM 5407 C C . ILE B 1 209 ? 3.066 -36.281 -7.031 1 92.88 209 ILE B C 1
ATOM 5409 O O . ILE B 1 209 ? 3.809 -35.312 -7.238 1 92.88 209 ILE B O 1
ATOM 5413 N N . ILE B 1 210 ? 2.004 -36.469 -7.676 1 92.25 210 ILE B N 1
ATOM 5414 C CA . ILE B 1 210 ? 1.575 -35.562 -8.727 1 92.25 210 ILE B CA 1
ATOM 5415 C C . ILE B 1 210 ? 1.33 -34.156 -8.133 1 92.25 210 ILE B C 1
ATOM 5417 O O . ILE B 1 210 ? 1.666 -33.156 -8.742 1 92.25 210 ILE B O 1
ATOM 5421 N N . THR B 1 211 ? 0.796 -34.094 -6.988 1 89.94 211 THR B N 1
ATOM 5422 C CA . THR B 1 211 ? 0.541 -32.844 -6.305 1 89.94 211 THR B CA 1
ATOM 5423 C C . THR B 1 211 ? 1.844 -32.094 -6.059 1 89.94 211 THR B C 1
ATOM 5425 O O . THR B 1 211 ? 1.897 -30.859 -6.211 1 89.94 211 THR B O 1
ATOM 5428 N N . LEU B 1 212 ? 2.807 -32.75 -5.73 1 91.44 212 LEU B N 1
ATOM 5429 C CA . LEU B 1 212 ? 4.094 -32.125 -5.449 1 91.44 212 LEU B CA 1
ATOM 5430 C C . LEU B 1 212 ? 4.645 -31.453 -6.695 1 91.44 212 LEU B C 1
ATOM 5432 O O . LEU B 1 212 ? 5.512 -30.578 -6.594 1 91.44 212 LEU B O 1
ATOM 5436 N N . THR B 1 213 ? 4.172 -31.875 -7.824 1 94.25 213 THR B N 1
ATOM 5437 C CA . THR B 1 213 ? 4.633 -31.25 -9.062 1 94.25 213 THR B CA 1
ATOM 5438 C C . THR B 1 213 ? 3.91 -29.938 -9.312 1 94.25 213 THR B C 1
ATOM 5440 O O . THR B 1 213 ? 4.336 -29.141 -10.148 1 94.25 213 THR B O 1
ATOM 5443 N N . LEU B 1 214 ? 2.805 -29.75 -8.672 1 94.12 214 LEU B N 1
ATOM 5444 C CA . LEU B 1 214 ? 1.954 -28.578 -8.836 1 94.12 214 LEU B CA 1
ATOM 5445 C C . LEU B 1 214 ? 1.535 -28.406 -10.297 1 94.12 214 LEU B C 1
ATOM 5447 O O . LEU B 1 214 ? 1.398 -27.281 -10.781 1 94.12 214 LEU B O 1
ATOM 5451 N N . SER B 1 215 ? 1.371 -29.5 -10.945 1 89.5 215 SER B N 1
ATOM 5452 C CA . SER B 1 215 ? 0.943 -29.484 -12.336 1 89.5 215 SER B CA 1
ATOM 5453 C C . SER B 1 215 ? -0.474 -28.953 -12.477 1 89.5 215 SER B C 1
ATOM 5455 O O . SER B 1 215 ? -1.382 -29.359 -11.758 1 89.5 215 SER B O 1
ATOM 5457 N N . HIS B 1 216 ? -0.705 -28.109 -13.461 1 87.44 216 HIS B N 1
ATOM 5458 C CA . HIS B 1 216 ? -2.002 -27.469 -13.641 1 87.44 216 HIS B CA 1
ATOM 5459 C C . HIS B 1 216 ? -3.041 -28.453 -14.156 1 87.44 216 HIS B C 1
ATOM 5461 O O . HIS B 1 216 ? -4.199 -28.422 -13.734 1 87.44 216 HIS B O 1
ATOM 5467 N N . ASP B 1 217 ? -2.576 -29.266 -15.102 1 88 217 ASP B N 1
ATOM 5468 C CA . ASP B 1 217 ? -3.578 -30.125 -15.719 1 88 217 ASP B CA 1
ATOM 5469 C C . ASP B 1 217 ? -3.484 -31.547 -15.188 1 88 217 ASP B C 1
ATOM 5471 O O . ASP B 1 217 ? -4.234 -32.438 -15.617 1 88 217 ASP B O 1
ATOM 5475 N N . GLY B 1 218 ? -2.576 -31.859 -14.375 1 86.94 218 GLY B N 1
ATOM 5476 C CA . GLY B 1 218 ? -2.443 -33.188 -13.781 1 86.94 218 GLY B CA 1
ATOM 5477 C C . GLY B 1 218 ? -1.849 -34.188 -14.742 1 86.94 218 GLY B C 1
ATOM 5478 O O . GLY B 1 218 ? -1.764 -35.375 -14.414 1 86.94 218 GLY B O 1
ATOM 5479 N N . LYS B 1 219 ? -1.389 -33.75 -15.898 1 90.19 219 LYS B N 1
ATOM 5480 C CA . LYS B 1 219 ? -0.88 -34.688 -16.922 1 90.19 219 LYS B CA 1
ATOM 5481 C C . LYS B 1 219 ? 0.584 -34.375 -17.234 1 90.19 219 LYS B C 1
ATOM 5483 O O . LYS B 1 219 ? 0.994 -34.438 -18.406 1 90.19 219 LYS B O 1
ATOM 5488 N N . ILE B 1 220 ? 1.287 -34.156 -16.203 1 94.25 220 ILE B N 1
ATOM 5489 C CA . ILE B 1 220 ? 2.691 -33.812 -16.375 1 94.25 220 ILE B CA 1
ATOM 5490 C C . ILE B 1 220 ? 3.475 -35 -16.891 1 94.25 220 ILE B C 1
ATOM 5492 O O . ILE B 1 220 ? 3.178 -36.156 -16.531 1 94.25 220 ILE B O 1
ATOM 5496 N N . SER B 1 221 ? 4.445 -34.75 -17.688 1 96.62 221 SER B N 1
ATOM 5497 C CA . SER B 1 221 ? 5.273 -35.812 -18.25 1 96.62 221 SER B CA 1
ATOM 5498 C C . SER B 1 221 ? 6.23 -36.406 -17.219 1 96.62 221 SER B C 1
ATOM 5500 O O . SER B 1 221 ? 6.469 -35.781 -16.172 1 96.62 221 SER B O 1
ATOM 5502 N N . VAL B 1 222 ? 6.742 -37.531 -17.516 1 97.38 222 VAL B N 1
ATOM 5503 C CA . VAL B 1 222 ? 7.711 -38.156 -16.641 1 97.38 222 VAL B CA 1
ATOM 5504 C C . VAL B 1 222 ? 8.922 -37.25 -16.453 1 97.38 222 VAL B C 1
ATOM 5506 O O . VAL B 1 222 ? 9.352 -37 -15.328 1 97.38 222 VAL B O 1
ATOM 5509 N N . ARG B 1 223 ? 9.422 -36.75 -17.516 1 96.62 223 ARG B N 1
ATOM 5510 C CA . ARG B 1 223 ? 10.609 -35.906 -17.453 1 96.62 223 ARG B CA 1
ATOM 5511 C C . ARG B 1 223 ? 10.367 -34.688 -16.594 1 96.62 223 ARG B C 1
ATOM 5513 O O . ARG B 1 223 ? 11.133 -34.406 -15.664 1 96.62 223 ARG B O 1
ATOM 5520 N N . ASP B 1 224 ? 9.312 -33.969 -16.875 1 94.94 224 ASP B N 1
ATOM 5521 C CA . ASP B 1 224 ? 9.008 -32.75 -16.141 1 94.94 224 ASP B CA 1
ATOM 5522 C C . ASP B 1 224 ? 8.633 -33.031 -14.695 1 94.94 224 ASP B C 1
ATOM 5524 O O . ASP B 1 224 ? 8.977 -32.281 -13.789 1 94.94 224 ASP B O 1
ATOM 5528 N N . GLY B 1 225 ? 7.918 -34.094 -14.539 1 96.75 225 GLY B N 1
ATOM 5529 C CA . GLY B 1 225 ? 7.52 -34.5 -13.203 1 96.75 225 GLY B CA 1
ATOM 5530 C C . GLY B 1 225 ? 8.695 -34.844 -12.312 1 96.75 225 GLY B C 1
ATOM 5531 O O . GLY B 1 225 ? 8.773 -34.406 -11.172 1 96.75 225 GLY B O 1
ATOM 5532 N N . LEU B 1 226 ? 9.555 -35.688 -12.844 1 97.06 226 LEU B N 1
ATOM 5533 C CA . LEU B 1 226 ? 10.734 -36.062 -12.086 1 97.06 226 LEU B CA 1
ATOM 5534 C C . LEU B 1 226 ? 11.578 -34.844 -11.727 1 97.06 226 LEU B C 1
ATOM 5536 O O . LEU B 1 226 ? 12.086 -34.75 -10.609 1 97.06 226 LEU B O 1
ATOM 5540 N N . THR B 1 227 ? 11.648 -33.938 -12.633 1 95.69 227 THR B N 1
ATOM 5541 C CA . THR B 1 227 ? 12.406 -32.719 -12.398 1 95.69 227 THR B CA 1
ATOM 5542 C C . THR B 1 227 ? 11.773 -31.891 -11.281 1 95.69 227 THR B C 1
ATOM 5544 O O . THR B 1 227 ? 12.469 -31.406 -10.391 1 95.69 227 THR B O 1
ATOM 5547 N N . ALA B 1 228 ? 10.508 -31.781 -11.359 1 95.31 228 ALA B N 1
ATOM 5548 C CA . ALA B 1 228 ? 9.781 -30.984 -10.375 1 95.31 228 ALA B CA 1
ATOM 5549 C C . ALA B 1 228 ? 9.891 -31.609 -8.984 1 95.31 228 ALA B C 1
ATOM 5551 O O . ALA B 1 228 ? 10.125 -30.906 -8 1 95.31 228 ALA B O 1
ATOM 5552 N N . ILE B 1 229 ? 9.719 -32.875 -8.891 1 95.75 229 ILE B N 1
ATOM 5553 C CA . ILE B 1 229 ? 9.773 -33.562 -7.605 1 95.75 229 ILE B CA 1
ATOM 5554 C C . ILE B 1 229 ? 11.195 -33.5 -7.051 1 95.75 229 ILE B C 1
ATOM 5556 O O . ILE B 1 229 ? 11.391 -33.312 -5.848 1 95.75 229 ILE B O 1
ATOM 5560 N N . ASN B 1 230 ? 12.133 -33.781 -7.938 1 95.94 230 ASN B N 1
ATOM 5561 C CA . ASN B 1 230 ? 13.523 -33.656 -7.52 1 95.94 230 ASN B CA 1
ATOM 5562 C C . ASN B 1 230 ? 13.82 -32.281 -6.918 1 95.94 230 ASN B C 1
ATOM 5564 O O . ASN B 1 230 ? 14.461 -32.188 -5.871 1 95.94 230 ASN B O 1
ATOM 5568 N N . ARG B 1 231 ? 13.336 -31.266 -7.52 1 95.31 231 ARG B N 1
ATOM 5569 C CA . ARG B 1 231 ? 13.516 -29.906 -7.023 1 95.31 231 ARG B CA 1
ATOM 5570 C C . ARG B 1 231 ? 12.906 -29.734 -5.637 1 95.31 231 ARG B C 1
ATOM 5572 O O . ARG B 1 231 ? 13.516 -29.141 -4.746 1 95.31 231 ARG B O 1
ATOM 5579 N N . HIS B 1 232 ? 11.758 -30.219 -5.496 1 95.38 232 HIS B N 1
ATOM 5580 C CA . HIS B 1 232 ? 11.086 -30.125 -4.207 1 95.38 232 HIS B CA 1
ATOM 5581 C C . HIS B 1 232 ? 11.867 -30.859 -3.121 1 95.38 232 HIS B C 1
ATOM 5583 O O . HIS B 1 232 ? 12.148 -30.281 -2.066 1 95.38 232 HIS B O 1
ATOM 5589 N N . LEU B 1 233 ? 12.234 -32.062 -3.406 1 94.44 233 LEU B N 1
ATOM 5590 C CA . LEU B 1 233 ? 12.898 -32.906 -2.41 1 94.44 233 LEU B CA 1
ATOM 5591 C C . LEU B 1 233 ? 14.273 -32.312 -2.057 1 94.44 233 LEU B C 1
ATOM 5593 O O . LEU B 1 233 ? 14.656 -32.312 -0.886 1 94.44 233 LEU B O 1
ATOM 5597 N N . THR B 1 234 ? 14.961 -31.859 -3.045 1 94.88 234 THR B N 1
ATOM 5598 C CA . THR B 1 234 ? 16.312 -31.344 -2.799 1 94.88 234 THR B CA 1
ATOM 5599 C C . THR B 1 234 ? 16.25 -29.969 -2.152 1 94.88 234 THR B C 1
ATOM 5601 O O . THR B 1 234 ? 17.25 -29.484 -1.623 1 94.88 234 THR B O 1
ATOM 5604 N N . SER B 1 235 ? 15.141 -29.328 -2.244 1 95.5 235 SER B N 1
ATOM 5605 C CA . SER B 1 235 ? 14.961 -28.016 -1.623 1 95.5 235 SER B CA 1
ATOM 5606 C C . SER B 1 235 ? 14.664 -28.156 -0.132 1 95.5 235 SER B C 1
ATOM 5608 O O . SER B 1 235 ? 14.781 -27.188 0.617 1 95.5 235 SER B O 1
ATOM 5610 N N . MET B 1 236 ? 14.336 -29.359 0.249 1 92.38 236 MET B N 1
ATOM 5611 C CA . MET B 1 236 ? 14.016 -29.578 1.656 1 92.38 236 MET B CA 1
ATOM 5612 C C . MET B 1 236 ? 15.234 -29.344 2.537 1 92.38 236 MET B C 1
ATOM 5614 O O . MET B 1 236 ? 16.312 -29.875 2.262 1 92.38 236 MET B O 1
ATOM 5618 N N . GLY B 1 237 ? 15.07 -28.438 3.562 1 90.12 237 GLY B N 1
ATOM 5619 C CA . GLY B 1 237 ? 16.109 -28.281 4.578 1 90.12 237 GLY B CA 1
ATOM 5620 C C . GLY B 1 237 ? 17.188 -27.297 4.188 1 90.12 237 GLY B C 1
ATOM 5621 O O . GLY B 1 237 ? 18.094 -27.016 4.973 1 90.12 237 GLY B O 1
ATOM 5622 N N . VAL B 1 238 ? 17.094 -26.75 3.041 1 93 238 VAL B N 1
ATOM 5623 C CA . VAL B 1 238 ? 18.141 -25.859 2.57 1 93 238 VAL B CA 1
ATOM 5624 C C . VAL B 1 238 ? 18.203 -24.625 3.475 1 93 238 VAL B C 1
ATOM 5626 O O . VAL B 1 238 ? 19.297 -24.219 3.895 1 93 238 VAL B O 1
ATOM 5629 N N . PHE B 1 239 ? 17.141 -24.031 3.816 1 91.06 239 PHE B N 1
ATOM 5630 C CA . PHE B 1 239 ? 17.125 -22.828 4.637 1 91.06 239 PHE B CA 1
ATOM 5631 C C . PHE B 1 239 ? 16.672 -23.141 6.059 1 91.06 239 PHE B C 1
ATOM 5633 O O . PHE B 1 239 ? 16.516 -22.25 6.879 1 91.06 239 PHE B O 1
ATOM 5640 N N . GLY B 1 240 ? 16.453 -24.344 6.281 1 87.38 240 GLY B N 1
ATOM 5641 C CA . GLY B 1 240 ? 15.938 -24.812 7.559 1 87.38 240 GLY B CA 1
ATOM 5642 C C . GLY B 1 240 ? 15.039 -26.031 7.438 1 87.38 240 GLY B C 1
ATOM 5643 O O . GLY B 1 240 ? 14.547 -26.344 6.344 1 87.38 240 GLY B O 1
ATOM 5644 N N . PRO B 1 241 ? 14.836 -26.594 8.508 1 87.56 241 PRO B N 1
ATOM 5645 C CA . PRO B 1 241 ? 14.039 -27.828 8.438 1 87.56 241 PRO B CA 1
ATOM 5646 C C . PRO B 1 241 ? 12.555 -27.547 8.234 1 87.56 241 PRO B C 1
ATOM 5648 O O . PRO B 1 241 ? 12.047 -26.516 8.656 1 87.56 241 PRO B O 1
ATOM 5651 N N . GLY B 1 242 ? 11.945 -28.531 7.543 1 86.88 242 GLY B N 1
ATOM 5652 C CA . GLY B 1 242 ? 10.492 -28.578 7.578 1 86.88 242 GLY B CA 1
ATOM 5653 C C . GLY B 1 242 ? 9.852 -27.938 6.359 1 86.88 242 GLY B C 1
ATOM 5654 O O . GLY B 1 242 ? 8.625 -27.984 6.203 1 86.88 242 GLY B O 1
ATOM 5655 N N . PHE B 1 243 ? 10.68 -27.266 5.551 1 91.88 243 PHE B N 1
ATOM 5656 C CA . PHE B 1 243 ? 10.055 -26.656 4.387 1 91.88 243 PHE B CA 1
ATOM 5657 C C . PHE B 1 243 ? 10.992 -26.703 3.182 1 91.88 243 PHE B C 1
ATOM 5659 O O . PHE B 1 243 ? 12.211 -26.797 3.34 1 91.88 243 PHE B O 1
ATOM 5666 N N . ALA B 1 244 ? 10.383 -26.688 2.008 1 94.25 244 ALA B N 1
ATOM 5667 C CA . ALA B 1 244 ? 11.133 -26.812 0.761 1 94.25 244 ALA B CA 1
ATOM 5668 C C . ALA B 1 244 ? 11.055 -25.531 -0.063 1 94.25 244 ALA B C 1
ATOM 5670 O O . ALA B 1 244 ? 11.711 -25.406 -1.097 1 94.25 244 ALA B O 1
ATOM 5671 N N . ALA B 1 245 ? 10.242 -24.562 0.369 1 97.06 245 ALA B N 1
ATOM 5672 C CA . ALA B 1 245 ? 10.008 -23.375 -0.433 1 97.06 245 ALA B CA 1
ATOM 5673 C C . ALA B 1 245 ? 9.797 -22.156 0.456 1 97.06 245 ALA B C 1
ATOM 5675 O O . ALA B 1 245 ? 9.562 -22.281 1.658 1 97.06 245 ALA B O 1
ATOM 5676 N N . VAL B 1 246 ? 9.977 -21.016 -0.146 1 97.69 246 VAL B N 1
ATOM 5677 C CA . VAL B 1 246 ? 9.773 -19.75 0.555 1 97.69 246 VAL B CA 1
ATOM 5678 C C . VAL B 1 246 ? 8.828 -18.859 -0.245 1 97.69 246 VAL B C 1
ATOM 5680 O O . VAL B 1 246 ? 8.531 -19.141 -1.41 1 97.69 246 VAL B O 1
ATOM 5683 N N . TYR B 1 247 ? 8.32 -17.922 0.4 1 97.94 247 TYR B N 1
ATOM 5684 C CA . TYR B 1 247 ? 7.41 -16.922 -0.173 1 97.94 247 TYR B CA 1
ATOM 5685 C C . TYR B 1 247 ? 7.781 -15.516 0.286 1 97.94 247 TYR B C 1
ATOM 5687 O O . TYR B 1 247 ? 7.871 -15.258 1.487 1 97.94 247 TYR B O 1
ATOM 5695 N N . PRO B 1 248 ? 8.016 -14.609 -0.734 1 97 248 PRO B N 1
ATOM 5696 C CA . PRO B 1 248 ? 8.312 -13.234 -0.328 1 97 248 PRO B CA 1
ATOM 5697 C C . PRO B 1 248 ? 7.129 -12.555 0.354 1 97 248 PRO B C 1
ATOM 5699 O O . PRO B 1 248 ? 6.012 -12.578 -0.167 1 97 248 PRO B O 1
ATOM 5702 N N . LYS B 1 249 ? 7.402 -11.914 1.449 1 96.69 249 LYS B N 1
ATOM 5703 C CA . LYS B 1 249 ? 6.383 -11.164 2.18 1 96.69 249 LYS B CA 1
ATOM 5704 C C . LYS B 1 249 ? 5.863 -9.992 1.351 1 96.69 249 LYS B C 1
ATOM 5706 O O . LYS B 1 249 ? 6.566 -9.484 0.474 1 96.69 249 LYS B O 1
ATOM 5711 N N . TRP B 1 250 ? 4.523 -9.602 1.554 1 94.56 250 TRP B N 1
ATOM 5712 C CA . TRP B 1 250 ? 3.867 -8.414 1.013 1 94.56 250 TRP B CA 1
ATOM 5713 C C . TRP B 1 250 ? 3.461 -8.625 -0.441 1 94.56 250 TRP B C 1
ATOM 5715 O O . TRP B 1 250 ? 3.463 -7.688 -1.239 1 94.56 250 TRP B O 1
ATOM 5725 N N . GLY B 1 251 ? 3.252 -9.828 -0.854 1 95.56 251 GLY B N 1
ATOM 5726 C CA . GLY B 1 251 ? 2.668 -10.016 -2.172 1 95.56 251 GLY B CA 1
ATOM 5727 C C . GLY B 1 251 ? 3.518 -10.883 -3.082 1 95.56 251 GLY B C 1
ATOM 5728 O O . GLY B 1 251 ? 3.359 -10.844 -4.305 1 95.56 251 GLY B O 1
ATOM 5729 N N . GLY B 1 252 ? 4.457 -11.602 -2.607 1 96.5 252 GLY B N 1
ATOM 5730 C CA . GLY B 1 252 ? 5.211 -12.57 -3.391 1 96.5 252 GLY B CA 1
ATOM 5731 C C . GLY B 1 252 ? 6.156 -11.922 -4.387 1 96.5 252 GLY B C 1
ATOM 5732 O O . GLY B 1 252 ? 6.957 -11.062 -4.016 1 96.5 252 GLY B O 1
ATOM 5733 N N . LEU B 1 253 ? 6.008 -12.289 -5.609 1 96.88 253 LEU B N 1
ATOM 5734 C CA . LEU B 1 253 ? 6.938 -11.859 -6.648 1 96.88 253 LEU B CA 1
ATOM 5735 C C . LEU B 1 253 ? 6.758 -10.375 -6.961 1 96.88 253 LEU B C 1
ATOM 5737 O O . LEU B 1 253 ? 7.633 -9.758 -7.574 1 96.88 253 LEU B O 1
ATOM 5741 N N . SER B 1 254 ? 5.668 -9.82 -6.59 1 96.5 254 SER B N 1
ATOM 5742 C CA . SER B 1 254 ? 5.508 -8.375 -6.707 1 96.5 254 SER B CA 1
ATOM 5743 C C . SER B 1 254 ? 6.582 -7.633 -5.914 1 96.5 254 SER B C 1
ATOM 5745 O O . SER B 1 254 ? 7.078 -6.594 -6.355 1 96.5 254 SER B O 1
ATOM 5747 N N . GLU B 1 255 ? 6.883 -8.156 -4.766 1 95.44 255 GLU B N 1
ATOM 5748 C CA . GLU B 1 255 ? 7.914 -7.547 -3.93 1 95.44 255 GLU B CA 1
ATOM 5749 C C . GLU B 1 255 ? 9.281 -7.633 -4.598 1 95.44 255 GLU B C 1
ATOM 5751 O O . GLU B 1 255 ? 10.07 -6.684 -4.539 1 95.44 255 GLU B O 1
ATOM 5756 N N . VAL B 1 256 ? 9.539 -8.734 -5.219 1 95.69 256 VAL B N 1
ATOM 5757 C CA . VAL B 1 256 ? 10.797 -8.898 -5.938 1 95.69 256 VAL B CA 1
ATOM 5758 C C . VAL B 1 256 ? 10.898 -7.867 -7.055 1 95.69 256 VAL B C 1
ATOM 5760 O O . VAL B 1 256 ? 11.945 -7.242 -7.238 1 95.69 256 VAL B O 1
ATOM 5763 N N . ALA B 1 257 ? 9.82 -7.719 -7.766 1 95.5 257 ALA B N 1
ATOM 5764 C CA . ALA B 1 257 ? 9.781 -6.727 -8.836 1 95.5 257 ALA B CA 1
ATOM 5765 C C . ALA B 1 257 ? 10.031 -5.324 -8.289 1 95.5 257 ALA B C 1
ATOM 5767 O O . ALA B 1 257 ? 10.789 -4.551 -8.875 1 95.5 257 ALA B O 1
ATOM 5768 N N . GLN B 1 258 ? 9.422 -5.055 -7.219 1 92.25 258 GLN B N 1
ATOM 5769 C CA . GLN B 1 258 ? 9.57 -3.742 -6.594 1 92.25 258 GLN B CA 1
ATOM 5770 C C . GLN B 1 258 ? 11.023 -3.484 -6.195 1 92.25 258 GLN B C 1
ATOM 5772 O O . GLN B 1 258 ? 11.539 -2.385 -6.398 1 92.25 258 GLN B O 1
ATOM 5777 N N . VAL B 1 259 ? 11.641 -4.406 -5.59 1 92.56 259 VAL B N 1
ATOM 5778 C CA . VAL B 1 259 ? 13.031 -4.285 -5.148 1 92.56 259 VAL B CA 1
ATOM 5779 C C . VAL B 1 259 ? 13.938 -4.07 -6.355 1 92.56 259 VAL B C 1
ATOM 5781 O O . VAL B 1 259 ? 14.859 -3.254 -6.309 1 92.56 259 VAL B O 1
ATOM 5784 N N . GLY B 1 260 ? 13.648 -4.797 -7.383 1 94.19 260 GLY B N 1
ATOM 5785 C CA . GLY B 1 260 ? 14.422 -4.613 -8.602 1 94.19 260 GLY B CA 1
ATOM 5786 C C . GLY B 1 260 ? 14.297 -3.215 -9.18 1 94.19 260 GLY B C 1
ATOM 5787 O O . GLY B 1 260 ? 15.305 -2.602 -9.555 1 94.19 260 GLY B O 1
ATOM 5788 N N . CYS B 1 261 ? 13.094 -2.713 -9.227 1 92.88 261 CYS B N 1
ATOM 5789 C CA . CYS B 1 261 ? 12.859 -1.375 -9.75 1 92.88 261 CYS B CA 1
ATOM 5790 C C . CYS B 1 261 ? 13.531 -0.319 -8.883 1 92.88 261 CYS B C 1
ATOM 5792 O O . CYS B 1 261 ? 14.094 0.648 -9.391 1 92.88 261 CYS B O 1
ATOM 5794 N N . ARG B 1 262 ? 13.453 -0.474 -7.621 1 87.88 262 ARG B N 1
ATOM 5795 C CA . ARG B 1 262 ? 14.062 0.475 -6.699 1 87.88 262 ARG B CA 1
ATOM 5796 C C . ARG B 1 262 ? 15.578 0.488 -6.859 1 87.88 262 ARG B C 1
ATOM 5798 O O . ARG B 1 262 ? 16.203 1.55 -6.824 1 87.88 262 ARG B O 1
ATOM 5805 N N . ALA B 1 263 ? 16.172 -0.669 -6.957 1 89.75 263 ALA B N 1
ATOM 5806 C CA . ALA B 1 263 ? 17.609 -0.77 -7.164 1 89.75 263 ALA B CA 1
ATOM 5807 C C . ALA B 1 263 ? 18.047 -0.03 -8.43 1 89.75 263 ALA B C 1
ATOM 5809 O O . ALA B 1 263 ? 19.062 0.667 -8.43 1 89.75 263 ALA B O 1
ATOM 5810 N N . ALA B 1 264 ? 17.297 -0.19 -9.445 1 92.38 264 ALA B N 1
ATOM 5811 C CA . ALA B 1 264 ? 17.609 0.481 -10.703 1 92.38 264 ALA B CA 1
ATOM 5812 C C . ALA B 1 264 ? 17.453 1.994 -10.57 1 92.38 264 ALA B C 1
ATOM 5814 O O . ALA B 1 264 ? 18.234 2.754 -11.156 1 92.38 264 ALA B O 1
ATOM 5815 N N . ALA B 1 265 ? 16.438 2.393 -9.867 1 87 265 ALA B N 1
ATOM 5816 C CA . ALA B 1 265 ? 16.234 3.82 -9.633 1 87 265 ALA B CA 1
ATOM 5817 C C . ALA B 1 265 ? 17.422 4.422 -8.875 1 87 265 ALA B C 1
ATOM 5819 O O . ALA B 1 265 ? 17.891 5.516 -9.211 1 87 265 ALA B O 1
ATOM 5820 N N . VAL B 1 266 ? 17.875 3.727 -7.84 1 82.38 266 VAL B N 1
ATOM 5821 C CA . VAL B 1 266 ? 19.047 4.16 -7.078 1 82.38 266 VAL B CA 1
ATOM 5822 C C . VAL B 1 266 ? 20.266 4.246 -7.996 1 82.38 266 VAL B C 1
ATOM 5824 O O . VAL B 1 266 ? 21.109 5.125 -7.832 1 82.38 266 VAL B O 1
ATOM 5827 N N . GLY B 1 267 ? 20.281 3.371 -8.992 1 86 267 GLY B N 1
ATOM 5828 C CA . GLY B 1 267 ? 21.375 3.354 -9.953 1 86 267 GLY B CA 1
ATOM 5829 C C . GLY B 1 267 ? 21.266 4.43 -11.016 1 86 267 GLY B C 1
ATOM 5830 O O . GLY B 1 267 ? 22.156 4.582 -11.859 1 86 267 GLY B O 1
ATOM 5831 N N . GLY B 1 268 ? 20.109 5.133 -11.039 1 86.06 268 GLY B N 1
ATOM 5832 C CA . GLY B 1 268 ? 20.016 6.266 -11.945 1 86.06 268 GLY B CA 1
ATOM 5833 C C . GLY B 1 268 ? 18.906 6.109 -12.969 1 86.06 268 GLY B C 1
ATOM 5834 O O . GLY B 1 268 ? 18.672 7.008 -13.781 1 86.06 268 GLY B O 1
ATOM 5835 N N . ALA B 1 269 ? 18.297 4.984 -12.953 1 91.62 269 ALA B N 1
ATOM 5836 C CA . ALA B 1 269 ? 17.188 4.805 -13.891 1 91.62 269 ALA B CA 1
ATOM 5837 C C . ALA B 1 269 ? 16.062 5.801 -13.617 1 91.62 269 ALA B C 1
ATOM 5839 O O . ALA B 1 269 ? 15.773 6.109 -12.461 1 91.62 269 ALA B O 1
ATOM 5840 N N . ILE B 1 270 ? 15.492 6.258 -14.664 1 89.25 270 ILE B N 1
ATOM 5841 C CA . ILE B 1 270 ? 14.367 7.176 -14.547 1 89.25 270 ILE B CA 1
ATOM 5842 C C . ILE B 1 270 ? 13.062 6.43 -14.82 1 89.25 270 ILE B C 1
ATOM 5844 O O . ILE B 1 270 ? 12.961 5.684 -15.797 1 89.25 270 ILE B O 1
ATOM 5848 N N . TYR B 1 271 ? 12.133 6.664 -13.953 1 88.25 271 TYR B N 1
ATOM 5849 C CA . TYR B 1 271 ? 10.867 5.941 -14.047 1 88.25 271 TYR B CA 1
ATOM 5850 C C . TYR B 1 271 ? 9.742 6.875 -14.484 1 88.25 271 TYR B C 1
ATOM 5852 O O . TYR B 1 271 ? 9.672 8.023 -14.039 1 88.25 271 TYR B O 1
ATOM 5860 N N . MET B 1 272 ? 8.898 6.332 -15.336 1 86.62 272 MET B N 1
ATOM 5861 C CA . MET B 1 272 ? 7.68 7.02 -15.758 1 86.62 272 MET B CA 1
ATOM 5862 C C . MET B 1 272 ? 6.5 6.051 -15.812 1 86.62 272 MET B C 1
ATOM 5864 O O . MET B 1 272 ? 6.332 5.332 -16.797 1 86.62 272 MET B O 1
ATOM 5868 N N . LEU B 1 273 ? 5.656 5.98 -14.844 1 86.06 273 LEU B N 1
ATOM 5869 C CA . LEU B 1 273 ? 4.488 5.105 -14.797 1 86.06 273 LEU B CA 1
ATOM 5870 C C . LEU B 1 273 ? 3.264 5.801 -15.383 1 86.06 273 LEU B C 1
ATOM 5872 O O . LEU B 1 273 ? 3.256 7.023 -15.539 1 86.06 273 LEU B O 1
ATOM 5876 N N . GLY B 1 274 ? 2.273 5.016 -15.742 1 82.88 274 GLY B N 1
ATOM 5877 C CA . GLY B 1 274 ? 1.012 5.543 -16.234 1 82.88 274 GLY B CA 1
ATOM 5878 C C . GLY B 1 274 ? 1.067 5.953 -17.703 1 82.88 274 GLY B C 1
ATOM 5879 O O . GLY B 1 274 ? 0.109 6.52 -18.219 1 82.88 274 GLY B O 1
ATOM 5880 N N . SER B 1 275 ? 2.189 5.785 -18.312 1 83.12 275 SER B N 1
ATOM 5881 C CA . SER B 1 275 ? 2.342 6.16 -19.719 1 83.12 275 SER B CA 1
ATOM 5882 C C . SER B 1 275 ? 3.084 5.082 -20.5 1 83.12 275 SER B C 1
ATOM 5884 O O . SER B 1 275 ? 4.293 4.906 -20.328 1 83.12 275 SER B O 1
ATOM 5886 N N . GLY B 1 276 ? 2.377 4.418 -21.344 1 89.75 276 GLY B N 1
ATOM 5887 C CA . GLY B 1 276 ? 2.965 3.389 -22.188 1 89.75 276 GLY B CA 1
ATOM 5888 C C . GLY B 1 276 ? 3.447 3.92 -23.531 1 89.75 276 GLY B C 1
ATOM 5889 O O . GLY B 1 276 ? 3.303 5.109 -23.812 1 89.75 276 GLY B O 1
ATOM 5890 N N . ILE B 1 277 ? 4.066 3.098 -24.312 1 93.94 277 ILE B N 1
ATOM 5891 C CA . ILE B 1 277 ? 4.547 3.447 -25.641 1 93.94 277 ILE B CA 1
ATOM 5892 C C . ILE B 1 277 ? 3.363 3.576 -26.594 1 93.94 277 ILE B C 1
ATOM 5894 O O . ILE B 1 277 ? 2.602 2.625 -26.797 1 93.94 277 ILE B O 1
ATOM 5898 N N . LYS B 1 278 ? 3.205 4.707 -27.141 1 93.06 278 LYS B N 1
ATOM 5899 C CA . LYS B 1 278 ? 2.16 4.965 -28.125 1 93.06 278 LYS B CA 1
ATOM 5900 C C . LYS B 1 278 ? 2.625 4.582 -29.531 1 93.06 278 LYS B C 1
ATOM 5902 O O . LYS B 1 278 ? 1.874 3.971 -30.281 1 93.06 278 LYS B O 1
ATOM 5907 N N . ASN B 1 279 ? 3.863 5.07 -29.859 1 94.31 279 ASN B N 1
ATOM 5908 C CA . ASN B 1 279 ? 4.457 4.781 -31.156 1 94.31 279 ASN B CA 1
ATOM 5909 C C . ASN B 1 279 ? 5.949 4.473 -31.031 1 94.31 279 ASN B C 1
ATOM 5911 O O . ASN B 1 279 ? 6.648 5.078 -30.219 1 94.31 279 ASN B O 1
ATOM 5915 N N . LEU B 1 280 ? 6.309 3.479 -31.766 1 94.94 280 LEU B N 1
ATOM 5916 C CA . LEU B 1 280 ? 7.707 3.078 -31.875 1 94.94 280 LEU B CA 1
ATOM 5917 C C . LEU B 1 280 ? 8.141 2.988 -33.344 1 94.94 280 LEU B C 1
ATOM 5919 O O . LEU B 1 280 ? 7.613 2.166 -34.094 1 94.94 280 LEU B O 1
ATOM 5923 N N . LYS B 1 281 ? 9.055 3.938 -33.719 1 93.12 281 LYS B N 1
ATOM 5924 C CA . LYS B 1 281 ? 9.469 4.02 -35.125 1 93.12 281 LYS B CA 1
ATOM 5925 C C . LYS B 1 281 ? 10.961 3.736 -35.281 1 93.12 281 LYS B C 1
ATOM 5927 O O . LYS B 1 281 ? 11.773 4.242 -34.5 1 93.12 281 LYS B O 1
ATOM 5932 N N . ARG B 1 282 ? 11.297 2.932 -36.281 1 90.25 282 ARG B N 1
ATOM 5933 C CA . ARG B 1 282 ? 12.688 2.707 -36.688 1 90.25 282 ARG B CA 1
ATOM 5934 C C . ARG B 1 282 ? 13.07 3.615 -37.844 1 90.25 282 ARG B C 1
ATOM 5936 O O . ARG B 1 282 ? 12.297 3.789 -38.781 1 90.25 282 ARG B O 1
ATOM 5943 N N . SER B 1 283 ? 14.094 4.23 -37.531 1 79.19 283 SER B N 1
ATOM 5944 C CA . SER B 1 283 ? 14.57 5.051 -38.656 1 79.19 283 SER B CA 1
ATOM 5945 C C . SER B 1 283 ? 15.031 4.188 -39.812 1 79.19 283 SER B C 1
ATOM 5947 O O . SER B 1 283 ? 15.477 3.055 -39.625 1 79.19 283 SER B O 1
ATOM 5949 N N . GLU B 1 284 ? 14.891 4.73 -41 1 79.88 284 GLU B N 1
ATOM 5950 C CA . GLU B 1 284 ? 15.375 4.07 -42.219 1 79.88 284 GLU B CA 1
ATOM 5951 C C . GLU B 1 284 ? 16.906 4.07 -42.25 1 79.88 284 GLU B C 1
ATOM 5953 O O . GLU B 1 284 ? 17.5 3.24 -42.938 1 79.88 284 GLU B O 1
ATOM 5958 N N . GLN B 1 285 ? 17.484 5.039 -41.531 1 83.44 285 GLN B N 1
ATOM 5959 C CA . GLN B 1 285 ? 18.953 5.098 -41.5 1 83.44 285 GLN B CA 1
ATOM 5960 C C . GLN B 1 285 ? 19.516 4.016 -40.562 1 83.44 285 GLN B C 1
ATOM 5962 O O . GLN B 1 285 ? 19.047 3.826 -39.438 1 83.44 285 GLN B O 1
ATOM 5967 N N . PRO B 1 286 ? 20.516 3.383 -41.125 1 78.88 286 PRO B N 1
ATOM 5968 C CA . PRO B 1 286 ? 21.125 2.342 -40.281 1 78.88 286 PRO B CA 1
ATOM 5969 C C . PRO B 1 286 ? 21.75 2.895 -39 1 78.88 286 PRO B C 1
ATOM 5971 O O . PRO B 1 286 ? 22.281 4.008 -39 1 78.88 286 PRO B O 1
ATOM 5974 N N . ASP B 1 287 ? 21.656 2.375 -37.875 1 80 287 ASP B N 1
ATOM 5975 C CA . ASP B 1 287 ? 22.281 2.68 -36.594 1 80 287 ASP B CA 1
ATOM 5976 C C . ASP B 1 287 ? 21.625 3.887 -35.938 1 80 287 ASP B C 1
ATOM 5978 O O . ASP B 1 287 ? 22.141 4.422 -34.969 1 80 287 ASP B O 1
ATOM 5982 N N . ALA B 1 288 ? 20.609 4.391 -36.719 1 89.62 288 ALA B N 1
ATOM 5983 C CA . ALA B 1 288 ? 19.891 5.484 -36.062 1 89.62 288 ALA B CA 1
ATOM 5984 C C . ALA B 1 288 ? 19.094 4.988 -34.875 1 89.62 288 ALA B C 1
ATOM 5986 O O . ALA B 1 288 ? 18.609 3.857 -34.844 1 89.62 288 ALA B O 1
ATOM 5987 N N . PRO B 1 289 ? 19.062 5.773 -33.875 1 94.38 289 PRO B N 1
ATOM 5988 C CA . PRO B 1 289 ? 18.312 5.375 -32.688 1 94.38 289 PRO B CA 1
ATOM 5989 C C . PRO B 1 289 ? 16.812 5.238 -32.938 1 94.38 289 PRO B C 1
ATOM 5991 O O . PRO B 1 289 ? 16.297 5.805 -33.906 1 94.38 289 PRO B O 1
ATOM 5994 N N . LEU B 1 290 ? 16.172 4.426 -32.125 1 96 290 LEU B N 1
ATOM 5995 C CA . LEU B 1 290 ? 14.719 4.301 -32.125 1 96 290 LEU B CA 1
ATOM 5996 C C . LEU B 1 290 ? 14.055 5.582 -31.656 1 96 290 LEU B C 1
ATOM 5998 O O . LEU B 1 290 ? 14.578 6.258 -30.766 1 96 290 LEU B O 1
ATOM 6002 N N . GLU B 1 291 ? 12.961 5.879 -32.312 1 95.81 291 GLU B N 1
ATOM 6003 C CA . GLU B 1 291 ? 12.148 7.004 -31.859 1 95.81 291 GLU B CA 1
ATOM 6004 C C . GLU B 1 291 ? 10.859 6.52 -31.203 1 95.81 291 GLU B C 1
ATOM 6006 O O . GLU B 1 291 ? 10.086 5.781 -31.812 1 95.81 291 GLU B O 1
ATOM 6011 N N . LEU B 1 292 ? 10.719 6.945 -29.953 1 96.44 292 LEU B N 1
ATOM 6012 C CA . LEU B 1 292 ? 9.539 6.531 -29.203 1 96.44 292 LEU B CA 1
ATOM 6013 C C . LEU B 1 292 ? 8.68 7.738 -28.828 1 96.44 292 LEU B C 1
ATOM 6015 O O . LEU B 1 292 ? 9.211 8.781 -28.453 1 96.44 292 LEU B O 1
ATOM 6019 N N . SER B 1 293 ? 7.371 7.555 -29 1 95.44 293 SER B N 1
ATOM 6020 C CA . SER B 1 293 ? 6.391 8.492 -28.469 1 95.44 293 SER B CA 1
ATOM 6021 C C . SER B 1 293 ? 5.5 7.828 -27.422 1 95.44 293 SER B C 1
ATOM 6023 O O . SER B 1 293 ? 5.039 6.703 -27.625 1 95.44 293 SER B O 1
ATOM 6025 N N . PHE B 1 294 ? 5.332 8.516 -26.328 1 92.19 294 PHE B N 1
ATOM 6026 C CA . PHE B 1 294 ? 4.551 7.945 -25.234 1 92.19 294 PHE B CA 1
ATOM 6027 C C . PHE B 1 294 ? 3.15 8.547 -25.203 1 92.19 294 PHE B C 1
ATOM 6029 O O . PHE B 1 294 ? 2.875 9.531 -25.891 1 92.19 294 PHE B O 1
ATOM 6036 N N . MET B 1 295 ? 2.289 7.938 -24.453 1 83.56 295 MET B N 1
ATOM 6037 C CA . MET B 1 295 ? 0.89 8.344 -24.359 1 83.56 295 MET B CA 1
ATOM 6038 C C . MET B 1 295 ? 0.768 9.766 -23.812 1 83.56 295 MET B C 1
ATOM 6040 O O . MET B 1 295 ? -0.215 10.453 -24.078 1 83.56 295 MET B O 1
ATOM 6044 N N . ASN B 1 296 ? 1.698 10.227 -23.062 1 78.38 296 ASN B N 1
ATOM 6045 C CA . ASN B 1 296 ? 1.676 11.586 -22.531 1 78.38 296 ASN B CA 1
ATOM 6046 C C . ASN B 1 296 ? 2.328 12.57 -23.484 1 78.38 296 ASN B C 1
ATOM 6048 O O . ASN B 1 296 ? 2.652 13.695 -23.109 1 78.38 296 ASN B O 1
ATOM 6052 N N . ASP B 1 297 ? 2.738 12.172 -24.641 1 83.06 297 ASP B N 1
ATOM 6053 C CA . ASP B 1 297 ? 3.223 12.953 -25.766 1 83.06 297 ASP B CA 1
ATOM 6054 C C . ASP B 1 297 ? 4.691 13.336 -25.594 1 83.06 297 ASP B C 1
ATOM 6056 O O . ASP B 1 297 ? 5.172 14.281 -26.203 1 83.06 297 ASP B O 1
ATOM 6060 N N . ILE B 1 298 ? 5.32 12.68 -24.719 1 87.25 298 ILE B N 1
ATOM 6061 C CA . ILE B 1 298 ? 6.766 12.844 -24.609 1 87.25 298 ILE B CA 1
ATOM 6062 C C . ILE B 1 298 ? 7.473 11.969 -25.641 1 87.25 298 ILE B C 1
ATOM 6064 O O . ILE B 1 298 ? 7.113 10.805 -25.828 1 87.25 298 ILE B O 1
ATOM 6068 N N . ASP B 1 299 ? 8.43 12.594 -26.297 1 92.38 299 ASP B N 1
ATOM 6069 C CA . ASP B 1 299 ? 9.219 11.867 -27.281 1 92.38 299 ASP B CA 1
ATOM 6070 C C . ASP B 1 299 ? 10.641 11.641 -26.797 1 92.38 299 ASP B C 1
ATOM 6072 O O . ASP B 1 299 ? 11.25 12.531 -26.188 1 92.38 299 ASP B O 1
ATOM 6076 N N . VAL B 1 300 ? 11.102 10.422 -27.047 1 95.44 300 VAL B N 1
ATOM 6077 C CA . VAL B 1 300 ? 12.484 10.148 -26.672 1 95.44 300 VAL B CA 1
ATOM 6078 C C . VAL B 1 300 ? 13.164 9.312 -27.75 1 95.44 300 VAL B C 1
ATOM 6080 O O . VAL B 1 300 ? 12.508 8.812 -28.656 1 95.44 300 VAL B O 1
ATOM 6083 N N . LYS B 1 301 ? 14.461 9.289 -27.734 1 95.31 301 LYS B N 1
ATOM 6084 C CA . LYS B 1 301 ? 15.273 8.43 -28.578 1 95.31 301 LYS B CA 1
ATOM 6085 C C . LYS B 1 301 ? 15.992 7.363 -27.75 1 95.31 301 LYS B C 1
ATOM 6087 O O . LYS B 1 301 ? 16.453 7.633 -26.641 1 95.31 301 LYS B O 1
ATOM 6092 N N . ALA B 1 302 ? 16.016 6.133 -28.266 1 96.62 302 ALA B N 1
ATOM 6093 C CA . ALA B 1 302 ? 16.656 5.051 -27.531 1 96.62 302 ALA B CA 1
ATOM 6094 C C . ALA B 1 302 ? 17.406 4.113 -28.469 1 96.62 302 ALA B C 1
ATOM 6096 O O . ALA B 1 302 ? 17 3.918 -29.609 1 96.62 302 ALA B O 1
ATOM 6097 N N . LYS B 1 303 ? 18.5 3.551 -27.938 1 95.19 303 LYS B N 1
ATOM 6098 C CA . LYS B 1 303 ? 19.25 2.551 -28.703 1 95.19 303 LYS B CA 1
ATOM 6099 C C . LYS B 1 303 ? 18.5 1.226 -28.766 1 95.19 303 LYS B C 1
ATOM 6101 O O . LYS B 1 303 ? 18.484 0.551 -29.797 1 95.19 303 LYS B O 1
ATOM 6106 N N . LEU B 1 304 ? 17.969 0.843 -27.672 1 96.44 304 LEU B N 1
ATOM 6107 C CA . LEU B 1 304 ? 17.25 -0.426 -27.547 1 96.44 304 LEU B CA 1
ATOM 6108 C C . LEU B 1 304 ? 15.945 -0.246 -26.781 1 96.44 304 LEU B C 1
ATOM 6110 O O . LEU B 1 304 ? 15.828 0.649 -25.938 1 96.44 304 LEU B O 1
ATOM 6114 N N . VAL B 1 305 ? 15 -1.104 -27.125 1 97.81 305 VAL B N 1
ATOM 6115 C CA . VAL B 1 305 ? 13.75 -1.18 -26.375 1 97.81 305 VAL B CA 1
ATOM 6116 C C . VAL B 1 305 ? 13.5 -2.617 -25.938 1 97.81 305 VAL B C 1
ATOM 6118 O O . VAL B 1 305 ? 13.641 -3.555 -26.719 1 97.81 305 VAL B O 1
ATOM 6121 N N . VAL B 1 306 ? 13.258 -2.822 -24.703 1 98.19 306 VAL B N 1
ATOM 6122 C CA . VAL B 1 306 ? 12.82 -4.102 -24.156 1 98.19 306 VAL B CA 1
ATOM 6123 C C . VAL B 1 306 ? 11.406 -3.967 -23.594 1 98.19 306 VAL B C 1
ATOM 6125 O O . VAL B 1 306 ? 11.156 -3.129 -22.719 1 98.19 306 VAL B O 1
ATOM 6128 N N . GLN B 1 307 ? 10.469 -4.762 -24.047 1 97.06 307 GLN B N 1
ATOM 6129 C CA . GLN B 1 307 ? 9.078 -4.609 -23.625 1 97.06 307 GLN B CA 1
ATOM 6130 C C . GLN B 1 307 ? 8.445 -5.965 -23.312 1 97.06 307 GLN B C 1
ATOM 6132 O O . GLN B 1 307 ? 9.047 -7.012 -23.578 1 97.06 307 GLN B O 1
ATOM 6137 N N . GLY B 1 308 ? 7.359 -5.965 -22.641 1 92.5 308 GLY B N 1
ATOM 6138 C CA . GLY B 1 308 ? 6.559 -7.168 -22.438 1 92.5 308 GLY B CA 1
ATOM 6139 C C . GLY B 1 308 ? 5.469 -7.336 -23.469 1 92.5 308 GLY B C 1
ATOM 6140 O O . GLY B 1 308 ? 4.949 -6.352 -24 1 92.5 308 GLY B O 1
ATOM 6141 N N . ALA B 1 309 ? 5.09 -8.539 -23.641 1 86.56 309 ALA B N 1
ATOM 6142 C CA . ALA B 1 309 ? 4 -8.812 -24.578 1 86.56 309 ALA B CA 1
ATOM 6143 C C . ALA B 1 309 ? 2.656 -8.406 -23.984 1 86.56 309 ALA B C 1
ATOM 6145 O O . ALA B 1 309 ? 2.441 -8.523 -22.781 1 86.56 309 ALA B O 1
ATOM 6146 N N . ASP B 1 310 ? 1.765 -7.852 -24.781 1 73.94 310 ASP B N 1
ATOM 6147 C CA . ASP B 1 310 ? 0.435 -7.441 -24.344 1 73.94 310 ASP B CA 1
ATOM 6148 C C . ASP B 1 310 ? -0.583 -8.562 -24.562 1 73.94 310 ASP B C 1
ATOM 6150 O O . ASP B 1 310 ? -1.587 -8.641 -23.844 1 73.94 310 ASP B O 1
ATOM 6154 N N . ALA B 1 311 ? -0.331 -9.25 -25.594 1 73.5 311 ALA B N 1
ATOM 6155 C CA . ALA B 1 311 ? -1.354 -10.219 -25.984 1 73.5 311 ALA B CA 1
ATOM 6156 C C . ALA B 1 311 ? -0.881 -11.648 -25.734 1 73.5 311 ALA B C 1
ATOM 6158 O O . ALA B 1 311 ? 0.305 -11.953 -25.891 1 73.5 311 ALA B O 1
ATOM 6159 N N . ALA B 1 312 ? -1.934 -12.352 -25.266 1 71.44 312 ALA B N 1
ATOM 6160 C CA . ALA B 1 312 ? -1.688 -13.766 -24.984 1 71.44 312 ALA B CA 1
ATOM 6161 C C . ALA B 1 312 ? -1.575 -14.578 -26.266 1 71.44 312 ALA B C 1
ATOM 6163 O O . ALA B 1 312 ? -2.178 -14.219 -27.281 1 71.44 312 ALA B O 1
ATOM 6164 N N . ASP B 1 313 ? -0.675 -15.445 -26.141 1 69.88 313 ASP B N 1
ATOM 6165 C CA . ASP B 1 313 ? -0.616 -16.453 -27.203 1 69.88 313 ASP B CA 1
ATOM 6166 C C . ASP B 1 313 ? -1.812 -17.391 -27.125 1 69.88 313 ASP B C 1
ATOM 6168 O O . ASP B 1 313 ? -2.1 -17.953 -26.062 1 69.88 313 ASP B O 1
ATOM 6172 N N . SER B 1 314 ? -2.566 -17.406 -28.141 1 65.75 314 SER B N 1
ATOM 6173 C CA . SER B 1 314 ? -3.779 -18.203 -28.188 1 65.75 314 SER B CA 1
ATOM 6174 C C . SER B 1 314 ? -3.486 -19.672 -27.875 1 65.75 314 SER B C 1
ATOM 6176 O O . SER B 1 314 ? -4.383 -20.422 -27.469 1 65.75 314 SER B O 1
ATOM 6178 N N . SER B 1 315 ? -2.34 -19.938 -27.984 1 66.69 315 SER B N 1
ATOM 6179 C CA . SER B 1 315 ? -2 -21.344 -27.797 1 66.69 315 SER B CA 1
ATOM 6180 C C . SER B 1 315 ? -1.732 -21.656 -26.328 1 66.69 315 SER B C 1
ATOM 6182 O O . SER B 1 315 ? -1.659 -22.828 -25.938 1 66.69 315 SER B O 1
ATOM 6184 N N . CYS B 1 316 ? -1.806 -20.75 -25.578 1 72.44 316 CYS B N 1
ATOM 6185 C CA . CYS B 1 316 ? -1.398 -21 -24.203 1 72.44 316 CYS B CA 1
ATOM 6186 C C . CYS B 1 316 ? -2.609 -21.266 -23.312 1 72.44 316 CYS B C 1
ATOM 6188 O O . CYS B 1 316 ? -3.732 -20.906 -23.672 1 72.44 316 CYS B O 1
ATOM 6190 N N . ILE B 1 317 ? -2.324 -22.016 -22.312 1 79.12 317 ILE B N 1
ATOM 6191 C CA . ILE B 1 317 ? -3.316 -22.406 -21.312 1 79.12 317 ILE B CA 1
ATOM 6192 C C . ILE B 1 317 ? -3.803 -21.172 -20.562 1 79.12 317 ILE B C 1
ATOM 6194 O O . ILE B 1 317 ? -3.018 -20.266 -20.281 1 79.12 317 ILE B O 1
ATOM 6198 N N . ARG B 1 318 ? -5.109 -21.172 -20.406 1 90.19 318 ARG B N 1
ATOM 6199 C CA . ARG B 1 318 ? -5.719 -20.141 -19.562 1 90.19 318 ARG B CA 1
ATOM 6200 C C . ARG B 1 318 ? -6.031 -20.672 -18.172 1 90.19 318 ARG B C 1
ATOM 6202 O O . ARG B 1 318 ? -6.391 -21.844 -18.016 1 90.19 318 ARG B O 1
ATOM 6209 N N . THR B 1 319 ? -5.883 -19.859 -17.203 1 94.06 319 THR B N 1
ATOM 6210 C CA . THR B 1 319 ? -6.105 -20.25 -15.812 1 94.06 319 THR B CA 1
ATOM 6211 C C . THR B 1 319 ? -7.203 -19.406 -15.18 1 94.06 319 THR B C 1
ATOM 6213 O O . THR B 1 319 ? -7.297 -18.203 -15.445 1 94.06 319 THR B O 1
ATOM 6216 N N . SER B 1 320 ? -8.062 -20.062 -14.438 1 96.62 320 SER B N 1
ATOM 6217 C CA . SER B 1 320 ? -9.031 -19.359 -13.594 1 96.62 320 SER B CA 1
ATOM 6218 C C . SER B 1 320 ? -8.516 -19.219 -12.164 1 96.62 320 SER B C 1
ATOM 6220 O O . SER B 1 320 ? -7.988 -20.172 -11.594 1 96.62 320 SER B O 1
ATOM 6222 N N . ARG B 1 321 ? -8.664 -18.031 -11.656 1 97.75 321 ARG B N 1
ATOM 6223 C CA . ARG B 1 321 ? -8.148 -17.75 -10.32 1 97.75 321 ARG B CA 1
ATOM 6224 C C . ARG B 1 321 ? -9.234 -17.125 -9.438 1 97.75 321 ARG B C 1
ATOM 6226 O O . ARG B 1 321 ? -10.078 -16.359 -9.93 1 97.75 321 ARG B O 1
ATOM 6233 N N . LEU B 1 322 ? -9.227 -17.484 -8.203 1 98.5 322 LEU B N 1
ATOM 6234 C CA . LEU B 1 322 ? -10.086 -16.906 -7.176 1 98.5 322 LEU B CA 1
ATOM 6235 C C . LEU B 1 322 ? -9.281 -16.547 -5.93 1 98.5 322 LEU B C 1
ATOM 6237 O O . LEU B 1 322 ? -8.727 -17.438 -5.277 1 98.5 322 LEU B O 1
ATOM 6241 N N . THR B 1 323 ? -9.156 -15.289 -5.633 1 98.62 323 THR B N 1
ATOM 6242 C CA . THR B 1 323 ? -8.516 -14.789 -4.422 1 98.62 323 THR B CA 1
ATOM 6243 C C . THR B 1 323 ? -9.555 -14.445 -3.359 1 98.62 323 THR B C 1
ATOM 6245 O O . THR B 1 323 ? -10.5 -13.695 -3.625 1 98.62 323 THR B O 1
ATOM 6248 N N . VAL B 1 324 ? -9.312 -14.977 -2.166 1 98.44 324 VAL B N 1
ATOM 6249 C CA . VAL B 1 324 ? -10.328 -14.852 -1.127 1 98.44 324 VAL B CA 1
ATOM 6250 C C . VAL B 1 324 ? -9.68 -14.383 0.175 1 98.44 324 VAL B C 1
ATOM 6252 O O . VAL B 1 324 ? -8.602 -14.859 0.545 1 98.44 324 VAL B O 1
ATOM 6255 N N . VAL B 1 325 ? -10.312 -13.445 0.827 1 98 325 VAL B N 1
ATOM 6256 C CA . VAL B 1 325 ? -9.977 -13.102 2.203 1 98 325 VAL B CA 1
ATOM 6257 C C . VAL B 1 325 ? -11.062 -13.625 3.146 1 98 325 VAL B C 1
ATOM 6259 O O . VAL B 1 325 ? -12.25 -13.43 2.9 1 98 325 VAL B O 1
ATOM 6262 N N . THR B 1 326 ? -10.656 -14.305 4.211 1 96.81 326 THR B N 1
ATOM 6263 C CA . THR B 1 326 ? -11.625 -14.875 5.137 1 96.81 326 THR B CA 1
ATOM 6264 C C . THR B 1 326 ? -11.18 -14.672 6.582 1 96.81 326 THR B C 1
ATOM 6266 O O . THR B 1 326 ? -9.992 -14.477 6.848 1 96.81 326 THR B O 1
ATOM 6269 N N . LYS B 1 327 ? -12.164 -14.719 7.461 1 93.56 327 LYS B N 1
ATOM 6270 C CA . LYS B 1 327 ? -11.906 -14.656 8.898 1 93.56 327 LYS B CA 1
ATOM 6271 C C . LYS B 1 327 ? -11.992 -16.047 9.531 1 93.56 327 LYS B C 1
ATOM 6273 O O . LYS B 1 327 ? -11.758 -16.203 10.727 1 93.56 327 LYS B O 1
ATOM 6278 N N . SER B 1 328 ? -12.352 -17.031 8.719 1 94.38 328 SER B N 1
ATOM 6279 C CA . SER B 1 328 ? -12.32 -18.391 9.227 1 94.38 328 SER B CA 1
ATOM 6280 C C . SER B 1 328 ? -10.922 -18.781 9.688 1 94.38 328 SER B C 1
ATOM 6282 O O . SER B 1 328 ? -9.938 -18.469 9.031 1 94.38 328 SER B O 1
ATOM 6284 N N . ASN B 1 329 ? -10.922 -19.438 10.828 1 93.69 329 ASN B N 1
ATOM 6285 C CA . ASN B 1 329 ? -9.617 -19.828 11.359 1 93.69 329 ASN B CA 1
ATOM 6286 C C . ASN B 1 329 ? -9 -20.969 10.539 1 93.69 329 ASN B C 1
ATOM 6288 O O . ASN B 1 329 ? -9.523 -22.078 10.531 1 93.69 329 ASN B O 1
ATOM 6292 N N . LEU B 1 330 ? -7.898 -20.672 9.93 1 95.25 330 LEU B N 1
ATOM 6293 C CA . LEU B 1 330 ? -7.219 -21.672 9.117 1 95.25 330 LEU B CA 1
ATOM 6294 C C . LEU B 1 330 ? -5.844 -22 9.688 1 95.25 330 LEU B C 1
ATOM 6296 O O . LEU B 1 330 ? -4.996 -22.562 8.992 1 95.25 330 LEU B O 1
ATOM 6300 N N . SER B 1 331 ? -5.617 -21.703 10.945 1 93.81 331 SER B N 1
ATOM 6301 C CA . SER B 1 331 ? -4.32 -21.844 11.594 1 93.81 331 SER B CA 1
ATOM 6302 C C . SER B 1 331 ? -3.869 -23.297 11.602 1 93.81 331 SER B C 1
ATOM 6304 O O . SER B 1 331 ? -2.67 -23.594 11.57 1 93.81 331 SER B O 1
ATOM 6306 N N . PRO B 1 332 ? -4.805 -24.312 11.531 1 93.19 332 PRO B N 1
ATOM 6307 C CA . PRO B 1 332 ? -4.383 -25.703 11.617 1 93.19 332 PRO B CA 1
ATOM 6308 C C . PRO B 1 332 ? -3.502 -26.125 10.445 1 93.19 332 PRO B C 1
ATOM 6310 O O . PRO B 1 332 ? -2.764 -27.109 10.547 1 93.19 332 PRO B O 1
ATOM 6313 N N . VAL B 1 333 ? -3.559 -25.422 9.344 1 94.88 333 VAL B N 1
ATOM 6314 C CA . VAL B 1 333 ? -2.803 -25.875 8.18 1 94.88 333 VAL B CA 1
ATOM 6315 C C . VAL B 1 333 ? -1.352 -25.422 8.289 1 94.88 333 VAL B C 1
ATOM 6317 O O . VAL B 1 333 ? -0.499 -25.844 7.508 1 94.88 333 VAL B O 1
ATOM 6320 N N . PHE B 1 334 ? -1.033 -24.562 9.273 1 94.44 334 PHE B N 1
ATOM 6321 C CA . PHE B 1 334 ? 0.321 -24.047 9.453 1 94.44 334 PHE B CA 1
ATOM 6322 C C . PHE B 1 334 ? 1.023 -24.766 10.602 1 94.44 334 PHE B C 1
ATOM 6324 O O . PHE B 1 334 ? 1.834 -24.156 11.305 1 94.44 334 PHE B O 1
ATOM 6331 N N . GLU B 1 335 ? 0.82 -25.953 10.781 1 84.56 335 GLU B N 1
ATOM 6332 C CA . GLU B 1 335 ? 1.378 -26.734 11.883 1 84.56 335 GLU B CA 1
ATOM 6333 C C . GLU B 1 335 ? 2.889 -26.891 11.734 1 84.56 335 GLU B C 1
ATOM 6335 O O . GLU B 1 335 ? 3.393 -27.078 10.625 1 84.56 335 GLU B O 1
ATOM 6340 N N . LEU B 1 336 ? 3.52 -26.859 12.883 1 81.62 336 LEU B N 1
ATOM 6341 C CA . LEU B 1 336 ? 4.961 -27.094 12.93 1 81.62 336 LEU B CA 1
ATOM 6342 C C . LEU B 1 336 ? 5.273 -28.578 12.867 1 81.62 336 LEU B C 1
ATOM 6344 O O . LEU B 1 336 ? 4.668 -29.375 13.586 1 81.62 336 LEU B O 1
ATOM 6348 N N . LEU B 1 337 ? 6.09 -28.969 12.055 1 73.12 337 LEU B N 1
ATOM 6349 C CA . LEU B 1 337 ? 6.418 -30.375 11.875 1 73.12 337 LEU B CA 1
ATOM 6350 C C . LEU B 1 337 ? 7.633 -30.766 12.711 1 73.12 337 LEU B C 1
ATOM 6352 O O . LEU B 1 337 ? 7.77 -31.922 13.125 1 73.12 337 LEU B O 1
ATOM 6356 N N . THR B 1 338 ? 8.508 -29.875 12.773 1 76.56 338 THR B N 1
ATOM 6357 C CA . THR B 1 338 ? 9.766 -30.141 13.469 1 76.56 338 THR B CA 1
ATOM 6358 C C . THR B 1 338 ? 10.07 -29.047 14.477 1 76.56 338 THR B C 1
ATOM 6360 O O . THR B 1 338 ? 9.883 -27.859 14.188 1 76.56 338 THR B O 1
ATOM 6363 N N . ASP B 1 339 ? 10.602 -29.5 15.508 1 79.62 339 ASP B N 1
ATOM 6364 C CA . ASP B 1 339 ? 11.008 -28.547 16.531 1 79.62 339 ASP B CA 1
ATOM 6365 C C . ASP B 1 339 ? 12.086 -27.609 16 1 79.62 339 ASP B C 1
ATOM 6367 O O . ASP B 1 339 ? 13.008 -28.031 15.305 1 79.62 339 ASP B O 1
ATOM 6371 N N . GLY B 1 340 ? 11.922 -26.375 16.25 1 80.56 340 GLY B N 1
ATOM 6372 C CA . GLY B 1 340 ? 12.922 -25.406 15.836 1 80.56 340 GLY B CA 1
ATOM 6373 C C . GLY B 1 340 ? 12.672 -24.828 14.453 1 80.56 340 GLY B C 1
ATOM 6374 O O . GLY B 1 340 ? 13.336 -23.875 14.039 1 80.56 340 GLY B O 1
ATOM 6375 N N . ALA B 1 341 ? 11.75 -25.453 13.75 1 85.62 341 ALA B N 1
ATOM 6376 C CA . ALA B 1 341 ? 11.43 -24.938 12.414 1 85.62 341 ALA B CA 1
ATOM 6377 C C . ALA B 1 341 ? 10.609 -23.656 12.5 1 85.62 341 ALA B C 1
ATOM 6379 O O . ALA B 1 341 ? 9.883 -23.438 13.477 1 85.62 341 ALA B O 1
ATOM 6380 N N . PRO B 1 342 ? 10.859 -22.828 11.555 1 89.62 342 PRO B N 1
ATOM 6381 C CA . PRO B 1 342 ? 9.984 -21.656 11.531 1 89.62 342 PRO B CA 1
ATOM 6382 C C . PRO B 1 342 ? 8.523 -22.016 11.25 1 89.62 342 PRO B C 1
ATOM 6384 O O . PRO B 1 342 ? 8.25 -22.969 10.523 1 89.62 342 PRO B O 1
ATOM 6387 N N . THR B 1 343 ? 7.633 -21.266 11.844 1 92.12 343 THR B N 1
ATOM 6388 C CA . THR B 1 343 ? 6.223 -21.453 11.523 1 92.12 343 THR B CA 1
ATOM 6389 C C . THR B 1 343 ? 5.938 -21.062 10.078 1 92.12 343 THR B C 1
ATOM 6391 O O . THR B 1 343 ? 6.227 -19.938 9.664 1 92.12 343 THR B O 1
ATOM 6394 N N . PRO B 1 344 ? 5.426 -21.969 9.312 1 95.19 344 PRO B N 1
ATOM 6395 C CA . PRO B 1 344 ? 5.133 -21.609 7.922 1 95.19 344 PRO B CA 1
ATOM 6396 C C . PRO B 1 344 ? 4.031 -20.562 7.805 1 95.19 344 PRO B C 1
ATOM 6398 O O . PRO B 1 344 ? 3.098 -20.547 8.609 1 95.19 344 PRO B O 1
ATOM 6401 N N . ALA B 1 345 ? 4.168 -19.75 6.836 1 97.19 345 ALA B N 1
ATOM 6402 C CA . ALA B 1 345 ? 3.168 -18.719 6.59 1 97.19 345 ALA B CA 1
ATOM 6403 C C . ALA B 1 345 ? 2.256 -19.094 5.426 1 97.19 345 ALA B C 1
ATOM 6405 O O . ALA B 1 345 ? 1.211 -18.484 5.219 1 97.19 345 ALA B O 1
ATOM 6406 N N . VAL B 1 346 ? 2.604 -20.109 4.66 1 97.94 346 VAL B N 1
ATOM 6407 C CA . VAL B 1 346 ? 1.855 -20.547 3.484 1 97.94 346 VAL B CA 1
ATOM 6408 C C . VAL B 1 346 ? 1.685 -22.062 3.508 1 97.94 346 VAL B C 1
ATOM 6410 O O . VAL B 1 346 ? 2.611 -22.797 3.867 1 97.94 346 VAL B O 1
ATOM 6413 N N . ALA B 1 347 ? 0.551 -22.516 3.201 1 97.06 347 ALA B N 1
ATOM 6414 C CA . ALA B 1 347 ? 0.263 -23.922 2.98 1 97.06 347 ALA B CA 1
ATOM 6415 C C . ALA B 1 347 ? -0.352 -24.156 1.603 1 97.06 347 ALA B C 1
ATOM 6417 O O . ALA B 1 347 ? -1.057 -23.281 1.08 1 97.06 347 ALA B O 1
ATOM 6418 N N . VAL B 1 348 ? -0.064 -25.297 1.033 1 96.94 348 VAL B N 1
ATOM 6419 C CA . VAL B 1 348 ? -0.61 -25.625 -0.277 1 96.94 348 VAL B CA 1
ATOM 6420 C C . VAL B 1 348 ? -1.588 -26.797 -0.143 1 96.94 348 VAL B C 1
ATOM 6422 O O . VAL B 1 348 ? -1.267 -27.812 0.472 1 96.94 348 VAL B O 1
ATOM 6425 N N . VAL B 1 349 ? -2.76 -26.625 -0.701 1 97.12 349 VAL B N 1
ATOM 6426 C CA . VAL B 1 349 ? -3.766 -27.688 -0.682 1 97.12 349 VAL B CA 1
ATOM 6427 C C . VAL B 1 349 ? -4.172 -28.031 -2.111 1 97.12 349 VAL B C 1
ATOM 6429 O O . VAL B 1 349 ? -4.512 -27.156 -2.902 1 97.12 349 VAL B O 1
ATOM 6432 N N . ALA B 1 350 ? -4.18 -29.297 -2.383 1 96.75 350 ALA B N 1
ATOM 6433 C CA . ALA B 1 350 ? -4.566 -29.734 -3.717 1 96.75 350 ALA B CA 1
ATOM 6434 C C . ALA B 1 350 ? -5.883 -30.516 -3.674 1 96.75 350 ALA B C 1
ATOM 6436 O O . ALA B 1 350 ? -6.137 -31.266 -2.732 1 96.75 350 ALA B O 1
ATOM 6437 N N . PHE B 1 351 ? -6.672 -30.25 -4.629 1 96.81 351 PHE B N 1
ATOM 6438 C CA . PHE B 1 351 ? -7.82 -31.078 -5 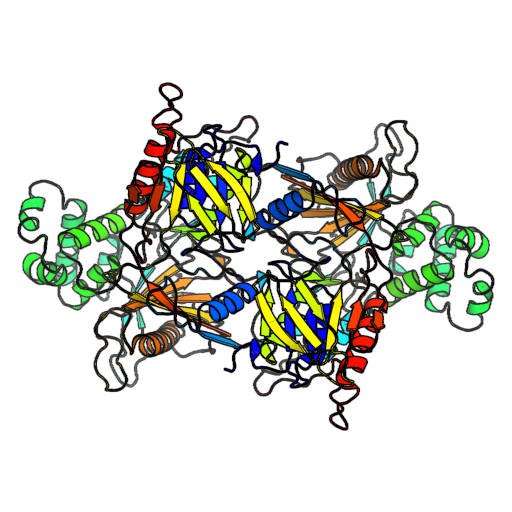1 96.81 351 PHE B CA 1
ATOM 6439 C C . PHE B 1 351 ? -7.543 -31.844 -6.289 1 96.81 351 PHE B C 1
ATOM 6441 O O . PHE B 1 351 ? -7.719 -31.297 -7.383 1 96.81 351 PHE B O 1
ATOM 6448 N N . PRO B 1 352 ? -7.176 -33.062 -6.125 1 93.62 352 PRO B N 1
ATOM 6449 C CA . PRO B 1 352 ? -6.855 -33.844 -7.328 1 93.62 352 PRO B CA 1
ATOM 6450 C C . PRO B 1 352 ? -8.008 -33.875 -8.336 1 93.62 352 PRO B C 1
ATOM 6452 O O . PRO B 1 352 ? -9.156 -33.625 -7.969 1 93.62 352 PRO B O 1
ATOM 6455 N N . SER B 1 353 ? -7.605 -34.188 -9.562 1 92.31 353 SER B N 1
ATOM 6456 C CA . SER B 1 353 ? -8.609 -34.312 -10.617 1 92.31 353 SER B CA 1
ATOM 6457 C C . SER B 1 353 ? -9.75 -35.25 -10.195 1 92.31 353 SER B C 1
ATOM 6459 O O . SER B 1 353 ? -9.508 -36.281 -9.586 1 92.31 353 SER B O 1
ATOM 6461 N N . GLY B 1 354 ? -10.969 -34.812 -10.422 1 90.62 354 GLY B N 1
ATOM 6462 C CA . GLY B 1 354 ? -12.125 -35.625 -10.141 1 90.62 354 GLY B CA 1
ATOM 6463 C C . GLY B 1 354 ? -12.664 -35.438 -8.734 1 90.62 354 GLY B C 1
ATOM 6464 O O . GLY B 1 354 ? -13.742 -35.969 -8.406 1 90.62 354 GLY B O 1
ATOM 6465 N N . THR B 1 355 ? -11.961 -34.719 -7.883 1 91.38 355 THR B N 1
ATOM 6466 C CA . THR B 1 355 ? -12.367 -34.531 -6.496 1 91.38 355 THR B CA 1
ATOM 6467 C C . THR B 1 355 ? -13.57 -33.594 -6.414 1 91.38 355 THR B C 1
ATOM 6469 O O . THR B 1 355 ? -14.516 -33.875 -5.664 1 91.38 355 THR B O 1
ATOM 6472 N N . VAL B 1 356 ? -13.492 -32.5 -7.148 1 93.62 356 VAL B N 1
ATOM 6473 C CA . VAL B 1 356 ? -14.586 -31.531 -7.164 1 93.62 356 VAL B CA 1
ATOM 6474 C C . VAL B 1 356 ? -15.547 -31.844 -8.305 1 93.62 356 VAL B C 1
ATOM 6476 O O . VAL B 1 356 ? -15.109 -32.188 -9.414 1 93.62 356 VAL B O 1
ATOM 6479 N N . THR B 1 357 ? -16.828 -31.734 -8.016 1 90.81 357 THR B N 1
ATOM 6480 C CA . THR B 1 357 ? -17.828 -32.031 -9.023 1 90.81 357 THR B CA 1
ATOM 6481 C C . THR B 1 357 ? -18.469 -30.766 -9.57 1 90.81 357 THR B C 1
ATOM 6483 O O . THR B 1 357 ? -18.5 -29.734 -8.891 1 90.81 357 THR B O 1
ATOM 6486 N N . ILE B 1 358 ? -18.906 -30.844 -10.797 1 88.81 358 ILE B N 1
ATOM 6487 C CA . ILE B 1 358 ? -19.578 -29.719 -11.43 1 88.81 358 ILE B CA 1
ATOM 6488 C C . ILE B 1 358 ? -21.094 -29.922 -11.391 1 88.81 358 ILE B C 1
ATOM 6490 O O . ILE B 1 358 ? -21.578 -30.844 -10.734 1 88.81 358 ILE B O 1
ATOM 6494 N N . GLU B 1 359 ? -21.922 -29.031 -11.953 1 79.69 359 GLU B N 1
ATOM 6495 C CA . GLU B 1 359 ? -23.375 -28.969 -11.828 1 79.69 359 GLU B CA 1
ATOM 6496 C C . GLU B 1 359 ? -24.016 -30.312 -12.156 1 79.69 359 GLU B C 1
ATOM 6498 O O . GLU B 1 359 ? -24.953 -30.734 -11.484 1 79.69 359 GLU B O 1
ATOM 6503 N N . ASP B 1 360 ? -23.562 -31.078 -13.078 1 83.62 360 ASP B N 1
ATOM 6504 C CA . ASP B 1 360 ? -24.172 -32.344 -13.461 1 83.62 360 ASP B CA 1
ATOM 6505 C C . ASP B 1 360 ? -23.547 -33.531 -12.703 1 83.62 360 ASP B C 1
ATOM 6507 O O . ASP B 1 360 ? -23.625 -34.656 -13.148 1 83.62 360 ASP B O 1
ATOM 6511 N N . GLU B 1 361 ? -22.844 -33.188 -11.688 1 84.94 361 GLU B N 1
ATOM 6512 C CA . GLU B 1 361 ? -22.203 -34.188 -10.82 1 84.94 361 GLU B CA 1
ATOM 6513 C C . GLU B 1 361 ? -21.078 -34.906 -11.531 1 84.94 361 GLU B C 1
ATOM 6515 O O . GLU B 1 361 ? -20.688 -36 -11.133 1 84.94 361 GLU B O 1
ATOM 6520 N N . THR B 1 362 ? -20.75 -34.312 -12.586 1 91.62 362 THR B N 1
ATOM 6521 C CA . THR B 1 362 ? -19.578 -34.844 -13.281 1 91.62 362 THR B CA 1
ATOM 6522 C C . THR B 1 362 ? -18.297 -34.344 -12.617 1 91.62 362 THR B C 1
ATOM 6524 O O . THR B 1 362 ? -18.203 -33.188 -12.211 1 91.62 362 THR B O 1
ATOM 6527 N N . PRO B 1 363 ? -17.359 -35.281 -12.484 1 91.81 363 PRO B N 1
ATOM 6528 C CA . PRO B 1 363 ? -16.094 -34.875 -11.875 1 91.81 363 PRO B CA 1
ATOM 6529 C C . PRO B 1 363 ? -15.336 -33.844 -12.727 1 91.81 363 PRO B C 1
ATOM 6531 O O . PRO B 1 363 ? -15.273 -34 -13.953 1 91.81 363 PRO B O 1
ATOM 6534 N N . TYR B 1 364 ? -14.859 -32.812 -12.117 1 94 364 TYR B N 1
ATOM 6535 C CA . TYR B 1 364 ? -14.055 -31.812 -12.805 1 94 364 TYR B CA 1
ATOM 6536 C C . TYR B 1 364 ? -12.719 -32.406 -13.242 1 94 364 TYR B C 1
ATOM 6538 O O . TYR B 1 364 ? -12.031 -33.062 -12.445 1 94 364 TYR B O 1
ATOM 6546 N N . GLU B 1 365 ? -12.266 -32.156 -14.406 1 92.06 365 GLU B N 1
ATOM 6547 C CA . GLU B 1 365 ? -11.188 -32.875 -15.07 1 92.06 365 GLU B CA 1
ATOM 6548 C C . GLU B 1 365 ? -9.82 -32.406 -14.57 1 92.06 365 GLU B C 1
ATOM 6550 O O . GLU B 1 365 ? -8.836 -33.156 -14.656 1 92.06 365 GLU B O 1
ATOM 6555 N N . PHE B 1 366 ? -9.711 -31.266 -14.07 1 94.5 366 PHE B N 1
ATOM 6556 C CA . PHE B 1 366 ? -8.406 -30.719 -13.719 1 94.5 366 PHE B CA 1
ATOM 6557 C C . PHE B 1 366 ? -8.266 -30.578 -12.203 1 94.5 366 PHE B C 1
ATOM 6559 O O . PHE B 1 366 ? -9.266 -30.484 -11.492 1 94.5 366 PHE B O 1
ATOM 6566 N N . PRO B 1 367 ? -7.008 -30.641 -11.727 1 96.06 367 PRO B N 1
ATOM 6567 C CA . PRO B 1 367 ? -6.801 -30.344 -10.305 1 96.06 367 PRO B CA 1
ATOM 6568 C C . PRO B 1 367 ? -7.121 -28.906 -9.945 1 96.06 367 PRO B C 1
ATOM 6570 O O . PRO B 1 367 ? -7.09 -28.031 -10.812 1 96.06 367 PRO B O 1
ATOM 6573 N N . VAL B 1 368 ? -7.512 -28.703 -8.742 1 97.5 368 VAL B N 1
ATOM 6574 C CA . VAL B 1 368 ? -7.633 -27.375 -8.148 1 97.5 368 VAL B CA 1
ATOM 6575 C C . VAL B 1 368 ? -6.59 -27.203 -7.047 1 97.5 368 VAL B C 1
ATOM 6577 O O . VAL B 1 368 ? -6.352 -28.125 -6.262 1 97.5 368 VAL B O 1
ATOM 6580 N N . TYR B 1 369 ? -5.926 -26.094 -7.086 1 97.81 369 TYR B N 1
ATOM 6581 C CA . TYR B 1 369 ? -4.949 -25.812 -6.039 1 97.81 369 TYR B CA 1
ATOM 6582 C C . TYR B 1 369 ? -5.367 -24.609 -5.211 1 97.81 369 TYR B C 1
ATOM 6584 O O . TYR B 1 369 ? -5.93 -23.641 -5.746 1 97.81 369 TYR B O 1
ATOM 6592 N N . ALA B 1 370 ? -5.078 -24.672 -3.963 1 98.12 370 ALA B N 1
ATOM 6593 C CA . ALA B 1 370 ? -5.281 -23.547 -3.043 1 98.12 370 ALA B CA 1
ATOM 6594 C C . ALA B 1 370 ? -4.012 -23.266 -2.248 1 98.12 370 ALA B C 1
ATOM 6596 O O . ALA B 1 370 ? -3.449 -24.156 -1.613 1 98.12 370 ALA B O 1
ATOM 6597 N N . MET B 1 371 ? -3.547 -22.109 -2.344 1 98.12 371 MET B N 1
ATOM 6598 C CA . MET B 1 371 ? -2.506 -21.625 -1.44 1 98.12 371 MET B CA 1
ATOM 6599 C C . MET B 1 371 ? -3.107 -20.797 -0.308 1 98.12 371 MET B C 1
ATOM 6601 O O . MET B 1 371 ? -3.723 -19.75 -0.552 1 98.12 371 MET B O 1
ATOM 6605 N N . VAL B 1 372 ? -2.936 -21.297 0.879 1 98.31 372 VAL B N 1
ATOM 6606 C CA . VAL B 1 372 ? -3.484 -20.625 2.055 1 98.31 372 VAL B CA 1
ATOM 6607 C C . VAL B 1 372 ? -2.396 -19.797 2.732 1 98.31 372 VAL B C 1
ATOM 6609 O O . VAL B 1 372 ? -1.359 -20.328 3.133 1 98.31 372 VAL B O 1
ATOM 6612 N N . HIS B 1 373 ? -2.646 -18.516 2.838 1 98.62 373 HIS B N 1
ATOM 6613 C CA . HIS B 1 373 ? -1.68 -17.578 3.4 1 98.62 373 HIS B CA 1
ATOM 6614 C C . HIS B 1 373 ? -2.164 -17.031 4.738 1 98.62 373 HIS B C 1
ATOM 6616 O O . HIS B 1 373 ? -3.293 -16.547 4.844 1 98.62 373 HIS B O 1
ATOM 6622 N N . SER B 1 374 ? -1.303 -17.094 5.762 1 98 374 SER B N 1
ATOM 6623 C CA . SER B 1 374 ? -1.605 -16.438 7.027 1 98 374 SER B CA 1
ATOM 6624 C C . SER B 1 374 ? -1.322 -14.945 6.949 1 98 374 SER B C 1
ATOM 6626 O O . SER B 1 374 ? -0.761 -14.461 5.961 1 98 374 SER B O 1
ATOM 6628 N N . SER B 1 375 ? -1.678 -14.211 8.016 1 96.88 375 SER B N 1
ATOM 6629 C CA . SER B 1 375 ? -1.444 -12.773 8.062 1 96.88 375 SER B CA 1
ATOM 6630 C C . SER B 1 375 ? 0.046 -12.453 8.125 1 96.88 375 SER B C 1
ATOM 6632 O O . SER B 1 375 ? 0.458 -11.328 7.855 1 96.88 375 SER B O 1
ATOM 6634 N N . ASP B 1 376 ? 0.883 -13.461 8.391 1 96.25 376 ASP B N 1
ATOM 6635 C CA . ASP B 1 376 ? 2.328 -13.258 8.445 1 96.25 376 ASP B CA 1
ATOM 6636 C C . ASP B 1 376 ? 2.875 -12.844 7.082 1 96.25 376 ASP B C 1
ATOM 6638 O O . ASP B 1 376 ? 3.955 -12.258 6.996 1 96.25 376 ASP B O 1
ATOM 6642 N N . THR B 1 377 ? 2.17 -13.133 6.059 1 97.56 377 THR B N 1
ATOM 6643 C CA . THR B 1 377 ? 2.621 -12.781 4.719 1 97.56 377 THR B CA 1
ATOM 6644 C C . THR B 1 377 ? 2.492 -11.273 4.484 1 97.56 377 THR B C 1
ATOM 6646 O O . THR B 1 377 ? 3.02 -10.742 3.508 1 97.56 377 THR B O 1
ATOM 6649 N N . GLY B 1 378 ? 1.819 -10.625 5.41 1 95.44 378 GLY B N 1
ATOM 6650 C CA . GLY B 1 378 ? 1.612 -9.195 5.254 1 95.44 378 GLY B CA 1
ATOM 6651 C C . GLY B 1 378 ? 0.523 -8.852 4.258 1 95.44 378 GLY B C 1
ATOM 6652 O O . GLY B 1 378 ? 0.344 -7.688 3.898 1 95.44 378 GLY B O 1
ATOM 6653 N N . GLU B 1 379 ? -0.228 -9.828 3.799 1 97.44 379 GLU B N 1
ATOM 6654 C CA . GLU B 1 379 ? -1.199 -9.625 2.729 1 97.44 379 GLU B CA 1
ATOM 6655 C C . GLU B 1 379 ? -2.584 -9.32 3.289 1 97.44 379 GLU B C 1
ATOM 6657 O O . GLU B 1 379 ? -3.486 -8.922 2.549 1 97.44 379 GLU B O 1
ATOM 6662 N N . CYS B 1 380 ? -2.758 -9.516 4.582 1 96.75 380 CYS B N 1
ATOM 6663 C CA . CYS B 1 380 ? -4.016 -9.219 5.258 1 96.75 380 CYS B CA 1
ATOM 6664 C C . CYS B 1 380 ? -3.787 -8.922 6.734 1 96.75 380 CYS B C 1
ATOM 6666 O O . CYS B 1 380 ? -2.711 -9.203 7.266 1 96.75 380 CYS B O 1
ATOM 6668 N N . PRO B 1 381 ? -4.781 -8.336 7.406 1 92.94 381 PRO B N 1
ATOM 6669 C CA . PRO B 1 381 ? -4.652 -8.062 8.836 1 92.94 381 PRO B CA 1
ATOM 6670 C C . PRO B 1 381 ? -4.574 -9.336 9.68 1 92.94 381 PRO B C 1
ATOM 6672 O O . PRO B 1 381 ? -4.949 -10.414 9.211 1 92.94 381 PRO B O 1
ATOM 6675 N N . SER B 1 382 ? -4.051 -9.156 10.945 1 93.31 382 SER B N 1
ATOM 6676 C CA . SER B 1 382 ? -4.008 -10.266 11.898 1 93.31 382 SER B CA 1
ATOM 6677 C C . SER B 1 382 ? -5.395 -10.859 12.117 1 93.31 382 SER B C 1
ATOM 6679 O O . SER B 1 382 ? -6.383 -10.125 12.211 1 93.31 382 SER B O 1
ATOM 6681 N N . GLY B 1 383 ? -5.48 -12.172 12.172 1 93.81 383 GLY B N 1
ATOM 6682 C CA . GLY B 1 383 ? -6.75 -12.852 12.375 1 93.81 383 GLY B CA 1
ATOM 6683 C C . GLY B 1 383 ? -7.453 -13.203 11.078 1 93.81 383 GLY B C 1
ATOM 6684 O O . GLY B 1 383 ? -8.469 -13.898 11.086 1 93.81 383 GLY B O 1
ATOM 6685 N N . GLN B 1 384 ? -6.969 -12.719 9.984 1 96.31 384 GLN B N 1
ATOM 6686 C CA . GLN B 1 384 ? -7.508 -13.039 8.672 1 96.31 384 GLN B CA 1
ATOM 6687 C C . GLN B 1 384 ? -6.551 -13.93 7.883 1 96.31 384 GLN B C 1
ATOM 6689 O O . GLN B 1 384 ? -5.402 -14.117 8.281 1 96.31 384 GLN B O 1
ATOM 6694 N N . TYR B 1 385 ? -7.074 -14.523 6.805 1 97.69 385 TYR B N 1
ATOM 6695 C CA . TYR B 1 385 ? -6.305 -15.375 5.898 1 97.69 385 TYR B CA 1
ATOM 6696 C C . TYR B 1 385 ? -6.633 -15.055 4.445 1 97.69 385 TYR B C 1
ATOM 6698 O O . TYR B 1 385 ? -7.75 -14.641 4.129 1 97.69 385 TYR B O 1
ATOM 6706 N N . VAL B 1 386 ? -5.641 -15.219 3.609 1 98.62 386 VAL B N 1
ATOM 6707 C CA . VAL B 1 386 ? -5.863 -15.109 2.172 1 98.62 386 VAL B CA 1
ATOM 6708 C C . VAL B 1 386 ? -5.734 -16.484 1.52 1 98.62 386 VAL B C 1
ATOM 6710 O O . VAL B 1 386 ? -4.77 -17.203 1.776 1 98.62 386 VAL B O 1
ATOM 6713 N N . ILE B 1 387 ? -6.68 -16.859 0.694 1 98.62 387 ILE B N 1
ATOM 6714 C CA . ILE B 1 387 ? -6.645 -18.109 -0.057 1 98.62 387 ILE B CA 1
ATOM 6715 C C . ILE B 1 387 ? -6.582 -17.812 -1.554 1 98.62 387 ILE B C 1
ATOM 6717 O O . ILE B 1 387 ? -7.441 -17.109 -2.088 1 98.62 387 ILE B O 1
ATOM 6721 N N . TYR B 1 388 ? -5.582 -18.312 -2.193 1 98.62 388 TYR B N 1
ATOM 6722 C CA . TYR B 1 388 ? -5.449 -18.203 -3.643 1 98.62 388 TYR B CA 1
ATOM 6723 C C . TYR B 1 388 ? -5.793 -19.531 -4.316 1 98.62 388 TYR B C 1
ATOM 6725 O O . TYR B 1 388 ? -5.02 -20.5 -4.238 1 98.62 388 TYR B O 1
ATOM 6733 N N . LEU B 1 389 ? -6.918 -19.562 -4.996 1 98.5 389 LEU B N 1
ATOM 6734 C CA . LEU B 1 389 ? -7.324 -20.781 -5.699 1 98.5 389 LEU B CA 1
ATOM 6735 C C . LEU B 1 389 ? -7.094 -20.641 -7.199 1 98.5 389 LEU B C 1
ATOM 6737 O O . LEU B 1 389 ? -7.238 -19.547 -7.758 1 98.5 389 LEU B O 1
ATOM 6741 N N . SER B 1 390 ? -6.738 -21.719 -7.809 1 97.56 390 SER B N 1
ATOM 6742 C CA . SER B 1 390 ? -6.516 -21.672 -9.25 1 97.56 390 SER B CA 1
ATOM 6743 C C . SER B 1 390 ? -6.793 -23.031 -9.883 1 97.56 390 SER B C 1
ATOM 6745 O O . SER B 1 390 ? -6.68 -24.078 -9.227 1 97.56 390 SER B O 1
ATOM 6747 N N . THR B 1 391 ? -7.234 -23.062 -11.086 1 97.06 391 THR B N 1
ATOM 6748 C CA . THR B 1 391 ? -7.402 -24.234 -11.93 1 97.06 391 THR B CA 1
ATOM 6749 C C . THR B 1 391 ? -7.387 -23.859 -13.406 1 97.06 391 THR B C 1
ATOM 6751 O O . THR B 1 391 ? -7.406 -22.672 -13.742 1 97.06 391 THR B O 1
ATOM 6754 N N . VAL B 1 392 ? -7.238 -24.828 -14.234 1 95.19 392 VAL B N 1
ATOM 6755 C CA . VAL B 1 392 ? -7.309 -24.594 -15.68 1 95.19 392 VAL B CA 1
ATOM 6756 C C . VAL B 1 392 ? -8.688 -24.031 -16.047 1 95.19 392 VAL B C 1
ATOM 6758 O O . VAL B 1 392 ? -9.703 -24.5 -15.523 1 95.19 392 VAL B O 1
ATOM 6761 N N . TYR B 1 393 ? -8.648 -23.094 -16.922 1 94.5 393 TYR B N 1
ATOM 6762 C CA . TYR B 1 393 ? -9.898 -22.438 -17.297 1 94.5 393 TYR B CA 1
ATOM 6763 C C . TYR B 1 393 ? -10.82 -23.406 -18.047 1 94.5 393 TYR B C 1
ATOM 6765 O O . TYR B 1 393 ? -10.383 -24.094 -18.969 1 94.5 393 TYR B O 1
ATOM 6773 N N . THR B 1 394 ? -12.008 -23.484 -17.672 1 93.69 394 THR B N 1
ATOM 6774 C CA . THR B 1 394 ? -13.18 -24.047 -18.344 1 93.69 394 THR B CA 1
ATOM 6775 C C . THR B 1 394 ? -14.414 -23.203 -18.062 1 93.69 394 THR B C 1
ATOM 6777 O O . THR B 1 394 ? -14.375 -22.281 -17.234 1 93.69 394 THR B O 1
ATOM 6780 N N . THR B 1 395 ? -15.438 -23.469 -18.656 1 93 395 THR B N 1
ATOM 6781 C CA . THR B 1 395 ? -16.672 -22.703 -18.438 1 93 395 THR B CA 1
ATOM 6782 C C . THR B 1 395 ? -17.203 -22.922 -17.031 1 93 395 THR B C 1
ATOM 6784 O O . THR B 1 395 ? -17.922 -22.078 -16.5 1 93 395 THR B O 1
ATOM 6787 N N . SER B 1 396 ? -16.734 -24 -16.406 1 95.25 396 SER B N 1
ATOM 6788 C CA . SER B 1 396 ? -17.234 -24.312 -15.07 1 95.25 396 SER B CA 1
ATOM 6789 C C . SER B 1 396 ? -16.203 -23.953 -14 1 95.25 396 SER B C 1
ATOM 6791 O O . SER B 1 396 ? -16.438 -24.172 -12.812 1 95.25 396 SER B O 1
ATOM 6793 N N . ALA B 1 397 ? -15.117 -23.469 -14.383 1 96.38 397 ALA B N 1
ATOM 6794 C CA . ALA B 1 397 ? -13.984 -23.281 -13.477 1 96.38 397 ALA B CA 1
ATOM 6795 C C . ALA B 1 397 ? -14.367 -22.391 -12.297 1 96.38 397 ALA B C 1
ATOM 6797 O O . ALA B 1 397 ? -13.969 -22.656 -11.156 1 96.38 397 ALA B O 1
ATOM 6798 N N . LYS B 1 398 ? -15.117 -21.344 -12.516 1 96.62 398 LYS B N 1
ATOM 6799 C CA . LYS B 1 398 ? -15.5 -20.438 -11.445 1 96.62 398 LYS B CA 1
ATOM 6800 C C . LYS B 1 398 ? -16.281 -21.156 -10.359 1 96.62 398 LYS B C 1
ATOM 6802 O O . LYS B 1 398 ? -15.977 -21.031 -9.172 1 96.62 398 LYS B O 1
ATOM 6807 N N . SER B 1 399 ? -17.297 -21.891 -10.789 1 96.56 399 SER B N 1
ATOM 6808 C CA . SER B 1 399 ? -18.109 -22.656 -9.844 1 96.56 399 SER B CA 1
ATOM 6809 C C . SER B 1 399 ? -17.281 -23.703 -9.117 1 96.56 399 SER B C 1
ATOM 6811 O O . SER B 1 399 ? -17.484 -23.953 -7.93 1 96.56 399 SER B O 1
ATOM 6813 N N . VAL B 1 400 ? -16.375 -24.312 -9.82 1 97.56 400 VAL B N 1
ATOM 6814 C CA . VAL B 1 400 ? -15.5 -25.328 -9.25 1 97.56 400 VAL B CA 1
ATOM 6815 C C . VAL B 1 400 ? -14.641 -24.719 -8.148 1 97.56 400 VAL B C 1
ATOM 6817 O O . VAL B 1 400 ? -14.477 -25.312 -7.082 1 97.56 400 VAL B O 1
ATOM 6820 N N . LEU B 1 401 ? -14.094 -23.547 -8.422 1 98.19 401 LEU B N 1
ATOM 6821 C CA . LEU B 1 401 ? -13.258 -22.859 -7.438 1 98.19 401 LEU B CA 1
ATOM 6822 C C . LEU B 1 401 ? -14.07 -22.5 -6.195 1 98.19 401 LEU B C 1
ATOM 6824 O O . LEU B 1 401 ? -13.578 -22.641 -5.07 1 98.19 401 LEU B O 1
ATOM 6828 N N . GLU B 1 402 ? -15.266 -22.109 -6.348 1 97 402 GLU B N 1
ATOM 6829 C CA . GLU B 1 402 ? -16.125 -21.766 -5.223 1 97 402 GLU B CA 1
ATOM 6830 C C . GLU B 1 402 ? -16.438 -23 -4.375 1 97 402 GLU B C 1
ATOM 6832 O O . GLU B 1 402 ? -16.453 -22.922 -3.146 1 97 402 GLU B O 1
ATOM 6837 N N . LYS B 1 403 ? -16.719 -24.062 -5.039 1 95.81 403 LYS B N 1
ATOM 6838 C CA . LYS B 1 403 ? -16.969 -25.312 -4.328 1 95.81 403 LYS B CA 1
ATOM 6839 C C . LYS B 1 403 ? -15.742 -25.781 -3.561 1 95.81 403 LYS B C 1
ATOM 6841 O O . LYS B 1 403 ? -15.844 -26.219 -2.418 1 95.81 403 LYS B O 1
ATOM 6846 N N . ALA B 1 404 ? -14.594 -25.703 -4.254 1 97.44 404 ALA B N 1
ATOM 6847 C CA . ALA B 1 404 ? -13.344 -26.062 -3.598 1 97.44 404 ALA B CA 1
ATOM 6848 C C . ALA B 1 404 ? -13.102 -25.219 -2.355 1 97.44 404 ALA B C 1
ATOM 6850 O O . ALA B 1 404 ? -12.664 -25.719 -1.321 1 97.44 404 ALA B O 1
ATOM 6851 N N . LEU B 1 405 ? -13.422 -23.938 -2.482 1 97.38 405 LEU B N 1
ATOM 6852 C CA . LEU B 1 405 ? -13.281 -23.016 -1.361 1 97.38 405 LEU B CA 1
ATOM 6853 C C . LEU B 1 405 ? -14.125 -23.469 -0.174 1 97.38 405 LEU B C 1
ATOM 6855 O O . LEU B 1 405 ? -13.625 -23.562 0.948 1 97.38 405 LEU B O 1
ATOM 6859 N N . SER B 1 406 ? -15.344 -23.75 -0.41 1 94.12 406 SER B N 1
ATOM 6860 C CA . SER B 1 406 ? -16.25 -24.172 0.645 1 94.12 406 SER B CA 1
ATOM 6861 C C . SER B 1 406 ? -15.773 -25.469 1.289 1 94.12 406 SER B C 1
ATOM 6863 O O . SER B 1 406 ? -15.82 -25.625 2.514 1 94.12 406 SER B O 1
ATOM 6865 N N . SER B 1 407 ? -15.359 -26.375 0.449 1 94.06 407 SER B N 1
ATOM 6866 C CA . SER B 1 407 ? -14.875 -27.656 0.934 1 94.06 407 SER B CA 1
ATOM 6867 C C . SER B 1 407 ? -13.617 -27.5 1.787 1 94.06 407 SER B C 1
ATOM 6869 O O . SER B 1 407 ? -13.461 -28.172 2.801 1 94.06 407 SER B O 1
ATOM 6871 N N . LEU B 1 408 ? -12.742 -26.656 1.342 1 96.44 408 LEU B N 1
ATOM 6872 C CA . LEU B 1 408 ? -11.5 -26.406 2.068 1 96.44 408 LEU B CA 1
ATOM 6873 C C . LEU B 1 408 ? -11.789 -25.844 3.455 1 96.44 408 LEU B C 1
ATOM 6875 O O . LEU B 1 408 ? -11.234 -26.312 4.449 1 96.44 408 LEU B O 1
ATOM 6879 N N . ILE B 1 409 ? -12.625 -24.844 3.514 1 94.94 409 ILE B N 1
ATOM 6880 C CA . ILE B 1 409 ? -12.953 -24.203 4.781 1 94.94 409 ILE B CA 1
ATOM 6881 C C . ILE B 1 409 ? -13.609 -25.203 5.715 1 94.94 409 ILE B C 1
ATOM 6883 O O . ILE B 1 409 ? -13.297 -25.266 6.906 1 94.94 409 ILE B O 1
ATOM 6887 N N . ALA B 1 410 ? -14.453 -26.016 5.188 1 91.56 410 ALA B N 1
ATOM 6888 C CA . ALA B 1 410 ? -15.109 -27.062 5.984 1 91.56 410 ALA B CA 1
ATOM 6889 C C . ALA B 1 410 ? -14.094 -28.062 6.523 1 91.56 410 ALA B C 1
ATOM 6891 O O . ALA B 1 410 ? -14.188 -28.484 7.676 1 91.56 410 ALA B O 1
ATOM 6892 N N . ALA B 1 411 ? -13.172 -28.422 5.703 1 93.06 411 ALA B N 1
ATOM 6893 C CA . ALA B 1 411 ? -12.172 -29.406 6.086 1 93.06 411 ALA B CA 1
ATOM 6894 C C . ALA B 1 411 ? -11.281 -28.875 7.207 1 93.06 411 ALA B C 1
ATOM 6896 O O . ALA B 1 411 ? -10.922 -29.625 8.125 1 93.06 411 ALA B O 1
ATOM 6897 N N . VAL B 1 412 ? -10.922 -27.641 7.141 1 93.31 412 VAL B N 1
ATOM 6898 C CA . VAL B 1 412 ? -9.977 -27.062 8.094 1 93.31 412 VAL B CA 1
ATOM 6899 C C . VAL B 1 412 ? -10.695 -26.703 9.391 1 93.31 412 VAL B C 1
ATOM 6901 O O . VAL B 1 412 ? -10.156 -26.906 10.477 1 93.31 412 VAL B O 1
ATOM 6904 N N . SER B 1 413 ? -11.859 -26.109 9.289 1 84.81 413 SER B N 1
ATOM 6905 C CA . SER B 1 413 ? -12.586 -25.625 10.453 1 84.81 413 SER B CA 1
ATOM 6906 C C . SER B 1 413 ? -13.266 -26.781 11.195 1 84.81 413 SER B C 1
ATOM 6908 O O . SER B 1 413 ? -13.742 -26.609 12.32 1 84.81 413 SER B O 1
ATOM 6910 N N . ASN B 1 414 ? -13.258 -27.906 10.734 1 78.88 414 ASN B N 1
ATOM 6911 C CA . ASN B 1 414 ? -13.984 -29.047 11.297 1 78.88 414 ASN B CA 1
ATOM 6912 C C . ASN B 1 414 ? -15.438 -28.703 11.594 1 78.88 414 ASN B C 1
ATOM 6914 O O . ASN B 1 414 ? -15.953 -29.031 12.664 1 78.88 414 ASN B O 1
ATOM 6918 N N . GLY B 1 415 ? -15.984 -27.938 10.672 1 68.06 415 GLY B N 1
ATOM 6919 C CA . GLY B 1 415 ? -17.391 -27.562 10.75 1 68.06 415 GLY B CA 1
ATOM 6920 C C . GLY B 1 415 ? -17.656 -26.453 11.734 1 68.06 415 GLY B C 1
ATOM 6921 O O . GLY B 1 415 ? -18.797 -25.984 11.859 1 68.06 415 GLY B O 1
ATOM 6922 N N . GLN B 1 416 ? -16.719 -25.984 12.414 1 71.31 416 GLN B N 1
ATOM 6923 C CA . GLN B 1 416 ? -16.938 -24.953 13.422 1 71.31 416 GLN B CA 1
ATOM 6924 C C . GLN B 1 416 ? -16.578 -23.562 12.883 1 71.31 416 GLN B C 1
ATOM 6926 O O . GLN B 1 416 ? -15.641 -23.422 12.102 1 71.31 416 GLN B O 1
ATOM 6931 N N . ASP B 1 417 ? -17.297 -22.562 13.164 1 70.94 417 ASP B N 1
ATOM 6932 C CA . ASP B 1 417 ? -17.047 -21.125 13.023 1 70.94 417 ASP B CA 1
ATOM 6933 C C . ASP B 1 417 ? -16.75 -20.75 11.57 1 70.94 417 ASP B C 1
ATOM 6935 O O . ASP B 1 417 ? -15.758 -20.094 11.281 1 70.94 417 ASP B O 1
ATOM 6939 N N . VAL B 1 418 ? -17.578 -21.359 10.648 1 76.56 418 VAL B N 1
ATOM 6940 C CA . VAL B 1 418 ? -17.406 -21.016 9.242 1 76.56 418 VAL B CA 1
ATOM 6941 C C . VAL B 1 418 ? -18.031 -19.656 8.969 1 76.56 418 VAL B C 1
ATOM 6943 O O . VAL B 1 418 ? -19.219 -19.438 9.211 1 76.56 418 VAL B O 1
ATOM 6946 N N . SER B 1 419 ? -17.078 -18.719 8.688 1 81.75 419 SER B N 1
ATOM 6947 C CA . SER B 1 419 ? -17.531 -17.391 8.281 1 81.75 419 SER B CA 1
ATOM 6948 C C . SER B 1 419 ? -17.453 -17.219 6.766 1 81.75 419 SER B C 1
ATOM 6950 O O . SER B 1 419 ? -16.641 -17.875 6.102 1 81.75 419 SER B O 1
ATOM 6952 N N . SER B 1 420 ? -18.344 -16.516 6.277 1 86.38 420 SER B N 1
ATOM 6953 C CA . SER B 1 420 ? -18.312 -16.203 4.852 1 86.38 420 SER B CA 1
ATOM 6954 C C . SER B 1 420 ? -17.078 -15.359 4.508 1 86.38 420 SER B C 1
ATOM 6956 O O . SER B 1 420 ? -16.625 -14.555 5.324 1 86.38 420 SER B O 1
ATOM 6958 N N . PRO B 1 421 ? -16.578 -15.641 3.307 1 94.5 421 PRO B N 1
ATOM 6959 C CA . PRO B 1 421 ? -15.477 -14.781 2.867 1 94.5 421 PRO B CA 1
ATOM 6960 C C . PRO B 1 421 ? -15.852 -13.297 2.873 1 94.5 421 PRO B C 1
ATOM 6962 O O . PRO B 1 421 ? -16.984 -12.945 2.529 1 94.5 421 PRO B O 1
ATOM 6965 N N . ILE B 1 422 ? -14.891 -12.492 3.246 1 95.31 422 ILE B N 1
ATOM 6966 C CA . ILE B 1 422 ? -15.203 -11.07 3.375 1 95.31 422 ILE B CA 1
ATOM 6967 C C . ILE B 1 422 ? -14.773 -10.328 2.109 1 95.31 422 ILE B C 1
ATOM 6969 O O . ILE B 1 422 ? -15.203 -9.195 1.872 1 95.31 422 ILE B O 1
ATOM 6973 N N . TYR B 1 423 ? -13.938 -10.891 1.317 1 96.12 423 TYR B N 1
ATOM 6974 C CA . TYR B 1 423 ? -13.516 -10.336 0.036 1 96.12 423 TYR B CA 1
ATOM 6975 C C . TYR B 1 423 ? -13.188 -11.445 -0.957 1 96.12 423 TYR B C 1
ATOM 6977 O O . TYR B 1 423 ? -12.578 -12.453 -0.593 1 96.12 423 TYR B O 1
ATOM 6985 N N . GLN B 1 424 ? -13.648 -11.312 -2.207 1 97.62 424 GLN B N 1
ATOM 6986 C CA . GLN B 1 424 ? -13.359 -12.266 -3.27 1 97.62 424 GLN B CA 1
ATOM 6987 C C . GLN B 1 424 ? -13.141 -11.555 -4.602 1 97.62 424 GLN B C 1
ATOM 6989 O O . GLN B 1 424 ? -13.883 -10.633 -4.953 1 97.62 424 GLN B O 1
ATOM 6994 N N . VAL B 1 425 ? -12.141 -11.984 -5.293 1 97.62 425 VAL B N 1
ATOM 6995 C CA . VAL B 1 425 ? -11.93 -11.516 -6.664 1 97.62 425 VAL B CA 1
ATOM 6996 C C . VAL B 1 425 ? -11.656 -12.711 -7.578 1 97.62 425 VAL B C 1
ATOM 6998 O O . VAL B 1 425 ? -10.719 -13.477 -7.344 1 97.62 425 VAL B O 1
ATOM 7001 N N . TYR B 1 426 ? -12.523 -12.93 -8.555 1 98.12 426 TYR B N 1
ATOM 7002 C CA . TYR B 1 426 ? -12.344 -13.938 -9.602 1 98.12 426 TYR B CA 1
ATOM 7003 C C . TYR B 1 426 ? -11.773 -13.312 -10.867 1 98.12 426 TYR B C 1
ATOM 7005 O O . TYR B 1 426 ? -12.141 -12.188 -11.227 1 98.12 426 TYR B O 1
ATOM 7013 N N . TYR B 1 427 ? -10.898 -13.977 -11.523 1 97.31 427 TYR B N 1
ATOM 7014 C CA . TYR B 1 427 ? -10.414 -13.516 -12.812 1 97.31 427 TYR B CA 1
ATOM 7015 C C . TYR B 1 427 ? -9.773 -14.664 -13.594 1 97.31 427 TYR B C 1
ATOM 7017 O O . TYR B 1 427 ? -9.484 -15.719 -13.031 1 97.31 427 TYR B O 1
ATOM 7025 N N . GLU B 1 428 ? -9.664 -14.469 -14.844 1 94.81 428 GLU B N 1
ATOM 7026 C CA . GLU B 1 428 ? -8.992 -15.391 -15.758 1 94.81 428 GLU B CA 1
ATOM 7027 C C . GLU B 1 428 ? -7.688 -14.797 -16.281 1 94.81 428 GLU B C 1
ATOM 7029 O O . GLU B 1 428 ? -7.605 -13.594 -16.547 1 94.81 428 GLU B O 1
ATOM 7034 N N . GLN B 1 429 ? -6.711 -15.648 -16.375 1 93.12 429 GLN B N 1
ATOM 7035 C CA . GLN B 1 429 ? -5.387 -15.172 -16.766 1 93.12 429 GLN B CA 1
ATOM 7036 C C . GLN B 1 429 ? -4.805 -16.047 -17.891 1 93.12 429 GLN B C 1
ATOM 7038 O O . GLN B 1 429 ? -4.883 -17.266 -17.828 1 93.12 429 GLN B O 1
ATOM 7043 N N . SER B 1 430 ? -4.25 -15.352 -18.812 1 90.38 430 SER B N 1
ATOM 7044 C CA . SER B 1 430 ? -3.547 -16.062 -19.875 1 90.38 430 SER B CA 1
ATOM 7045 C C . SER B 1 430 ? -2.053 -16.156 -19.594 1 90.38 430 SER B C 1
ATOM 7047 O O . SER B 1 430 ? -1.47 -15.234 -19.016 1 90.38 430 SER B O 1
ATOM 7049 N N . GLY B 1 431 ? -1.479 -17.266 -20 1 86.75 431 GLY B N 1
ATOM 7050 C CA . GLY B 1 431 ? -0.056 -17.453 -19.781 1 86.75 431 GLY B CA 1
ATOM 7051 C C . GLY B 1 431 ? 0.757 -17.438 -21.062 1 86.75 431 GLY B C 1
ATOM 7052 O O . GLY B 1 431 ? 0.212 -17.219 -22.141 1 86.75 431 GLY B O 1
ATOM 7053 N N . GLY B 1 432 ? 2.111 -17.562 -20.797 1 86.88 432 GLY B N 1
ATOM 7054 C CA . GLY B 1 432 ? 3.033 -17.578 -21.922 1 86.88 432 GLY B CA 1
ATOM 7055 C C . GLY B 1 432 ? 4.207 -18.516 -21.719 1 86.88 432 GLY B C 1
ATOM 7056 O O . GLY B 1 432 ? 4.145 -19.422 -20.891 1 86.88 432 GLY B O 1
ATOM 7057 N N . SER B 1 433 ? 5.23 -18.422 -22.594 1 84.56 433 SER B N 1
ATOM 7058 C CA . SER B 1 433 ? 6.312 -19.406 -22.672 1 84.56 433 SER B CA 1
ATOM 7059 C C . SER B 1 433 ? 7.566 -18.891 -21.969 1 84.56 433 SER B C 1
ATOM 7061 O O . SER B 1 433 ? 8.609 -19.547 -22 1 84.56 433 SER B O 1
ATOM 7063 N N . ASN B 1 434 ? 7.586 -17.812 -21.328 1 85.94 434 ASN B N 1
ATOM 7064 C CA . ASN B 1 434 ? 8.742 -17.219 -20.688 1 85.94 434 ASN B CA 1
ATOM 7065 C C . ASN B 1 434 ? 9.867 -16.953 -21.672 1 85.94 434 ASN B C 1
ATOM 7067 O O . ASN B 1 434 ? 11.047 -16.953 -21.312 1 85.94 434 ASN B O 1
ATOM 7071 N N . SER B 1 435 ? 9.609 -16.703 -22.875 1 91.06 435 SER B N 1
ATOM 7072 C CA . SER B 1 435 ? 10.633 -16.547 -23.891 1 91.06 435 SER B CA 1
ATOM 7073 C C . SER B 1 435 ? 10.883 -15.086 -24.219 1 91.06 435 SER B C 1
ATOM 7075 O O . SER B 1 435 ? 10.164 -14.211 -23.719 1 91.06 435 SER B O 1
ATOM 7077 N N . LEU B 1 436 ? 11.984 -14.891 -24.906 1 95.75 436 LEU B N 1
ATOM 7078 C CA . LEU B 1 436 ? 12.336 -13.562 -25.422 1 95.75 436 LEU B CA 1
ATOM 7079 C C . LEU B 1 436 ? 12.406 -13.562 -26.938 1 95.75 436 LEU B C 1
ATOM 7081 O O . LEU B 1 436 ? 13.078 -14.406 -27.531 1 95.75 436 LEU B O 1
ATOM 7085 N N . SER B 1 437 ? 11.664 -12.742 -27.562 1 95.12 437 SER B N 1
ATOM 7086 C CA . SER B 1 437 ? 11.766 -12.516 -29.016 1 95.12 437 SER B CA 1
ATOM 7087 C C . SER B 1 437 ? 12.547 -11.242 -29.312 1 95.12 437 SER B C 1
ATOM 7089 O O . SER B 1 437 ? 12.289 -10.195 -28.719 1 95.12 437 SER B O 1
ATOM 7091 N N . VAL B 1 438 ? 13.492 -11.344 -30.219 1 96.06 438 VAL B N 1
ATOM 7092 C CA . VAL B 1 438 ? 14.328 -10.195 -30.547 1 96.06 438 VAL B CA 1
ATOM 7093 C C . VAL B 1 438 ? 14.188 -9.844 -32.031 1 96.06 438 VAL B C 1
ATOM 7095 O O . VAL B 1 438 ? 14.359 -10.703 -32.875 1 96.06 438 VAL B O 1
ATOM 7098 N N . ASP B 1 439 ? 13.797 -8.688 -32.281 1 93.81 439 ASP B N 1
ATOM 7099 C CA . ASP B 1 439 ? 13.781 -8.094 -33.625 1 93.81 439 ASP B CA 1
ATOM 7100 C C . ASP B 1 439 ? 14.719 -6.887 -33.688 1 93.81 439 ASP B C 1
ATOM 7102 O O . ASP B 1 439 ? 14.281 -5.746 -33.5 1 93.81 439 ASP B O 1
ATOM 7106 N N . ARG B 1 440 ? 16.062 -7.078 -34 1 91.38 440 ARG B N 1
ATOM 7107 C CA . ARG B 1 440 ? 17.109 -6.07 -34.062 1 91.38 440 ARG B CA 1
ATOM 7108 C C . ARG B 1 440 ? 17.219 -5.32 -32.75 1 91.38 440 ARG B C 1
ATOM 7110 O O . ARG B 1 440 ? 17.75 -5.852 -31.766 1 91.38 440 ARG B O 1
ATOM 7117 N N . ASP B 1 441 ? 16.641 -4.164 -32.656 1 93.94 441 ASP B N 1
ATOM 7118 C CA . ASP B 1 441 ? 16.828 -3.287 -31.5 1 93.94 441 ASP B CA 1
ATOM 7119 C C . ASP B 1 441 ? 15.602 -3.287 -30.609 1 93.94 441 ASP B C 1
ATOM 7121 O O . ASP B 1 441 ? 15.5 -2.465 -29.688 1 93.94 441 ASP B O 1
ATOM 7125 N N . ILE B 1 442 ? 14.711 -4.305 -30.875 1 95.88 442 ILE B N 1
ATOM 7126 C CA . ILE B 1 442 ? 13.516 -4.426 -30.047 1 95.88 442 ILE B CA 1
ATOM 7127 C C . ILE B 1 442 ? 13.406 -5.848 -29.5 1 95.88 442 ILE B C 1
ATOM 7129 O O . ILE B 1 442 ? 13.367 -6.812 -30.266 1 95.88 442 ILE B O 1
ATOM 7133 N N . ALA B 1 443 ? 13.453 -5.969 -28.234 1 97.31 443 ALA B N 1
ATOM 7134 C CA . ALA B 1 443 ? 13.266 -7.258 -27.562 1 97.31 443 ALA B CA 1
ATOM 7135 C C . ALA B 1 443 ? 11.938 -7.305 -26.812 1 97.31 443 ALA B C 1
ATOM 7137 O O . ALA B 1 443 ? 11.562 -6.34 -26.156 1 97.31 443 ALA B O 1
ATOM 7138 N N . THR B 1 444 ? 11.219 -8.406 -26.984 1 96.44 444 THR B N 1
ATOM 7139 C CA . THR B 1 444 ? 9.906 -8.539 -26.359 1 96.44 444 THR B CA 1
ATOM 7140 C C . THR B 1 444 ? 9.828 -9.812 -25.516 1 96.44 444 THR B C 1
ATOM 7142 O O . THR B 1 444 ? 9.984 -10.914 -26.031 1 96.44 444 THR B O 1
ATOM 7145 N N . PHE B 1 445 ? 9.602 -9.625 -24.203 1 95.75 445 PHE B N 1
ATOM 7146 C CA . PHE B 1 445 ? 9.336 -10.766 -23.344 1 95.75 445 PHE B CA 1
ATOM 7147 C C . PHE B 1 445 ? 7.941 -11.328 -23.594 1 95.75 445 PHE B C 1
ATOM 7149 O O . PHE B 1 445 ? 6.973 -10.57 -23.703 1 95.75 445 PHE B O 1
ATOM 7156 N N . SER B 1 446 ? 7.844 -12.594 -23.672 1 91.31 446 SER B N 1
ATOM 7157 C CA . SER B 1 446 ? 6.523 -13.219 -23.688 1 91.31 446 SER B CA 1
ATOM 7158 C C . SER B 1 446 ? 5.863 -13.148 -22.312 1 91.31 446 SER B C 1
ATOM 7160 O O . SER B 1 446 ? 6.508 -12.789 -21.328 1 91.31 446 SER B O 1
ATOM 7162 N N . LEU B 1 447 ? 4.598 -13.484 -22.297 1 88.88 447 LEU B N 1
ATOM 7163 C CA . LEU B 1 447 ? 3.912 -13.602 -21.016 1 88.88 447 LEU B CA 1
ATOM 7164 C C . LEU B 1 447 ? 4.531 -14.703 -20.156 1 88.88 447 LEU B C 1
ATOM 7166 O O . LEU B 1 447 ? 5.027 -15.695 -20.688 1 88.88 447 LEU B O 1
ATOM 7170 N N . PRO B 1 448 ? 4.512 -14.492 -18.875 1 85.25 448 PRO B N 1
ATOM 7171 C CA . PRO B 1 448 ? 5.094 -15.516 -18.016 1 85.25 448 PRO B CA 1
ATOM 7172 C C . PRO B 1 448 ? 4.215 -16.766 -17.891 1 85.25 448 PRO B C 1
ATOM 7174 O O . PRO B 1 448 ? 2.996 -16.688 -18.062 1 85.25 448 PRO B O 1
ATOM 7177 N N . SER B 1 449 ? 4.918 -17.812 -17.594 1 85 449 SER B N 1
ATOM 7178 C CA . SER B 1 449 ? 4.168 -19.031 -17.312 1 85 449 SER B CA 1
ATOM 7179 C C . SER B 1 449 ? 3.361 -18.891 -16.016 1 85 449 SER B C 1
ATOM 7181 O O . SER B 1 449 ? 3.727 -18.125 -15.133 1 85 449 SER B O 1
ATOM 7183 N N . LEU B 1 450 ? 2.258 -19.578 -15.922 1 86.56 450 LEU B N 1
ATOM 7184 C CA . LEU B 1 450 ? 1.312 -19.406 -14.828 1 86.56 450 LEU B CA 1
ATOM 7185 C C . LEU B 1 450 ? 1.519 -20.484 -13.766 1 86.56 450 LEU B C 1
ATOM 7187 O O . LEU B 1 450 ? 0.58 -20.859 -13.055 1 86.56 450 LEU B O 1
ATOM 7191 N N . GLY B 1 451 ? 2.658 -20.938 -13.609 1 89.06 451 GLY B N 1
ATOM 7192 C CA . GLY B 1 451 ? 2.924 -21.984 -12.625 1 89.06 451 GLY B CA 1
ATOM 7193 C C . GLY B 1 451 ? 2.717 -21.516 -11.195 1 89.06 451 GLY B C 1
ATOM 7194 O O . GLY B 1 451 ? 2.695 -20.312 -10.93 1 89.06 451 GLY B O 1
ATOM 7195 N N . LEU B 1 452 ? 2.518 -22.469 -10.312 1 94.75 452 LEU B N 1
ATOM 7196 C CA . LEU B 1 452 ? 2.344 -22.188 -8.891 1 94.75 452 LEU B CA 1
ATOM 7197 C C . LEU B 1 452 ? 3.693 -22.094 -8.188 1 94.75 452 LEU B C 1
ATOM 7199 O O . LEU B 1 452 ? 3.773 -21.594 -7.062 1 94.75 452 LEU B O 1
ATOM 7203 N N . ALA B 1 453 ? 4.672 -22.609 -8.781 1 96.12 453 ALA B N 1
ATOM 7204 C CA . ALA B 1 453 ? 6.062 -22.438 -8.359 1 96.12 453 ALA B CA 1
ATOM 7205 C C . ALA B 1 453 ? 6.852 -21.641 -9.391 1 96.12 453 ALA B C 1
ATOM 7207 O O . ALA B 1 453 ? 6.621 -21.766 -10.594 1 96.12 453 ALA B O 1
ATOM 7208 N N . PHE B 1 454 ? 7.777 -20.891 -8.898 1 96.25 454 PHE B N 1
ATOM 7209 C CA . PHE B 1 454 ? 8.594 -20.047 -9.781 1 96.25 454 PHE B CA 1
ATOM 7210 C C . PHE B 1 454 ? 9.344 -20.906 -10.789 1 96.25 454 PHE B C 1
ATOM 7212 O O . PHE B 1 454 ? 9.938 -21.938 -10.43 1 96.25 454 PHE B O 1
ATOM 7219 N N . ASP B 1 455 ? 9.32 -20.484 -11.992 1 94.25 455 ASP B N 1
ATOM 7220 C CA . ASP B 1 455 ? 10 -21.172 -13.086 1 94.25 455 ASP B CA 1
ATOM 7221 C C . ASP B 1 455 ? 11.344 -20.531 -13.398 1 94.25 455 ASP B C 1
ATOM 7223 O O . ASP B 1 455 ? 11.398 -19.406 -13.914 1 94.25 455 ASP B O 1
ATOM 7227 N N . ASP B 1 456 ? 12.359 -21.25 -13.266 1 95.12 456 ASP B N 1
ATOM 7228 C CA . ASP B 1 456 ? 13.703 -20.734 -13.438 1 95.12 456 ASP B CA 1
ATOM 7229 C C . ASP B 1 456 ? 13.938 -20.281 -14.883 1 95.12 456 ASP B C 1
ATOM 7231 O O . ASP B 1 456 ? 14.82 -19.453 -15.141 1 95.12 456 ASP B O 1
ATOM 7235 N N . SER B 1 457 ? 13.219 -20.828 -15.781 1 93.62 457 SER B N 1
ATOM 7236 C CA . SER B 1 457 ? 13.43 -20.5 -17.188 1 93.62 457 SER B CA 1
ATOM 7237 C C . SER B 1 457 ? 13.18 -19.016 -17.453 1 93.62 457 SER B C 1
ATOM 7239 O O . SER B 1 457 ? 13.656 -18.469 -18.453 1 93.62 457 SER B O 1
ATOM 7241 N N . ILE B 1 458 ? 12.461 -18.391 -16.594 1 94.38 458 ILE B N 1
ATOM 7242 C CA . ILE B 1 458 ? 12.203 -16.953 -16.688 1 94.38 458 ILE B CA 1
ATOM 7243 C C . ILE B 1 458 ? 13.531 -16.188 -16.672 1 94.38 458 ILE B C 1
ATOM 7245 O O . ILE B 1 458 ? 13.695 -15.195 -17.375 1 94.38 458 ILE B O 1
ATOM 7249 N N . LEU B 1 459 ? 14.438 -16.656 -15.922 1 96.5 459 LEU B N 1
ATOM 7250 C CA . LEU B 1 459 ? 15.711 -15.977 -15.719 1 96.5 459 LEU B CA 1
ATOM 7251 C C . LEU B 1 459 ? 16.578 -16.047 -16.969 1 96.5 459 LEU B C 1
ATOM 7253 O O . LEU B 1 459 ? 17.406 -15.172 -17.219 1 96.5 459 LEU B O 1
ATOM 7257 N N . ASP B 1 460 ? 16.344 -17.078 -17.734 1 96.06 460 ASP B N 1
ATOM 7258 C CA . ASP B 1 460 ? 17.109 -17.219 -18.969 1 96.06 460 ASP B CA 1
ATOM 7259 C C . ASP B 1 460 ? 16.781 -16.094 -19.938 1 96.06 460 ASP B C 1
ATOM 7261 O O . ASP B 1 460 ? 17.688 -15.531 -20.578 1 96.06 460 ASP B O 1
ATOM 7265 N N . SER B 1 461 ? 15.562 -15.812 -20.094 1 96.38 461 SER B N 1
ATOM 7266 C CA . SER B 1 461 ? 15.156 -14.727 -20.984 1 96.38 461 SER B CA 1
ATOM 7267 C C . SER B 1 461 ? 15.688 -13.383 -20.484 1 96.38 461 SER B C 1
ATOM 7269 O O . SER B 1 461 ? 16.078 -12.531 -21.281 1 96.38 461 SER B O 1
ATOM 7271 N N . VAL B 1 462 ? 15.719 -13.141 -19.188 1 97.31 462 VAL B N 1
ATOM 7272 C CA . VAL B 1 462 ? 16.234 -11.906 -18.609 1 97.31 462 VAL B CA 1
ATOM 7273 C C . VAL B 1 462 ? 17.734 -11.781 -18.906 1 97.31 462 VAL B C 1
ATOM 7275 O O . VAL B 1 462 ? 18.203 -10.711 -19.312 1 97.31 462 VAL B O 1
ATOM 7278 N N . HIS B 1 463 ? 18.422 -12.891 -18.75 1 96.81 463 HIS B N 1
ATOM 7279 C CA . HIS B 1 463 ? 19.844 -12.898 -19.047 1 96.81 463 HIS B CA 1
ATOM 7280 C C . HIS B 1 463 ? 20.109 -12.602 -20.516 1 96.81 463 HIS B C 1
ATOM 7282 O O . HIS B 1 463 ? 21.047 -11.867 -20.844 1 96.81 463 HIS B O 1
ATOM 7288 N N . GLU B 1 464 ? 19.312 -13.18 -21.328 1 96.56 464 GLU B N 1
ATOM 7289 C CA . GLU B 1 464 ? 19.438 -12.93 -22.75 1 96.56 464 GLU B CA 1
ATOM 7290 C C . GLU B 1 464 ? 19.25 -11.453 -23.078 1 96.56 464 GLU B C 1
ATOM 7292 O O . GLU B 1 464 ? 19.984 -10.883 -23.891 1 96.56 464 GLU B O 1
ATOM 7297 N N . ALA B 1 465 ? 18.25 -10.852 -22.531 1 97.25 465 ALA B N 1
ATOM 7298 C CA . ALA B 1 465 ? 18 -9.422 -22.734 1 97.25 465 ALA B CA 1
ATOM 7299 C C . ALA B 1 465 ? 19.172 -8.594 -22.219 1 97.25 465 ALA B C 1
ATOM 7301 O O . ALA B 1 465 ? 19.578 -7.613 -22.859 1 97.25 465 ALA B O 1
ATOM 7302 N N . TRP B 1 466 ? 19.703 -8.953 -21.109 1 96.88 466 TRP B N 1
ATOM 7303 C CA . TRP B 1 466 ? 20.859 -8.266 -20.531 1 96.88 466 TRP B CA 1
ATOM 7304 C C . TRP B 1 466 ? 22.062 -8.32 -21.469 1 96.88 466 TRP B C 1
ATOM 7306 O O . TRP B 1 466 ? 22.734 -7.316 -21.688 1 96.88 466 TRP B O 1
ATOM 7316 N N . LYS B 1 467 ? 22.281 -9.5 -22.031 1 94.81 467 LYS B N 1
ATOM 7317 C CA . LYS B 1 467 ? 23.375 -9.664 -22.984 1 94.81 467 LYS B CA 1
ATOM 7318 C C . LYS B 1 467 ? 23.172 -8.766 -24.203 1 94.81 467 LYS B C 1
ATOM 7320 O O . LYS B 1 467 ? 24.141 -8.172 -24.703 1 94.81 467 LYS B O 1
ATOM 7325 N N . LEU B 1 468 ? 21.984 -8.695 -24.641 1 94.88 468 LEU B N 1
ATOM 7326 C CA . LEU B 1 468 ? 21.656 -7.852 -25.797 1 94.88 468 LEU B CA 1
ATOM 7327 C C . LEU B 1 468 ? 22 -6.395 -25.516 1 94.88 468 LEU B C 1
ATOM 7329 O O . LEU B 1 468 ? 22.578 -5.715 -26.375 1 94.88 468 LEU B O 1
ATOM 7333 N N . ILE B 1 469 ? 21.703 -5.879 -24.375 1 94.69 469 ILE B N 1
ATOM 7334 C CA . ILE B 1 469 ? 21.891 -4.484 -24 1 94.69 469 ILE B CA 1
ATOM 7335 C C . ILE B 1 469 ? 23.391 -4.203 -23.812 1 94.69 469 ILE B C 1
ATOM 7337 O O . ILE B 1 469 ? 23.859 -3.107 -24.125 1 94.69 469 ILE B O 1
ATOM 7341 N N . ASN B 1 470 ? 24.125 -5.199 -23.375 1 92.12 470 ASN B N 1
ATOM 7342 C CA . ASN B 1 470 ? 25.547 -5 -23.078 1 92.12 470 ASN B CA 1
ATOM 7343 C C . ASN B 1 470 ? 26.438 -5.492 -24.219 1 92.12 470 ASN B C 1
ATOM 7345 O O . ASN B 1 470 ? 27.656 -5.598 -24.062 1 92.12 470 ASN B O 1
ATOM 7349 N N . ALA B 1 471 ? 25.891 -5.879 -25.266 1 85.81 471 ALA B N 1
ATOM 7350 C CA . ALA B 1 471 ? 26.656 -6.426 -26.391 1 85.81 471 ALA B CA 1
ATOM 7351 C C . ALA B 1 471 ? 27.734 -5.453 -26.844 1 85.81 471 ALA B C 1
ATOM 7353 O O . ALA B 1 471 ? 28.844 -5.871 -27.188 1 85.81 471 ALA B O 1
ATOM 7354 N N . ASP B 1 472 ? 27.516 -4.16 -26.938 1 75.06 472 ASP B N 1
ATOM 7355 C CA . ASP B 1 472 ? 28.5 -3.191 -27.422 1 75.06 472 ASP B CA 1
ATOM 7356 C C . ASP B 1 472 ? 29.453 -2.773 -26.312 1 75.06 472 ASP B C 1
ATOM 7358 O O . ASP B 1 472 ? 30.406 -2.018 -26.547 1 75.06 472 ASP B O 1
ATOM 7362 N N . SER B 1 473 ? 29.188 -3.15 -25.156 1 66.75 473 SER B N 1
ATOM 7363 C CA . SER B 1 473 ? 30.062 -2.713 -24.078 1 66.75 473 SER B CA 1
ATOM 7364 C C . SER B 1 473 ? 31.297 -3.615 -23.953 1 66.75 473 SER B C 1
ATOM 7366 O O . SER B 1 473 ? 31.156 -4.809 -23.672 1 66.75 473 SER B O 1
ATOM 7368 N N . GLU B 1 474 ? 32.375 -3.727 -25.062 1 55.12 474 GLU B N 1
ATOM 7369 C CA . GLU B 1 474 ? 33.594 -4.496 -25.203 1 55.12 474 GLU B CA 1
ATOM 7370 C C . GLU B 1 474 ? 34.188 -4.832 -23.828 1 55.12 474 GLU B C 1
ATOM 7372 O O . GLU B 1 474 ? 34.781 -5.902 -23.656 1 55.12 474 GLU B O 1
ATOM 7377 N N . GLY B 1 475 ? 34.375 -3.861 -22.75 1 46.09 475 GLY B N 1
ATOM 7378 C CA . GLY B 1 475 ? 35.312 -3.883 -21.641 1 46.09 475 GLY B CA 1
ATOM 7379 C C . GLY B 1 475 ? 34.625 -4.207 -20.312 1 46.09 475 GLY B C 1
ATOM 7380 O O . GLY B 1 475 ? 35.312 -4.629 -19.375 1 46.09 475 GLY B O 1
ATOM 7381 N N . THR B 1 476 ? 33.781 -3.393 -19.75 1 48.84 476 THR B N 1
ATOM 7382 C CA . THR B 1 476 ? 33.438 -3.445 -18.344 1 48.84 476 THR B CA 1
ATOM 7383 C C . THR B 1 476 ? 32.562 -4.652 -18.031 1 48.84 476 THR B C 1
ATOM 7385 O O . THR B 1 476 ? 31.453 -4.762 -18.562 1 48.84 476 THR B O 1
ATOM 7388 N N . SER B 1 477 ? 33.188 -5.734 -17.938 1 48.09 477 SER B N 1
ATOM 7389 C CA . SER B 1 477 ? 32.562 -6.996 -17.531 1 48.09 477 SER B CA 1
ATOM 7390 C C . SER B 1 477 ? 31.578 -6.789 -16.391 1 48.09 477 SER B C 1
ATOM 7392 O O . SER B 1 477 ? 31.938 -6.973 -15.219 1 48.09 477 SER B O 1
ATOM 7394 N N . ALA B 1 478 ? 30.891 -5.801 -16.328 1 57.78 478 ALA B N 1
ATOM 7395 C CA . ALA B 1 478 ? 30 -5.828 -15.172 1 57.78 478 ALA B CA 1
ATOM 7396 C C . ALA B 1 478 ? 29.25 -7.152 -15.086 1 57.78 478 ALA B C 1
ATOM 7398 O O . ALA B 1 478 ? 28.734 -7.645 -16.094 1 57.78 478 ALA B O 1
ATOM 7399 N N . ASP B 1 479 ? 29.484 -7.98 -14.078 1 83 479 ASP B N 1
ATOM 7400 C CA . ASP B 1 479 ? 28.938 -9.312 -13.828 1 83 479 ASP B CA 1
ATOM 7401 C C . ASP B 1 479 ? 27.422 -9.258 -13.664 1 83 479 ASP B C 1
ATOM 7403 O O . ASP B 1 479 ? 26.891 -8.305 -13.086 1 83 479 ASP B O 1
ATOM 7407 N N . TYR B 1 480 ? 26.812 -10.047 -14.523 1 91.31 480 TYR B N 1
ATOM 7408 C CA . TYR B 1 480 ? 25.359 -10.219 -14.453 1 91.31 480 TYR B CA 1
ATOM 7409 C C . TYR B 1 480 ? 24.922 -10.539 -13.031 1 91.31 480 TYR B C 1
ATOM 7411 O O . TYR B 1 480 ? 25.297 -11.586 -12.484 1 91.31 480 TYR B O 1
ATOM 7419 N N . MET B 1 481 ? 24.219 -9.617 -12.461 1 91.56 481 MET B N 1
ATOM 7420 C CA . MET B 1 481 ? 23.562 -9.789 -11.172 1 91.56 481 MET B CA 1
ATOM 7421 C C . MET B 1 481 ? 24.578 -10.086 -10.07 1 91.56 481 MET B C 1
ATOM 7423 O O . MET B 1 481 ? 24.266 -10.805 -9.117 1 91.56 481 MET B O 1
ATOM 7427 N N . GLN B 1 482 ? 25.766 -9.727 -10.172 1 90.06 482 GLN B N 1
ATOM 7428 C CA . GLN B 1 482 ? 26.797 -9.859 -9.148 1 90.06 482 GLN B CA 1
ATOM 7429 C C . GLN B 1 482 ? 27.281 -8.492 -8.68 1 90.06 482 GLN B C 1
ATOM 7431 O O . GLN B 1 482 ? 28.078 -7.84 -9.359 1 90.06 482 GLN B O 1
ATOM 7436 N N . PHE B 1 483 ? 26.812 -8.102 -7.523 1 88.25 483 PHE B N 1
ATOM 7437 C CA . PHE B 1 483 ? 27.109 -6.754 -7.043 1 88.25 483 PHE B CA 1
ATOM 7438 C C . PHE B 1 483 ? 27.953 -6.812 -5.77 1 88.25 483 PHE B C 1
ATOM 7440 O O . PHE B 1 483 ? 27.828 -7.75 -4.98 1 88.25 483 PHE B O 1
ATOM 7447 N N . GLU B 1 484 ? 28.812 -5.891 -5.602 1 81.06 484 GLU B N 1
ATOM 7448 C CA . GLU B 1 484 ? 29.531 -5.695 -4.352 1 81.06 484 GLU B CA 1
ATOM 7449 C C . GLU B 1 484 ? 28.734 -4.824 -3.383 1 81.06 484 GLU B C 1
ATOM 7451 O O . GLU B 1 484 ? 27.781 -4.148 -3.783 1 81.06 484 GLU B O 1
ATOM 7456 N N . ASP B 1 485 ? 29.062 -4.969 -2.094 1 76.25 485 ASP B N 1
ATOM 7457 C CA . ASP B 1 485 ? 28.406 -4.109 -1.112 1 76.25 485 ASP B CA 1
ATOM 7458 C C . ASP B 1 485 ? 28.656 -2.635 -1.415 1 76.25 485 ASP B C 1
ATOM 7460 O O . ASP B 1 485 ? 29.75 -2.264 -1.859 1 76.25 485 ASP B O 1
ATOM 7464 N N . ARG B 1 486 ? 27.672 -1.933 -1.405 1 60.94 486 ARG B N 1
ATOM 7465 C CA . ARG B 1 486 ? 27.859 -0.502 -1.617 1 60.94 486 ARG B CA 1
ATOM 7466 C C . ARG B 1 486 ? 28.703 0.107 -0.501 1 60.94 486 ARG B C 1
ATOM 7468 O O . ARG B 1 486 ? 28.672 -0.365 0.637 1 60.94 486 ARG B O 1
ATOM 7475 N N . GLU B 1 487 ? 29.641 0.944 -0.738 1 45.19 487 GLU B N 1
ATOM 7476 C CA . GLU B 1 487 ? 30.484 1.645 0.227 1 45.19 487 GLU B CA 1
ATOM 7477 C C . GLU B 1 487 ? 29.641 2.348 1.287 1 45.19 487 GLU B C 1
ATOM 7479 O O . GLU B 1 487 ? 28.625 2.973 0.968 1 45.19 487 GLU B O 1
ATOM 7484 N N . GLY B 1 488 ? 29.547 1.825 2.941 1 44.84 488 GLY B N 1
ATOM 7485 C CA . GLY B 1 488 ? 28.984 2.297 4.199 1 44.84 488 GLY B CA 1
ATOM 7486 C C . GLY B 1 488 ? 27.953 1.354 4.781 1 44.84 488 GLY B C 1
ATOM 7487 O O . GLY B 1 488 ? 27.297 1.679 5.773 1 44.84 488 GLY B O 1
ATOM 7488 N N . GLY B 1 489 ? 27.5 0.431 4.137 1 42.41 489 GLY B N 1
ATOM 7489 C CA . GLY B 1 489 ? 26.547 -0.509 4.703 1 42.41 489 GLY B CA 1
ATOM 7490 C C . GLY B 1 489 ? 27.172 -1.477 5.688 1 42.41 489 GLY B C 1
ATOM 7491 O O . GLY B 1 489 ? 28.344 -1.839 5.547 1 42.41 489 GLY B O 1
ATOM 7492 N N . VAL B 1 490 ? 26.766 -1.478 7.031 1 36.19 490 VAL B N 1
ATOM 7493 C CA . VAL B 1 490 ? 27.219 -2.34 8.109 1 36.19 490 VAL B CA 1
ATOM 7494 C C . VAL B 1 490 ? 27.078 -3.805 7.703 1 36.19 490 VAL B C 1
ATOM 7496 O O . VAL B 1 490 ? 26 -4.23 7.273 1 36.19 490 VAL B O 1
ATOM 7499 N N . ASP B 1 491 ? 28.109 -4.539 7.469 1 36 491 ASP B N 1
ATOM 7500 C CA . ASP B 1 491 ? 28.422 -5.922 7.113 1 36 491 ASP B CA 1
ATOM 7501 C C . ASP B 1 491 ? 27.828 -6.898 8.125 1 36 491 ASP B C 1
ATOM 7503 O O . ASP B 1 491 ? 28.453 -7.906 8.461 1 36 491 ASP B O 1
ATOM 7507 N N . ASP B 1 492 ? 26.844 -6.715 8.922 1 34.34 492 ASP B N 1
ATOM 7508 C CA . ASP B 1 492 ? 26.625 -7.836 9.828 1 34.34 492 ASP B CA 1
ATOM 7509 C C . ASP B 1 492 ? 25.938 -9 9.109 1 34.34 492 ASP B C 1
ATOM 7511 O O . ASP B 1 492 ? 24.719 -8.992 8.914 1 34.34 492 ASP B O 1
ATOM 7515 N N . ASP B 1 493 ? 26.594 -9.688 8.32 1 33.81 493 ASP B N 1
ATOM 7516 C CA . ASP B 1 493 ? 26.156 -10.898 7.641 1 33.81 493 ASP B CA 1
ATOM 7517 C C . ASP B 1 493 ? 25.734 -11.969 8.648 1 33.81 493 ASP B C 1
ATOM 7519 O O . ASP B 1 493 ? 26.578 -12.57 9.312 1 33.81 493 ASP B O 1
ATOM 7523 N N . PRO B 1 494 ? 24.578 -12.086 9.133 1 32.09 494 PRO B N 1
ATOM 7524 C CA . PRO B 1 494 ? 24.375 -13.25 10.008 1 32.09 494 PRO B CA 1
ATOM 7525 C C . PRO B 1 494 ? 24.562 -14.578 9.273 1 32.09 494 PRO B C 1
ATOM 7527 O O . PRO B 1 494 ? 24.516 -15.641 9.891 1 32.09 494 PRO B O 1
ATOM 7530 N N . PHE B 1 495 ? 24.344 -14.539 7.938 1 26.39 495 PHE B N 1
ATOM 7531 C CA . PHE B 1 495 ? 24.422 -15.852 7.297 1 26.39 495 PHE B CA 1
ATOM 7532 C C . PHE B 1 495 ? 25.859 -16.219 6.977 1 26.39 495 PHE B C 1
ATOM 7534 O O . PHE B 1 495 ? 26.125 -17.156 6.219 1 26.39 495 PHE B O 1
ATOM 7541 N N . ASP B 1 496 ? 26.797 -15.391 7.258 1 22.25 496 ASP B N 1
ATOM 7542 C CA . ASP B 1 496 ? 28.094 -16.047 7.266 1 22.25 496 ASP B CA 1
ATOM 7543 C C . ASP B 1 496 ? 28.203 -17.031 8.422 1 22.25 496 ASP B C 1
ATOM 7545 O O . ASP B 1 496 ? 27.781 -16.734 9.547 1 22.25 496 ASP B O 1
#

Radius of gyration: 30.89 Å; Cα contacts (8 Å, |Δi|>4): 2220; chains: 2; bounding box: 74×96×85 Å

Nearest PDB structures (foldseek):
  1vg0-assembly1_A  TM=8.029E-01  e=2.581E-39  Rattus norvegicus
  1ltx-assembly1_R  TM=7.993E-01  e=9.536E-38  Rattus norvegicus
  1vg9-assembly4_G  TM=8.046E-01  e=2.990E-37  Rattus norvegicus
  3cph-assembly1_G  TM=7.923E-01  e=2.400E-31  Saccharomyces cerevisiae
  4o5q-assembly1_A  TM=7.459E-01  e=1.885E-02  Escherichia coli K-12